Protein 6L61 (pdb70)

Solvent-accessible surface area: 25604 Å² total; per-residue (Å²): 77,75,0,2,0,1,0,4,16,25,5,30,4,137,49,54,21,71,7,80,91,4,1,72,59,1,0,46,16,10,112,9,93,144,44,84,148,15,40,84,70,0,59,136,40,3,119,158,3,136,10,119,30,1,22,9,17,7,41,89,142,49,3,138,77,33,89,67,0,11,99,43,95,6,58,2,8,38,26,3,6,89,37,1,38,107,21,2,5,123,5,0,69,84,0,0,65,92,0,20,173,38,1,42,19,73,90,86,100,3,50,7,0,0,0,2,1,12,2,12,7,21,14,10,2,8,3,2,64,0,0,90,90,9,50,8,41,57,83,2,55,4,4,2,0,1,6,9,5,26,6,0,0,0,4,0,0,13,0,0,24,9,5,3,32,34,47,173,57,4,19,0,0,0,0,0,1,6,14,7,0,12,11,7,1,2,12,18,112,93,18,51,25,8,1,44,3,12,1,16,46,3,0,0,0,0,0,0,0,0,0,8,75,51,69,97,98,71,8,146,42,17,0,54,0,36,38,13,45,4,26,3,4,82,115,0,52,22,1,33,54,5,47,17,52,27,3,0,14,4,22,44,52,148,84,85,14,24,40,42,1,10,68,32,0,72,123,12,0,70,77,12,0,87,116,50,68,32,94,78,20,32,48,0,0,0,0,0,6,1,2,18,31,44,13,2,71,60,0,36,142,114,26,48,13,123,85,78,4,0,54,9,0,70,84,2,6,33,33,45,0,8,0,18,1,0,0,2,0,7,0,0,34,42,2,39,122,40,1,120,137,104,65,80,68,12,6,0,46,31,54,85,46,0,0,0,0,0,4,4,9,2,0,0,0,0,4,0,0,0,97,14,15,118,89,85,64,0,2,0,0,0,4,16,26,6,30,3,132,50,54,21,71,6,82,90,3,1,64,64,0,0,149,16,8,100,9,93,136,35,94,93,0,52,96,81,0,63,111,44,6,92,111,2,138,10,118,28,2,22,7,18,5,41,89,140,54,3,138,77,32,84,76,0,10,99,41,98,6,63,2,9,38,28,2,8,91,34,1,39,107,21,2,5,125,5,0,68,84,0,0,65,91,0,20,174,49,3,50,33,75,91,85,105,3,50,7,0,0,0,2,0,12,2,12,7,22,14,10,2,7,2,15,63,0,0,76,88,6,51,8,38,58,86,1,56,4,3,4,0,1,5,10,5,27,6,0,0,0,4,0,0,12,0,0,25,10,5,3,46,38,44,209,53,5,18,0,0,0,0,0,1,6,14,5,0,12,12,3,2,2,11,15,90,119,18,56,31,8,1,35,2,13,1,14,47,3,1,0,0,0,0,0,0,0,0,8,84,51,81,102,104,48,14,110,34,5,0,37,0,34,38,14,44,5,25,2,3,84,133,0,93,24,1,33,53,5,48,16,50,26,3,0,14,5,21,60,43,79,138,93,13,26,45,42,1,5,65,35,1,82,124,11,0,68,74,10,0,90,113,44,68,29,94,82,21,33,51,0,0,1,0,2,4,0,5,15,27,44,13,4,77,72,3,27,135,122,25,46,12,154,90,85,12,0,87,5,0,68,79,2,3,32,35,44,0,6,0,18,0,0,0,2,0,8,0,0,32,42,2,37,112,27,4,136,123,107,68,65,70,11,13,0,26,30,55,90,71,0,0,0,0,0,5,3,9,2,0,0,1,0,3,0,0,0,77,7,17,118,90

Foldseek 3Di:
DFKFWQFKFKFFAPDKDFLQCPLVVLCVLLVNVVVPVLSVVLNVLLVVLLAGMAGAPDDSVLCVVQVLQSAAQRLCAVVLCVPQQVVFLVRQLVQQVVRVVSQQDDLQLAQEEEEEEARDADVVHSQVVNCVVVVYDPNRHYDYHYNFWFQVLLVVVQVLRCVAVVDPSHKYKYKYWYHCSQLRYHDDPVQSVSSSCVSFEHTMMMITIMHPDDDVVGTDGFKGWDDKDKDFFPPCAPQWDWDQDSRGTYIDGDDDQLVRCLVCVLVVVCVVCVVVVDDQQQQAAEQEQCQPVSNVVSNCVSRVHDPCRCVLLSVLCHHHGRNISCSSSSSLVSQQVVCVVVVAFWSRNVHFKYWHWTADHSRMIMIIIMGTGTD/DFKFWFFKFKFFAPDKDFLQCCLVVLCVLLVNVVVVVLSVVLNVLLVPLLAGMAGAPDDSVLCVVQVLQSAAQRLPAVVLQVPQQVVFLVRQLVQQVRRVVSQQDDLQLAQEEEEEEARDADVVHSQVVNCVVVVYDPNRHYDYHYNFWQQVLLVVVQVLRCVAVVDPSHKYKYKYWYHCSQLRYHDDPVQSVSSSCVSFEHTMMMMTIMHPDDDVVGTDGFKGFDDKDKDFFPPCAPQWDWDQDSSGIYIDHDDCVLVRCLVCVQVVVCVVCVVVVDDQQQQAAEQEQCQDVSNVVSNCVSRVHDPCRCVLLSVLCHHHGRRRSCSSSSSLVSQQVVCVVVVAFWSRNVHFKHWHWTADPSRMIMIIIMTTGTD

Nearest PDB structures (foldseek):
  6l78-assembly1_A  TM=1.000E+00  e=4.968E-87  Aegle marmelos
  3wd7-assembly1_B  TM=9.997E-01  e=6.326E-84  Citrus x microcarpa
  4yjy-assembly1_B  TM=9.981E-01  e=1.205E-75  Oryza sativa Indica Group
  6dxa-assembly1_A  TM=9.967E-01  e=6.537E-74  Pinus sylvestris
  8b35-assembly1_B  TM=9.985E-01  e=1.832E-73  Hordeum vulgare

Organism: Aegle marmelos (NCBI:txid68527)

InterPro domains:
  IPR001099 Chalcone/stilbene synthase, N-terminal [PF00195] (5-228)
  IPR011141 Polyketide synthase, type III [PIRSF000451] (4-387)
  IPR011141 Polyketide synthase, type III [PTHR11877] (4-387)
  IPR012328 Chalcone/stilbene synthase, C-terminal [PF02797] (239-388)
  IPR016039 Thiolase-like [G3DSA:3.40.47.10] (1-235)
  IPR016039 Thiolase-like [G3DSA:3.40.47.10] (236-391)
  IPR016039 Thiolase-like [SSF53901] (1-233)
  IPR016039 Thiolase-like [SSF53901] (235-387)
  IPR018088 Chalcone/stilbene synthase, active site [PS00441] (156-172)

Structure (mmCIF, N/CA/C/O backbone):
data_6L61
#
_entry.id   6L61
#
_cell.length_a   55.420
_cell.length_b   58.560
_cell.length_c   59.410
_cell.angle_alpha   115.860
_cell.angle_beta   91.520
_cell.angle_gamma   96.640
#
_symmetry.space_group_name_H-M   'P 1'
#
loop_
_entity.id
_entity.type
_entity.pdbx_description
1 polymer 'Type III polyketide synthase'
2 water water
#
loop_
_atom_site.group_PDB
_atom_site.id
_atom_site.type_symbol
_atom_site.label_atom_id
_atom_site.label_alt_id
_atom_site.label_comp_id
_atom_site.label_asym_id
_atom_site.label_entity_id
_atom_site.label_seq_id
_atom_site.pdbx_PDB_ins_code
_atom_site.Cartn_x
_atom_site.Cartn_y
_atom_site.Cartn_z
_atom_site.occupancy
_atom_site.B_iso_or_equiv
_atom_site.auth_seq_id
_atom_site.auth_comp_id
_atom_site.auth_asym_id
_atom_site.auth_atom_id
_atom_site.pdbx_PDB_model_num
ATOM 1 N N . GLY A 1 15 ? -4.823 -19.181 18.399 1.00 18.23 15 GLY A N 1
ATOM 2 C CA . GLY A 1 15 ? -4.290 -17.873 18.736 1.00 19.67 15 GLY A CA 1
ATOM 3 C C . GLY A 1 15 ? -4.555 -16.834 17.659 1.00 12.43 15 GLY A C 1
ATOM 4 O O . GLY A 1 15 ? -5.348 -17.077 16.743 1.00 18.50 15 GLY A O 1
ATOM 5 N N . LEU A 1 16 ? -3.903 -15.679 17.780 1.00 18.29 16 LEU A N 1
ATOM 6 C CA . LEU A 1 16 ? -4.125 -14.563 16.873 1.00 14.11 16 LEU A CA 1
ATOM 7 C C . LEU A 1 16 ? -3.371 -14.758 15.563 1.00 13.62 16 LEU A C 1
ATOM 8 O O . LEU A 1 16 ? -2.297 -15.369 15.517 1.00 11.46 16 LEU A O 1
ATOM 13 N N . ALA A 1 17 ? -3.943 -14.213 14.490 1.00 11.38 17 ALA A N 1
ATOM 14 C CA . ALA A 1 17 ? -3.222 -14.097 13.230 1.00 9.98 17 ALA A CA 1
ATOM 15 C C . ALA A 1 17 ? -1.956 -13.268 13.414 1.00 10.29 17 ALA A C 1
ATOM 16 O O . ALA A 1 17 ? -1.969 -12.222 14.066 1.00 12.36 17 ALA A O 1
ATOM 18 N N . THR A 1 18 ? -0.862 -13.748 12.823 1.00 10.33 18 THR A N 1
ATOM 19 C CA . THR A 1 18 ? 0.468 -13.186 13.000 1.00 10.67 18 THR A CA 1
ATOM 20 C C . THR A 1 18 ? 1.104 -12.983 11.631 1.00 11.95 18 THR A C 1
ATOM 21 O O . THR A 1 18 ? 0.994 -13.849 10.760 1.00 9.89 18 THR A O 1
ATOM 25 N N . ILE A 1 19 ? 1.776 -11.847 11.443 1.00 10.13 19 ILE A N 1
ATOM 26 C CA . ILE A 1 19 ? 2.565 -11.625 10.234 1.00 8.92 19 ILE A CA 1
ATOM 27 C C . ILE A 1 19 ? 3.908 -12.310 10.428 1.00 9.69 19 ILE A C 1
ATOM 28 O O . ILE A 1 19 ? 4.651 -11.976 11.354 1.00 9.27 19 ILE A O 1
ATOM 33 N N . LEU A 1 20 ? 4.216 -13.267 9.556 1.00 7.29 20 LEU A N 1
ATOM 34 C CA . LEU A 1 20 ? 5.396 -14.116 9.663 1.00 9.79 20 LEU A CA 1
ATOM 35 C C . LEU A 1 20 ? 6.486 -13.746 8.672 1.00 11.72 20 LEU A C 1
ATOM 36 O O . LEU A 1 20 ? 7.601 -14.280 8.766 1.00 10.62 20 LEU A O 1
ATOM 41 N N . ALA A 1 21 ? 6.196 -12.863 7.723 1.00 8.66 21 ALA A N 1
ATOM 42 C CA . ALA A 1 21 ? 7.195 -12.439 6.756 1.00 7.45 21 ALA A CA 1
ATOM 43 C C . ALA A 1 21 ? 6.614 -11.304 5.933 1.00 7.35 21 ALA A C 1
ATOM 44 O O . ALA A 1 21 ? 5.401 -11.245 5.711 1.00 8.50 21 ALA A O 1
ATOM 46 N N . ILE A 1 22 ? 7.495 -10.418 5.478 1.00 8.06 22 ILE A N 1
ATOM 47 C CA . ILE A 1 22 ? 7.169 -9.314 4.587 1.00 8.17 22 ILE A CA 1
ATOM 48 C C . ILE A 1 22 ? 8.314 -9.156 3.595 1.00 8.97 22 ILE A C 1
ATOM 49 O O . ILE A 1 22 ? 9.490 -9.195 3.981 1.00 8.78 22 ILE A O 1
ATOM 54 N N . SER A 1 23 ? 7.980 -8.960 2.321 1.00 8.13 23 SER A N 1
ATOM 55 C CA . SER A 1 23 ? 8.958 -8.486 1.353 1.00 7.88 23 SER A CA 1
ATOM 56 C C . SER A 1 23 ? 8.257 -7.620 0.323 1.00 9.51 23 SER A C 1
ATOM 57 O O . SER A 1 23 ? 7.020 -7.545 0.267 1.00 9.66 23 SER A O 1
ATOM 60 N N . THR A 1 24 ? 9.068 -6.951 -0.496 1.00 8.63 24 THR A N 1
ATOM 61 C CA . THR A 1 24 ? 8.575 -5.968 -1.447 1.00 10.03 24 THR A CA 1
ATOM 62 C C . THR A 1 24 ? 9.369 -6.065 -2.742 1.00 8.38 24 THR A C 1
ATOM 63 O O . THR A 1 24 ? 10.452 -6.666 -2.802 1.00 8.92 24 THR A O 1
ATOM 67 N N . ALA A 1 25 ? 8.830 -5.435 -3.781 1.00 8.17 25 ALA A N 1
ATOM 68 C CA . ALA A 1 25 ? 9.495 -5.349 -5.069 1.00 9.30 25 ALA A CA 1
ATOM 69 C C . ALA A 1 25 ? 9.017 -4.089 -5.780 1.00 9.05 25 ALA A C 1
ATOM 70 O O . ALA A 1 25 ? 7.895 -3.623 -5.556 1.00 9.05 25 ALA A O 1
ATOM 72 N N . THR A 1 26 ? 9.879 -3.536 -6.632 1.00 7.94 26 THR A N 1
ATOM 73 C CA . THR A 1 26 ? 9.525 -2.397 -7.466 1.00 10.68 26 THR A CA 1
ATOM 74 C C . THR A 1 26 ? 10.105 -2.598 -8.856 1.00 11.16 26 THR A C 1
ATOM 75 O O . THR A 1 26 ? 11.127 -3.279 -9.013 1.00 12.02 26 THR A O 1
ATOM 79 N N . PRO A 1 27 ? 9.483 -2.017 -9.883 1.00 10.32 27 PRO A N 1
ATOM 80 C CA . PRO A 1 27 ? 10.082 -2.077 -11.212 1.00 11.16 27 PRO A CA 1
ATOM 81 C C . PRO A 1 27 ? 11.392 -1.311 -11.225 1.00 11.22 27 PRO A C 1
ATOM 82 O O . PRO A 1 27 ? 11.593 -0.382 -10.426 1.00 12.22 27 PRO A O 1
ATOM 86 N N . PRO A 1 28 ? 12.316 -1.671 -12.118 1.00 14.05 28 PRO A N 1
ATOM 87 C CA . PRO A 1 28 ? 13.655 -1.065 -12.071 1.00 14.23 28 PRO A CA 1
ATOM 88 C C . PRO A 1 28 ? 13.695 0.390 -12.508 1.00 15.70 28 PRO A C 1
ATOM 89 O O . PRO A 1 28 ? 14.553 1.138 -12.021 1.00 18.01 28 PRO A O 1
ATOM 93 N N . ASN A 1 29 ? 12.816 0.817 -13.410 1.00 13.63 29 ASN A N 1
ATOM 94 C CA . ASN A 1 29 ? 12.837 2.204 -13.856 1.00 15.35 29 ASN A CA 1
ATOM 95 C C . ASN A 1 29 ? 12.334 3.086 -12.728 1.00 15.60 29 ASN A C 1
ATOM 96 O O . ASN A 1 29 ? 11.292 2.810 -12.130 1.00 16.65 29 ASN A O 1
ATOM 101 N N . CYS A 1 30 ? 13.083 4.130 -12.401 1.00 20.96 30 CYS A N 1
ATOM 102 C CA . CYS A 1 30 ? 12.586 5.077 -11.420 1.00 20.86 30 CYS A CA 1
ATOM 103 C C . CYS A 1 30 ? 12.732 6.500 -11.927 1.00 22.27 30 CYS A C 1
ATOM 104 O O . CYS A 1 30 ? 13.674 6.830 -12.656 1.00 26.01 30 CYS A O 1
ATOM 107 N N . VAL A 1 31 ? 11.751 7.319 -11.565 1.00 18.30 31 VAL A N 1
ATOM 108 C CA . VAL A 1 31 ? 11.659 8.706 -11.992 1.00 15.98 31 VAL A CA 1
ATOM 109 C C . VAL A 1 31 ? 11.966 9.594 -10.797 1.00 14.19 31 VAL A C 1
ATOM 110 O O . VAL A 1 31 ? 11.397 9.421 -9.712 1.00 12.99 31 VAL A O 1
ATOM 114 N N . ILE A 1 32 ? 12.893 10.515 -10.989 1.00 16.03 32 ILE A N 1
ATOM 115 C CA . ILE A 1 32 ? 13.237 11.468 -9.945 1.00 15.10 32 ILE A CA 1
ATOM 116 C C . ILE A 1 32 ? 12.205 12.583 -9.961 1.00 11.42 32 ILE A C 1
ATOM 117 O O . ILE A 1 32 ? 11.971 13.213 -10.996 1.00 11.62 32 ILE A O 1
ATOM 122 N N . GLN A 1 33 ? 11.598 12.842 -8.804 1.00 11.14 33 GLN A N 1
ATOM 123 C CA . GLN A 1 33 ? 10.492 13.792 -8.760 1.00 8.66 33 GLN A CA 1
ATOM 124 C C . GLN A 1 33 ? 10.934 15.191 -9.180 1.00 11.11 33 GLN A C 1
ATOM 125 O O . GLN A 1 33 ? 10.176 15.912 -9.840 1.00 11.57 33 GLN A O 1
ATOM 131 N N . ALA A 1 34 ? 12.162 15.588 -8.813 1.00 10.29 34 ALA A N 1
ATOM 132 C CA . ALA A 1 34 ? 12.660 16.912 -9.189 1.00 10.85 34 ALA A CA 1
ATOM 133 C C . ALA A 1 34 ? 12.653 17.115 -10.696 1.00 13.06 34 ALA A C 1
ATOM 134 O O . ALA A 1 34 ? 12.551 18.251 -11.165 1.00 14.79 34 ALA A O 1
ATOM 136 N N . ASP A 1 35 ? 12.784 16.033 -11.460 1.00 11.13 35 ASP A N 1
ATOM 137 C CA . ASP A 1 35 ? 12.841 16.075 -12.915 1.00 10.25 35 ASP A CA 1
ATOM 138 C C . ASP A 1 35 ? 11.493 15.785 -13.560 1.00 10.32 35 ASP A C 1
ATOM 139 O O . ASP A 1 35 ? 11.368 15.912 -14.785 1.00 12.77 35 ASP A O 1
ATOM 144 N N . TYR A 1 36 ? 10.486 15.395 -12.777 1.00 10.55 36 TYR A N 1
ATOM 145 C CA . TYR A 1 36 ? 9.255 14.878 -13.361 1.00 12.79 36 TYR A CA 1
ATOM 146 C C . TYR A 1 36 ? 8.389 15.920 -14.065 1.00 13.53 36 TYR A C 1
ATOM 147 O O . TYR A 1 36 ? 7.850 15.618 -15.134 1.00 13.54 36 TYR A O 1
ATOM 156 N N . PRO A 1 37 ? 8.181 17.123 -13.516 1.00 10.75 37 PRO A N 1
ATOM 157 C CA . PRO A 1 37 ? 7.377 18.104 -14.268 1.00 10.96 37 PRO A CA 1
ATOM 158 C C . PRO A 1 37 ? 7.885 18.348 -15.677 1.00 12.27 37 PRO A C 1
ATOM 159 O O . PRO A 1 37 ? 7.092 18.392 -16.622 1.00 13.96 37 PRO A O 1
ATOM 163 N N . ASP A 1 38 ? 9.198 18.443 -15.854 1.00 12.22 38 ASP A N 1
ATOM 164 C CA . ASP A 1 38 ? 9.732 18.641 -17.194 1.00 14.59 38 ASP A CA 1
ATOM 165 C C . ASP A 1 38 ? 9.507 17.418 -18.071 1.00 13.87 38 ASP A C 1
ATOM 166 O O . ASP A 1 38 ? 9.103 17.552 -19.232 1.00 14.81 38 ASP A O 1
ATOM 171 N N . TYR A 1 39 ? 9.757 16.221 -17.534 1.00 14.52 39 TYR A N 1
ATOM 172 C CA . TYR A 1 39 ? 9.591 15.000 -18.319 1.00 15.73 39 TYR A CA 1
ATOM 173 C C . TYR A 1 39 ? 8.133 14.796 -18.699 1.00 15.57 39 TYR A C 1
ATOM 174 O O . TYR A 1 39 ? 7.809 14.516 -19.860 1.00 14.30 39 TYR A O 1
ATOM 183 N N . TYR A 1 40 ? 7.240 14.934 -17.723 1.00 11.25 40 TYR A N 1
ATOM 184 C CA . TYR A 1 40 ? 5.829 14.643 -17.942 1.00 12.27 40 TYR A CA 1
ATOM 185 C C . TYR A 1 40 ? 5.213 15.581 -18.974 1.00 12.99 40 TYR A C 1
ATOM 186 O O . TYR A 1 40 ? 4.462 15.143 -19.856 1.00 13.06 40 TYR A O 1
ATOM 195 N N . PHE A 1 41 ? 5.518 16.876 -18.892 1.00 11.94 41 PHE A N 1
ATOM 196 C CA . PHE A 1 41 ? 4.965 17.799 -19.876 1.00 13.19 41 PHE A CA 1
ATOM 197 C C . PHE A 1 41 ? 5.586 17.615 -21.254 1.00 16.54 41 PHE A C 1
ATOM 198 O O . PHE A 1 41 ? 4.922 17.872 -22.264 1.00 15.15 41 PHE A O 1
ATOM 206 N N . LYS A 1 42 ? 6.820 17.113 -21.320 1.00 14.80 42 LYS A N 1
ATOM 207 C CA . LYS A 1 42 ? 7.428 16.808 -22.614 1.00 17.90 42 LYS A CA 1
ATOM 208 C C . LYS A 1 42 ? 6.793 15.575 -23.243 1.00 17.78 42 LYS A C 1
ATOM 209 O O . LYS A 1 42 ? 6.329 15.616 -24.389 1.00 19.79 42 LYS A O 1
ATOM 211 N N . ILE A 1 43 ? 6.765 14.461 -22.505 1.00 16.77 43 ILE A N 1
ATOM 212 C CA . ILE A 1 43 ? 6.312 13.193 -23.075 1.00 16.23 43 ILE A CA 1
ATOM 213 C C . ILE A 1 43 ? 4.832 13.243 -23.435 1.00 18.28 43 ILE A C 1
ATOM 214 O O . ILE A 1 43 ? 4.370 12.495 -24.307 1.00 20.97 43 ILE A O 1
ATOM 219 N N . THR A 1 44 ? 4.063 14.105 -22.776 1.00 15.39 44 THR A N 1
ATOM 220 C CA . THR A 1 44 ? 2.650 14.262 -23.102 1.00 16.42 44 THR A CA 1
ATOM 221 C C . THR A 1 44 ? 2.397 15.383 -24.098 1.00 17.19 44 THR A C 1
ATOM 222 O O . THR A 1 44 ? 1.232 15.693 -24.373 1.00 18.33 44 THR A O 1
ATOM 226 N N . ASN A 1 45 ? 3.457 16.010 -24.614 1.00 17.41 45 ASN A N 1
ATOM 227 C CA . ASN A 1 45 ? 3.350 17.028 -25.664 1.00 17.13 45 ASN A CA 1
ATOM 228 C C . ASN A 1 45 ? 2.532 18.234 -25.206 1.00 18.87 45 ASN A C 1
ATOM 229 O O . ASN A 1 45 ? 1.724 18.778 -25.958 1.00 18.61 45 ASN A O 1
ATOM 234 N N . SER A 1 46 ? 2.748 18.665 -23.960 1.00 14.90 46 SER A N 1
ATOM 235 C CA . SER A 1 46 ? 1.922 19.698 -23.345 1.00 16.35 46 SER A CA 1
ATOM 236 C C . SER A 1 46 ? 2.731 20.895 -22.855 1.00 18.49 46 SER A C 1
ATOM 237 O O . SER A 1 46 ? 2.269 21.622 -21.975 1.00 19.11 46 SER A O 1
ATOM 240 N N . GLU A 1 47 ? 3.915 21.132 -23.423 1.00 19.54 47 GLU A N 1
ATOM 241 C CA . GLU A 1 47 ? 4.760 22.227 -22.953 1.00 21.09 47 GLU A CA 1
ATOM 242 C C . GLU A 1 47 ? 4.108 23.593 -23.126 1.00 24.01 47 GLU A C 1
ATOM 243 O O . GLU A 1 47 ? 4.505 24.547 -22.449 1.00 25.08 47 GLU A O 1
ATOM 249 N N . HIS A 1 48 ? 3.115 23.711 -24.007 1.00 21.12 48 HIS A N 1
ATOM 250 C CA . HIS A 1 48 ? 2.442 24.986 -24.205 1.00 21.28 48 HIS A CA 1
ATOM 251 C C . HIS A 1 48 ? 1.533 25.364 -23.039 1.00 20.98 48 HIS A C 1
ATOM 252 O O . HIS A 1 48 ? 1.168 26.536 -22.913 1.00 20.41 48 HIS A O 1
ATOM 259 N N . MET A 1 49 ? 1.156 24.410 -22.185 1.00 18.81 49 MET A N 1
ATOM 260 C CA . MET A 1 49 ? 0.275 24.696 -21.047 1.00 19.13 49 MET A CA 1
ATOM 261 C C . MET A 1 49 ? 1.123 25.171 -19.864 1.00 20.76 49 MET A C 1
ATOM 262 O O . MET A 1 49 ? 1.304 24.482 -18.858 1.00 21.28 49 MET A O 1
ATOM 267 N N . THR A 1 50 ? 1.640 26.392 -20.004 1.00 22.68 50 THR A N 1
ATOM 268 C CA . THR A 1 50 ? 2.675 26.865 -19.088 1.00 23.75 50 THR A CA 1
ATOM 269 C C . THR A 1 50 ? 2.136 27.057 -17.678 1.00 21.23 50 THR A C 1
ATOM 270 O O . THR A 1 50 ? 2.811 26.713 -16.702 1.00 20.13 50 THR A O 1
ATOM 274 N N . GLU A 1 51 ? 0.930 27.611 -17.542 1.00 23.62 51 GLU A N 1
ATOM 275 C CA . GLU A 1 51 ? 0.356 27.773 -16.211 1.00 22.46 51 GLU A CA 1
ATOM 276 C C . GLU A 1 51 ? 0.094 26.419 -15.561 1.00 22.69 51 GLU A C 1
ATOM 277 O O . GLU A 1 51 ? 0.302 26.248 -14.354 1.00 22.28 51 GLU A O 1
ATOM 283 N N . LEU A 1 52 ? -0.359 25.444 -16.353 1.00 19.32 52 LEU A N 1
ATOM 284 C CA . LEU A 1 52 ? -0.620 24.103 -15.840 1.00 18.66 52 LEU A CA 1
ATOM 285 C C . LEU A 1 52 ? 0.671 23.418 -15.413 1.00 16.11 52 LEU A C 1
ATOM 286 O O . LEU A 1 52 ? 0.697 22.680 -14.419 1.00 14.07 52 LEU A O 1
ATOM 291 N N . LYS A 1 53 ? 1.749 23.646 -16.159 1.00 16.49 53 LYS A N 1
ATOM 292 C CA . LYS A 1 53 ? 3.034 23.084 -15.768 1.00 15.02 53 LYS A CA 1
ATOM 293 C C . LYS A 1 53 ? 3.477 23.644 -14.426 1.00 15.70 53 LYS A C 1
ATOM 294 O O . LYS A 1 53 ? 4.010 22.913 -13.584 1.00 14.21 53 LYS A O 1
ATOM 300 N N . GLU A 1 54 ? 3.243 24.936 -14.200 1.00 16.85 54 GLU A N 1
ATOM 301 C CA . GLU A 1 54 ? 3.614 25.520 -12.915 1.00 17.80 54 GLU A CA 1
ATOM 302 C C . GLU A 1 54 ? 2.789 24.929 -11.783 1.00 15.87 54 GLU A C 1
ATOM 303 O O . GLU A 1 54 ? 3.323 24.650 -10.700 1.00 18.08 54 GLU A O 1
ATOM 309 N N . LYS A 1 55 ? 1.496 24.703 -12.017 1.00 15.89 55 LYS A N 1
ATOM 310 C CA . LYS A 1 55 ? 0.681 24.054 -11.001 1.00 15.35 55 LYS A CA 1
ATOM 311 C C . LYS A 1 55 ? 1.187 22.642 -10.725 1.00 15.24 55 LYS A C 1
ATOM 312 O O . LYS A 1 55 ? 1.263 22.217 -9.564 1.00 15.42 55 LYS A O 1
ATOM 318 N N . PHE A 1 56 ? 1.577 21.915 -11.777 1.00 12.67 56 PHE A N 1
ATOM 319 C CA . PHE A 1 56 ? 2.068 20.549 -11.594 1.00 11.25 56 PHE A CA 1
ATOM 320 C C . PHE A 1 56 ? 3.410 20.524 -10.865 1.00 12.30 56 PHE A C 1
ATOM 321 O O . PHE A 1 56 ? 3.649 19.654 -10.018 1.00 11.47 56 PHE A O 1
ATOM 329 N N . ARG A 1 57 ? 4.304 21.458 -11.188 1.00 14.07 57 ARG A N 1
ATOM 330 C CA . ARG A 1 57 ? 5.553 21.550 -10.443 1.00 12.32 57 ARG A CA 1
ATOM 331 C C . ARG A 1 57 ? 5.288 21.776 -8.961 1.00 14.37 57 ARG A C 1
ATOM 332 O O . ARG A 1 57 ? 5.920 21.145 -8.108 1.00 13.00 57 ARG A O 1
ATOM 340 N N . ARG A 1 58 ? 4.324 22.643 -8.634 1.00 13.59 58 ARG A N 1
ATOM 341 C CA . ARG A 1 58 ? 4.023 22.885 -7.229 1.00 13.01 58 ARG A CA 1
ATOM 342 C C . ARG A 1 58 ? 3.499 21.623 -6.560 1.00 13.32 58 ARG A C 1
ATOM 343 O O . ARG A 1 58 ? 3.884 21.307 -5.430 1.00 14.45 58 ARG A O 1
ATOM 351 N N . LEU A 1 59 ? 2.633 20.876 -7.253 1.00 13.10 59 LEU A N 1
ATOM 352 C CA . LEU A 1 59 ? 2.126 19.622 -6.705 1.00 12.85 59 LEU A CA 1
ATOM 353 C C . LEU A 1 59 ? 3.259 18.630 -6.480 1.00 12.92 59 LEU A C 1
ATOM 354 O O . LEU A 1 59 ? 3.337 17.978 -5.430 1.00 14.10 59 LEU A O 1
ATOM 359 N N . CYS A 1 60 ? 4.156 18.510 -7.452 1.00 10.80 60 CYS A N 1
ATOM 360 C CA . CYS A 1 60 ? 5.270 17.579 -7.317 1.00 12.14 60 CYS A CA 1
ATOM 361 C C . CYS A 1 60 ? 6.160 17.959 -6.140 1.00 12.32 60 CYS A C 1
ATOM 362 O O . CYS A 1 60 ? 6.604 17.092 -5.379 1.00 14.16 60 CYS A O 1
ATOM 365 N N . GLU A 1 61 ? 6.439 19.253 -5.983 1.00 11.38 61 GLU A N 1
ATOM 366 C CA . GLU A 1 61 ? 7.300 19.672 -4.883 1.00 12.16 61 GLU A CA 1
ATOM 367 C C . GLU A 1 61 ? 6.601 19.517 -3.536 1.00 13.38 61 GLU A C 1
ATOM 368 O O . GLU A 1 61 ? 7.250 19.172 -2.543 1.00 18.02 61 GLU A O 1
ATOM 374 N N . LYS A 1 62 ? 5.282 19.747 -3.480 1.00 13.76 62 LYS A N 1
ATOM 375 C CA . LYS A 1 62 ? 4.539 19.585 -2.231 1.00 13.58 62 LYS A CA 1
ATOM 376 C C . LYS A 1 62 ? 4.383 18.124 -1.832 1.00 15.87 62 LYS A C 1
ATOM 377 O O . LYS A 1 62 ? 4.118 17.838 -0.656 1.00 17.10 62 LYS A O 1
ATOM 383 N N . SER A 1 63 ? 4.548 17.200 -2.778 1.00 13.92 63 SER A N 1
ATOM 384 C CA . SER A 1 63 ? 4.299 15.785 -2.524 1.00 14.69 63 SER A CA 1
ATOM 385 C C . SER A 1 63 ? 5.258 15.183 -1.510 1.00 14.57 63 SER A C 1
ATOM 386 O O . SER A 1 63 ? 4.925 14.163 -0.899 1.00 15.09 63 SER A O 1
ATOM 389 N N . MET A 1 64 ? 6.434 15.779 -1.318 1.00 15.03 64 MET A N 1
ATOM 390 C CA . MET A 1 64 ? 7.480 15.191 -0.486 1.00 17.53 64 MET A CA 1
ATOM 391 C C . MET A 1 64 ? 7.848 13.793 -0.966 1.00 18.21 64 MET A C 1
ATOM 392 O O . MET A 1 64 ? 8.148 12.902 -0.164 1.00 22.84 64 MET A O 1
ATOM 397 N N . ILE A 1 65 ? 7.784 13.588 -2.277 1.00 12.41 65 ILE A N 1
ATOM 398 C CA . ILE A 1 65 ? 8.269 12.373 -2.917 1.00 11.54 65 ILE A CA 1
ATOM 399 C C . ILE A 1 65 ? 9.608 12.695 -3.554 1.00 12.02 65 ILE A C 1
ATOM 400 O O . ILE A 1 65 ? 9.733 13.697 -4.271 1.00 14.31 65 ILE A O 1
ATOM 405 N N . ARG A 1 66 ? 10.610 11.853 -3.295 1.00 10.53 66 ARG A N 1
ATOM 406 C CA . ARG A 1 66 ? 11.904 12.020 -3.946 1.00 11.64 66 ARG A CA 1
ATOM 407 C C . ARG A 1 66 ? 11.985 11.245 -5.254 1.00 11.86 66 ARG A C 1
ATOM 408 O O . ARG A 1 66 ? 12.476 11.770 -6.265 1.00 13.08 66 ARG A O 1
ATOM 416 N N . LYS A 1 67 ? 11.501 10.008 -5.254 1.00 10.49 67 LYS A N 1
ATOM 417 C CA . LYS A 1 67 ? 11.538 9.179 -6.443 1.00 11.84 67 LYS A CA 1
ATOM 418 C C . LYS A 1 67 ? 10.356 8.224 -6.403 1.00 11.16 67 LYS A C 1
ATOM 419 O O . LYS A 1 67 ? 9.764 7.971 -5.348 1.00 11.45 67 LYS A O 1
ATOM 425 N N . ARG A 1 68 ? 10.025 7.703 -7.579 1.00 10.35 68 ARG A N 1
ATOM 426 C CA . ARG A 1 68 ? 8.964 6.726 -7.755 1.00 9.24 68 ARG A CA 1
ATOM 427 C C . ARG A 1 68 ? 9.453 5.711 -8.769 1.00 12.27 68 ARG A C 1
ATOM 428 O O . ARG A 1 68 ? 10.235 6.044 -9.663 1.00 14.90 68 ARG A O 1
ATOM 436 N N . HIS A 1 69 ? 9.019 4.471 -8.622 1.00 10.98 69 HIS A N 1
ATOM 437 C CA . HIS A 1 69 ? 9.315 3.446 -9.606 1.00 10.57 69 HIS A CA 1
ATOM 438 C C . HIS A 1 69 ? 8.107 3.256 -10.513 1.00 11.09 69 HIS A C 1
ATOM 439 O O . HIS A 1 69 ? 6.963 3.280 -10.051 1.00 10.23 69 HIS A O 1
ATOM 446 N N . MET A 1 70 ? 8.364 3.102 -11.808 1.00 12.00 70 MET A N 1
ATOM 447 C CA . MET A 1 70 ? 7.294 2.978 -12.790 1.00 9.23 70 MET A CA 1
ATOM 448 C C . MET A 1 70 ? 7.714 1.992 -13.868 1.00 12.71 70 MET A C 1
ATOM 449 O O . MET A 1 70 ? 8.756 2.168 -14.508 1.00 14.88 70 MET A O 1
ATOM 454 N N . CYS A 1 71 ? 6.884 0.978 -14.098 1.00 11.95 71 CYS A N 1
ATOM 455 C CA . CYS A 1 71 ? 7.099 0.143 -15.268 1.00 13.96 71 CYS A CA 1
ATOM 456 C C . CYS A 1 71 ? 6.825 0.896 -16.565 1.00 12.77 71 CYS A C 1
ATOM 457 O O . CYS A 1 71 ? 7.341 0.499 -17.614 1.00 15.79 71 CYS A O 1
ATOM 460 N N . LEU A 1 72 ? 6.061 1.990 -16.515 1.00 11.31 72 LEU A N 1
ATOM 461 C CA . LEU A 1 72 ? 5.842 2.810 -17.707 1.00 11.34 72 LEU A CA 1
ATOM 462 C C . LEU A 1 72 ? 7.115 3.590 -18.013 1.00 18.16 72 LEU A C 1
ATOM 463 O O . LEU A 1 72 ? 7.510 4.479 -17.250 1.00 19.97 72 LEU A O 1
ATOM 468 N N . THR A 1 73 ? 7.754 3.270 -19.127 1.00 15.28 73 THR A N 1
ATOM 469 C CA . THR A 1 73 ? 8.964 3.955 -19.546 1.00 14.54 73 THR A CA 1
ATOM 470 C C . THR A 1 73 ? 8.662 4.887 -20.710 1.00 15.76 73 THR A C 1
ATOM 471 O O . THR A 1 73 ? 7.605 4.815 -21.342 1.00 16.16 73 THR A O 1
ATOM 475 N N . GLU A 1 74 ? 9.618 5.782 -20.968 1.00 14.95 74 GLU A N 1
ATOM 476 C CA . GLU A 1 74 ? 9.558 6.616 -22.162 1.00 17.17 74 GLU A CA 1
ATOM 477 C C . GLU A 1 74 ? 9.332 5.774 -23.411 1.00 15.44 74 GLU A C 1
ATOM 478 O O . GLU A 1 74 ? 8.497 6.116 -24.253 1.00 17.80 74 GLU A O 1
ATOM 484 N N . GLU A 1 75 ? 10.059 4.660 -23.538 1.00 16.59 75 GLU A N 1
ATOM 485 C CA . GLU A 1 75 ? 9.887 3.787 -24.698 1.00 20.30 75 GLU A CA 1
ATOM 486 C C . GLU A 1 75 ? 8.446 3.297 -24.812 1.00 17.76 75 GLU A C 1
ATOM 487 O O . GLU A 1 75 ? 7.842 3.348 -25.891 1.00 18.04 75 GLU A O 1
ATOM 493 N N . ILE A 1 76 ? 7.868 2.826 -23.704 1.00 15.98 76 ILE A N 1
ATOM 494 C CA . ILE A 1 76 ? 6.503 2.306 -23.750 1.00 18.63 76 ILE A CA 1
ATOM 495 C C . ILE A 1 76 ? 5.503 3.408 -24.086 1.00 18.63 76 ILE A C 1
ATOM 496 O O . ILE A 1 76 ? 4.539 3.187 -24.833 1.00 18.86 76 ILE A O 1
ATOM 501 N N . LEU A 1 77 ? 5.704 4.609 -23.545 1.00 17.13 77 LEU A N 1
ATOM 502 C CA . LEU A 1 77 ? 4.762 5.683 -23.831 1.00 15.98 77 LEU A CA 1
ATOM 503 C C . LEU A 1 77 ? 4.842 6.110 -25.292 1.00 18.28 77 LEU A C 1
ATOM 504 O O . LEU A 1 77 ? 3.815 6.400 -25.914 1.00 20.11 77 LEU A O 1
ATOM 509 N N . LYS A 1 78 ? 6.052 6.129 -25.863 1.00 19.08 78 LYS A N 1
ATOM 510 C CA . LYS A 1 78 ? 6.183 6.445 -27.284 1.00 19.48 78 LYS A CA 1
ATOM 511 C C . LYS A 1 78 ? 5.483 5.406 -28.147 1.00 21.11 78 LYS A C 1
ATOM 512 O O . LYS A 1 78 ? 4.960 5.740 -29.218 1.00 21.41 78 LYS A O 1
ATOM 518 N N . ALA A 1 79 ? 5.449 4.151 -27.690 1.00 19.60 79 ALA A N 1
ATOM 519 C CA . ALA A 1 79 ? 4.778 3.075 -28.411 1.00 20.22 79 ALA A CA 1
ATOM 520 C C . ALA A 1 79 ? 3.273 3.049 -28.180 1.00 20.32 79 ALA A C 1
ATOM 521 O O . ALA A 1 79 ? 2.564 2.338 -28.903 1.00 20.96 79 ALA A O 1
ATOM 523 N N . ASN A 1 80 ? 2.770 3.808 -27.207 1.00 21.49 80 ASN A N 1
ATOM 524 C CA . ASN A 1 80 ? 1.345 3.846 -26.874 1.00 19.58 80 ASN A CA 1
ATOM 525 C C . ASN A 1 80 ? 0.920 5.301 -26.742 1.00 17.59 80 ASN A C 1
ATOM 526 O O . ASN A 1 80 ? 0.609 5.779 -25.646 1.00 21.72 80 ASN A O 1
ATOM 531 N N . PRO A 1 81 ? 0.899 6.041 -27.851 1.00 17.70 81 PRO A N 1
ATOM 532 C CA . PRO A 1 81 ? 0.662 7.491 -27.758 1.00 19.58 81 PRO A CA 1
ATOM 533 C C . PRO A 1 81 ? -0.728 7.872 -27.278 1.00 18.72 81 PRO A C 1
ATOM 534 O O . PRO A 1 81 ? -0.897 8.985 -26.764 1.00 18.69 81 PRO A O 1
ATOM 538 N N . ASN A 1 82 ? -1.729 7.000 -27.424 1.00 18.07 82 ASN A N 1
ATOM 539 C CA . ASN A 1 82 ? -3.052 7.313 -26.896 1.00 16.75 82 ASN A CA 1
ATOM 540 C C . ASN A 1 82 ? -3.044 7.405 -25.373 1.00 14.99 82 ASN A C 1
ATOM 541 O O . ASN A 1 82 ? -3.917 8.063 -24.795 1.00 14.57 82 ASN A O 1
ATOM 546 N N . MET A 1 83 ? -2.060 6.786 -24.721 1.00 13.31 83 MET A N 1
ATOM 547 C CA . MET A 1 83 ? -1.913 6.927 -23.278 1.00 16.60 83 MET A CA 1
ATOM 548 C C . MET A 1 83 ? -1.378 8.299 -22.886 1.00 16.11 83 MET A C 1
ATOM 549 O O . MET A 1 83 ? -1.469 8.675 -21.711 1.00 15.29 83 MET A O 1
ATOM 554 N N . CYS A 1 84 ? -0.835 9.056 -23.834 1.00 12.92 84 CYS A N 1
ATOM 555 C CA . CYS A 1 84 ? -0.273 10.365 -23.520 1.00 16.09 84 CYS A CA 1
ATOM 556 C C . CYS A 1 84 ? -1.284 11.487 -23.693 1.00 18.68 84 CYS A C 1
ATOM 557 O O . CYS A 1 84 ? -1.031 12.608 -23.237 1.00 19.52 84 CYS A O 1
ATOM 560 N N . LEU A 1 85 ? -2.399 11.223 -24.372 1.00 13.55 85 LEU A N 1
ATOM 561 C CA . LEU A 1 85 ? -3.510 12.154 -24.379 1.00 17.20 85 LEU A CA 1
ATOM 562 C C . LEU A 1 85 ? -4.150 12.197 -23.002 1.00 14.64 85 LEU A C 1
ATOM 563 O O . LEU A 1 85 ? -3.918 11.332 -22.149 1.00 16.14 85 LEU A O 1
ATOM 568 N N . HIS A 1 86 ? -4.974 13.221 -22.783 1.00 15.70 86 HIS A N 1
ATOM 569 C CA . HIS A 1 86 ? -5.717 13.297 -21.530 1.00 14.57 86 HIS A CA 1
ATOM 570 C C . HIS A 1 86 ? -6.760 12.187 -21.450 1.00 15.46 86 HIS A C 1
ATOM 571 O O . HIS A 1 86 ? -6.807 11.433 -20.469 1.00 13.49 86 HIS A O 1
ATOM 578 N N . MET A 1 87 ? -7.582 12.045 -22.488 1.00 13.81 87 MET A N 1
ATOM 579 C CA . MET A 1 87 ? -8.681 11.083 -22.511 1.00 16.12 87 MET A CA 1
ATOM 580 C C . MET A 1 87 ? -8.677 10.261 -23.794 1.00 16.68 87 MET A C 1
ATOM 581 O O . MET A 1 87 ? -9.728 9.996 -24.391 1.00 16.95 87 MET A O 1
ATOM 586 N N . GLY A 1 88 ? -7.501 9.829 -24.233 1.00 15.69 88 GLY A N 1
ATOM 587 C CA . GLY A 1 88 ? -7.430 8.962 -25.389 1.00 16.25 88 GLY A CA 1
ATOM 588 C C . GLY A 1 88 ? -8.052 7.607 -25.112 1.00 13.78 88 GLY A C 1
ATOM 589 O O . GLY A 1 88 ? -7.995 7.083 -23.999 1.00 14.62 88 GLY A O 1
ATOM 590 N N . THR A 1 89 ? -8.662 7.036 -26.146 1.00 13.26 89 THR A N 1
ATOM 591 C CA . THR A 1 89 ? -9.156 5.668 -26.047 1.00 13.04 89 THR A CA 1
ATOM 592 C C . THR A 1 89 ? -7.948 4.767 -25.874 1.00 14.58 89 THR A C 1
ATOM 593 O O . THR A 1 89 ? -7.159 4.579 -26.806 1.00 15.55 89 THR A O 1
ATOM 597 N N . SER A 1 90 ? -7.771 4.229 -24.670 1.00 11.59 90 SER A N 1
ATOM 598 C CA . SER A 1 90 ? -6.494 3.602 -24.356 1.00 12.57 90 SER A CA 1
ATOM 599 C C . SER A 1 90 ? -6.606 2.437 -23.382 1.00 11.88 90 SER A C 1
ATOM 600 O O . SER A 1 90 ? -5.566 1.893 -23.001 1.00 10.49 90 SER A O 1
ATOM 603 N N . LEU A 1 91 ? -7.808 2.025 -22.968 1.00 9.29 91 LEU A N 1
ATOM 604 C CA . LEU A 1 91 ? -7.894 0.953 -21.983 1.00 8.50 91 LEU A CA 1
ATOM 605 C C . LEU A 1 91 ? -7.227 -0.329 -22.474 1.00 10.30 91 LEU A C 1
ATOM 606 O O . LEU A 1 91 ? -6.582 -1.030 -21.689 1.00 10.34 91 LEU A O 1
ATOM 611 N N . ASN A 1 92 ? -7.404 -0.679 -23.756 1.00 8.30 92 ASN A N 1
ATOM 612 C CA . ASN A 1 92 ? -6.813 -1.915 -24.263 1.00 9.79 92 ASN A CA 1
ATOM 613 C C . ASN A 1 92 ? -5.297 -1.882 -24.143 1.00 11.40 92 ASN A C 1
ATOM 614 O O . ASN A 1 92 ? -4.676 -2.852 -23.689 1.00 11.31 92 ASN A O 1
ATOM 619 N N . ALA A 1 93 ? -4.682 -0.764 -24.539 1.00 10.13 93 ALA A N 1
ATOM 620 C CA . ALA A 1 93 ? -3.236 -0.638 -24.419 1.00 11.70 93 ALA A CA 1
ATOM 621 C C . ALA A 1 93 ? -2.794 -0.769 -22.972 1.00 9.39 93 ALA A C 1
ATOM 622 O O . ALA A 1 93 ? -1.788 -1.429 -22.680 1.00 11.19 93 ALA A O 1
ATOM 624 N N . ARG A 1 94 ? -3.536 -0.141 -22.059 1.00 9.12 94 ARG A N 1
ATOM 625 C CA . ARG A 1 94 ? -3.194 -0.202 -20.641 1.00 8.43 94 ARG A CA 1
ATOM 626 C C . ARG A 1 94 ? -3.305 -1.621 -20.096 1.00 9.82 94 ARG A C 1
ATOM 627 O O . ARG A 1 94 ? -2.401 -2.100 -19.400 1.00 9.77 94 ARG A O 1
ATOM 635 N N . GLN A 1 95 ? -4.414 -2.309 -20.397 1.00 9.34 95 GLN A N 1
ATOM 636 C CA . GLN A 1 95 ? -4.566 -3.697 -19.965 1.00 10.28 95 GLN A CA 1
ATOM 637 C C . GLN A 1 95 ? -3.444 -4.576 -20.506 1.00 11.46 95 GLN A C 1
ATOM 638 O O . GLN A 1 95 ? -2.927 -5.440 -19.794 1.00 11.88 95 GLN A O 1
ATOM 644 N N . ASP A 1 96 ? -3.071 -4.388 -21.774 1.00 9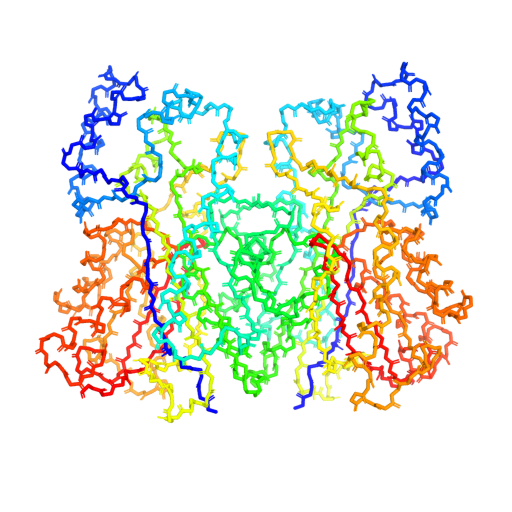.68 96 ASP A N 1
ATOM 645 C CA . ASP A 1 96 ? -2.064 -5.259 -22.368 1.00 10.33 96 ASP A CA 1
ATOM 646 C C . ASP A 1 96 ? -0.748 -5.194 -21.593 1.00 13.35 96 ASP A C 1
ATOM 647 O O . ASP A 1 96 ? -0.078 -6.217 -21.413 1.00 16.37 96 ASP A O 1
ATOM 652 N N . ILE A 1 97 ? -0.391 -4.008 -21.089 1.00 10.80 97 ILE A N 1
ATOM 653 C CA . ILE A 1 97 ? 0.810 -3.829 -20.276 1.00 11.01 97 ILE A CA 1
ATOM 654 C C . ILE A 1 97 ? 0.577 -4.321 -18.854 1.00 11.91 97 ILE A C 1
ATOM 655 O O . ILE A 1 97 ? 1.338 -5.136 -18.323 1.00 13.26 97 ILE A O 1
ATOM 660 N N . SER A 1 98 ? -0.500 -3.848 -18.226 1.00 8.58 98 SER A N 1
ATOM 661 C CA . SER A 1 98 ? -0.626 -3.995 -16.779 1.00 8.75 98 SER A CA 1
ATOM 662 C C . SER A 1 98 ? -0.945 -5.425 -16.358 1.00 9.56 98 SER A C 1
ATOM 663 O O . SER A 1 98 ? -0.482 -5.874 -15.306 1.00 9.53 98 SER A O 1
ATOM 666 N N . LEU A 1 99 ? -1.763 -6.148 -17.131 1.00 10.15 99 LEU A N 1
ATOM 667 C CA . LEU A 1 99 ? -2.208 -7.464 -16.677 1.00 9.15 99 LEU A CA 1
ATOM 668 C C . LEU A 1 99 ? -1.053 -8.454 -16.576 1.00 10.56 99 LEU A C 1
ATOM 669 O O . LEU A 1 99 ? -1.126 -9.411 -15.799 1.00 11.44 99 LEU A O 1
ATOM 674 N N . VAL A 1 100 ? 0.022 -8.230 -17.326 1.00 11.23 100 VAL A N 1
ATOM 675 C CA . VAL A 1 100 ? 1.204 -9.076 -17.208 1.00 12.15 100 VAL A CA 1
ATOM 676 C C . VAL A 1 100 ? 2.106 -8.577 -16.089 1.00 11.45 100 VAL A C 1
ATOM 677 O O . VAL A 1 100 ? 2.660 -9.372 -15.317 1.00 12.57 100 VAL A O 1
ATOM 681 N N . GLU A 1 101 ? 2.232 -7.254 -15.962 1.00 10.43 101 GLU A N 1
ATOM 682 C CA . GLU A 1 101 ? 3.130 -6.682 -14.960 1.00 10.21 101 GLU A CA 1
ATOM 683 C C . GLU A 1 101 ? 2.674 -6.999 -13.541 1.00 10.05 101 GLU A C 1
ATOM 684 O O . GLU A 1 101 ? 3.502 -7.296 -12.673 1.00 10.47 101 GLU A O 1
ATOM 690 N N . VAL A 1 102 ? 1.368 -6.952 -13.288 1.00 8.82 102 VAL A N 1
ATOM 691 C CA . VAL A 1 102 ? 0.829 -7.060 -11.932 1.00 9.12 102 VAL A CA 1
ATOM 692 C C . VAL A 1 102 ? 1.268 -8.358 -11.254 1.00 8.54 102 VAL A C 1
ATOM 693 O O . VAL A 1 102 ? 1.911 -8.302 -10.190 1.00 8.84 102 VAL A O 1
ATOM 697 N N . PRO A 1 103 ? 1.001 -9.539 -11.819 1.00 8.76 103 PRO A N 1
ATOM 698 C CA . PRO A 1 103 ? 1.445 -10.763 -11.134 1.00 8.88 103 PRO A CA 1
ATOM 699 C C . PRO A 1 103 ? 2.943 -10.996 -11.209 1.00 10.67 103 PRO A C 1
ATOM 700 O O . PRO A 1 103 ? 3.487 -11.670 -10.330 1.00 10.83 103 PRO A O 1
ATOM 704 N N . LYS A 1 104 ? 3.612 -10.486 -12.241 1.00 8.97 104 LYS A N 1
ATOM 705 C CA . LYS A 1 104 ? 5.066 -10.620 -12.343 1.00 8.70 104 LYS A CA 1
ATOM 706 C C . LYS A 1 104 ? 5.767 -9.909 -11.188 1.00 8.98 104 LYS A C 1
ATOM 707 O O . LYS A 1 104 ? 6.627 -10.488 -10.507 1.00 9.91 104 LYS A O 1
ATOM 713 N N . LEU A 1 105 ? 5.403 -8.647 -10.942 1.00 9.13 105 LEU A N 1
ATOM 714 C CA . LEU A 1 105 ? 5.961 -7.930 -9.801 1.00 8.28 105 LEU A CA 1
ATOM 715 C C . LEU A 1 105 ? 5.533 -8.572 -8.487 1.00 7.38 105 LEU A C 1
ATOM 716 O O . LEU A 1 105 ? 6.314 -8.631 -7.525 1.00 8.51 105 LEU A O 1
ATOM 721 N N . GLY A 1 106 ? 4.296 -9.067 -8.424 1.00 7.62 106 GLY A N 1
ATOM 722 C CA . GLY A 1 106 ? 3.853 -9.735 -7.211 1.00 6.67 106 GLY A CA 1
ATOM 723 C C . GLY A 1 106 ? 4.668 -10.976 -6.908 1.00 7.47 106 GLY A C 1
ATOM 724 O O . GLY A 1 106 ? 4.989 -11.248 -5.750 1.00 9.03 106 GLY A O 1
ATOM 725 N N . LYS A 1 107 ? 5.021 -11.737 -7.943 1.00 8.82 107 LYS A N 1
ATOM 726 C CA . LYS A 1 107 ? 5.825 -12.932 -7.730 1.00 8.91 107 LYS A CA 1
ATOM 727 C C . LYS A 1 107 ? 7.199 -12.562 -7.201 1.00 9.51 107 LYS A C 1
ATOM 728 O O . LYS A 1 107 ? 7.743 -13.249 -6.334 1.00 9.38 107 LYS A O 1
ATOM 734 N N . GLU A 1 108 ? 7.765 -11.461 -7.698 1.00 8.90 108 GLU A N 1
ATOM 735 C CA . GLU A 1 108 ? 9.079 -11.043 -7.227 1.00 10.12 108 GLU A CA 1
ATOM 736 C C . GLU A 1 108 ? 9.070 -10.834 -5.713 1.00 9.41 108 GLU A C 1
ATOM 737 O O . GLU A 1 108 ? 9.950 -11.328 -4.996 1.00 10.50 108 GLU A O 1
ATOM 743 N N . ALA A 1 109 ? 8.048 -10.141 -5.201 1.00 8.36 109 ALA A N 1
ATOM 744 C CA . ALA A 1 109 ? 7.925 -9.958 -3.756 1.00 8.26 109 ALA A CA 1
ATOM 745 C C . ALA A 1 109 ? 7.606 -11.268 -3.042 1.00 10.32 109 ALA A C 1
ATOM 746 O O . ALA A 1 109 ? 8.136 -11.535 -1.952 1.00 9.50 109 ALA A O 1
ATOM 748 N N . ALA A 1 110 ? 6.714 -12.083 -3.619 1.00 8.87 110 ALA A N 1
ATOM 749 C CA . ALA A 1 110 ? 6.242 -13.271 -2.912 1.00 7.63 110 ALA A CA 1
ATOM 750 C C . ALA A 1 110 ? 7.364 -14.277 -2.672 1.00 8.49 110 ALA A C 1
ATOM 751 O O . ALA A 1 110 ? 7.443 -14.887 -1.600 1.00 8.18 110 ALA A O 1
ATOM 753 N N . THR A 1 111 ? 8.224 -14.487 -3.667 1.00 8.68 111 THR A N 1
ATOM 754 C CA . THR A 1 111 ? 9.328 -15.430 -3.489 1.00 7.64 111 THR A CA 1
ATOM 755 C C . THR A 1 111 ? 10.192 -15.031 -2.302 1.00 9.34 111 THR A C 1
ATOM 756 O O . THR A 1 111 ? 10.580 -15.878 -1.485 1.00 8.72 111 THR A O 1
ATOM 760 N N . LYS A 1 112 ? 10.460 -13.732 -2.166 1.00 9.16 112 LYS A N 1
ATOM 761 C CA . LYS A 1 112 ? 11.278 -13.265 -1.055 1.00 8.67 112 LYS A CA 1
ATOM 762 C C . LYS A 1 112 ? 10.542 -13.382 0.279 1.00 8.11 112 LYS A C 1
ATOM 763 O O . LYS A 1 112 ? 11.160 -13.687 1.304 1.00 8.81 112 LYS A O 1
ATOM 769 N N . ALA A 1 113 ? 9.223 -13.144 0.304 1.00 8.15 113 ALA A N 1
ATOM 770 C CA . ALA A 1 113 ? 8.515 -13.310 1.569 1.00 8.32 113 ALA A CA 1
ATOM 771 C C . ALA A 1 113 ? 8.511 -14.772 1.994 1.00 6.91 113 ALA A C 1
ATOM 772 O O . ALA A 1 113 ? 8.656 -15.084 3.183 1.00 7.16 113 ALA A O 1
ATOM 774 N N . ILE A 1 114 ? 8.339 -15.672 1.030 1.00 7.92 114 ILE A N 1
ATOM 775 C CA . ILE A 1 114 ? 8.372 -17.102 1.318 1.00 9.24 114 ILE A CA 1
ATOM 776 C C . ILE A 1 114 ? 9.728 -17.501 1.895 1.00 7.98 114 ILE A C 1
ATOM 777 O O . ILE A 1 114 ? 9.810 -18.297 2.833 1.00 9.25 114 ILE A O 1
ATOM 782 N N . LYS A 1 115 ? 10.808 -16.914 1.379 1.00 9.21 115 LYS A N 1
ATOM 783 C CA . LYS A 1 115 ? 12.135 -17.209 1.927 1.00 9.26 115 LYS A CA 1
ATOM 784 C C . LYS A 1 115 ? 12.242 -16.806 3.399 1.00 9.20 115 LYS A C 1
ATOM 785 O O . LYS A 1 115 ? 12.659 -17.607 4.248 1.00 11.07 115 LYS A O 1
ATOM 791 N N . GLU A 1 116 ? 11.868 -15.564 3.722 1.00 9.15 116 GLU A N 1
ATOM 792 C CA . GLU A 1 116 ? 11.879 -15.139 5.121 1.00 9.45 116 GLU A CA 1
ATOM 793 C C . GLU A 1 116 ? 11.020 -16.052 5.988 1.00 12.08 116 GLU A C 1
ATOM 794 O O . GLU A 1 116 ? 11.404 -16.402 7.110 1.00 13.15 116 GLU A O 1
ATOM 800 N N . TRP A 1 117 ? 9.839 -16.426 5.488 1.00 8.71 117 TRP A N 1
ATOM 801 C CA . TRP A 1 117 ? 8.920 -17.271 6.245 1.00 10.46 117 TRP A CA 1
ATOM 802 C C . TRP A 1 117 ? 9.600 -18.562 6.672 1.00 9.85 117 TRP A C 1
ATOM 803 O O . TRP A 1 117 ? 9.510 -18.968 7.837 1.00 12.69 117 TRP A O 1
ATOM 814 N N . GLY A 1 118 ? 10.302 -19.208 5.747 1.00 11.43 118 GLY A N 1
ATOM 815 C CA . GLY A 1 118 ? 11.146 -20.340 6.062 1.00 15.13 118 GLY A CA 1
ATOM 816 C C . GLY A 1 118 ? 10.519 -21.692 5.848 1.00 14.17 118 GLY A C 1
ATOM 817 O O . GLY A 1 118 ? 11.153 -22.706 6.159 1.00 14.64 118 GLY A O 1
ATOM 818 N N . GLN A 1 119 ? 9.312 -21.744 5.311 1.00 12.02 119 GLN A N 1
ATOM 819 C CA . GLN A 1 119 ? 8.606 -22.979 5.045 1.00 11.00 119 GLN A CA 1
ATOM 820 C C . GLN A 1 119 ? 8.552 -23.227 3.551 1.00 11.26 119 GLN A C 1
ATOM 821 O O . GLN A 1 119 ? 8.700 -22.299 2.749 1.00 12.66 119 GLN A O 1
ATOM 827 N N . PRO A 1 120 ? 8.363 -24.472 3.133 1.00 13.12 120 PRO A N 1
ATOM 828 C CA . PRO A 1 120 ? 8.138 -24.729 1.708 1.00 12.76 120 PRO A CA 1
ATOM 829 C C . PRO A 1 120 ? 6.809 -24.143 1.262 1.00 13.60 120 PRO A C 1
ATOM 830 O O . PRO A 1 120 ? 5.838 -24.108 2.021 1.00 11.68 120 PRO A O 1
ATOM 834 N N . LYS A 1 121 ? 6.770 -23.690 0.004 1.00 12.04 121 LYS A N 1
ATOM 835 C CA . LYS A 1 121 ? 5.563 -23.047 -0.510 1.00 11.40 121 LYS A CA 1
ATOM 836 C C . LYS A 1 121 ? 4.381 -24.006 -0.577 1.00 11.52 121 LYS A C 1
ATOM 837 O O . LYS A 1 121 ? 3.231 -23.556 -0.618 1.00 12.43 121 LYS A O 1
ATOM 843 N N . SER A 1 122 ? 4.632 -25.318 -0.557 1.00 12.46 122 SER A N 1
ATOM 844 C CA . SER A 1 122 ? 3.523 -26.261 -0.515 1.00 13.05 122 SER A CA 1
ATOM 845 C C . SER A 1 122 ? 2.696 -26.147 0.758 1.00 14.62 122 SER A C 1
ATOM 846 O O . SER A 1 122 ? 1.585 -26.690 0.801 1.00 13.95 122 SER A O 1
ATOM 849 N N . LYS A 1 123 ? 3.190 -25.465 1.789 1.00 13.04 123 LYS A N 1
ATOM 850 C CA . LYS A 1 123 ? 2.410 -25.259 2.997 1.00 10.29 123 LYS A CA 1
ATOM 851 C C . LYS A 1 123 ? 1.481 -24.052 2.915 1.00 10.12 123 LYS A C 1
ATOM 852 O O . LYS A 1 123 ? 0.745 -23.800 3.863 1.00 11.12 123 LYS A O 1
ATOM 858 N N . ILE A 1 124 ? 1.511 -23.293 1.820 1.00 10.04 124 ILE A N 1
ATOM 859 C CA . ILE A 1 124 ? 0.573 -22.188 1.648 1.00 9.36 124 ILE A CA 1
ATOM 860 C C . ILE A 1 124 ? -0.803 -22.762 1.324 1.00 9.48 124 ILE A C 1
ATOM 861 O O . ILE A 1 124 ? -0.979 -23.482 0.333 1.00 11.76 124 ILE A O 1
ATOM 866 N N . THR A 1 125 ? -1.798 -22.434 2.153 1.00 7.95 125 THR A N 1
ATOM 867 C CA . THR A 1 125 ? -3.141 -22.974 1.977 1.00 8.60 125 THR A CA 1
ATOM 868 C C . THR A 1 125 ? -4.102 -21.970 1.367 1.00 8.10 125 THR A C 1
ATOM 869 O O . THR A 1 125 ? -5.118 -22.377 0.785 1.00 7.51 125 THR A O 1
ATOM 873 N N . HIS A 1 126 ? -3.787 -20.679 1.469 1.00 8.84 126 HIS A N 1
ATOM 874 C CA . HIS A 1 126 ? -4.650 -19.590 1.057 1.00 7.70 126 HIS A CA 1
ATOM 875 C C . HIS A 1 126 ? -3.810 -18.524 0.369 1.00 6.88 126 HIS A C 1
ATOM 876 O O . HIS A 1 126 ? -2.647 -18.298 0.721 1.00 7.24 126 HIS A O 1
ATOM 883 N N . LEU A 1 127 ? -4.419 -17.845 -0.596 1.00 6.76 127 LEU A N 1
ATOM 884 C CA . LEU A 1 127 ? -3.788 -16.746 -1.315 1.00 7.21 127 LEU A CA 1
ATOM 885 C C . LEU A 1 127 ? -4.768 -15.586 -1.400 1.00 7.10 127 LEU A C 1
ATOM 886 O O . LEU A 1 127 ? -5.906 -15.765 -1.848 1.00 8.14 127 LEU A O 1
ATOM 891 N N . ILE A 1 128 ? -4.324 -14.404 -0.989 1.00 8.44 128 ILE A N 1
ATOM 892 C CA . ILE A 1 128 ? -5.052 -13.157 -1.205 1.00 8.26 128 ILE A CA 1
ATOM 893 C C . ILE A 1 128 ? -4.223 -12.326 -2.167 1.00 6.11 128 ILE A C 1
ATOM 894 O O . ILE A 1 128 ? -3.076 -11.978 -1.856 1.00 8.05 128 ILE A O 1
ATOM 899 N N . PHE A 1 129 ? -4.790 -12.002 -3.321 1.00 7.51 129 PHE A N 1
ATOM 900 C CA . PHE A 1 129 ? -4.178 -11.060 -4.248 1.00 6.64 129 PHE A CA 1
ATOM 901 C C . PHE A 1 129 ? -4.995 -9.782 -4.289 1.00 6.12 129 PHE A C 1
ATOM 902 O O . PHE A 1 129 ? -6.230 -9.828 -4.346 1.00 7.72 129 PHE A O 1
ATOM 910 N N . CYS A 1 130 ? -4.306 -8.646 -4.309 1.00 7.50 130 CYS A N 1
ATOM 911 C CA . CYS A 1 130 ? -4.958 -7.347 -4.268 1.00 6.80 130 CYS A CA 1
ATOM 912 C C . CYS A 1 130 ? -4.316 -6.447 -5.317 1.00 9.15 130 CYS A C 1
ATOM 913 O O . CYS A 1 130 ? -3.084 -6.308 -5.349 1.00 7.10 130 CYS A O 1
ATOM 916 N N . THR A 1 131 ? -5.141 -5.871 -6.193 1.00 6.25 131 THR A N 1
ATOM 917 C CA . THR A 1 131 ? -4.668 -4.863 -7.138 1.00 7.91 131 THR A CA 1
ATOM 918 C C . THR A 1 131 ? -5.817 -3.967 -7.587 1.00 6.72 131 THR A C 1
ATOM 919 O O . THR A 1 131 ? -6.965 -4.408 -7.702 1.00 6.76 131 THR A O 1
ATOM 923 N N . SER A 1 132 ? -5.477 -2.713 -7.896 1.00 7.74 132 SER A N 1
ATOM 924 C CA . SER A 1 132 ? -6.366 -1.816 -8.622 1.00 8.96 132 SER A CA 1
ATOM 925 C C . SER A 1 132 ? -5.813 -1.465 -9.999 1.00 9.12 132 SER A C 1
ATOM 926 O O . SER A 1 132 ? -6.287 -0.515 -10.630 1.00 12.31 132 SER A O 1
ATOM 929 N N . ALA A 1 133 ? -4.837 -2.230 -10.482 1.00 9.65 133 ALA A N 1
ATOM 930 C CA . ALA A 1 133 ? -4.141 -1.874 -11.714 1.00 8.37 133 ALA A CA 1
ATOM 931 C C . ALA A 1 133 ? -4.711 -2.532 -12.963 1.00 11.19 133 ALA A C 1
ATOM 932 O O . ALA A 1 133 ? -4.152 -2.339 -14.047 1.00 11.70 133 ALA A O 1
ATOM 934 N N . GLY A 1 134 ? -5.812 -3.276 -12.857 1.00 11.96 134 GLY A N 1
ATOM 935 C CA . GLY A 1 134 ? -6.434 -3.858 -14.034 1.00 11.60 134 GLY A CA 1
ATOM 936 C C . GLY A 1 134 ? -7.075 -5.199 -13.743 1.00 10.23 134 GLY A C 1
ATOM 937 O O . GLY A 1 134 ? -6.454 -6.064 -13.122 1.00 11.14 134 GLY A O 1
ATOM 938 N N . VAL A 1 135 ? -8.324 -5.377 -14.182 1.00 10.25 135 VAL A N 1
ATOM 939 C CA . VAL A 1 135 ? -9.078 -6.598 -13.924 1.00 11.00 135 VAL A CA 1
ATOM 940 C C . VAL A 1 135 ? -9.024 -7.514 -15.141 1.00 9.72 135 VAL A C 1
ATOM 941 O O . VAL A 1 135 ? -8.975 -7.063 -16.292 1.00 9.35 135 VAL A O 1
ATOM 945 N N . ASP A 1 136 ? -9.046 -8.820 -14.883 1.00 9.98 136 ASP A N 1
ATOM 946 C CA . ASP A 1 136 ? -9.019 -9.836 -15.927 1.00 11.87 136 ASP A CA 1
ATOM 947 C C . ASP A 1 136 ? -9.679 -11.087 -15.369 1.00 9.54 136 ASP A C 1
ATOM 948 O O . ASP A 1 136 ? -9.801 -11.248 -14.155 1.00 9.94 136 ASP A O 1
ATOM 953 N N . MET A 1 137 ? -10.127 -11.973 -16.263 1.00 8.64 137 MET A N 1
ATOM 954 C CA . MET A 1 137 ? -10.726 -13.246 -15.859 1.00 7.43 137 MET A CA 1
ATOM 955 C C . MET A 1 137 ? -10.034 -14.360 -16.632 1.00 9.04 137 MET A C 1
ATOM 956 O O . MET A 1 137 ? -10.066 -14.355 -17.879 1.00 10.20 137 MET A O 1
ATOM 961 N N . PRO A 1 138 ? -9.378 -15.318 -15.963 1.00 8.95 138 PRO A N 1
ATOM 962 C CA . PRO A 1 138 ? -9.166 -15.359 -14.510 1.00 9.22 138 PRO A CA 1
ATOM 963 C C . PRO A 1 138 ? -8.216 -14.248 -14.060 1.00 11.63 138 PRO A C 1
ATOM 964 O O . PRO A 1 138 ? -7.573 -13.595 -14.897 1.00 10.13 138 PRO A O 1
ATOM 968 N N . GLY A 1 139 ? -8.154 -14.013 -12.751 1.00 10.05 139 GLY A N 1
ATOM 969 C CA . GLY A 1 139 ? -7.488 -12.845 -12.211 1.00 10.50 139 GLY A CA 1
ATOM 970 C C . GLY A 1 139 ? -6.010 -13.047 -11.908 1.00 7.78 139 GLY A C 1
ATOM 971 O O . GLY A 1 139 ? -5.407 -14.083 -12.200 1.00 8.78 139 GLY A O 1
ATOM 972 N N . ALA A 1 140 ? -5.421 -12.010 -11.307 1.00 9.71 140 ALA A N 1
ATOM 973 C CA . ALA A 1 140 ? -4.002 -12.047 -10.970 1.00 8.56 140 ALA A CA 1
ATOM 974 C C . ALA A 1 140 ? -3.705 -13.110 -9.921 1.00 10.26 140 ALA A C 1
ATOM 975 O O . ALA A 1 140 ? -2.580 -13.622 -9.861 1.00 9.59 140 ALA A O 1
ATOM 977 N N . ASP A 1 141 ? -4.699 -13.459 -9.099 1.00 8.25 141 ASP A N 1
ATOM 978 C CA . ASP A 1 141 ? -4.550 -14.562 -8.157 1.00 9.26 141 ASP A CA 1
ATOM 979 C C . ASP A 1 141 ? -4.264 -15.868 -8.887 1.00 9.85 141 ASP A C 1
ATOM 980 O O . ASP A 1 141 ? -3.388 -16.646 -8.480 1.00 9.73 141 ASP A O 1
ATOM 985 N N . TYR A 1 142 ? -4.981 -16.113 -9.990 1.00 8.97 142 TYR A N 1
ATOM 986 C CA . TYR A 1 142 ? -4.710 -17.289 -10.806 1.00 8.57 142 TYR A CA 1
ATOM 987 C C . TYR A 1 142 ? -3.313 -17.219 -11.407 1.00 9.56 142 TYR A C 1
ATOM 988 O O . TYR A 1 142 ? -2.544 -18.182 -11.336 1.00 8.62 142 TYR A O 1
ATOM 997 N N . GLN A 1 143 ? -2.966 -16.080 -12.003 1.00 11.41 143 GLN A N 1
ATOM 998 C CA . GLN A 1 143 ? -1.656 -15.960 -12.629 1.00 11.45 143 GLN A CA 1
ATOM 999 C C . GLN A 1 143 ? -0.541 -16.213 -11.624 1.00 10.39 143 GLN A C 1
ATOM 1000 O O . GLN A 1 143 ? 0.409 -16.952 -11.914 1.00 10.69 143 GLN A O 1
ATOM 1006 N N . LEU A 1 144 ? -0.658 -15.637 -10.426 1.00 10.00 144 LEU A N 1
ATOM 1007 C CA . LEU A 1 144 ? 0.386 -15.787 -9.419 1.00 8.33 144 LEU A CA 1
ATOM 1008 C C . LEU A 1 144 ? 0.468 -17.231 -8.951 1.00 10.47 144 LEU A C 1
ATOM 1009 O O . LEU A 1 144 ? 1.566 -17.757 -8.729 1.00 10.45 144 LEU A O 1
ATOM 1014 N N . THR A 1 145 ? -0.687 -17.889 -8.802 1.00 8.94 145 THR A N 1
ATOM 1015 C CA . THR A 1 145 ? -0.693 -19.294 -8.405 1.00 9.16 145 THR A CA 1
ATOM 1016 C C . THR A 1 145 ? 0.111 -20.138 -9.385 1.00 10.75 145 THR A C 1
ATOM 1017 O O . THR A 1 145 ? 0.927 -20.981 -8.985 1.00 12.20 145 THR A O 1
ATOM 1021 N N . ARG A 1 146 ? -0.095 -19.910 -10.682 1.00 11.16 146 ARG A N 1
ATOM 1022 C CA . ARG A 1 146 ? 0.625 -20.682 -11.685 1.00 11.09 146 ARG A CA 1
ATOM 1023 C C . ARG A 1 146 ? 2.098 -20.282 -11.752 1.00 11.39 146 ARG A C 1
ATOM 1024 O O . ARG A 1 146 ? 2.969 -21.149 -11.884 1.00 12.60 146 ARG A O 1
ATOM 1032 N N . LEU A 1 147 ? 2.398 -18.981 -11.645 1.00 11.84 147 LEU A N 1
ATOM 1033 C CA . LEU A 1 147 ? 3.785 -18.518 -11.725 1.00 12.09 147 LEU A CA 1
ATOM 1034 C C . LEU A 1 147 ? 4.625 -19.046 -10.570 1.00 11.84 147 LEU A C 1
ATOM 1035 O O . LEU A 1 147 ? 5.798 -19.398 -10.757 1.00 13.51 147 LEU A O 1
ATOM 1040 N N . LEU A 1 148 ? 4.057 -19.072 -9.362 1.00 10.10 148 LEU A N 1
ATOM 1041 C CA . LEU A 1 148 ? 4.743 -19.571 -8.178 1.00 15.03 148 LEU A CA 1
ATOM 1042 C C . LEU A 1 148 ? 4.721 -21.087 -8.058 1.00 12.62 148 LEU A C 1
ATOM 1043 O O . LEU A 1 148 ? 5.497 -21.642 -7.271 1.00 15.04 148 LEU A O 1
ATOM 1048 N N . GLY A 1 149 ? 3.833 -21.764 -8.775 1.00 11.09 149 GLY A N 1
ATOM 1049 C CA . GLY A 1 149 ? 3.691 -23.198 -8.592 1.00 11.99 149 GLY A CA 1
ATOM 1050 C C . GLY A 1 149 ? 3.073 -23.566 -7.263 1.00 13.69 149 GLY A C 1
ATOM 1051 O O . GLY A 1 149 ? 3.470 -24.569 -6.653 1.00 15.43 149 GLY A O 1
ATOM 1052 N N . LEU A 1 150 ? 2.118 -22.770 -6.788 1.00 11.51 150 LEU A N 1
ATOM 1053 C CA . LEU A 1 150 ? 1.416 -23.116 -5.565 1.00 11.62 150 LEU A CA 1
ATOM 1054 C C . LEU A 1 150 ? 0.498 -24.309 -5.821 1.00 11.80 150 LEU A C 1
ATOM 1055 O O . LEU A 1 150 ? 0.214 -24.673 -6.966 1.00 13.08 150 LEU A O 1
ATOM 1060 N N . SER A 1 151 ? 0.047 -24.924 -4.733 1.00 10.66 151 SER A N 1
ATOM 1061 C CA . SER A 1 151 ? -0.891 -26.036 -4.835 1.00 11.42 151 SER A CA 1
ATOM 1062 C C . SER A 1 151 ? -2.122 -25.602 -5.627 1.00 11.91 151 SER A C 1
ATOM 1063 O O . SER A 1 151 ? -2.645 -24.505 -5.407 1.00 10.85 151 SER A O 1
ATOM 1066 N N . PRO A 1 152 ? -2.612 -26.427 -6.553 1.00 10.37 152 PRO A N 1
ATOM 1067 C CA . PRO A 1 152 ? -3.841 -26.051 -7.268 1.00 13.22 152 PRO A CA 1
ATOM 1068 C C . PRO A 1 152 ? -5.031 -25.904 -6.352 1.00 10.37 152 PRO A C 1
ATOM 1069 O O . PRO A 1 152 ? -6.016 -25.253 -6.730 1.00 12.39 152 PRO A O 1
ATOM 1073 N N . GLU A 1 153 ? -4.974 -26.473 -5.151 1.00 9.86 153 GLU A N 1
ATOM 1074 C CA . GLU A 1 153 ? -6.062 -26.378 -4.192 1.00 11.74 153 GLU A CA 1
ATOM 1075 C C . GLU A 1 153 ? -5.926 -25.189 -3.246 1.00 9.41 153 GLU A C 1
ATOM 1076 O O . GLU A 1 153 ? -6.655 -25.119 -2.251 1.00 10.73 153 GLU A O 1
ATOM 1082 N N . VAL A 1 154 ? -5.001 -24.264 -3.519 1.00 9.52 154 VAL A N 1
ATOM 1083 C CA . VAL A 1 154 ? -4.926 -23.058 -2.706 1.00 8.47 154 VAL A CA 1
ATOM 1084 C C . VAL A 1 154 ? -6.255 -22.310 -2.770 1.00 10.54 154 VAL A C 1
ATOM 1085 O O . VAL A 1 154 ? -6.859 -22.156 -3.839 1.00 8.40 154 VAL A O 1
ATOM 1089 N N . LYS A 1 155 ? -6.724 -21.857 -1.614 1.00 8.78 155 LYS A N 1
ATOM 1090 C CA . LYS A 1 155 ? -7.996 -21.150 -1.505 1.00 6.61 155 LYS A CA 1
ATOM 1091 C C . LYS A 1 155 ? -7.731 -19.675 -1.763 1.00 8.54 155 LYS A C 1
ATOM 1092 O O . LYS A 1 155 ? -7.062 -19.011 -0.967 1.00 8.20 155 LYS A O 1
ATOM 1098 N N . ARG A 1 156 ? -8.235 -19.166 -2.884 1.00 8.72 156 ARG A N 1
ATOM 1099 C CA . ARG A 1 156 ? -7.881 -17.838 -3.362 1.00 6.48 156 ARG A CA 1
ATOM 1100 C C . ARG A 1 156 ? -8.985 -16.827 -3.081 1.00 6.49 156 ARG A C 1
ATOM 1101 O O . ARG A 1 156 ? -10.173 -17.154 -3.136 1.00 8.14 156 ARG A O 1
ATOM 1109 N N . MET A 1 157 ? -8.580 -15.597 -2.775 1.00 7.64 157 MET A N 1
ATOM 1110 C CA . MET A 1 157 ? -9.480 -14.452 -2.705 1.00 8.14 157 MET A CA 1
ATOM 1111 C C . MET A 1 157 ? -8.838 -13.329 -3.503 1.00 8.94 157 MET A C 1
ATOM 1112 O O . MET A 1 157 ? -7.677 -12.978 -3.264 1.00 9.40 157 MET A O 1
ATOM 1117 N N . MET A 1 158 ? -9.570 -12.799 -4.469 1.00 9.23 158 MET A N 1
ATOM 1118 C CA . MET A 1 158 ? -9.063 -11.802 -5.399 1.00 6.89 158 MET A CA 1
ATOM 1119 C C . MET A 1 158 ? -9.762 -10.495 -5.067 1.00 9.43 158 MET A C 1
ATOM 1120 O O . MET A 1 158 ? -10.981 -10.378 -5.242 1.00 10.22 158 MET A O 1
ATOM 1125 N N . ILE A 1 159 ? -9.003 -9.538 -4.543 1.00 9.20 159 ILE A N 1
ATOM 1126 C CA . ILE A 1 159 ? -9.530 -8.257 -4.085 1.00 8.63 159 ILE A CA 1
ATOM 1127 C C . ILE A 1 159 ? -9.174 -7.208 -5.138 1.00 8.67 159 ILE A C 1
ATOM 1128 O O . ILE A 1 159 ? -8.061 -6.682 -5.156 1.00 7.46 159 ILE A O 1
ATOM 1133 N N . TYR A 1 160 ? -10.120 -6.892 -6.024 1.00 8.07 160 TYR A N 1
ATOM 1134 C CA . TYR A 1 160 ? -9.871 -6.016 -7.163 1.00 5.85 160 TYR A CA 1
ATOM 1135 C C . TYR A 1 160 ? -10.447 -4.628 -6.905 1.00 8.45 160 TYR A C 1
ATOM 1136 O O . TYR A 1 160 ? -11.585 -4.490 -6.442 1.00 8.24 160 TYR A O 1
ATOM 1145 N N . GLN A 1 161 ? -9.682 -3.598 -7.265 1.00 7.67 161 GLN A N 1
ATOM 1146 C CA . GLN A 1 161 ? -10.208 -2.243 -7.428 1.00 11.04 161 GLN A CA 1
ATOM 1147 C C . GLN A 1 161 ? -10.653 -1.576 -6.132 1.00 11.60 161 GLN A C 1
ATOM 1148 O O . GLN A 1 161 ? -11.508 -0.685 -6.163 1.00 11.25 161 GLN A O 1
ATOM 1154 N N . GLN A 1 162 ? -10.064 -1.951 -4.997 1.00 9.78 162 GLN A N 1
ATOM 1155 C CA . GLN A 1 162 ? -10.408 -1.355 -3.715 1.00 10.87 162 GLN A CA 1
ATOM 1156 C C . GLN A 1 162 ? -9.491 -0.208 -3.316 1.00 13.41 162 GLN A C 1
ATOM 1157 O O . GLN A 1 162 ? -9.642 0.338 -2.215 1.00 18.27 162 GLN A O 1
ATOM 1163 N N . GLY A 1 163 ? -8.540 0.161 -4.169 1.00 11.88 163 GLY A N 1
ATOM 1164 C CA . GLY A 1 163 ? -7.770 1.376 -3.968 1.00 11.19 163 GLY A CA 1
ATOM 1165 C C . GLY A 1 163 ? -6.889 1.363 -2.734 1.00 10.77 163 GLY A C 1
ATOM 1166 O O . GLY A 1 163 ? -6.375 0.330 -2.301 1.00 11.07 163 GLY A O 1
ATOM 1167 N N . CYS A 1 164 ? -6.740 2.548 -2.142 1.00 12.26 164 CYS A N 1
ATOM 1168 C CA . CYS A 1 164 ? -5.639 2.808 -1.221 1.00 10.26 164 CYS A CA 1
ATOM 1169 C C . CYS A 1 164 ? -5.858 2.294 0.194 1.00 10.81 164 CYS A C 1
ATOM 1170 O O . CYS A 1 164 ? -4.916 2.353 0.984 1.00 12.96 164 CYS A O 1
ATOM 1173 N N . TYR A 1 165 ? -7.055 1.835 0.555 1.00 8.07 165 TYR A N 1
ATOM 1174 C CA . TYR A 1 165 ? -7.244 1.259 1.882 1.00 8.46 165 TYR A CA 1
ATOM 1175 C C . TYR A 1 165 ? -7.039 -0.247 1.890 1.00 8.10 165 TYR A C 1
ATOM 1176 O O . TYR A 1 165 ? -7.064 -0.863 2.962 1.00 7.86 165 TYR A O 1
ATOM 1185 N N . ALA A 1 166 ? -6.818 -0.848 0.723 1.00 7.63 166 ALA A N 1
ATOM 1186 C CA . ALA A 1 166 ? -6.860 -2.303 0.614 1.00 7.94 166 ALA A CA 1
ATOM 1187 C C . ALA A 1 166 ? -5.662 -2.997 1.247 1.00 8.49 166 ALA A C 1
ATOM 1188 O O . ALA A 1 166 ? -5.727 -4.210 1.471 1.00 8.36 166 ALA A O 1
ATOM 1190 N N . GLY A 1 167 ? -4.574 -2.274 1.524 1.00 8.61 167 GLY A N 1
ATOM 1191 C CA . GLY A 1 167 ? -3.480 -2.873 2.271 1.00 9.32 167 GLY A CA 1
ATOM 1192 C C . GLY A 1 167 ? -3.887 -3.244 3.681 1.00 9.33 167 GLY A C 1
ATOM 1193 O O . GLY A 1 167 ? -3.376 -4.214 4.247 1.00 10.78 167 GLY A O 1
ATOM 1194 N N . ALA A 1 168 ? -4.829 -2.496 4.255 1.00 8.94 168 ALA A N 1
ATOM 1195 C CA . ALA A 1 168 ? -5.413 -2.891 5.526 1.00 6.66 168 ALA A CA 1
ATOM 1196 C C . ALA A 1 168 ? -6.491 -3.943 5.324 1.00 7.86 168 ALA A C 1
ATOM 1197 O O . ALA A 1 168 ? -6.609 -4.868 6.130 1.00 8.30 168 ALA A O 1
ATOM 1199 N N . THR A 1 169 ? -7.278 -3.824 4.250 1.00 8.04 169 THR A N 1
ATOM 1200 C CA . THR A 1 169 ? -8.324 -4.808 3.973 1.00 8.73 169 THR A CA 1
ATOM 1201 C C . THR A 1 169 ? -7.758 -6.220 3.903 1.00 8.93 169 THR A C 1
ATOM 1202 O O . THR A 1 169 ? -8.381 -7.167 4.400 1.00 8.34 169 THR A O 1
ATOM 1206 N N . VAL A 1 170 ? -6.591 -6.390 3.275 1.00 6.73 170 VAL A N 1
ATOM 1207 C CA . VAL A 1 170 ? -6.047 -7.738 3.130 1.00 8.40 170 VAL A CA 1
ATOM 1208 C C . VAL A 1 170 ? -5.669 -8.318 4.488 1.00 7.93 170 VAL A C 1
ATOM 1209 O O . VAL A 1 170 ? -5.791 -9.529 4.704 1.00 8.08 170 VAL A O 1
ATOM 1213 N N . LEU A 1 171 ? -5.198 -7.477 5.415 1.00 6.34 171 LEU A N 1
ATOM 1214 C CA . LEU A 1 171 ? -4.935 -7.923 6.781 1.00 8.51 171 LEU A CA 1
ATOM 1215 C C . LEU A 1 171 ? -6.217 -8.323 7.506 1.00 8.33 171 LEU A C 1
ATOM 1216 O O . LEU A 1 171 ? -6.236 -9.334 8.221 1.00 10.06 171 LEU A O 1
ATOM 1221 N N . ARG A 1 172 ? -7.286 -7.529 7.360 1.00 7.11 172 ARG A N 1
ATOM 1222 C CA . ARG A 1 172 ? -8.586 -7.879 7.932 1.00 8.81 172 ARG A CA 1
ATOM 1223 C C . ARG A 1 172 ? -9.077 -9.216 7.392 1.00 6.52 172 ARG A C 1
ATOM 1224 O O . ARG A 1 172 ? -9.574 -10.062 8.147 1.00 8.68 172 ARG A O 1
ATOM 1232 N N . LEU A 1 173 ? -8.960 -9.422 6.082 1.00 6.43 173 LEU A N 1
ATOM 1233 C CA . LEU A 1 173 ? -9.365 -10.691 5.485 1.00 7.17 173 LEU A CA 1
ATOM 1234 C C . LEU A 1 173 ? -8.485 -11.837 5.968 1.00 8.27 173 LEU A C 1
ATOM 1235 O O . LEU A 1 173 ? -8.989 -12.894 6.370 1.00 9.37 173 LEU A O 1
ATOM 1240 N N . ALA A 1 174 ? -7.160 -11.637 5.961 1.00 7.42 174 ALA A N 1
ATOM 1241 C CA . ALA A 1 174 ? -6.241 -12.699 6.364 1.00 7.90 174 ALA A CA 1
ATOM 1242 C C . ALA A 1 174 ? -6.469 -13.118 7.807 1.00 8.10 174 ALA A C 1
ATOM 1243 O O . ALA A 1 174 ? -6.296 -14.293 8.144 1.00 9.72 174 ALA A O 1
ATOM 1245 N N . LYS A 1 175 ? -6.848 -12.173 8.671 1.00 6.70 175 LYS A N 1
ATOM 1246 C CA . LYS A 1 175 ? -7.090 -12.508 10.072 1.00 7.41 175 LYS A CA 1
ATOM 1247 C C . LYS A 1 175 ? -8.192 -13.555 10.209 1.00 8.85 175 LYS A C 1
ATOM 1248 O O . LYS A 1 175 ? -8.043 -14.539 10.944 1.00 8.76 175 LYS A O 1
ATOM 1254 N N . ASP A 1 176 ? -9.312 -13.362 9.510 1.00 9.73 176 ASP A N 1
ATOM 1255 C CA . ASP A 1 176 ? -10.397 -14.327 9.644 1.00 7.93 176 ASP A CA 1
ATOM 1256 C C . ASP A 1 176 ? -10.068 -15.651 8.963 1.00 7.27 176 ASP A C 1
ATOM 1257 O O . ASP A 1 176 ? -10.400 -16.716 9.493 1.00 9.56 176 ASP A O 1
ATOM 1262 N N . LEU A 1 177 ? -9.461 -15.609 7.771 1.00 9.59 177 LEU A N 1
ATOM 1263 C CA . LEU A 1 177 ? -9.053 -16.840 7.097 1.00 10.36 177 LEU A CA 1
ATOM 1264 C C . LEU A 1 177 ? -8.143 -17.683 7.988 1.00 9.46 177 LEU A C 1
ATOM 1265 O O . LEU A 1 177 ? -8.368 -18.884 8.160 1.00 9.46 177 LEU A O 1
ATOM 1270 N N . THR A 1 178 ? -7.099 -17.077 8.558 1.00 9.81 178 THR A N 1
ATOM 1271 C CA . THR A 1 178 ? -6.119 -17.905 9.263 1.00 9.00 178 THR A CA 1
ATOM 1272 C C . THR A 1 178 ? -6.603 -18.325 10.644 1.00 11.21 178 THR A C 1
ATOM 1273 O O . THR A 1 178 ? -6.286 -19.428 11.094 1.00 10.84 178 THR A O 1
ATOM 1277 N N . GLU A 1 179 ? -7.342 -17.462 11.340 1.00 7.49 179 GLU A N 1
ATOM 1278 C CA . GLU A 1 179 ? -7.825 -17.823 12.668 1.00 9.26 179 GLU A CA 1
ATOM 1279 C C . GLU A 1 179 ? -8.921 -18.879 12.609 1.00 8.30 179 GLU A C 1
ATOM 1280 O O . GLU A 1 179 ? -9.092 -19.633 13.570 1.00 9.65 179 GLU A O 1
ATOM 1286 N N . ASN A 1 180 ? -9.669 -18.963 11.511 1.00 8.35 180 ASN A N 1
ATOM 1287 C CA . ASN A 1 180 ? -10.751 -19.935 11.437 1.00 8.80 180 ASN A CA 1
ATOM 1288 C C . ASN A 1 180 ? -10.326 -21.286 10.885 1.00 10.58 180 ASN A C 1
ATOM 1289 O O . ASN A 1 180 ? -11.163 -22.194 10.817 1.00 12.23 180 ASN A O 1
ATOM 1294 N N . ASN A 1 181 ? -9.057 -21.452 10.508 1.00 9.13 181 ASN A N 1
ATOM 1295 C CA . ASN A 1 181 ? -8.608 -22.670 9.835 1.00 9.49 181 ASN A CA 1
ATOM 1296 C C . ASN A 1 181 ? -7.271 -23.092 10.418 1.00 10.67 181 ASN A C 1
ATOM 1297 O O . ASN A 1 181 ? -6.249 -22.470 10.131 1.00 10.64 181 ASN A O 1
ATOM 1302 N N . LYS A 1 182 ? -7.282 -24.146 11.231 1.00 11.64 182 LYS A N 1
ATOM 1303 C CA . LYS A 1 182 ? -6.063 -24.573 11.901 1.00 14.08 182 LYS A CA 1
ATOM 1304 C C . LYS A 1 182 ? -5.018 -25.005 10.888 1.00 11.17 182 LYS A C 1
ATOM 1305 O O . LYS A 1 182 ? -5.309 -25.746 9.944 1.00 12.75 182 LYS A O 1
ATOM 1311 N N . GLY A 1 183 ? -3.794 -24.528 11.100 1.00 10.58 183 GLY A N 1
ATOM 1312 C CA . GLY A 1 183 ? -2.663 -24.819 10.251 1.00 11.60 183 GLY A CA 1
ATOM 1313 C C . GLY A 1 183 ? -2.603 -24.008 8.982 1.00 10.07 183 GLY A C 1
ATOM 1314 O O . GLY A 1 183 ? -1.645 -24.168 8.218 1.00 11.81 183 GLY A O 1
ATOM 1315 N N . SER A 1 184 ? -3.588 -23.143 8.733 1.00 8.67 184 SER A N 1
ATOM 1316 C CA . SER A 1 184 ? -3.602 -22.398 7.488 1.00 6.90 184 SER A CA 1
ATOM 1317 C C . SER A 1 184 ? -2.491 -21.353 7.471 1.00 9.46 184 SER A C 1
ATOM 1318 O O . SER A 1 184 ? -2.127 -20.774 8.497 1.00 9.47 184 SER A O 1
ATOM 1321 N N . ARG A 1 185 ? -1.950 -21.123 6.277 1.00 8.61 185 ARG A N 1
ATOM 1322 C CA . ARG A 1 185 ? -0.894 -20.142 6.047 1.00 7.54 185 ARG A CA 1
ATOM 1323 C C . ARG A 1 185 ? -1.281 -19.386 4.784 1.00 7.45 185 ARG A C 1
ATOM 1324 O O . ARG A 1 185 ? -1.447 -19.999 3.723 1.00 9.30 185 ARG A O 1
ATOM 1332 N N . VAL A 1 186 ? -1.494 -18.072 4.897 1.00 7.68 186 VAL A N 1
ATOM 1333 C CA . VAL A 1 186 ? -1.969 -17.265 3.773 1.00 9.54 186 VAL A CA 1
ATOM 1334 C C . VAL A 1 186 ? -0.821 -16.463 3.191 1.00 9.00 186 VAL A C 1
ATOM 1335 O O . VAL A 1 186 ? -0.115 -15.749 3.918 1.00 8.81 186 VAL A O 1
ATOM 1339 N N . LEU A 1 187 ? -0.653 -16.549 1.879 1.00 7.28 187 LEU A N 1
ATOM 1340 C CA . LEU A 1 187 ? 0.205 -15.615 1.161 1.00 9.83 187 LEU A CA 1
ATOM 1341 C C . LEU A 1 187 ? -0.655 -14.443 0.714 1.00 7.77 187 LEU A C 1
ATOM 1342 O O . LEU A 1 187 ? -1.703 -14.651 0.096 1.00 8.11 187 LEU A O 1
ATOM 1347 N N . ILE A 1 188 ? -0.235 -13.224 1.054 1.00 7.68 188 ILE A N 1
ATOM 1348 C CA . ILE A 1 188 ? -0.903 -11.992 0.641 1.00 7.72 188 ILE A CA 1
ATOM 1349 C C . ILE A 1 188 ? 0.011 -11.306 -0.362 1.00 5.60 188 ILE A C 1
ATOM 1350 O O . ILE A 1 188 ? 1.199 -11.133 -0.086 1.00 8.16 188 ILE A O 1
ATOM 1355 N N . VAL A 1 189 ? -0.518 -10.911 -1.513 1.00 7.44 189 VAL A N 1
ATOM 1356 C CA . VAL A 1 189 ? 0.243 -10.127 -2.478 1.00 7.75 189 VAL A CA 1
ATOM 1357 C C . VAL A 1 189 ? -0.580 -8.910 -2.880 1.00 8.52 189 VAL A C 1
ATOM 1358 O O . VAL A 1 189 ? -1.712 -9.056 -3.352 1.00 7.19 189 VAL A O 1
ATOM 1362 N N . CYS A 1 190 ? -0.010 -7.722 -2.713 1.00 7.72 190 CYS A N 1
ATOM 1363 C CA . CYS A 1 190 ? -0.571 -6.472 -3.214 1.00 8.12 190 CYS A CA 1
ATOM 1364 C C . CYS A 1 190 ? 0.392 -5.930 -4.261 1.00 6.22 190 CYS A C 1
ATOM 1365 O O . CYS A 1 190 ? 1.594 -5.805 -3.996 1.00 9.15 190 CYS A O 1
ATOM 1368 N N . SER A 1 191 ? -0.118 -5.641 -5.450 1.00 7.03 191 SER A N 1
ATOM 1369 C CA . SER A 1 191 ? 0.724 -5.197 -6.559 1.00 7.15 191 SER A CA 1
ATOM 1370 C C . SER A 1 191 ? -0.010 -4.108 -7.317 1.00 8.34 191 SER A C 1
ATOM 1371 O O . SER A 1 191 ? -1.143 -4.319 -7.757 1.00 8.14 191 SER A O 1
ATOM 1374 N N . GLU A 1 192 ? 0.626 -2.947 -7.453 1.00 8.56 192 GLU A N 1
ATOM 1375 C CA . GLU A 1 192 ? -0.025 -1.754 -7.961 1.00 8.88 192 GLU A CA 1
ATOM 1376 C C . GLU A 1 192 ? 0.896 -1.055 -8.947 1.00 7.14 192 GLU A C 1
ATOM 1377 O O . GLU A 1 192 ? 2.123 -1.174 -8.858 1.00 8.13 192 GLU A O 1
ATOM 1383 N N . ASN A 1 193 ? 0.300 -0.303 -9.873 1.00 8.20 193 ASN A N 1
ATOM 1384 C CA . ASN A 1 193 ? 1.100 0.457 -10.830 1.00 9.49 193 ASN A CA 1
ATOM 1385 C C . ASN A 1 193 ? 0.284 1.622 -11.385 1.00 10.04 193 ASN A C 1
ATOM 1386 O O . ASN A 1 193 ? -0.925 1.734 -11.154 1.00 9.01 193 ASN A O 1
ATOM 1391 N N . THR A 1 194 ? 0.971 2.493 -12.128 1.00 9.31 194 THR A N 1
ATOM 1392 C CA . THR A 1 194 ? 0.396 3.706 -12.699 1.00 10.84 194 THR A CA 1
ATOM 1393 C C . THR A 1 194 ? -0.114 3.509 -14.116 1.00 9.76 194 THR A C 1
ATOM 1394 O O . THR A 1 194 ? -0.597 4.470 -14.714 1.00 9.93 194 THR A O 1
ATOM 1398 N N . VAL A 1 195 ? -0.009 2.304 -14.670 1.00 10.34 195 VAL A N 1
ATOM 1399 C CA . VAL A 1 195 ? -0.420 2.051 -16.054 1.00 9.24 195 VAL A CA 1
ATOM 1400 C C . VAL A 1 195 ? -1.864 2.467 -16.316 1.00 9.99 195 VAL A C 1
ATOM 1401 O O . VAL A 1 195 ? -2.137 3.050 -17.371 1.00 9.31 195 VAL A O 1
ATOM 1405 N N . PRO A 1 196 ? -2.830 2.195 -15.435 1.00 11.52 196 PRO A N 1
ATOM 1406 C CA . PRO A 1 196 ? -4.207 2.608 -15.763 1.00 9.49 196 PRO A CA 1
ATOM 1407 C C . PRO A 1 196 ? -4.477 4.094 -15.608 1.00 10.76 196 PRO A C 1
ATOM 1408 O O . PRO A 1 196 ? -5.418 4.600 -16.238 1.00 10.70 196 PRO A O 1
ATOM 1412 N N . THR A 1 197 ? -3.678 4.810 -14.812 1.00 9.74 197 THR A N 1
ATOM 1413 C CA . THR A 1 197 ? -3.985 6.199 -14.489 1.00 8.93 197 THR A CA 1
ATOM 1414 C C . THR A 1 197 ? -3.141 7.208 -15.244 1.00 9.42 197 THR A C 1
ATOM 1415 O O . THR A 1 197 ? -3.545 8.372 -15.323 1.00 10.64 197 THR A O 1
ATOM 1419 N N . PHE A 1 198 ? -1.978 6.819 -15.761 1.00 9.64 198 PHE A N 1
ATOM 1420 C CA . PHE A 1 198 ? -1.136 7.809 -16.425 1.00 8.65 198 PHE A CA 1
ATOM 1421 C C . PHE A 1 198 ? -1.899 8.424 -17.588 1.00 9.08 198 PHE A C 1
ATOM 1422 O O . PHE A 1 198 ? -2.498 7.711 -18.396 1.00 10.21 198 PHE A O 1
ATOM 1430 N N . ARG A 1 199 ? -1.873 9.752 -17.684 1.00 8.47 199 ARG A N 1
ATOM 1431 C CA . ARG A 1 199 ? -2.509 10.408 -18.811 1.00 9.73 199 ARG A CA 1
ATOM 1432 C C . ARG A 1 199 ? -1.978 11.824 -18.906 1.00 12.67 199 ARG A C 1
ATOM 1433 O O . ARG A 1 199 ? -1.348 12.330 -17.973 1.00 10.05 199 ARG A O 1
ATOM 1441 N N . GLY A 1 200 ? -2.218 12.445 -20.057 1.00 11.94 200 GLY A N 1
ATOM 1442 C CA . GLY A 1 200 ? -1.812 13.813 -20.275 1.00 11.12 200 GLY A CA 1
ATOM 1443 C C . GLY A 1 200 ? -2.648 14.778 -19.462 1.00 12.26 200 GLY A C 1
ATOM 1444 O O . GLY A 1 200 ? -3.724 14.437 -18.962 1.00 14.07 200 GLY A O 1
ATOM 1445 N N . PRO A 1 201 ? -2.173 16.010 -19.318 1.00 13.20 201 PRO A N 1
ATOM 1446 C CA . PRO A 1 201 ? -2.848 16.984 -18.457 1.00 14.07 201 PRO A CA 1
ATOM 1447 C C . PRO A 1 201 ? -3.977 17.727 -19.160 1.00 15.63 201 PRO A C 1
ATOM 1448 O O . PRO A 1 201 ? -4.048 17.802 -20.388 1.00 18.38 201 PRO A O 1
ATOM 1452 N N . SER A 1 202 ? -4.852 18.303 -18.343 1.00 18.12 202 SER A N 1
ATOM 1453 C CA . SER A 1 202 ? -5.940 19.129 -18.846 1.00 19.63 202 SER A CA 1
ATOM 1454 C C . SER A 1 202 ? -6.370 20.101 -17.759 1.00 22.31 202 SER A C 1
ATOM 1455 O O . SER A 1 202 ? -6.495 19.717 -16.594 1.00 21.58 202 SER A O 1
ATOM 1458 N N . ASP A 1 203 ? -6.620 21.352 -18.146 1.00 23.98 203 ASP A N 1
ATOM 1459 C CA . ASP A 1 203 ? -7.159 22.307 -17.185 1.00 26.56 203 ASP A CA 1
ATOM 1460 C C . ASP A 1 203 ? -8.638 22.086 -16.890 1.00 28.98 203 ASP A C 1
ATOM 1461 O O . ASP A 1 203 ? -9.201 22.800 -16.055 1.00 34.90 203 ASP A O 1
ATOM 1466 N N . THR A 1 204 ? -9.283 21.123 -17.547 1.00 25.98 204 THR A N 1
ATOM 1467 C CA . THR A 1 204 ? -10.585 20.669 -17.076 1.00 29.67 204 THR A CA 1
ATOM 1468 C C . THR A 1 204 ? -10.427 19.838 -15.809 1.00 31.34 204 THR A C 1
ATOM 1469 O O . THR A 1 204 ? -11.132 20.048 -14.815 1.00 32.75 204 THR A O 1
ATOM 1471 N N . HIS A 1 205 ? -9.449 18.936 -15.814 1.00 27.29 205 HIS A N 1
ATOM 1472 C CA . HIS A 1 205 ? -9.339 17.833 -14.872 1.00 24.60 205 HIS A CA 1
ATOM 1473 C C . HIS A 1 205 ? -8.094 18.021 -14.012 1.00 22.46 205 HIS A C 1
ATOM 1474 O O . HIS A 1 205 ? -7.179 17.191 -14.045 1.00 22.48 205 HIS A O 1
ATOM 1481 N N . ILE A 1 206 ? -8.042 19.116 -13.248 1.00 23.05 206 ILE A N 1
ATOM 1482 C CA . ILE A 1 206 ? -6.860 19.412 -12.443 1.00 26.45 206 ILE A CA 1
ATOM 1483 C C . ILE A 1 206 ? -6.643 18.338 -11.389 1.00 26.09 206 ILE A C 1
ATOM 1484 O O . ILE A 1 206 ? -5.502 17.996 -11.051 1.00 21.88 206 ILE A O 1
ATOM 1489 N N . ASP A 1 207 ? -7.734 17.791 -10.849 1.00 23.74 207 ASP A N 1
ATOM 1490 C CA . ASP A 1 207 ? -7.592 16.748 -9.844 1.00 21.55 207 ASP A CA 1
ATOM 1491 C C . ASP A 1 207 ? -6.844 15.532 -10.375 1.00 19.12 207 ASP A C 1
ATOM 1492 O O . ASP A 1 207 ? -6.269 14.784 -9.582 1.00 20.08 207 ASP A O 1
ATOM 1497 N N . SER A 1 208 ? -6.818 15.331 -11.698 1.00 18.19 208 SER A N 1
ATOM 1498 C CA . SER A 1 208 ? -6.003 14.264 -12.274 1.00 14.48 208 SER A CA 1
ATOM 1499 C C . SER A 1 208 ? -4.514 14.536 -12.094 1.00 18.50 208 SER A C 1
ATOM 1500 O O . SER A 1 208 ? -3.721 13.590 -11.982 1.00 15.90 208 SER A O 1
ATOM 1503 N N . LEU A 1 209 ? -4.116 15.812 -12.073 1.00 15.77 209 LEU A N 1
ATOM 1504 C CA . LEU A 1 209 ? -2.708 16.137 -11.866 1.00 14.88 209 LEU A CA 1
ATOM 1505 C C . LEU A 1 209 ? -2.221 15.657 -10.510 1.00 17.06 209 LEU A C 1
ATOM 1506 O O . LEU A 1 209 ? -1.043 15.312 -10.359 1.00 15.03 209 LEU A O 1
ATOM 1511 N N . VAL A 1 210 ? -3.100 15.653 -9.508 1.00 18.00 210 VAL A N 1
ATOM 1512 C CA . VAL A 1 210 ? -2.729 15.110 -8.206 1.00 16.17 210 VAL A CA 1
ATOM 1513 C C . VAL A 1 210 ? -2.226 13.682 -8.363 1.00 15.50 210 VAL A C 1
ATOM 1514 O O . VAL A 1 210 ? -1.122 13.342 -7.926 1.00 14.64 210 VAL A O 1
ATOM 1518 N N . GLY A 1 211 ? -3.007 12.837 -9.039 1.00 14.84 211 GLY A N 1
ATOM 1519 C CA . GLY A 1 211 ? -2.572 11.472 -9.264 1.00 12.37 211 GLY A CA 1
ATOM 1520 C C . GLY A 1 211 ? -1.266 11.377 -10.031 1.00 13.79 211 GLY A C 1
ATOM 1521 O O . GLY A 1 211 ? -0.423 10.533 -9.729 1.00 12.67 211 GLY A O 1
ATOM 1522 N N . GLN A 1 212 ? -1.082 12.236 -11.041 1.00 12.17 212 GLN A N 1
ATOM 1523 C CA . GLN A 1 212 ? 0.147 12.161 -11.829 1.00 10.14 212 GLN A CA 1
ATOM 1524 C C . GLN A 1 212 ? 1.368 12.506 -10.994 1.00 10.77 212 GLN A C 1
ATOM 1525 O O . GLN A 1 212 ? 2.473 12.032 -11.291 1.00 12.44 212 GLN A O 1
ATOM 1531 N N . ALA A 1 213 ? 1.192 13.309 -9.947 1.00 9.90 213 ALA A N 1
ATOM 1532 C CA . ALA A 1 213 ? 2.307 13.657 -9.079 1.00 10.73 213 ALA A CA 1
ATOM 1533 C C . ALA A 1 213 ? 2.581 12.597 -8.020 1.00 10.22 213 ALA A C 1
ATOM 1534 O O . ALA A 1 213 ? 3.710 12.529 -7.517 1.00 11.61 213 ALA A O 1
ATOM 1536 N N . LEU A 1 214 ? 1.596 11.759 -7.687 1.00 9.82 214 LEU A N 1
ATOM 1537 C CA . LEU A 1 214 ? 1.680 10.892 -6.518 1.00 10.32 214 LEU A CA 1
ATOM 1538 C C . LEU A 1 214 ? 1.793 9.409 -6.835 1.00 9.19 214 LEU A C 1
ATOM 1539 O O . LEU A 1 214 ? 2.557 8.713 -6.168 1.00 10.60 214 LEU A O 1
ATOM 1544 N N . PHE A 1 215 ? 1.035 8.889 -7.807 1.00 8.38 215 PHE A N 1
ATOM 1545 C CA . PHE A 1 215 ? 0.941 7.442 -7.955 1.00 9.31 215 PHE A CA 1
ATOM 1546 C C . PHE A 1 215 ? 2.252 6.812 -8.434 1.00 9.15 215 PHE A C 1
ATOM 1547 O O . PHE A 1 215 ? 2.990 7.374 -9.251 1.00 8.41 215 PHE A O 1
ATOM 1555 N N . ALA A 1 216 ? 2.505 5.603 -7.949 1.00 8.03 216 ALA A N 1
ATOM 1556 C CA . ALA A 1 216 ? 3.733 4.883 -8.244 1.00 6.75 216 ALA A CA 1
ATOM 1557 C C . ALA A 1 216 ? 3.453 3.390 -8.239 1.00 9.58 216 ALA A C 1
ATOM 1558 O O . ALA A 1 216 ? 2.361 2.940 -7.882 1.00 9.85 216 ALA A O 1
ATOM 1560 N N . ASP A 1 217 ? 4.478 2.622 -8.609 1.00 7.45 217 ASP A N 1
ATOM 1561 C CA . ASP A 1 217 ? 4.402 1.171 -8.728 1.00 9.24 217 ASP A CA 1
ATOM 1562 C C . ASP A 1 217 ? 5.076 0.512 -7.533 1.00 8.44 217 ASP A C 1
ATOM 1563 O O . ASP A 1 217 ? 6.133 0.964 -7.075 1.00 7.78 217 ASP A O 1
ATOM 1568 N N . GLY A 1 218 ? 4.517 -0.610 -7.098 1.00 7.17 218 GLY A N 1
ATOM 1569 C CA . GLY A 1 218 ? 5.184 -1.423 -6.093 1.00 9.44 218 GLY A CA 1
ATOM 1570 C C . GLY A 1 218 ? 4.348 -2.638 -5.771 1.00 7.49 218 GLY A C 1
ATOM 1571 O O . GLY A 1 218 ? 3.130 -2.668 -6.000 1.00 7.98 218 GLY A O 1
ATOM 1572 N N . ALA A 1 219 ? 5.023 -3.650 -5.242 1.00 7.19 219 ALA A N 1
ATOM 1573 C CA . ALA A 1 219 ? 4.340 -4.824 -4.741 1.00 7.85 219 ALA A CA 1
ATOM 1574 C C . ALA A 1 219 ? 4.898 -5.208 -3.384 1.00 8.47 219 ALA A C 1
ATOM 1575 O O . ALA A 1 219 ? 6.081 -5.009 -3.094 1.00 7.70 219 ALA A O 1
ATOM 1577 N N . ALA A 1 220 ? 4.035 -5.779 -2.557 1.00 7.65 220 ALA A N 1
ATOM 1578 C CA . ALA A 1 220 ? 4.425 -6.249 -1.242 1.00 7.16 220 ALA A CA 1
ATOM 1579 C C . ALA A 1 220 ? 3.784 -7.608 -1.040 1.00 8.93 220 ALA A C 1
ATOM 1580 O O . ALA A 1 220 ? 2.667 -7.846 -1.504 1.00 8.76 220 ALA A O 1
ATOM 1582 N N . ALA A 1 221 ? 4.494 -8.497 -0.363 1.00 6.41 221 ALA A N 1
ATOM 1583 C CA . ALA A 1 221 ? 3.978 -9.825 -0.063 1.00 6.64 221 ALA A CA 1
ATOM 1584 C C . ALA A 1 221 ? 4.171 -10.138 1.412 1.00 6.98 221 ALA A C 1
ATOM 1585 O O . ALA A 1 221 ? 5.166 -9.735 2.016 1.00 7.46 221 ALA A O 1
ATOM 1587 N N . LEU A 1 222 ? 3.217 -10.854 1.989 1.00 7.58 222 LEU A N 1
ATOM 1588 C CA . LEU A 1 222 ? 3.273 -11.255 3.387 1.00 6.82 222 LEU A CA 1
ATOM 1589 C C . LEU A 1 222 ? 2.876 -12.716 3.512 1.00 8.38 222 LEU A C 1
ATOM 1590 O O . LEU A 1 222 ? 2.130 -13.248 2.682 1.00 7.93 222 LEU A O 1
ATOM 1595 N N . ILE A 1 223 ? 3.360 -13.354 4.573 1.00 9.46 223 ILE A N 1
ATOM 1596 C CA . ILE A 1 223 ? 2.795 -14.608 5.054 1.00 8.28 223 ILE A CA 1
ATOM 1597 C C . ILE A 1 223 ? 2.137 -14.323 6.387 1.00 8.52 223 ILE A C 1
ATOM 1598 O O . ILE A 1 223 ? 2.764 -13.715 7.268 1.00 8.42 223 ILE A O 1
ATOM 1603 N N . VAL A 1 224 ? 0.884 -14.757 6.537 1.00 7.53 224 VAL A N 1
ATOM 1604 C CA . VAL A 1 224 ? 0.127 -14.603 7.774 1.00 7.04 224 VAL A CA 1
ATOM 1605 C C . VAL A 1 224 ? -0.344 -15.978 8.222 1.00 8.48 224 VAL A C 1
ATOM 1606 O O . VAL A 1 224 ? -0.781 -16.796 7.407 1.00 7.93 224 VAL A O 1
ATOM 1610 N N . GLY A 1 225 ? -0.252 -16.232 9.517 1.00 8.69 225 GLY A N 1
ATOM 1611 C CA . GLY A 1 225 ? -0.742 -17.481 10.055 1.00 9.05 225 GLY A CA 1
ATOM 1612 C C . GLY A 1 225 ? -0.962 -17.331 11.536 1.00 11.44 225 GLY A C 1
ATOM 1613 O O . GLY A 1 225 ? -0.382 -16.456 12.179 1.00 10.51 225 GLY A O 1
ATOM 1614 N N . ALA A 1 226 ? -1.821 -18.186 12.073 1.00 8.22 226 ALA A N 1
ATOM 1615 C CA . ALA A 1 226 ? -1.973 -18.288 13.516 1.00 10.19 226 ALA A CA 1
ATOM 1616 C C . ALA A 1 226 ? -1.182 -19.493 14.013 1.00 12.43 226 ALA A C 1
ATOM 1617 O O . ALA A 1 226 ? -0.820 -20.385 13.245 1.00 12.72 226 ALA A O 1
ATOM 1619 N N . ASP A 1 227 ? -0.911 -19.503 15.315 1.00 14.41 227 ASP A N 1
ATOM 1620 C CA . ASP A 1 227 ? -0.178 -20.594 15.956 1.00 16.12 227 ASP A CA 1
ATOM 1621 C C . ASP A 1 227 ? 1.175 -20.849 15.293 1.00 12.79 227 ASP A C 1
ATOM 1622 O O . ASP A 1 227 ? 1.378 -21.912 14.685 1.00 13.74 227 ASP A O 1
ATOM 1627 N N . PRO A 1 228 ? 2.129 -19.919 15.405 1.00 12.38 228 PRO A N 1
ATOM 1628 C CA . PRO A 1 228 ? 3.441 -20.124 14.773 1.00 15.17 228 PRO A CA 1
ATOM 1629 C C . PRO A 1 228 ? 4.181 -21.333 15.327 1.00 16.99 228 PRO A C 1
ATOM 1630 O O . PRO A 1 228 ? 4.088 -21.663 16.513 1.00 18.42 228 PRO A O 1
ATOM 1634 N N . ASP A 1 229 ? 4.919 -21.996 14.436 1.00 17.42 229 ASP A N 1
ATOM 1635 C CA . ASP A 1 229 ? 5.857 -23.062 14.785 1.00 21.21 229 ASP A CA 1
ATOM 1636 C C . ASP A 1 229 ? 7.180 -22.382 15.116 1.00 24.59 229 ASP A C 1
ATOM 1637 O O . ASP A 1 229 ? 7.939 -22.006 14.219 1.00 19.28 229 ASP A O 1
ATOM 1642 N N . ALA A 1 230 ? 7.459 -22.226 16.414 1.00 24.81 230 ALA A N 1
ATOM 1643 C CA . ALA A 1 230 ? 8.638 -21.481 16.845 1.00 26.26 230 ALA A CA 1
ATOM 1644 C C . ALA A 1 230 ? 9.941 -22.149 16.427 1.00 26.36 230 ALA A C 1
ATOM 1645 O O . ALA A 1 230 ? 10.998 -21.512 16.479 1.00 27.55 230 ALA A O 1
ATOM 1647 N N . SER A 1 231 ? 9.900 -23.415 16.019 1.00 26.47 231 SER A N 1
ATOM 1648 C CA . SER A 1 231 ? 11.114 -24.042 15.516 1.00 24.87 231 SER A CA 1
ATOM 1649 C C . SER A 1 231 ? 11.527 -23.498 14.154 1.00 27.58 231 SER A C 1
ATOM 1650 O O . SER A 1 231 ? 12.712 -23.570 13.811 1.00 28.73 231 SER A O 1
ATOM 1653 N N . ILE A 1 232 ? 10.593 -22.937 13.379 1.00 22.40 232 ILE A N 1
ATOM 1654 C CA . ILE A 1 232 ? 10.910 -22.468 12.033 1.00 23.17 232 ILE A CA 1
ATOM 1655 C C . ILE A 1 232 ? 10.456 -21.030 11.799 1.00 21.03 232 ILE A C 1
ATOM 1656 O O . ILE A 1 232 ? 11.143 -20.256 11.121 1.00 20.59 232 ILE A O 1
ATOM 1661 N N . GLU A 1 233 ? 9.301 -20.663 12.341 1.00 17.29 233 GLU A N 1
ATOM 1662 C CA . GLU A 1 233 ? 8.651 -19.408 11.991 1.00 17.10 233 GLU A CA 1
ATOM 1663 C C . GLU A 1 233 ? 8.977 -18.321 13.009 1.00 19.63 233 GLU A C 1
ATOM 1664 O O . GLU A 1 233 ? 9.150 -18.594 14.199 1.00 20.83 233 GLU A O 1
ATOM 1670 N N . ARG A 1 234 ? 9.060 -17.080 12.527 1.00 15.43 234 ARG A N 1
ATOM 1671 C CA . ARG A 1 234 ? 9.474 -15.937 13.346 1.00 15.29 234 ARG A CA 1
ATOM 1672 C C . ARG A 1 234 ? 8.464 -14.800 13.217 1.00 15.80 234 ARG A C 1
ATOM 1673 O O . ARG A 1 234 ? 8.504 -14.040 12.234 1.00 16.11 234 ARG A O 1
ATOM 1681 N N . PRO A 1 235 ? 7.564 -14.643 14.185 1.00 17.26 235 PRO A N 1
ATOM 1682 C CA . PRO A 1 235 ? 6.568 -13.566 14.116 1.00 15.75 235 PRO A CA 1
ATOM 1683 C C . PRO A 1 235 ? 7.191 -12.178 14.053 1.00 15.59 235 PRO A C 1
ATOM 1684 O O . PRO A 1 235 ? 8.240 -11.909 14.644 1.00 14.47 235 PRO A O 1
ATOM 1688 N N . LEU A 1 236 ? 6.507 -11.279 13.346 1.00 11.18 236 LEU A N 1
ATOM 1689 C CA . LEU A 1 236 ? 6.883 -9.874 13.263 1.00 9.76 236 LEU A CA 1
ATOM 1690 C C . LEU A 1 236 ? 5.874 -8.942 13.913 1.00 10.95 236 LEU A C 1
ATOM 1691 O O . LEU A 1 236 ? 6.271 -7.957 14.546 1.00 10.93 236 LEU A O 1
ATOM 1696 N N . TYR A 1 237 ? 4.580 -9.226 13.757 1.00 9.06 237 TYR A N 1
ATOM 1697 C CA . TYR A 1 237 ? 3.490 -8.438 14.325 1.00 10.28 237 TYR A CA 1
ATOM 1698 C C . TYR A 1 237 ? 2.322 -9.378 14.556 1.00 9.96 237 TYR A C 1
ATOM 1699 O O . TYR A 1 237 ? 2.185 -10.380 13.857 1.00 11.24 237 TYR A O 1
ATOM 1708 N N . HIS A 1 238 ? 1.499 -9.064 15.550 1.00 9.45 238 HIS A N 1
ATOM 1709 C CA . HIS A 1 238 ? 0.250 -9.782 15.763 1.00 10.99 238 HIS A CA 1
ATOM 1710 C C . HIS A 1 238 ? -0.898 -8.886 15.337 1.00 10.46 238 HIS A C 1
ATOM 1711 O O . HIS A 1 238 ? -0.891 -7.685 15.617 1.00 10.56 238 HIS A O 1
ATOM 1718 N N . ILE A 1 239 ? -1.895 -9.468 14.671 1.00 11.40 239 ILE A N 1
ATOM 1719 C CA . ILE A 1 239 ? -3.056 -8.722 14.204 1.00 12.45 239 ILE A CA 1
ATOM 1720 C C . ILE A 1 239 ? -4.158 -8.895 15.239 1.00 10.43 239 ILE A C 1
ATOM 1721 O O . ILE A 1 239 ? -4.792 -9.954 15.311 1.00 12.92 239 ILE A O 1
ATOM 1726 N N . VAL A 1 240 ? -4.406 -7.852 16.032 1.00 10.37 240 VAL A N 1
ATOM 1727 C CA . VAL A 1 240 ? -5.317 -7.966 17.171 1.00 12.05 240 VAL A CA 1
ATOM 1728 C C . VAL A 1 240 ? -6.763 -7.708 16.772 1.00 10.92 240 VAL A C 1
ATOM 1729 O O . VAL A 1 240 ? -7.667 -8.444 17.185 1.00 11.42 240 VAL A O 1
ATOM 1733 N N . SER A 1 241 ? -7.010 -6.674 15.975 1.00 8.86 241 SER A N 1
ATOM 1734 C CA . SER A 1 241 ? -8.374 -6.389 15.545 1.00 8.20 241 SER A CA 1
ATOM 1735 C C . SER A 1 241 ? -8.320 -5.652 14.220 1.00 8.79 241 SER A C 1
ATOM 1736 O O . SER A 1 241 ? -7.285 -5.103 13.848 1.00 9.38 241 SER A O 1
ATOM 1739 N N . ALA A 1 242 ? -9.454 -5.632 13.515 1.00 8.76 242 ALA A N 1
ATOM 1740 C CA . ALA A 1 242 ? -9.517 -4.988 12.207 1.00 10.35 242 ALA A CA 1
ATOM 1741 C C . ALA A 1 242 ? -10.932 -4.483 11.980 1.00 9.22 242 ALA A C 1
ATOM 1742 O O . ALA A 1 242 ? -11.880 -5.278 11.971 1.00 10.36 242 ALA A O 1
ATOM 1744 N N . SER A 1 243 ? -11.066 -3.171 11.804 1.00 8.92 243 SER A N 1
ATOM 1745 C CA . SER A 1 243 ? -12.351 -2.512 11.617 1.00 11.29 243 SER A CA 1
ATOM 1746 C C . SER A 1 243 ? -12.370 -1.741 10.303 1.00 8.32 243 SER A C 1
ATOM 1747 O O . SER A 1 243 ? -11.330 -1.458 9.703 1.00 8.84 243 SER A O 1
ATOM 1750 N N . GLN A 1 244 ? -13.577 -1.397 9.857 1.00 8.75 244 GLN A N 1
ATOM 1751 C CA . GLN A 1 244 ? -13.753 -0.601 8.647 1.00 8.12 244 GLN A CA 1
ATOM 1752 C C . GLN A 1 244 ? -14.945 0.316 8.852 1.00 10.01 244 GLN A C 1
ATOM 1753 O O . GLN A 1 244 ? -15.971 -0.107 9.386 1.00 9.70 244 GLN A O 1
ATOM 1759 N N . THR A 1 245 ? -14.821 1.567 8.421 1.00 9.50 245 THR A N 1
ATOM 1760 C CA . THR A 1 245 ? -15.943 2.483 8.548 1.00 10.64 245 THR A CA 1
ATOM 1761 C C . THR A 1 245 ? -15.987 3.442 7.368 1.00 10.06 245 THR A C 1
ATOM 1762 O O . THR A 1 245 ? -14.964 3.750 6.748 1.00 10.29 245 THR A O 1
ATOM 1766 N N . LEU A 1 246 ? -17.192 3.918 7.078 1.00 10.06 246 LEU A N 1
ATOM 1767 C CA . LEU A 1 246 ? -17.413 4.999 6.128 1.00 10.55 246 LEU A CA 1
ATOM 1768 C C . LEU A 1 246 ? -17.552 6.317 6.882 1.00 12.65 246 LEU A C 1
ATOM 1769 O O . LEU A 1 246 ? -18.147 6.365 7.959 1.00 15.06 246 LEU A O 1
ATOM 1774 N N . LEU A 1 247 ? -17.005 7.384 6.307 1.00 9.86 247 LEU A N 1
ATOM 1775 C CA . LEU A 1 247 ? -17.023 8.657 7.016 1.00 12.56 247 LEU A CA 1
ATOM 1776 C C . LEU A 1 247 ? -18.303 9.440 6.709 1.00 13.41 247 LEU A C 1
ATOM 1777 O O . LEU A 1 247 ? -18.744 9.498 5.550 1.00 11.33 247 LEU A O 1
ATOM 1782 N N . PRO A 1 248 ? -18.897 10.049 7.733 1.00 13.09 248 PRO A N 1
ATOM 1783 C CA . PRO A 1 248 ? -20.154 10.783 7.530 1.00 17.73 248 PRO A CA 1
ATOM 1784 C C . PRO A 1 248 ? -19.985 11.928 6.541 1.00 15.52 248 PRO A C 1
ATOM 1785 O O . PRO A 1 248 ? -18.981 12.647 6.558 1.00 15.49 248 PRO A O 1
ATOM 1789 N N . ASP A 1 249 ? -20.980 12.081 5.666 1.00 15.38 249 ASP A N 1
ATOM 1790 C CA . ASP A 1 249 ? -21.072 13.205 4.732 1.00 16.85 249 ASP A CA 1
ATOM 1791 C C . ASP A 1 249 ? -19.895 13.274 3.762 1.00 14.17 249 ASP A C 1
ATOM 1792 O O . ASP A 1 249 ? -19.635 14.327 3.173 1.00 15.27 249 ASP A O 1
ATOM 1797 N N . SER A 1 250 ? -19.174 12.167 3.576 1.00 14.37 250 SER A N 1
ATOM 1798 C CA . SER A 1 250 ? -17.970 12.153 2.755 1.00 14.37 250 SER A CA 1
ATOM 1799 C C . SER A 1 250 ? -18.225 11.631 1.354 1.00 14.16 250 SER A C 1
ATOM 1800 O O . SER A 1 250 ? -17.292 11.580 0.541 1.00 15.26 250 SER A O 1
ATOM 1803 N N . ASP A 1 251 ? -19.469 11.263 1.052 1.00 13.38 251 ASP A N 1
ATOM 1804 C CA . ASP A 1 251 ? -19.777 10.569 -0.190 1.00 15.41 251 ASP A CA 1
ATOM 1805 C C . ASP A 1 251 ? -19.328 11.390 -1.392 1.00 16.49 251 ASP A C 1
ATOM 1806 O O . ASP A 1 251 ? -19.560 12.602 -1.459 1.00 15.72 251 ASP A O 1
ATOM 1811 N N . GLY A 1 252 ? -18.637 10.726 -2.317 1.00 12.05 252 GLY A N 1
ATOM 1812 C CA . GLY A 1 252 ? -18.209 11.347 -3.548 1.00 11.98 252 GLY A CA 1
ATOM 1813 C C . GLY A 1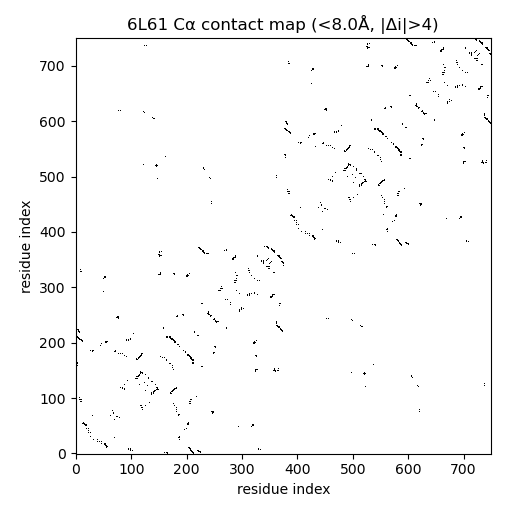 252 ? -16.889 12.067 -3.456 1.00 11.25 252 GLY A C 1
ATOM 1814 O O . GLY A 1 252 ? -16.449 12.643 -4.464 1.00 13.35 252 GLY A O 1
ATOM 1815 N N . ALA A 1 253 ? -16.242 12.056 -2.284 1.00 11.70 253 ALA A N 1
ATOM 1816 C CA . ALA A 1 253 ? -15.012 12.821 -2.109 1.00 10.40 253 ALA A CA 1
ATOM 1817 C C . ALA A 1 253 ? -13.913 12.317 -3.033 1.00 12.51 253 ALA A C 1
ATOM 1818 O O . ALA A 1 253 ? -13.171 13.114 -3.616 1.00 13.33 253 ALA A O 1
ATOM 1820 N N . ILE A 1 254 ? -13.789 10.999 -3.170 1.00 11.01 254 ILE A N 1
ATOM 1821 C CA . ILE A 1 254 ? -12.803 10.367 -4.042 1.00 13.01 254 ILE A CA 1
ATOM 1822 C C . ILE A 1 254 ? -13.530 9.330 -4.883 1.00 12.80 254 ILE A C 1
ATOM 1823 O O . ILE A 1 254 ? -14.162 8.420 -4.336 1.00 13.38 254 ILE A O 1
ATOM 1828 N N . GLU A 1 255 ? -13.428 9.450 -6.202 1.00 11.77 255 GLU A N 1
ATOM 1829 C CA . GLU A 1 255 ? -13.971 8.448 -7.100 1.00 11.21 255 GLU A CA 1
ATOM 1830 C C . GLU A 1 255 ? -12.924 8.058 -8.134 1.00 11.59 255 GLU A C 1
ATOM 1831 O O . GLU A 1 255 ? -12.067 8.859 -8.528 1.00 13.06 255 GLU A O 1
ATOM 1837 N N . GLY A 1 256 ? -12.980 6.796 -8.532 1.00 9.82 256 GLY A N 1
ATOM 1838 C CA . GLY A 1 256 ? -12.139 6.298 -9.592 1.00 11.35 256 GLY A CA 1
ATOM 1839 C C . GLY A 1 256 ? -12.995 5.509 -10.550 1.00 9.44 256 GLY A C 1
ATOM 1840 O O . GLY A 1 256 ? -13.642 4.543 -10.139 1.00 10.05 256 GLY A O 1
ATOM 1841 N N . HIS A 1 257 ? -13.018 5.907 -11.820 1.00 9.13 257 HIS A N 1
ATOM 1842 C CA . HIS A 1 257 ? -13.902 5.303 -12.807 1.00 10.22 257 HIS A CA 1
ATOM 1843 C C . HIS A 1 257 ? -13.072 4.555 -13.837 1.00 10.19 257 HIS A C 1
ATOM 1844 O O . HIS A 1 257 ? -12.064 5.075 -14.330 1.00 10.99 257 HIS A O 1
ATOM 1851 N N . ILE A 1 258 ? -13.471 3.330 -14.144 1.00 11.73 258 ILE A N 1
ATOM 1852 C CA . ILE A 1 258 ? -12.782 2.535 -15.152 1.00 10.94 258 ILE A CA 1
ATOM 1853 C C . ILE A 1 258 ? -13.517 2.765 -16.469 1.00 11.30 258 ILE A C 1
ATOM 1854 O O . ILE A 1 258 ? -14.699 2.418 -16.610 1.00 11.38 258 ILE A O 1
ATOM 1859 N N . ARG A 1 259 ? -12.832 3.400 -17.419 1.00 9.69 259 ARG A N 1
ATOM 1860 C CA . ARG A 1 259 ? -13.455 3.934 -18.626 1.00 11.80 259 ARG A CA 1
ATOM 1861 C C . ARG A 1 259 ? -12.605 3.577 -19.839 1.00 10.35 259 ARG A C 1
ATOM 1862 O O . ARG A 1 259 ? -11.516 2.993 -19.732 1.00 9.41 259 ARG A O 1
ATOM 1870 N N . GLU A 1 260 ? -13.097 3.986 -21.014 1.00 8.76 260 GLU A N 1
ATOM 1871 C CA . GLU A 1 260 ? -12.365 3.764 -22.255 1.00 10.87 260 GLU A CA 1
ATOM 1872 C C . GLU A 1 260 ? -10.979 4.397 -22.233 1.00 10.57 260 GLU A C 1
ATOM 1873 O O . GLU A 1 260 ? -10.058 3.876 -22.871 1.00 10.16 260 GLU A O 1
ATOM 1879 N N . ALA A 1 261 ? -10.807 5.489 -21.489 1.00 10.79 261 ALA A N 1
ATOM 1880 C CA . ALA A 1 261 ? -9.527 6.169 -21.357 1.00 10.07 261 ALA A CA 1
ATOM 1881 C C . ALA A 1 261 ? -8.688 5.636 -20.197 1.00 10.39 261 ALA A C 1
ATOM 1882 O O . ALA A 1 261 ? -7.660 6.241 -19.868 1.00 11.43 261 ALA A O 1
ATOM 1884 N N . GLY A 1 262 ? -9.087 4.521 -19.587 1.00 9.37 262 GLY A N 1
ATOM 1885 C CA . GLY A 1 262 ? -8.391 4.013 -18.419 1.00 9.88 262 GLY A CA 1
ATOM 1886 C C . GLY A 1 262 ? -9.065 4.351 -17.105 1.00 9.53 262 GLY A C 1
ATOM 1887 O O . GLY A 1 262 ? -10.278 4.585 -17.057 1.00 9.81 262 GLY A O 1
ATOM 1888 N N . LEU A 1 263 ? -8.285 4.389 -16.027 1.00 10.99 263 LEU A N 1
ATOM 1889 C CA . LEU A 1 263 ? -8.805 4.734 -14.711 1.00 10.86 263 LEU A CA 1
ATOM 1890 C C . LEU A 1 263 ? -8.670 6.237 -14.498 1.00 11.38 263 LEU A C 1
ATOM 1891 O O . LEU A 1 263 ? -7.553 6.767 -14.479 1.00 11.04 263 LEU A O 1
ATOM 1896 N N . THR A 1 264 ? -9.801 6.917 -14.353 1.00 10.36 264 THR A N 1
ATOM 1897 C CA . THR A 1 264 ? -9.840 8.359 -14.148 1.00 11.50 264 THR A CA 1
ATOM 1898 C C . THR A 1 264 ? -10.188 8.662 -12.694 1.00 12.39 264 THR A C 1
ATOM 1899 O O . THR A 1 264 ? -11.015 7.979 -12.087 1.00 11.66 264 THR A O 1
ATOM 1903 N N . VAL A 1 265 ? -9.522 9.662 -12.124 1.00 10.04 265 VAL A N 1
ATOM 1904 C CA . VAL A 1 265 ? -9.608 9.960 -10.699 1.00 12.99 265 VAL A CA 1
ATOM 1905 C C . VAL A 1 265 ? -10.291 11.306 -10.526 1.00 14.32 265 VAL A C 1
ATOM 1906 O O . VAL A 1 265 ? -10.041 12.243 -11.294 1.00 14.65 265 VAL A O 1
ATOM 1910 N N . HIS A 1 266 ? -11.177 11.395 -9.534 1.00 11.72 266 HIS A N 1
ATOM 1911 C CA . HIS A 1 266 ? -12.022 12.572 -9.353 1.00 13.35 266 HIS A CA 1
ATOM 1912 C C . HIS A 1 266 ? -12.084 12.907 -7.875 1.00 17.02 266 HIS A C 1
ATOM 1913 O O . HIS A 1 266 ? -12.468 12.063 -7.059 1.00 14.84 266 HIS A O 1
ATOM 1920 N N . LEU A 1 267 ? -11.691 14.131 -7.534 1.00 16.56 267 LEU A N 1
ATOM 1921 C CA . LEU A 1 267 ? -11.674 14.602 -6.155 1.00 15.01 267 LEU A CA 1
ATOM 1922 C C . LEU A 1 267 ? -12.658 15.755 -6.051 1.00 20.14 267 LEU A C 1
ATOM 1923 O O . LEU A 1 267 ? -12.557 16.725 -6.809 1.00 22.25 267 LEU A O 1
ATOM 1928 N N . LYS A 1 268 ? -13.611 15.645 -5.121 1.00 14.89 268 LYS A N 1
ATOM 1929 C CA . LYS A 1 268 ? -14.710 16.598 -5.017 1.00 19.35 268 LYS A CA 1
ATOM 1930 C C . LYS A 1 268 ? -14.836 17.280 -3.661 1.00 21.18 268 LYS A C 1
ATOM 1931 O O . LYS A 1 268 ? -15.490 18.325 -3.580 1.00 21.78 268 LYS A O 1
ATOM 1937 N N . LYS A 1 269 ? -14.264 16.723 -2.600 1.00 20.19 269 LYS A N 1
ATOM 1938 C CA . LYS A 1 269 ? -14.340 17.322 -1.273 1.00 16.73 269 LYS A CA 1
ATOM 1939 C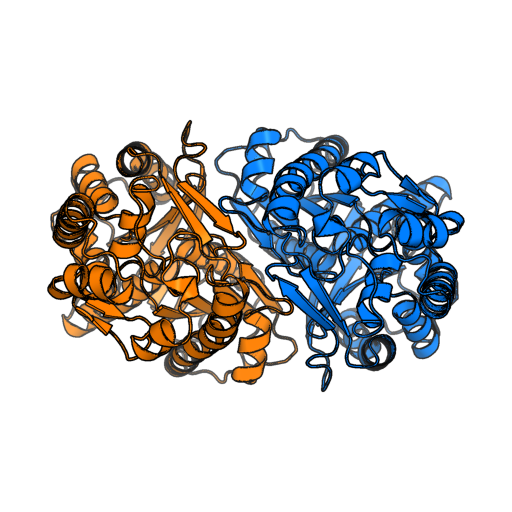 C . LYS A 1 269 ? -12.941 17.413 -0.677 1.00 21.65 269 LYS A C 1
ATOM 1940 O O . LYS A 1 269 ? -11.961 16.924 -1.253 1.00 21.07 269 LYS A O 1
ATOM 1946 N N . ASP A 1 270 ? -12.861 18.048 0.495 1.00 16.84 270 ASP A N 1
ATOM 1947 C CA . ASP A 1 270 ? -11.593 18.249 1.197 1.00 16.88 270 ASP A CA 1
ATOM 1948 C C . ASP A 1 270 ? -11.238 16.939 1.887 1.00 15.30 270 ASP A C 1
ATOM 1949 O O . ASP A 1 270 ? -11.588 16.695 3.047 1.00 16.45 270 ASP A O 1
ATOM 1954 N N . VAL A 1 271 ? -10.512 16.093 1.158 1.00 16.66 271 VAL A N 1
ATOM 1955 C CA . VAL A 1 271 ? -10.187 14.763 1.667 1.00 14.74 271 VAL A CA 1
ATOM 1956 C C . VAL A 1 271 ? -9.397 14.806 2.971 1.00 16.97 271 VAL A C 1
ATOM 1957 O O . VAL A 1 271 ? -9.772 14.095 3.919 1.00 15.59 271 VAL A O 1
ATOM 1961 N N . PRO A 1 272 ? -8.315 15.583 3.095 1.00 14.13 272 PRO A N 1
ATOM 1962 C CA . PRO A 1 272 ? -7.600 15.601 4.381 1.00 15.03 272 PRO A CA 1
ATOM 1963 C C . PRO A 1 272 ? -8.450 16.087 5.538 1.00 17.75 272 PRO A C 1
ATOM 1964 O O . PRO A 1 272 ? -8.292 15.594 6.663 1.00 15.89 272 PRO A O 1
ATOM 1968 N N . ALA A 1 273 ? -9.355 17.042 5.297 1.00 16.98 273 ALA A N 1
ATOM 1969 C CA . ALA A 1 273 ? -10.227 17.504 6.371 1.00 17.41 273 ALA A CA 1
ATOM 1970 C C . ALA A 1 273 ? -11.147 16.388 6.851 1.00 14.75 273 ALA A C 1
ATOM 1971 O O . ALA A 1 273 ? -11.392 16.246 8.054 1.00 16.23 273 ALA A O 1
ATOM 1973 N N . PHE A 1 274 ? -11.650 15.567 5.928 1.00 14.88 274 PHE A N 1
ATOM 1974 C CA . PHE A 1 274 ? -12.552 14.497 6.334 1.00 13.25 274 PHE A CA 1
ATOM 1975 C C . PHE A 1 274 ? -11.820 13.446 7.151 1.00 13.78 274 PHE A C 1
ATOM 1976 O O . PHE A 1 274 ? -12.293 13.034 8.216 1.00 13.16 274 PHE A O 1
ATOM 1984 N N . PHE A 1 275 ? -10.648 13.020 6.685 1.00 13.05 275 PHE A N 1
ATOM 1985 C CA . PHE A 1 275 ? -9.951 11.969 7.411 1.00 12.44 275 PHE A CA 1
ATOM 1986 C C . PHE A 1 275 ? -9.497 12.464 8.777 1.00 13.82 275 PHE A C 1
ATOM 1987 O O . PHE A 1 275 ? -9.674 11.769 9.783 1.00 13.15 275 PHE A O 1
ATOM 1995 N N . SER A 1 276 ? -8.971 13.688 8.839 1.00 14.15 276 SER A N 1
ATOM 1996 C CA . SER A 1 276 ? -8.491 14.215 10.113 1.00 14.92 276 SER A CA 1
ATOM 1997 C C . SER A 1 276 ? -9.626 14.486 11.097 1.00 16.02 276 SER A C 1
ATOM 1998 O O . SER A 1 276 ? -9.437 14.324 12.309 1.00 17.53 276 SER A O 1
ATOM 2001 N N . ALA A 1 277 ? -10.810 14.879 10.610 1.00 15.47 277 ALA A N 1
ATOM 2002 C CA . AL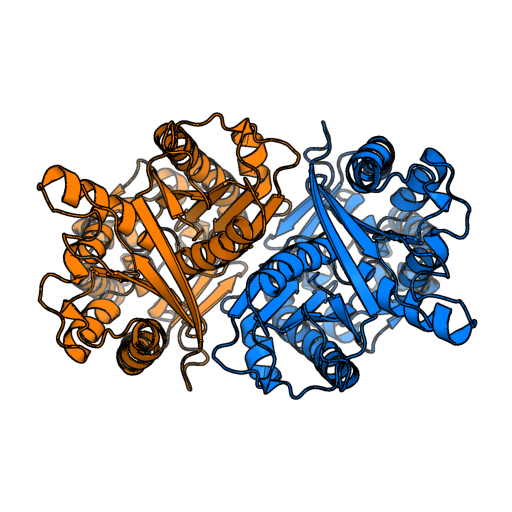A A 1 277 ? -11.916 15.165 11.514 1.00 16.32 277 ALA A CA 1
ATOM 2003 C C . ALA A 1 277 ? -12.519 13.905 12.111 1.00 18.17 277 ALA A C 1
ATOM 2004 O O . ALA A 1 277 ? -13.186 13.982 13.151 1.00 18.97 277 ALA A O 1
ATOM 2006 N N . ASN A 1 278 ? -12.296 12.748 11.488 1.00 13.67 278 ASN A N 1
ATOM 2007 C CA . ASN A 1 278 ? -12.959 11.521 11.891 1.00 14.09 278 ASN A CA 1
ATOM 2008 C C . ASN A 1 278 ? -12.028 10.458 12.451 1.00 14.58 278 ASN A C 1
ATOM 2009 O O . ASN A 1 278 ? -12.515 9.465 13.006 1.00 15.17 278 ASN A O 1
ATOM 2014 N N . ILE A 1 279 ? -10.713 10.643 12.345 1.00 15.05 279 ILE A N 1
ATOM 2015 C CA . ILE A 1 279 ? -9.801 9.559 12.675 1.00 13.48 279 ILE A CA 1
ATOM 2016 C C . ILE A 1 279 ? -9.822 9.230 14.162 1.00 15.04 279 ILE A C 1
ATOM 2017 O O . ILE A 1 279 ? -9.649 8.066 14.543 1.00 13.43 279 ILE A O 1
ATOM 2022 N N . GLU A 1 280 ? -10.054 10.221 15.027 1.00 12.59 280 GLU A N 1
ATOM 2023 C CA . GLU A 1 280 ? -10.021 9.919 16.456 1.00 16.07 280 GLU A CA 1
ATOM 2024 C C . GLU A 1 280 ? -11.138 8.968 16.858 1.00 13.98 280 GLU A C 1
ATOM 2025 O O . GLU A 1 280 ? -10.958 8.165 17.774 1.00 13.46 280 GLU A O 1
ATOM 2031 N N . LYS A 1 281 ? -12.287 9.017 16.178 1.00 13.19 281 LYS A N 1
ATOM 2032 C CA . LYS A 1 281 ? -13.335 8.048 16.478 1.00 14.50 281 LYS A CA 1
ATOM 2033 C C . LYS A 1 281 ? -12.856 6.624 16.229 1.00 14.47 2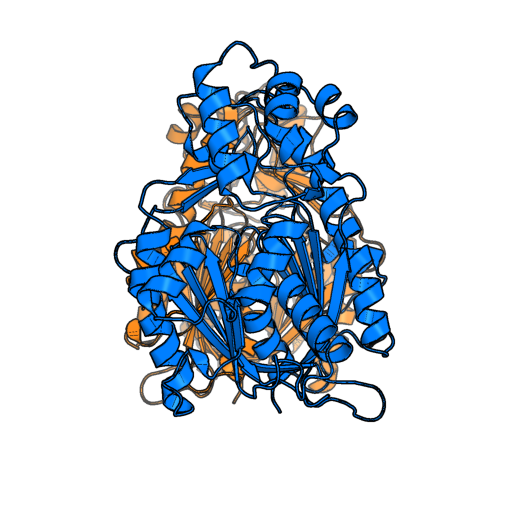81 LYS A C 1
ATOM 2034 O O . LYS A 1 281 ? -13.138 5.719 17.024 1.00 14.45 281 LYS A O 1
ATOM 2040 N N . SER A 1 282 ? -12.131 6.408 15.126 1.00 14.73 282 SER A N 1
ATOM 2041 C CA . SER A 1 282 ? -11.585 5.084 14.846 1.00 13.40 282 SER A CA 1
ATOM 2042 C C . SER A 1 282 ? -10.571 4.665 15.900 1.00 13.66 282 SER A C 1
ATOM 2043 O O . SER A 1 282 ? -10.499 3.486 16.268 1.00 12.22 282 SER A O 1
ATOM 2046 N N . LEU A 1 283 ? -9.768 5.613 16.391 1.00 12.74 283 LEU A N 1
ATOM 2047 C CA . LEU A 1 283 ? -8.802 5.297 17.438 1.00 12.10 283 LEU A CA 1
ATOM 2048 C C . LEU A 1 283 ? -9.502 4.907 18.735 1.00 14.92 283 LEU A C 1
ATOM 2049 O O . LEU A 1 283 ? -9.162 3.894 19.354 1.00 13.99 283 LEU A O 1
ATOM 2054 N N . VAL A 1 284 ? -10.496 5.699 19.149 1.00 13.10 284 VAL A N 1
ATOM 2055 C CA . VAL A 1 284 ? -11.220 5.413 20.387 1.00 14.35 284 VAL A CA 1
ATOM 2056 C C . VAL A 1 284 ? -11.919 4.064 20.301 1.00 15.29 284 VAL A C 1
ATOM 2057 O O . VAL A 1 284 ? -11.902 3.277 21.254 1.00 14.98 284 VAL A O 1
ATOM 2061 N N . ASP A 1 285 ? -12.544 3.771 19.160 1.00 14.61 285 ASP A N 1
ATOM 2062 C CA . ASP A 1 285 ? -13.235 2.493 19.016 1.00 14.38 285 ASP A CA 1
ATOM 2063 C C . ASP A 1 285 ? -12.257 1.325 19.066 1.00 16.62 285 ASP A C 1
ATOM 2064 O O . ASP A 1 285 ? -12.567 0.270 19.631 1.00 15.63 285 ASP A O 1
ATOM 2069 N N . ALA A 1 286 ? -11.053 1.506 18.511 1.00 12.42 286 ALA A N 1
ATOM 2070 C CA . ALA A 1 286 ? -10.086 0.419 18.444 1.00 13.63 286 ALA A CA 1
ATOM 2071 C C . ALA A 1 286 ? -9.351 0.209 19.765 1.00 12.58 286 ALA A C 1
ATOM 2072 O O . ALA A 1 286 ? -9.022 -0.930 20.111 1.00 14.28 286 ALA A O 1
ATOM 2074 N N . PHE A 1 287 ? -9.102 1.280 20.519 1.00 13.81 287 PHE A N 1
ATOM 2075 C CA . PHE A 1 287 ? -8.187 1.201 21.646 1.00 12.54 287 PHE A CA 1
ATOM 2076 C C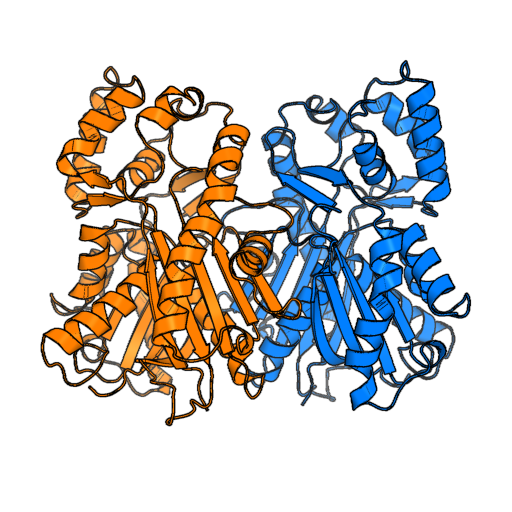 . PHE A 1 287 ? -8.845 1.303 23.009 1.00 17.91 287 PHE A C 1
ATOM 2077 O O . PHE A 1 287 ? -8.223 0.911 23.998 1.00 17.00 287 PHE A O 1
ATOM 2085 N N . THR A 1 288 ? -10.075 1.801 23.093 1.00 16.61 288 THR A N 1
ATOM 2086 C CA . THR A 1 288 ? -10.781 1.745 24.373 1.00 20.05 288 THR A CA 1
ATOM 2087 C C . THR A 1 288 ? -10.822 0.347 24.977 1.00 20.89 288 THR A C 1
ATOM 2088 O O . THR A 1 288 ? -10.541 0.217 26.180 1.00 20.87 288 THR A O 1
ATOM 2092 N N . PRO A 1 289 ? -11.134 -0.721 24.233 1.00 19.24 289 PRO A N 1
ATOM 2093 C CA . PRO A 1 289 ? -11.097 -2.061 24.843 1.00 21.60 289 PRO A CA 1
ATOM 2094 C C . PRO A 1 289 ? -9.737 -2.422 25.390 1.00 24.11 289 PRO A C 1
ATOM 2095 O O . PRO A 1 289 ? -9.641 -3.260 26.296 1.00 22.71 289 PRO A O 1
ATOM 2099 N N . ILE A 1 290 ? -8.684 -1.802 24.866 1.00 21.70 290 ILE A N 1
ATOM 2100 C CA . ILE A 1 290 ? -7.325 -2.049 25.317 1.00 20.28 290 ILE A CA 1
ATOM 2101 C C . ILE A 1 290 ? -6.954 -1.163 26.500 1.00 18.81 290 ILE A C 1
ATOM 2102 O O . ILE A 1 290 ? -6.020 -1.495 27.245 1.00 25.37 290 ILE A O 1
ATOM 2107 N N . GLY A 1 291 ? -7.679 -0.070 26.718 1.00 18.79 291 GLY A N 1
ATOM 2108 C CA . GLY A 1 291 ? -7.350 0.864 27.772 1.00 17.34 291 GLY A CA 1
ATOM 2109 C C . GLY A 1 291 ? -6.348 1.924 27.385 1.00 18.76 291 GLY A C 1
ATOM 2110 O O . GLY A 1 291 ? -5.772 2.566 28.271 1.00 22.22 291 GLY A O 1
ATOM 2111 N N . ILE A 1 292 ? -6.122 2.138 26.091 1.00 19.75 292 ILE A N 1
ATOM 2112 C CA . ILE A 1 292 ? -5.148 3.104 25.603 1.00 17.71 292 ILE A CA 1
ATOM 2113 C C . ILE A 1 292 ? -5.899 4.318 25.076 1.00 18.00 292 ILE A C 1
ATOM 2114 O O . ILE A 1 292 ? -6.883 4.179 24.335 1.00 18.67 292 ILE A O 1
ATOM 2119 N N . SER A 1 293 ? -5.445 5.504 25.479 1.00 18.44 293 SER A N 1
ATOM 2120 C CA . SER A 1 293 ? -5.990 6.764 24.998 1.00 18.65 293 SER A CA 1
ATOM 2121 C C . SER A 1 293 ? -4.925 7.740 24.518 1.00 17.25 293 SER A C 1
ATOM 2122 O O . SER A 1 293 ? -5.283 8.766 23.932 1.00 18.20 293 SER A O 1
ATOM 2125 N N . ASP A 1 294 ? -3.642 7.460 24.755 1.00 18.78 294 ASP A N 1
ATOM 2126 C CA . ASP A 1 294 ? -2.545 8.332 24.349 1.00 16.39 294 ASP A CA 1
ATOM 2127 C C . ASP A 1 294 ? -2.041 7.876 22.984 1.00 13.06 294 ASP A C 1
ATOM 2128 O O . ASP A 1 294 ? -1.350 6.857 22.878 1.00 14.80 294 ASP A O 1
ATOM 2133 N N . TRP A 1 295 ? -2.342 8.658 21.948 1.00 14.89 295 TRP A N 1
ATOM 2134 C CA . TRP A 1 295 ? -1.995 8.235 20.598 1.00 12.81 295 TRP A CA 1
ATOM 2135 C C . TRP A 1 295 ? -0.509 8.344 20.295 1.00 15.03 295 TRP A C 1
ATOM 2136 O O . TRP A 1 295 ? -0.073 7.798 19.280 1.00 14.95 295 TRP A O 1
ATOM 2147 N N . ASN A 1 296 ? 0.274 9.024 21.142 1.00 11.22 296 ASN A N 1
ATOM 2148 C CA . ASN A 1 296 ? 1.725 9.007 21.010 1.00 15.39 296 ASN A CA 1
ATOM 2149 C C . ASN A 1 296 ? 2.362 7.774 21.640 1.00 14.06 296 ASN A C 1
ATOM 2150 O O . ASN A 1 296 ? 3.567 7.558 21.454 1.00 17.27 296 ASN A O 1
ATOM 2155 N N . SER A 1 297 ? 1.590 6.962 22.369 1.00 12.83 297 SER A N 1
ATOM 2156 C CA . SER A 1 297 ? 2.117 5.793 23.068 1.00 14.42 297 SER A CA 1
ATOM 2157 C C . SER A 1 297 ? 2.041 4.516 22.240 1.00 14.02 297 SER A C 1
ATOM 2158 O O . SER A 1 297 ? 2.412 3.446 22.734 1.00 14.81 297 SER A O 1
ATOM 2161 N N . ILE A 1 298 ? 1.544 4.599 21.010 1.00 14.32 298 ILE A N 1
ATOM 2162 C CA . ILE A 1 298 ? 1.438 3.457 20.111 1.00 11.61 298 ILE A CA 1
ATOM 2163 C C . ILE A 1 298 ? 2.244 3.785 18.869 1.00 9.81 298 ILE A C 1
ATOM 2164 O O . ILE A 1 298 ? 2.451 4.963 18.553 1.00 11.33 298 ILE A O 1
ATOM 2169 N N . PHE A 1 299 ? 2.721 2.743 18.178 1.00 10.14 299 PHE A N 1
ATOM 2170 C CA . PHE A 1 299 ? 3.381 2.955 16.890 1.00 9.21 299 PHE A CA 1
ATOM 2171 C C . PHE A 1 299 ? 2.351 3.059 15.773 1.00 8.78 299 PHE A C 1
ATOM 2172 O O . PHE A 1 299 ? 1.235 2.534 15.875 1.00 10.40 299 PHE A O 1
ATOM 2180 N N . TRP A 1 300 ? 2.722 3.787 14.720 1.00 10.15 300 TRP A N 1
ATOM 2181 C CA . TRP A 1 300 ? 1.803 4.197 13.665 1.00 9.16 300 TRP A CA 1
ATOM 2182 C C . TRP A 1 300 ? 2.273 3.688 12.311 1.00 10.07 300 TRP A C 1
ATOM 2183 O O . TRP A 1 300 ? 3.439 3.871 11.944 1.00 10.99 300 TRP A O 1
ATOM 2194 N N . ILE A 1 301 ? 1.358 3.086 11.558 1.00 8.44 301 ILE A N 1
ATOM 2195 C CA . ILE A 1 301 ? 1.533 2.863 10.131 1.00 8.81 301 ILE A CA 1
ATOM 2196 C C . ILE A 1 301 ? 0.323 3.507 9.471 1.00 9.86 301 ILE A C 1
ATOM 2197 O O . ILE A 1 301 ? -0.806 3.053 9.663 1.00 10.42 301 ILE A O 1
ATOM 2202 N N . ALA A 1 302 ? 0.533 4.581 8.727 1.00 10.46 302 ALA A N 1
ATOM 2203 C CA . ALA A 1 302 ? -0.590 5.273 8.111 1.00 9.61 302 ALA A CA 1
ATOM 2204 C C . ALA A 1 302 ? -0.356 5.379 6.614 1.00 9.77 302 ALA A C 1
ATOM 2205 O O . ALA A 1 302 ? 0.711 5.822 6.177 1.00 10.61 302 ALA A O 1
ATOM 2207 N N . HIS A 1 303 ? -1.342 4.966 5.832 1.00 8.26 303 HIS A N 1
ATOM 2208 C CA . HIS A 1 303 ? -1.270 5.166 4.398 1.00 8.70 303 HIS A CA 1
ATOM 2209 C C . HIS A 1 303 ? -0.897 6.616 4.080 1.00 9.38 303 HIS A C 1
ATOM 2210 O O . HIS A 1 303 ? -1.618 7.544 4.482 1.00 11.15 303 HIS A O 1
ATOM 2217 N N . PRO A 1 304 ? 0.209 6.848 3.372 1.00 10.73 304 PRO A N 1
ATOM 2218 C CA . PRO A 1 304 ? 0.780 8.199 3.297 1.00 12.75 304 PRO A CA 1
ATOM 2219 C C . PRO A 1 304 ? 0.598 8.829 1.934 1.00 14.00 304 PRO A C 1
ATOM 2220 O O . PRO A 1 304 ? 1.170 9.889 1.651 1.00 13.34 304 PRO A O 1
ATOM 2224 N N . GLY A 1 305 ? -0.165 8.165 1.068 1.00 11.46 305 GLY A N 1
ATOM 2225 C CA . GLY A 1 305 ? -0.265 8.583 -0.320 1.00 12.99 305 GLY A CA 1
ATOM 2226 C C . GLY A 1 305 ? -0.960 9.915 -0.524 1.00 17.20 305 GLY A C 1
ATOM 2227 O O . GLY A 1 305 ? -0.871 10.486 -1.617 1.00 15.32 305 GLY A O 1
ATOM 2228 N N . GLY A 1 306 ? -1.674 10.400 0.485 1.00 15.31 306 GLY A N 1
ATOM 2229 C CA . GLY A 1 306 ? -2.132 11.765 0.531 1.00 17.29 306 GLY A CA 1
ATOM 2230 C C . GLY A 1 306 ? -1.403 12.515 1.627 1.00 15.87 306 GLY A C 1
ATOM 2231 O O . GLY A 1 306 ? -1.736 12.411 2.811 1.00 16.95 306 GLY A O 1
ATOM 2232 N N . PRO A 1 307 ? -0.373 13.277 1.247 1.00 17.34 307 PRO A N 1
ATOM 2233 C CA . PRO A 1 307 ? 0.482 13.922 2.264 1.00 19.65 307 PRO A CA 1
ATOM 2234 C C . PRO A 1 307 ? -0.254 14.880 3.186 1.00 18.73 307 PRO A C 1
ATOM 2235 O O . PRO A 1 307 ? 0.019 14.899 4.394 1.00 19.11 307 PRO A O 1
ATOM 2239 N N . ALA A 1 308 ? -1.178 15.682 2.653 1.00 17.02 308 ALA A N 1
ATOM 2240 C CA . ALA A 1 308 ? -1.964 16.569 3.508 1.00 15.60 308 ALA A CA 1
ATOM 2241 C C . ALA A 1 308 ? -2.810 15.790 4.509 1.00 17.04 308 ALA A C 1
ATOM 2242 O O . ALA A 1 308 ? -3.141 16.315 5.577 1.00 14.68 308 ALA A O 1
ATOM 2244 N N . ILE A 1 309 ? -3.186 14.547 4.184 1.00 15.36 309 ILE A N 1
ATOM 2245 C CA . ILE A 1 309 ? -3.909 13.725 5.152 1.00 14.29 309 ILE A CA 1
ATOM 2246 C C . ILE A 1 309 ? -3.049 13.487 6.389 1.00 14.75 309 ILE A C 1
ATOM 2247 O O . ILE A 1 309 ? -3.494 13.680 7.527 1.00 14.69 309 ILE A O 1
ATOM 2252 N N . LEU A 1 310 ? -1.801 13.063 6.190 1.00 14.93 310 LEU A N 1
ATOM 2253 C CA . LEU A 1 310 ? -0.943 12.813 7.340 1.00 15.69 310 LEU A CA 1
ATOM 2254 C C . LEU A 1 310 ? -0.665 14.095 8.112 1.00 18.04 310 LEU A C 1
ATOM 2255 O O . LEU A 1 310 ? -0.743 14.106 9.345 1.00 16.94 310 LEU A O 1
ATOM 2260 N N . ASP A 1 311 ? -0.352 15.187 7.412 1.00 16.83 311 ASP A N 1
ATOM 2261 C CA . ASP A 1 311 ? -0.121 16.457 8.096 1.00 15.90 311 ASP A CA 1
ATOM 2262 C C . ASP A 1 311 ? -1.300 16.832 8.990 1.00 15.21 311 ASP A C 1
ATOM 2263 O O . ASP A 1 311 ? -1.120 17.219 10.150 1.00 14.92 311 ASP A O 1
ATOM 2268 N N . GLN A 1 312 ? -2.522 16.704 8.472 1.00 14.73 312 GLN A N 1
ATOM 2269 C CA . GLN A 1 312 ? -3.693 17.142 9.228 1.00 14.54 312 GLN A CA 1
ATOM 2270 C C . GLN A 1 312 ? -4.086 16.169 10.334 1.00 14.27 312 GLN A C 1
ATOM 2271 O O . GLN A 1 312 ? -4.574 16.603 11.381 1.00 15.88 312 GLN A O 1
ATOM 2277 N N . VAL A 1 313 ? -3.899 14.864 10.119 1.00 15.22 313 VAL A N 1
ATOM 2278 C CA . VAL A 1 313 ? -4.060 13.895 11.203 1.00 16.66 313 VAL A CA 1
ATOM 2279 C C . VAL A 1 313 ? -3.098 14.216 12.339 1.00 17.99 313 VAL A C 1
ATOM 2280 O O . VAL A 1 313 ? -3.476 14.233 13.517 1.00 16.71 313 VAL A O 1
ATOM 2284 N N . GLU A 1 314 ? -1.839 14.481 11.988 1.00 13.65 314 GLU A N 1
ATOM 2285 C CA . GLU A 1 314 ? -0.810 14.794 12.975 1.00 15.12 314 GLU A CA 1
ATOM 2286 C C . GLU A 1 314 ? -1.167 16.042 13.771 1.00 16.61 314 GLU A C 1
ATOM 2287 O O . GLU A 1 314 ? -1.019 16.069 15.000 1.00 15.08 314 GLU A O 1
ATOM 2293 N N . GLU A 1 315 ? -1.638 17.086 13.085 1.00 16.27 315 GLU A N 1
ATOM 2294 C CA . GLU A 1 315 ? -2.009 18.327 13.761 1.00 17.58 315 GLU A CA 1
ATOM 2295 C C . GLU A 1 315 ? -3.233 18.126 14.645 1.00 17.39 315 GLU A C 1
ATOM 2296 O O . GLU A 1 315 ? -3.246 18.546 15.808 1.00 19.73 315 GLU A O 1
ATOM 2302 N N . LYS A 1 316 ? -4.262 17.458 14.117 1.00 14.31 316 LYS A N 1
ATOM 2303 C CA . LYS A 1 316 ? -5.513 17.297 14.853 1.00 15.28 316 LYS A CA 1
ATOM 2304 C C . LYS A 1 316 ? -5.309 16.515 16.145 1.00 17.03 316 LYS A C 1
ATOM 2305 O O . LYS A 1 316 ? -5.887 16.859 17.183 1.00 17.51 316 LYS A O 1
ATOM 2311 N N . LEU A 1 317 ? -4.499 15.458 16.100 1.00 13.83 317 LEU A N 1
ATOM 2312 C CA . LEU A 1 317 ? -4.289 14.587 17.250 1.00 16.23 317 LEU A CA 1
ATOM 2313 C C . LEU A 1 317 ? -3.147 15.030 18.148 1.00 14.94 317 LEU A C 1
ATOM 2314 O O . LEU A 1 317 ? -3.019 14.505 19.259 1.00 18.51 317 LEU A O 1
ATOM 2319 N N . GLY A 1 318 ? -2.315 15.964 17.705 1.00 18.03 318 GLY A N 1
ATOM 2320 C CA . GLY A 1 318 ? -1.153 16.306 18.505 1.00 16.32 318 GLY A CA 1
ATOM 2321 C C . GLY A 1 318 ? -0.105 15.213 18.525 1.00 17.45 318 GLY A C 1
ATOM 2322 O O . GLY A 1 318 ? 0.526 14.979 19.566 1.00 18.32 318 GLY A O 1
ATOM 2323 N N . LEU A 1 319 ? 0.085 14.525 17.402 1.00 15.14 319 LEU A N 1
ATOM 2324 C CA . LEU A 1 319 ? 1.158 13.546 17.303 1.00 15.52 319 LEU A CA 1
ATOM 2325 C C . LEU A 1 319 ? 2.506 14.253 17.273 1.00 13.58 319 LEU A C 1
ATOM 2326 O O . LEU A 1 319 ? 2.670 15.298 16.634 1.00 13.53 319 LEU A O 1
ATOM 2331 N N . ARG A 1 320 ? 3.477 13.677 17.973 1.00 15.62 320 ARG A N 1
ATOM 2332 C CA . ARG A 1 320 ? 4.848 14.130 17.818 1.00 15.49 320 ARG A CA 1
ATOM 2333 C C . ARG A 1 320 ? 5.309 13.903 16.384 1.00 15.35 320 ARG A C 1
ATOM 2334 O O . ARG A 1 320 ? 4.810 13.020 15.677 1.00 16.08 320 ARG A O 1
ATOM 2342 N N . LYS A 1 321 ? 6.279 14.716 15.955 1.00 17.19 321 LYS A N 1
ATOM 2343 C CA . LYS A 1 321 ? 6.665 14.731 14.547 1.00 17.25 321 LYS A CA 1
ATOM 2344 C C . LYS A 1 321 ? 7.223 13.388 14.082 1.00 20.02 321 LYS A C 1
ATOM 2345 O O . LYS A 1 321 ? 7.130 13.060 12.895 1.00 21.30 321 LYS A O 1
ATOM 2347 N N . ASP A 1 322 ? 7.792 12.597 14.990 1.00 15.18 322 ASP A N 1
ATOM 2348 C CA . ASP A 1 322 ? 8.425 11.334 14.625 1.00 16.88 322 ASP A CA 1
ATOM 2349 C C . ASP A 1 322 ? 7.448 10.165 14.514 1.00 15.63 322 ASP A C 1
ATOM 2350 O O . ASP A 1 322 ? 7.848 9.096 14.032 1.00 13.77 322 ASP A O 1
ATOM 2355 N N . LYS A 1 323 ? 6.199 10.319 14.967 1.00 13.62 323 LYS A N 1
ATOM 2356 C CA . LYS A 1 323 ? 5.278 9.184 14.955 1.00 12.46 323 LYS A CA 1
ATOM 2357 C C . LYS A 1 323 ? 5.078 8.646 13.546 1.00 12.79 323 LYS A C 1
ATOM 2358 O O . LYS A 1 323 ? 5.046 7.428 13.339 1.00 12.44 323 LYS A O 1
ATOM 2364 N N . LEU A 1 324 ? 4.992 9.537 12.563 1.00 11.80 324 LEU A N 1
ATOM 2365 C CA . LEU A 1 324 ? 4.732 9.159 11.181 1.00 13.09 324 LEU A CA 1
ATOM 2366 C C . LEU A 1 324 ? 6.010 9.042 10.352 1.00 12.52 324 LEU A C 1
ATOM 2367 O O . LEU A 1 324 ? 5.943 9.027 9.121 1.00 12.50 324 LEU A O 1
ATOM 2372 N N . LYS A 1 325 ? 7.170 8.928 11.003 1.00 13.52 325 LYS A N 1
ATOM 2373 C CA . LYS A 1 325 ? 8.441 8.937 10.278 1.00 14.24 325 LYS A CA 1
ATOM 2374 C C . LYS A 1 325 ? 8.530 7.791 9.269 1.00 13.96 325 LYS A C 1
ATOM 2375 O O . LYS A 1 325 ? 8.876 8.003 8.102 1.00 12.88 325 LYS A O 1
ATOM 2377 N N . ALA A 1 326 ? 8.201 6.569 9.694 1.00 12.30 326 ALA A N 1
ATOM 2378 C CA . ALA A 1 326 ? 8.315 5.434 8.786 1.00 12.49 326 ALA A CA 1
ATOM 2379 C C . ALA A 1 326 ? 7.344 5.562 7.616 1.00 12.27 326 ALA A C 1
ATOM 2380 O O . ALA A 1 326 ? 7.693 5.237 6.476 1.00 10.09 326 ALA A O 1
ATOM 2382 N N . SER A 1 327 ? 6.126 6.058 7.880 1.00 11.16 327 SER A N 1
ATOM 2383 C CA . SER A 1 327 ? 5.135 6.234 6.822 1.00 10.70 327 SER A CA 1
ATOM 2384 C C . SER A 1 327 ? 5.592 7.282 5.815 1.00 10.89 327 SER A C 1
ATOM 2385 O O . SER A 1 327 ? 5.489 7.076 4.599 1.00 11.22 327 SER A O 1
ATOM 2388 N N . ARG A 1 328 ? 6.141 8.398 6.300 1.00 10.78 328 ARG A N 1
ATOM 2389 C CA . ARG A 1 328 ? 6.602 9.426 5.381 1.00 11.49 328 ARG A CA 1
ATOM 2390 C C . ARG A 1 328 ? 7.866 8.997 4.638 1.00 11.47 328 ARG A C 1
ATOM 2391 O O . ARG A 1 328 ? 8.079 9.406 3.484 1.00 10.28 328 ARG A O 1
ATOM 2399 N N . HIS A 1 329 ? 8.710 8.165 5.260 1.00 9.76 329 HIS A N 1
ATOM 2400 C CA . HIS A 1 329 ? 9.895 7.682 4.559 1.00 12.79 329 HIS A CA 1
ATOM 2401 C C . HIS A 1 329 ? 9.521 6.858 3.329 1.00 11.94 329 HIS A C 1
ATOM 2402 O O . HIS A 1 329 ? 10.116 7.022 2.252 1.00 10.42 329 HIS A O 1
ATOM 2409 N N . VAL A 1 330 ? 8.537 5.965 3.468 1.00 10.22 330 VAL A N 1
ATOM 2410 C CA . VAL A 1 330 ? 8.109 5.165 2.328 1.00 9.22 330 VAL A CA 1
ATOM 2411 C C . VAL A 1 330 ? 7.539 6.065 1.244 1.00 9.16 330 VAL A C 1
ATOM 2412 O O . VAL A 1 330 ? 7.834 5.897 0.056 1.00 10.02 330 VAL A O 1
ATOM 2416 N N . MET A 1 331 ? 6.733 7.051 1.634 1.00 11.26 331 MET A N 1
ATOM 2417 C CA . MET A 1 331 ? 6.215 7.986 0.640 1.00 12.26 331 MET A CA 1
ATOM 2418 C C . MET A 1 331 ? 7.348 8.724 -0.063 1.00 9.56 331 MET A C 1
ATOM 2419 O O . MET A 1 331 ? 7.316 8.922 -1.282 1.00 9.05 331 MET A O 1
ATOM 2424 N N . SER A 1 332 ? 8.369 9.123 0.687 1.00 10.18 332 SER A N 1
ATOM 2425 C CA . SER A 1 332 ? 9.474 9.846 0.074 1.00 11.82 332 SER A CA 1
ATOM 2426 C C . SER A 1 332 ? 10.225 8.974 -0.921 1.00 10.58 332 SER A C 1
ATOM 2427 O O . SER A 1 332 ? 10.584 9.432 -2.012 1.00 11.46 332 SER A O 1
ATOM 2430 N N . GLU A 1 333 ? 10.479 7.720 -0.570 1.00 10.85 333 GLU A N 1
ATOM 2431 C CA . GLU A 1 333 ? 11.317 6.879 -1.410 1.00 11.43 333 GLU A CA 1
ATOM 2432 C C . GLU A 1 333 ? 10.551 6.133 -2.494 1.00 13.09 333 GLU A C 1
ATOM 2433 O O . GLU A 1 333 ? 11.171 5.606 -3.427 1.00 11.40 333 GLU A O 1
ATOM 2439 N N . PHE A 1 334 ? 9.227 6.076 -2.404 1.00 10.34 334 PHE A N 1
ATOM 2440 C CA . PHE A 1 334 ? 8.476 5.227 -3.317 1.00 10.02 334 PHE A CA 1
ATOM 2441 C C . PHE A 1 334 ? 7.211 5.851 -3.858 1.00 9.66 334 PHE A C 1
ATOM 2442 O O . PHE A 1 334 ? 6.664 5.319 -4.825 1.00 11.32 334 PHE A O 1
ATOM 2450 N N . GLY A 1 335 ? 6.701 6.928 -3.289 1.00 10.62 335 GLY A N 1
ATOM 2451 C CA . GLY A 1 335 ? 5.450 7.477 -3.753 1.00 9.21 335 GLY A CA 1
ATOM 2452 C C . GLY A 1 335 ? 4.241 6.668 -3.304 1.00 9.90 335 GLY A C 1
ATOM 2453 O O . GLY A 1 335 ? 4.324 5.742 -2.491 1.00 11.09 335 GLY A O 1
ATOM 2454 N N . ASN A 1 336 ? 3.084 7.042 -3.855 1.00 11.10 336 ASN A N 1
ATOM 2455 C CA . ASN A 1 336 ? 1.811 6.432 -3.467 1.00 11.46 336 ASN A CA 1
ATOM 2456 C C . ASN A 1 336 ? 1.605 5.175 -4.295 1.00 9.03 336 ASN A C 1
ATOM 2457 O O . ASN A 1 336 ? 1.063 5.212 -5.406 1.00 10.15 336 ASN A O 1
ATOM 2462 N N . MET A 1 337 ? 2.021 4.040 -3.727 1.00 8.37 337 MET A N 1
ATOM 2463 C CA . MET A 1 337 ? 1.821 2.722 -4.316 1.00 10.27 337 MET A CA 1
ATOM 2464 C C . MET A 1 337 ? 0.510 2.088 -3.888 1.00 9.23 337 MET A C 1
ATOM 2465 O O . MET A 1 337 ? 0.398 0.857 -3.871 1.00 9.68 337 MET A O 1
ATOM 2470 N N . SER A 1 338 ? -0.479 2.897 -3.528 1.00 9.87 338 SER A N 1
ATOM 2471 C CA . SER A 1 338 ? -1.831 2.406 -3.232 1.00 8.13 338 SER A CA 1
ATOM 2472 C C . SER A 1 338 ? -1.750 1.355 -2.127 1.00 11.92 338 SER A C 1
ATOM 2473 O O . SER A 1 338 ? -1.069 1.592 -1.111 1.00 10.16 338 SER A O 1
ATOM 2476 N N . SER A 1 339 ? -2.376 0.189 -2.297 1.00 9.91 339 SER A N 1
ATOM 2477 C CA . SER A 1 339 ? -2.504 -0.791 -1.220 1.00 9.62 339 SER A CA 1
ATOM 2478 C C . SER A 1 339 ? -1.156 -1.244 -0.674 1.00 10.83 339 SER A C 1
ATOM 2479 O O . SER A 1 339 ? -1.058 -1.605 0.504 1.00 10.19 339 SER A O 1
ATOM 2482 N N . ALA A 1 340 ? -0.102 -1.197 -1.488 1.00 8.69 340 ALA A N 1
ATOM 2483 C CA . ALA A 1 340 ? 1.193 -1.705 -1.050 1.00 11.77 340 ALA A CA 1
ATOM 2484 C C . ALA A 1 340 ? 1.860 -0.839 0.024 1.00 9.18 340 ALA A C 1
ATOM 2485 O O . ALA A 1 340 ? 2.688 -1.361 0.776 1.00 9.87 340 ALA A O 1
ATOM 2487 N N . CYS A 1 341 ? 1.503 0.452 0.134 1.00 8.87 341 CYS A N 1
ATOM 2488 C CA . CYS A 1 341 ? 2.277 1.381 0.965 1.00 8.82 341 CYS A CA 1
ATOM 2489 C C . CYS A 1 341 ? 2.371 0.915 2.414 1.00 8.78 341 CYS A C 1
ATOM 2490 O O . CYS A 1 341 ? 3.467 0.886 2.989 1.00 10.35 341 CYS A O 1
ATOM 2493 N N . VAL A 1 342 ? 1.228 0.592 3.042 1.00 7.71 342 VAL A N 1
ATOM 2494 C CA . VAL A 1 342 ? 1.252 0.242 4.464 1.00 8.31 342 VAL A CA 1
ATOM 2495 C C . VAL A 1 342 ? 2.107 -0.994 4.701 1.00 10.38 342 VAL A C 1
ATOM 2496 O O . VAL A 1 342 ? 2.685 -1.161 5.782 1.00 8.56 342 VAL A O 1
ATOM 2500 N N . LEU A 1 343 ? 2.205 -1.871 3.707 1.00 8.73 343 LEU A N 1
ATOM 2501 C CA . LEU A 1 343 ? 3.007 -3.080 3.832 1.00 9.41 343 LEU A CA 1
ATOM 2502 C C . LEU A 1 343 ? 4.498 -2.790 3.683 1.00 8.94 343 LEU A C 1
ATOM 2503 O O . LEU A 1 343 ? 5.310 -3.358 4.426 1.00 10.65 343 LEU A O 1
ATOM 2508 N N . PHE A 1 344 ? 4.867 -1.905 2.741 1.00 8.50 344 PHE A N 1
ATOM 2509 C CA . PHE A 1 344 ? 6.226 -1.354 2.711 1.00 6.68 344 PHE A CA 1
ATOM 2510 C C . PHE A 1 344 ? 6.579 -0.700 4.038 1.00 9.46 344 PHE A C 1
ATOM 2511 O O . PHE A 1 344 ? 7.732 -0.779 4.486 1.00 8.75 344 PHE A O 1
ATOM 2519 N N . ILE A 1 345 ? 5.615 0.001 4.652 1.00 8.60 345 ILE A N 1
ATOM 2520 C CA . ILE A 1 345 ? 5.893 0.709 5.898 1.00 7.57 345 ILE A CA 1
ATOM 2521 C C . ILE A 1 345 ? 6.190 -0.264 7.033 1.00 8.84 345 ILE A C 1
ATOM 2522 O O . ILE A 1 345 ? 7.117 -0.040 7.817 1.00 8.83 345 ILE A O 1
ATOM 2527 N N . LEU A 1 346 ? 5.426 -1.353 7.141 1.00 9.45 346 LEU A N 1
ATOM 2528 C CA . LEU A 1 346 ? 5.748 -2.378 8.136 1.00 8.97 346 LEU A CA 1
ATOM 2529 C C . LEU A 1 346 ? 7.128 -2.957 7.886 1.00 9.64 346 LEU A C 1
ATOM 2530 O O . LEU A 1 346 ? 7.907 -3.151 8.826 1.00 9.73 346 LEU A O 1
ATOM 2535 N N . ASP A 1 347 ? 7.464 -3.208 6.618 1.00 10.41 347 ASP A N 1
ATOM 2536 C CA . ASP A 1 347 ? 8.797 -3.707 6.301 1.00 11.78 347 ASP A CA 1
ATOM 2537 C C . ASP A 1 347 ? 9.870 -2.722 6.747 1.00 12.16 347 ASP A C 1
ATOM 2538 O O . ASP A 1 347 ? 10.882 -3.117 7.342 1.00 12.88 347 ASP A O 1
ATOM 2543 N N . GLU A 1 348 ? 9.660 -1.428 6.469 1.00 9.68 348 GLU A N 1
ATOM 2544 C CA . GLU A 1 348 ? 10.637 -0.407 6.839 1.00 10.51 348 GLU A CA 1
ATOM 2545 C C . GLU A 1 348 ? 10.769 -0.292 8.351 1.00 10.49 348 GLU A C 1
ATOM 2546 O O . GLU A 1 348 ? 11.884 -0.156 8.878 1.00 12.01 348 GLU A O 1
ATOM 2552 N N . MET A 1 349 ? 9.646 -0.339 9.067 1.00 10.50 349 MET A N 1
ATOM 2553 C CA . MET A 1 349 ? 9.686 -0.161 10.514 1.00 9.87 349 MET A CA 1
ATOM 2554 C C . MET A 1 349 ? 10.482 -1.270 11.188 1.00 11.93 349 MET A C 1
ATOM 2555 O O . MET A 1 349 ? 11.353 -1.001 12.022 1.00 10.97 349 MET A O 1
ATOM 2560 N N . ARG A 1 350 ? 10.217 -2.526 10.830 1.00 9.22 350 ARG A N 1
ATOM 2561 C CA . ARG A 1 350 ? 10.951 -3.620 11.466 1.00 10.58 350 ARG A CA 1
ATOM 2562 C C . ARG A 1 350 ? 12.437 -3.577 11.125 1.00 10.04 350 ARG A C 1
ATOM 2563 O O . ARG A 1 350 ? 13.274 -3.892 11.977 1.00 11.71 350 ARG A O 1
ATOM 2571 N N . LYS A 1 351 ? 12.782 -3.169 9.903 1.00 10.85 351 LYS A N 1
ATOM 2572 C CA . LYS A 1 351 ? 14.184 -3.125 9.508 1.00 14.70 351 LYS A CA 1
ATOM 2573 C C . LYS A 1 351 ? 14.914 -2.010 10.240 1.00 13.40 351 LYS A C 1
ATOM 2574 O O . LYS A 1 351 ? 16.046 -2.193 10.704 1.00 13.89 351 LYS A O 1
ATOM 2580 N N . THR A 1 352 ? 14.280 -0.846 10.350 1.00 13.23 352 THR A N 1
ATOM 2581 C CA . THR A 1 352 ? 14.896 0.270 11.045 1.00 16.72 352 THR A CA 1
ATOM 2582 C C . THR A 1 352 ? 15.010 -0.015 12.538 1.00 16.22 352 THR A C 1
ATOM 2583 O O . THR A 1 352 ? 16.015 0.336 13.170 1.00 13.62 352 THR A O 1
ATOM 2587 N N . CYS A 1 353 ? 14.003 -0.671 13.117 1.00 12.31 353 CYS A N 1
ATOM 2588 C CA . CYS A 1 353 ? 14.078 -1.022 14.531 1.00 13.89 353 CYS A CA 1
ATOM 2589 C C . CYS A 1 353 ? 15.230 -1.983 14.804 1.00 15.82 353 CYS A C 1
ATOM 2590 O O . CYS A 1 353 ? 15.955 -1.826 15.796 1.00 14.08 353 CYS A O 1
ATOM 2593 N N . LEU A 1 354 ? 15.425 -2.972 13.928 1.00 12.78 354 LEU A N 1
ATOM 2594 C CA . LEU A 1 354 ? 16.555 -3.887 14.070 1.00 13.59 354 LEU A CA 1
ATOM 2595 C C . LEU A 1 354 ? 17.886 -3.149 13.935 1.00 13.79 354 LEU A C 1
ATOM 2596 O O . LEU A 1 354 ? 18.797 -3.330 14.752 1.00 17.38 354 LEU A O 1
ATOM 2601 N N . GLU A 1 355 ? 18.005 -2.289 12.924 1.00 15.38 355 GLU A N 1
ATOM 2602 C CA . GLU A 1 355 ? 19.273 -1.609 12.681 1.00 17.69 355 GLU A CA 1
ATOM 2603 C C . GLU A 1 355 ? 19.626 -0.654 13.816 1.00 18.70 355 GLU A C 1
ATOM 2604 O O . GLU A 1 355 ? 20.805 -0.510 14.165 1.00 23.02 355 GLU A O 1
ATOM 2610 N N . GLU A 1 356 ? 18.625 -0.001 14.410 1.00 19.71 356 GLU A N 1
ATOM 2611 C CA . GLU A 1 356 ? 18.844 1.010 15.439 1.00 18.87 356 GLU A CA 1
ATOM 2612 C C . GLU A 1 356 ? 18.842 0.450 16.856 1.00 20.00 356 GLU A C 1
ATOM 2613 O O . GLU A 1 356 ? 19.041 1.212 17.809 1.00 25.35 356 GLU A O 1
ATOM 2619 N N . GLY A 1 357 ? 18.621 -0.849 17.023 1.00 17.39 357 GLY A N 1
ATOM 2620 C CA . GLY A 1 357 ? 18.656 -1.435 18.349 1.00 16.70 357 GLY A CA 1
ATOM 2621 C C . GLY A 1 357 ? 17.445 -1.133 19.198 1.00 19.64 357 GLY A C 1
ATOM 2622 O O . GLY A 1 357 ? 17.554 -1.082 20.427 1.00 19.70 357 GLY A O 1
ATOM 2623 N N . LYS A 1 358 ? 16.290 -0.928 18.575 1.00 16.91 358 LYS A N 1
ATOM 2624 C CA . LYS A 1 358 ? 15.062 -0.737 19.325 1.00 15.13 358 LYS A CA 1
ATOM 2625 C C . LYS A 1 358 ? 14.584 -2.064 19.905 1.00 15.57 358 LYS A C 1
ATOM 2626 O O . LYS A 1 358 ? 14.944 -3.145 19.438 1.00 16.97 358 LYS A O 1
ATOM 2632 N N . ALA A 1 359 ? 13.746 -1.965 20.933 1.00 13.40 359 ALA A N 1
ATOM 2633 C CA . ALA A 1 359 ? 13.369 -3.134 21.718 1.00 15.23 359 ALA A CA 1
ATOM 2634 C C . ALA A 1 359 ? 12.286 -3.979 21.064 1.00 14.76 359 ALA A C 1
ATOM 2635 O O . ALA A 1 359 ? 12.149 -5.156 21.417 1.00 14.66 359 ALA A O 1
ATOM 2637 N N . THR A 1 360 ? 11.498 -3.408 20.151 1.00 13.74 360 THR A N 1
ATOM 2638 C CA . THR A 1 360 ? 10.429 -4.140 19.484 1.00 11.63 360 THR A CA 1
ATOM 2639 C C . THR A 1 360 ? 10.398 -3.758 18.014 1.00 10.74 360 THR A C 1
ATOM 2640 O O . THR A 1 360 ? 11.030 -2.791 17.581 1.00 12.85 360 THR A O 1
ATOM 2644 N N . THR A 1 361 ? 9.612 -4.521 17.247 1.00 10.70 361 THR A N 1
ATOM 2645 C CA . THR A 1 361 ? 9.400 -4.223 15.840 1.00 9.70 361 THR A CA 1
ATOM 2646 C C . THR A 1 361 ? 8.448 -3.057 15.635 1.00 9.48 361 THR A C 1
ATOM 2647 O O . THR A 1 361 ? 8.230 -2.652 14.487 1.00 9.93 361 THR A O 1
ATOM 2651 N N . GLY A 1 362 ? 7.904 -2.507 16.717 1.00 10.18 362 GLY A N 1
ATOM 2652 C CA . GLY A 1 362 ? 7.075 -1.324 16.682 1.00 9.47 362 GLY A CA 1
ATOM 2653 C C . GLY A 1 362 ? 7.716 -0.123 17.348 1.00 13.15 362 GLY A C 1
ATOM 2654 O O . GLY A 1 362 ? 7.097 0.522 18.203 1.00 11.78 362 GLY A O 1
ATOM 2655 N N . GLU A 1 363 ? 8.960 0.186 16.958 1.00 12.11 363 GLU A N 1
ATOM 2656 C CA . GLU A 1 363 ? 9.697 1.352 17.463 1.00 13.65 363 GLU A CA 1
ATOM 2657 C C . GLU A 1 363 ? 9.853 1.314 18.979 1.00 14.39 363 GLU A C 1
ATOM 2658 O O . GLU A 1 363 ? 9.839 2.352 19.645 1.00 14.42 363 GLU A O 1
ATOM 2664 N N . GLY A 1 364 ? 9.986 0.107 19.523 1.00 12.62 364 GLY A N 1
ATOM 2665 C CA . GLY A 1 364 ? 10.135 -0.091 20.948 1.00 13.44 364 GLY A CA 1
ATOM 2666 C C . GLY A 1 364 ? 8.845 -0.079 21.729 1.00 13.43 364 GLY A C 1
ATOM 2667 O O . GLY A 1 364 ? 8.879 -0.288 22.948 1.00 15.08 364 GLY A O 1
ATOM 2668 N N . LEU A 1 365 ? 7.713 0.159 21.073 1.00 13.49 365 LEU A N 1
ATOM 2669 C CA . LEU A 1 365 ? 6.414 0.182 21.722 1.00 13.27 365 LEU A CA 1
ATOM 2670 C C . LEU A 1 365 ? 5.736 -1.169 21.539 1.00 13.64 365 LEU A C 1
ATOM 2671 O O . LEU A 1 365 ? 6.169 -2.002 20.737 1.00 13.90 365 LEU A O 1
ATOM 2676 N N . ASP A 1 366 ? 4.671 -1.391 22.312 1.00 14.94 366 ASP A N 1
ATOM 2677 C CA . ASP A 1 366 ? 3.996 -2.683 22.313 1.00 13.85 366 ASP A CA 1
ATOM 2678 C C . ASP A 1 366 ? 2.801 -2.725 21.375 1.00 13.33 366 ASP A C 1
ATOM 2679 O O . ASP A 1 366 ? 2.611 -3.721 20.672 1.00 14.56 366 ASP A O 1
ATOM 2684 N N . TRP A 1 367 ? 1.992 -1.669 21.368 1.00 9.70 367 TRP A N 1
ATOM 2685 C CA . TRP A 1 367 ? 0.757 -1.607 20.602 1.00 9.45 367 TRP A CA 1
ATOM 2686 C C . TRP A 1 367 ? 0.927 -0.641 19.441 1.00 11.35 367 TRP A C 1
ATOM 2687 O O . TRP A 1 367 ? 1.639 0.360 19.544 1.00 10.12 367 TRP A O 1
ATOM 2698 N N . GLY A 1 368 ? 0.256 -0.947 18.330 1.00 8.66 368 GLY A N 1
ATOM 2699 C CA . GLY A 1 368 ? 0.343 -0.113 17.150 1.00 9.55 368 GLY A CA 1
ATOM 2700 C C . GLY A 1 368 ? -0.976 -0.057 16.404 1.00 9.72 368 GLY A C 1
ATOM 2701 O O . GLY A 1 368 ? -1.893 -0.836 16.660 1.00 10.57 368 GLY A O 1
ATOM 2702 N N . VAL A 1 369 ? -1.063 0.903 15.487 1.00 9.83 369 VAL A N 1
ATOM 2703 C CA . VAL A 1 369 ? -2.239 1.062 14.640 1.00 8.20 369 VAL A CA 1
ATOM 2704 C C . VAL A 1 369 ? -1.786 1.166 13.193 1.00 8.27 369 VAL A C 1
ATOM 2705 O O . VAL A 1 369 ? -0.770 1.804 12.893 1.00 9.55 369 VAL A O 1
ATOM 2709 N N . LEU A 1 370 ? -2.522 0.515 12.300 1.00 8.18 370 LEU A N 1
ATOM 2710 C CA . LEU A 1 370 ? -2.280 0.602 10.869 1.00 8.00 370 LEU A CA 1
ATOM 2711 C C . LEU A 1 370 ? -3.558 1.099 10.207 1.00 9.15 370 LEU A C 1
ATOM 2712 O O . LEU A 1 370 ? -4.644 0.556 10.452 1.00 8.64 370 LEU A O 1
ATOM 2717 N N . PHE A 1 371 ? -3.435 2.130 9.378 1.00 9.73 371 PHE A N 1
ATOM 2718 C CA . PHE A 1 371 ? -4.592 2.790 8.780 1.00 7.33 371 PHE A CA 1
ATOM 2719 C C . PHE A 1 371 ? -4.526 2.689 7.268 1.00 8.26 371 PHE A C 1
ATOM 2720 O O . PHE A 1 371 ? -3.523 3.080 6.661 1.00 8.57 371 PHE A O 1
ATOM 2728 N N . GLY A 1 372 ? -5.609 2.213 6.662 1.00 7.39 372 GLY A N 1
ATOM 2729 C CA . GLY A 1 372 ? -5.842 2.395 5.235 1.00 7.20 372 GLY A CA 1
ATOM 2730 C C . GLY A 1 372 ? -6.893 3.471 5.013 1.00 7.68 372 GLY A C 1
ATOM 2731 O O . GLY A 1 372 ? -7.886 3.532 5.730 1.00 10.13 372 GLY A O 1
ATOM 2732 N N . PHE A 1 373 ? -6.656 4.328 4.017 1.00 9.67 373 PHE A N 1
ATOM 2733 C CA . PHE A 1 373 ? -7.563 5.422 3.687 1.00 9.29 373 PHE A CA 1
ATOM 2734 C C . PHE A 1 373 ? -7.894 5.315 2.210 1.00 9.80 373 PHE A C 1
ATOM 2735 O O . PHE A 1 373 ? -6.997 5.098 1.400 1.00 10.89 373 PHE A O 1
ATOM 2743 N N . GLY A 1 374 ? -9.161 5.473 1.841 1.00 7.67 374 GLY A N 1
ATOM 2744 C CA . GLY A 1 374 ? -9.479 5.391 0.437 1.00 9.66 374 GLY A CA 1
ATOM 2745 C C . GLY A 1 374 ? -10.922 5.713 0.128 1.00 9.12 374 GLY A C 1
ATOM 2746 O O . GLY A 1 374 ? -11.633 6.300 0.944 1.00 9.22 374 GLY A O 1
ATOM 2747 N N . PRO A 1 375 ? -11.383 5.313 -1.062 1.00 11.13 375 PRO A N 1
ATOM 2748 C CA . PRO A 1 375 ? -12.710 5.740 -1.535 1.00 11.64 375 PRO A CA 1
ATOM 2749 C C . PRO A 1 375 ? -13.840 5.306 -0.610 1.00 9.75 375 PRO A C 1
ATOM 2750 O O . PRO A 1 375 ? -13.821 4.210 -0.042 1.00 10.14 375 PRO A O 1
ATOM 2754 N N . GLY A 1 376 ? -14.828 6.193 -0.465 1.00 8.26 376 GLY A N 1
ATOM 2755 C CA . GLY A 1 376 ? -15.958 5.966 0.417 1.00 9.37 376 GLY A CA 1
ATOM 2756 C C . GLY A 1 376 ? -16.597 7.236 0.968 1.00 10.48 376 GLY A C 1
ATOM 2757 O O . GLY A 1 376 ? -17.757 7.525 0.668 1.00 12.53 376 GLY A O 1
ATOM 2758 N N . LEU A 1 377 ? -15.874 8.002 1.787 1.00 10.11 377 LEU A N 1
ATOM 2759 C CA . LEU A 1 377 ? -14.508 7.716 2.219 1.00 10.76 377 LEU A CA 1
ATOM 2760 C C . LEU A 1 377 ? -14.476 6.591 3.248 1.00 9.17 377 LEU A C 1
ATOM 2761 O O . LEU A 1 377 ? -15.331 6.521 4.136 1.00 9.61 377 LEU A O 1
ATOM 2766 N N . THR A 1 378 ? -13.489 5.711 3.111 1.00 9.00 378 THR A N 1
ATOM 2767 C CA . THR A 1 378 ? -13.318 4.561 3.983 1.00 7.83 378 THR A CA 1
ATOM 2768 C C . THR A 1 378 ? -12.045 4.702 4.806 1.00 7.60 378 THR A C 1
ATOM 2769 O O . THR A 1 378 ? -11.003 5.108 4.289 1.00 9.90 378 THR A O 1
ATOM 2773 N N . VAL A 1 379 ? -12.144 4.361 6.091 1.00 7.44 379 VAL A N 1
ATOM 2774 C CA . VAL A 1 379 ? -10.992 4.180 6.965 1.00 10.13 379 VAL A CA 1
ATOM 2775 C C . VAL A 1 379 ? -10.981 2.730 7.416 1.00 9.23 379 VAL A C 1
ATOM 2776 O O . VAL A 1 379 ? -11.981 2.238 7.962 1.00 8.99 379 VAL A O 1
ATOM 2780 N N . GLU A 1 380 ? -9.862 2.048 7.188 1.00 8.10 380 GLU A N 1
ATOM 2781 C CA . GLU A 1 380 ? -9.620 0.730 7.755 1.00 10.52 380 GLU A CA 1
ATOM 2782 C C . GLU A 1 380 ? -8.653 0.893 8.913 1.00 8.35 380 GLU A C 1
ATOM 2783 O O . GLU A 1 380 ? -7.616 1.551 8.766 1.00 9.21 380 GLU A O 1
ATOM 2789 N N . THR A 1 381 ? -8.998 0.307 10.060 1.00 8.50 381 THR A N 1
ATOM 2790 C CA . THR A 1 381 ? -8.215 0.442 11.287 1.00 9.19 381 THR A CA 1
ATOM 2791 C C . THR A 1 381 ? -7.796 -0.937 11.773 1.00 10.01 381 THR A C 1
ATOM 2792 O O . THR A 1 381 ? -8.647 -1.743 12.164 1.00 11.11 381 THR A O 1
ATOM 2796 N N . VAL A 1 382 ? -6.494 -1.199 11.786 1.00 8.31 382 VAL A N 1
ATOM 2797 C CA . VAL A 1 382 ? -5.961 -2.477 12.237 1.00 8.83 382 VAL A CA 1
ATOM 2798 C C . VAL A 1 382 ? -5.129 -2.224 13.486 1.00 8.52 382 VAL A C 1
ATOM 2799 O O . VAL A 1 382 ? -4.228 -1.376 13.474 1.00 10.34 382 VAL A O 1
ATOM 2803 N N . VAL A 1 383 ? -5.443 -2.933 14.562 1.00 8.01 383 VAL A N 1
ATOM 2804 C CA . VAL A 1 383 ? -4.645 -2.858 15.778 1.00 8.06 383 VAL A CA 1
ATOM 2805 C C . VAL A 1 383 ? -3.599 -3.956 15.728 1.00 7.70 383 VAL A C 1
ATOM 2806 O O . VAL A 1 383 ? -3.912 -5.122 15.463 1.00 9.14 383 VAL A O 1
ATOM 2810 N N . LEU A 1 384 ? -2.347 -3.578 15.960 1.00 8.55 384 LEU A N 1
ATOM 2811 C CA . LEU A 1 384 ? -1.249 -4.525 15.914 1.00 8.61 384 LEU A CA 1
ATOM 2812 C C . LEU A 1 384 ? -0.558 -4.573 17.264 1.00 8.36 384 LEU A C 1
ATOM 2813 O O . LEU A 1 384 ? -0.613 -3.622 18.041 1.00 10.62 384 LEU A O 1
ATOM 2818 N N . ARG A 1 385 ? 0.133 -5.680 17.508 1.00 9.26 385 ARG A N 1
ATOM 2819 C CA . ARG A 1 385 ? 1.131 -5.734 18.561 1.00 10.34 385 ARG A CA 1
ATOM 2820 C C . ARG A 1 385 ? 2.473 -6.073 17.943 1.00 11.80 385 ARG A C 1
ATOM 2821 O O . ARG A 1 385 ? 2.548 -6.833 16.971 1.00 12.24 385 ARG A O 1
ATOM 2829 N N . SER A 1 386 ? 3.521 -5.474 18.494 1.00 11.56 386 SER A N 1
ATOM 2830 C CA . SER A 1 386 ? 4.872 -5.723 18.034 1.00 12.32 386 SER A CA 1
ATOM 2831 C C . SER A 1 386 ? 5.400 -7.022 18.634 1.00 13.02 386 SER A C 1
ATOM 2832 O O . SER A 1 386 ? 4.741 -7.680 19.441 1.00 14.51 386 SER A O 1
ATOM 2835 N N . VAL A 1 387 ? 6.617 -7.386 18.237 1.00 10.95 387 VAL A N 1
ATOM 2836 C CA . VAL A 1 387 ? 7.346 -8.507 18.831 1.00 14.53 387 VAL A CA 1
ATOM 2837 C C . VAL A 1 387 ? 8.696 -7.988 19.312 1.00 13.39 387 VAL A C 1
ATOM 2838 O O . VAL A 1 387 ? 9.214 -7.000 18.772 1.00 13.82 387 VAL A O 1
ATOM 2842 N N . PRO A 1 388 ? 9.302 -8.609 20.318 1.00 15.13 388 PRO A N 1
ATOM 2843 C CA . PRO A 1 388 ? 10.621 -8.151 20.773 1.00 15.99 388 PRO A CA 1
ATOM 2844 C C . PRO A 1 388 ? 11.710 -8.356 19.729 1.00 18.30 388 PRO A C 1
ATOM 2845 O O . PRO A 1 388 ? 11.678 -9.294 18.926 1.00 19.91 388 PRO A O 1
ATOM 2849 N N . ILE A 1 389 ? 12.694 -7.458 19.762 1.00 17.39 389 ILE A N 1
ATOM 2850 C CA . ILE A 1 389 ? 13.957 -7.636 19.056 1.00 20.77 389 ILE A CA 1
ATOM 2851 C C . ILE A 1 389 ? 15.053 -7.832 20.100 1.00 20.39 389 ILE A C 1
ATOM 2852 O O . ILE A 1 389 ? 15.476 -8.951 20.353 1.00 27.88 389 ILE A O 1
ATOM 2857 N N . GLY B 1 15 ? -20.287 -22.730 16.768 1.00 24.60 15 GLY B N 1
ATOM 2858 C CA . GLY B 1 15 ? -21.045 -23.492 15.792 1.00 19.10 15 GLY B CA 1
ATOM 2859 C C . GLY B 1 15 ? -20.655 -23.205 14.350 1.00 13.84 15 GLY B C 1
ATOM 2860 O O . GLY B 1 15 ? -19.767 -22.392 14.098 1.00 16.84 15 GLY B O 1
ATOM 2861 N N . LEU B 1 16 ? -21.318 -23.888 13.417 1.00 14.49 16 LEU B N 1
ATOM 2862 C CA . LEU B 1 16 ? -21.071 -23.727 11.986 1.00 14.19 16 LEU B CA 1
ATOM 2863 C C . LEU B 1 16 ? -21.808 -22.510 11.450 1.00 11.86 16 LEU B C 1
ATOM 2864 O O . LEU B 1 16 ? -22.875 -22.135 11.940 1.00 10.46 16 LEU B O 1
ATOM 2869 N N . ALA B 1 17 ? -21.242 -21.903 10.416 1.00 9.47 17 ALA B N 1
ATOM 2870 C CA . ALA B 1 17 ? -21.981 -20.881 9.683 1.00 9.67 17 ALA B CA 1
ATOM 2871 C C . ALA B 1 17 ? -23.234 -21.483 9.061 1.00 9.57 17 ALA B C 1
ATOM 2872 O O . ALA B 1 17 ? -23.219 -22.611 8.568 1.00 10.80 17 ALA B O 1
ATOM 2874 N N . THR B 1 18 ? -24.331 -20.733 9.122 1.00 7.78 18 THR B N 1
ATOM 2875 C CA . THR B 1 18 ? -25.621 -21.205 8.636 1.00 11.19 18 THR B CA 1
ATOM 2876 C C . THR B 1 18 ? -26.249 -20.140 7.750 1.00 9.84 18 THR B C 1
ATOM 2877 O O . THR B 1 18 ? -26.092 -18.936 7.993 1.00 9.91 18 THR B O 1
ATOM 2881 N N . ILE B 1 19 ? -26.949 -20.589 6.715 1.00 8.09 19 ILE B N 1
ATOM 2882 C CA . ILE B 1 19 ? -27.757 -19.690 5.898 1.00 10.20 19 ILE B CA 1
ATOM 2883 C C . ILE B 1 19 ? -29.086 -19.468 6.608 1.00 9.44 19 ILE B C 1
ATOM 2884 O O . ILE B 1 19 ? -29.834 -20.419 6.855 1.00 9.03 19 ILE B O 1
ATOM 2889 N N . LEU B 1 20 ? -29.373 -18.212 6.944 1.00 7.13 20 LEU B N 1
ATOM 2890 C CA . LEU B 1 20 ? -30.552 -17.830 7.713 1.00 11.59 20 LEU B CA 1
ATOM 2891 C C . LEU B 1 20 ? -31.662 -17.239 6.855 1.00 9.80 20 LEU B C 1
ATOM 2892 O O . LEU B 1 20 ? -32.797 -17.129 7.331 1.00 9.81 20 LEU B O 1
ATOM 2897 N N . ALA B 1 21 ? -31.372 -16.861 5.613 1.00 7.19 21 ALA B N 1
ATOM 2898 C CA . ALA B 1 21 ? -32.370 -16.252 4.741 1.00 8.53 21 ALA B CA 1
ATOM 2899 C C . ALA B 1 21 ? -31.796 -16.181 3.339 1.00 8.70 21 ALA B C 1
ATOM 2900 O O . ALA B 1 21 ? -30.580 -16.066 3.171 1.00 7.47 21 ALA B O 1
ATOM 2902 N N . ILE B 1 22 ? -32.683 -16.267 2.344 1.00 7.84 22 ILE B N 1
ATOM 2903 C CA . ILE B 1 22 ? -32.351 -16.129 0.926 1.00 9.28 22 ILE B CA 1
ATOM 2904 C C . ILE B 1 22 ? -33.490 -15.387 0.243 1.00 8.93 22 ILE B C 1
ATOM 2905 O O . ILE B 1 22 ? -34.663 -15.692 0.479 1.00 8.92 22 ILE B O 1
ATOM 2910 N N . SER B 1 23 ? -33.153 -14.438 -0.631 1.00 8.31 23 SER B N 1
ATOM 2911 C CA . SER B 1 23 ? -34.131 -13.913 -1.580 1.00 9.09 23 SER B CA 1
ATOM 2912 C C . SER B 1 23 ? -33.434 -13.550 -2.876 1.00 10.27 23 SER B C 1
ATOM 2913 O O . SER B 1 23 ? -32.203 -13.533 -2.962 1.00 9.89 23 SER B O 1
ATOM 2916 N N . THR B 1 24 ? -34.242 -13.247 -3.893 1.00 8.39 24 THR B N 1
ATOM 2917 C CA . THR B 1 24 ? -33.747 -13.009 -5.243 1.00 8.28 24 THR B CA 1
ATOM 2918 C C . THR B 1 24 ? -34.537 -11.879 -5.882 1.00 10.08 24 THR B C 1
ATOM 2919 O O . THR B 1 24 ? -35.608 -11.490 -5.412 1.00 10.40 24 THR B O 1
ATOM 2923 N N . ALA B 1 25 ? -33.994 -11.364 -6.984 1.00 9.11 25 ALA B N 1
ATOM 2924 C CA . ALA B 1 25 ? -34.630 -10.308 -7.754 1.00 9.66 25 ALA B CA 1
ATOM 2925 C C . ALA B 1 25 ? -34.134 -10.399 -9.188 1.00 8.48 25 ALA B C 1
ATOM 2926 O O . ALA B 1 25 ? -33.006 -10.834 -9.443 1.00 7.71 25 ALA B O 1
ATOM 2928 N N . THR B 1 26 ? -34.998 -10.009 -10.123 1.00 8.24 26 THR B N 1
ATOM 2929 C CA . THR B 1 26 ? -34.663 -9.946 -11.537 1.00 8.78 26 THR B CA 1
ATOM 2930 C C . THR B 1 26 ? -35.271 -8.684 -12.130 1.00 11.29 26 THR B C 1
ATOM 2931 O O . THR B 1 26 ? -36.317 -8.215 -11.664 1.00 10.45 26 THR B O 1
ATOM 2935 N N . PRO B 1 27 ? -34.651 -8.127 -13.169 1.00 9.96 27 PRO B N 1
ATOM 2936 C CA . PRO B 1 27 ? -35.263 -7.003 -13.871 1.00 10.37 27 PRO B CA 1
ATOM 2937 C C . PRO B 1 27 ? -36.591 -7.424 -14.474 1.00 10.58 27 PRO B C 1
ATOM 2938 O O . PRO B 1 27 ? -36.798 -8.607 -14.793 1.00 10.39 27 PRO B O 1
ATOM 2942 N N . PRO B 1 28 ? -37.510 -6.477 -14.667 1.00 10.32 28 PRO B N 1
ATOM 2943 C CA . PRO B 1 28 ? -38.844 -6.860 -15.150 1.00 10.95 28 PRO B CA 1
ATOM 2944 C C . PRO B 1 28 ? -38.865 -7.315 -16.595 1.00 15.89 28 PRO B C 1
ATOM 2945 O O . PRO B 1 28 ? -39.687 -8.174 -16.936 1.00 18.01 28 PRO B O 1
ATOM 2949 N N . ASN B 1 29 ? -38.012 -6.763 -17.455 1.00 13.95 29 ASN B N 1
ATOM 2950 C CA . ASN B 1 29 ? -38.021 -7.150 -18.861 1.00 13.86 29 ASN B CA 1
ATOM 2951 C C . ASN B 1 29 ? -37.465 -8.558 -18.995 1.00 16.40 29 ASN B C 1
ATOM 2952 O O . ASN B 1 29 ? -36.431 -8.881 -18.409 1.00 15.66 29 ASN B O 1
ATOM 2957 N N . CYS B 1 30 ? -38.152 -9.408 -19.749 1.00 20.69 30 CYS B N 1
ATOM 2958 C CA . CYS B 1 30 ? -37.617 -10.731 -20.025 1.00 18.84 30 CYS B CA 1
ATOM 2959 C C . CYS B 1 30 ? -37.781 -11.069 -21.496 1.00 18.34 30 CYS B C 1
ATOM 2960 O O . CYS B 1 30 ? -38.644 -10.515 -22.187 1.00 20.68 30 CYS B O 1
ATOM 2963 N N . VAL B 1 31 ? -36.908 -11.953 -21.972 1.00 13.91 31 VAL B N 1
ATOM 2964 C CA . VAL B 1 31 ? -36.896 -12.396 -23.361 1.00 16.24 31 VAL B CA 1
ATOM 2965 C C . VAL B 1 31 ? -37.173 -13.892 -23.391 1.00 15.18 31 VAL B C 1
ATOM 2966 O O . VAL B 1 31 ? -36.542 -14.665 -22.663 1.00 14.37 31 VAL B O 1
ATOM 2970 N N . ILE B 1 32 ? -38.137 -14.288 -24.215 1.00 13.33 32 ILE B N 1
ATOM 2971 C CA . ILE B 1 32 ? -38.450 -15.695 -24.418 1.00 14.01 32 ILE B CA 1
ATOM 2972 C C . ILE B 1 32 ? -37.401 -16.276 -25.347 1.00 11.79 32 ILE B C 1
ATOM 2973 O O . ILE B 1 32 ? -37.183 -15.763 -26.450 1.00 9.62 32 ILE B O 1
ATOM 2978 N N . GLN B 1 33 ? -36.756 -17.356 -24.913 1.00 10.86 33 GLN B N 1
ATOM 2979 C CA . GLN B 1 33 ? -35.625 -17.892 -25.659 1.00 11.51 33 GLN B CA 1
ATOM 2980 C C . GLN B 1 33 ? -36.018 -18.295 -27.075 1.00 13.86 33 GLN B C 1
ATOM 2981 O O . GLN B 1 33 ? -35.253 -18.087 -28.017 1.00 12.69 33 GLN B O 1
ATOM 2987 N N . ALA B 1 34 ? -37.216 -18.852 -27.249 1.00 11.17 34 ALA B N 1
ATOM 2988 C CA . ALA B 1 34 ? -37.621 -19.282 -28.582 1.00 12.73 34 ALA B CA 1
ATOM 2989 C C . ALA B 1 34 ? -37.649 -18.119 -29.565 1.00 13.18 34 ALA B C 1
ATOM 2990 O O . ALA B 1 34 ? -37.491 -18.325 -30.776 1.00 12.94 34 ALA B O 1
ATOM 2992 N N . ASP B 1 35 ? -37.848 -16.899 -29.069 1.00 11.48 35 ASP B N 1
ATOM 2993 C CA . ASP B 1 35 ? -37.928 -15.714 -29.912 1.00 13.37 35 ASP B CA 1
ATOM 2994 C C . ASP B 1 35 ? -36.613 -14.973 -30.018 1.00 13.90 35 ASP B C 1
ATOM 2995 O O . ASP B 1 35 ? -36.512 -14.038 -30.819 1.00 12.87 35 ASP B O 1
ATOM 3000 N N . TYR B 1 36 ? -35.627 -15.357 -29.223 1.00 9.72 36 TYR B N 1
ATOM 3001 C CA . TYR B 1 36 ? -34.422 -14.560 -29.087 1.00 11.44 36 TYR B CA 1
ATOM 3002 C C . TYR B 1 36 ? -33.579 -14.499 -30.352 1.00 11.75 36 TYR B C 1
ATOM 3003 O O . TYR B 1 36 ? -33.107 -13.410 -30.690 1.00 10.64 36 TYR B O 1
ATOM 3012 N N . PRO B 1 37 ? -33.332 -15.610 -31.065 1.00 11.59 37 PRO B N 1
ATOM 3013 C CA . PRO B 1 37 ? -32.553 -15.493 -32.314 1.00 12.95 37 PRO B CA 1
ATOM 3014 C C . PRO B 1 37 ? -33.069 -14.421 -33.263 1.00 12.68 37 PRO B C 1
ATOM 3015 O O . PRO B 1 37 ? -32.273 -13.627 -33.779 1.00 12.77 37 PRO B O 1
ATOM 3019 N N . ASP B 1 38 ? -34.382 -14.355 -33.486 1.00 13.31 38 ASP B N 1
ATOM 3020 C CA . ASP B 1 38 ? -34.918 -13.347 -34.392 1.00 13.92 38 ASP B CA 1
ATOM 3021 C C . ASP B 1 38 ? -34.734 -11.940 -33.829 1.00 14.57 38 ASP B C 1
ATOM 3022 O O . ASP B 1 38 ? -34.311 -11.028 -34.549 1.00 12.99 38 ASP B O 1
ATOM 3027 N N . TYR B 1 39 ? -35.031 -11.746 -32.540 1.00 11.15 39 TYR B N 1
ATOM 3028 C CA . TYR B 1 39 ? -34.896 -10.421 -31.937 1.00 12.27 39 TYR B CA 1
ATOM 3029 C C . TYR B 1 39 ? -33.440 -9.978 -31.925 1.00 12.39 39 TYR B C 1
ATOM 3030 O O . TYR B 1 39 ? -33.122 -8.844 -32.295 1.00 12.81 39 TYR B O 1
ATOM 3039 N N . TYR B 1 40 ? -32.540 -10.876 -31.516 1.00 10.67 40 TYR B N 1
ATOM 3040 C CA . TYR B 1 40 ? -31.131 -10.521 -31.366 1.00 11.14 40 TYR B CA 1
ATOM 3041 C C . TYR B 1 40 ? -30.534 -10.105 -32.701 1.00 13.33 40 TYR B C 1
ATOM 3042 O O . TYR B 1 40 ? -29.895 -9.052 -32.808 1.00 11.07 40 TYR B O 1
ATOM 3051 N N . PHE B 1 41 ? -30.776 -10.901 -33.748 1.00 11.35 41 PHE B N 1
ATOM 3052 C CA . PHE B 1 41 ? -30.236 -10.562 -35.060 1.00 11.86 41 PHE B CA 1
ATOM 3053 C C . PHE B 1 41 ? -30.883 -9.315 -35.657 1.00 11.90 41 PHE B C 1
ATOM 3054 O O . PHE B 1 41 ? -30.242 -8.618 -36.449 1.00 12.51 41 PHE B O 1
ATOM 3062 N N . LYS B 1 42 ? -32.113 -8.987 -35.272 1.00 13.03 42 LYS B N 1
ATOM 3063 C CA . LYS B 1 42 ? -32.689 -7.749 -35.786 1.00 12.60 42 LYS B CA 1
ATOM 3064 C C . LYS B 1 42 ? -32.158 -6.527 -35.045 1.00 13.99 42 LYS B C 1
ATOM 3065 O O . LYS B 1 42 ? -31.798 -5.526 -35.675 1.00 13.65 42 LYS B O 1
ATOM 3071 N N . ILE B 1 43 ? -32.101 -6.586 -33.710 1.00 13.49 43 ILE B N 1
ATOM 3072 C CA . ILE B 1 43 ? -31.682 -5.414 -32.938 1.00 13.57 43 ILE B CA 1
ATOM 3073 C C . ILE B 1 43 ? -30.204 -5.109 -33.157 1.00 13.51 43 ILE B C 1
ATOM 3074 O O . ILE B 1 43 ? -29.767 -3.964 -32.990 1.00 15.67 43 ILE B O 1
ATOM 3079 N N . THR B 1 44 ? -29.409 -6.110 -33.518 1.00 11.58 44 THR B N 1
ATOM 3080 C CA . THR B 1 44 ? -28.005 -5.875 -33.830 1.00 13.52 44 THR B CA 1
ATOM 3081 C C . THR B 1 44 ? -27.775 -5.640 -35.316 1.00 15.24 44 THR B C 1
ATOM 3082 O O . THR B 1 44 ? -26.620 -5.575 -35.752 1.00 14.73 44 THR B O 1
ATOM 3086 N N . ASN B 1 45 ? -28.844 -5.546 -36.098 1.00 14.62 45 ASN B N 1
ATOM 3087 C CA . ASN B 1 45 ? -28.743 -5.218 -37.518 1.00 15.22 45 ASN B CA 1
ATOM 3088 C C . ASN B 1 45 ? -27.851 -6.213 -38.253 1.00 16.09 45 ASN B C 1
ATOM 3089 O O . ASN B 1 45 ? -27.037 -5.839 -39.097 1.00 14.13 45 ASN B O 1
ATOM 3094 N N . SER B 1 46 ? -28.009 -7.501 -37.928 1.00 14.54 46 SER B N 1
ATOM 3095 C CA . SER B 1 46 ? -27.119 -8.548 -38.419 1.00 14.50 46 SER B CA 1
ATOM 3096 C C . SER B 1 46 ? -27.858 -9.651 -39.168 1.00 15.40 46 SER B C 1
ATOM 3097 O O . SER B 1 46 ? -27.327 -10.754 -39.327 1.00 16.00 46 SER B O 1
ATOM 3100 N N . GLU B 1 47 ? -29.054 -9.350 -39.655 1.00 18.68 47 GLU B N 1
ATOM 3101 C CA . GLU B 1 47 ? -29.886 -10.312 -40.366 1.00 18.65 47 GLU B CA 1
ATOM 3102 C C . GLU B 1 47 ? -29.205 -10.875 -41.607 1.00 20.33 47 GLU B C 1
ATOM 3103 O O . GLU B 1 47 ? -29.597 -11.945 -42.084 1.00 19.35 47 GLU B O 1
ATOM 3109 N N . HIS B 1 48 ? -28.207 -10.178 -42.147 1.00 18.25 48 HIS B N 1
ATOM 3110 C CA . HIS B 1 48 ? -27.479 -10.672 -43.306 1.00 16.39 48 HIS B CA 1
ATOM 3111 C C . HIS B 1 48 ? -26.491 -11.780 -42.965 1.00 19.04 48 HIS B C 1
ATOM 3112 O O . HIS B 1 48 ? -25.954 -12.411 -43.879 1.00 19.69 48 HIS B O 1
ATOM 3119 N N . MET B 1 49 ? -26.229 -12.031 -41.681 1.00 15.13 49 MET B N 1
ATOM 3120 C CA . MET B 1 49 ? -25.337 -13.119 -41.279 1.00 18.79 49 MET B CA 1
ATOM 3121 C C . MET B 1 49 ? -26.164 -14.389 -41.085 1.00 21.33 49 MET B C 1
ATOM 3122 O O . MET B 1 49 ? -26.408 -14.859 -39.973 1.00 20.26 49 MET B O 1
ATOM 3127 N N . THR B 1 50 ? -26.592 -14.945 -42.219 1.00 22.17 50 THR B N 1
ATOM 3128 C CA . THR B 1 50 ? -27.588 -16.011 -42.201 1.00 23.48 50 THR B CA 1
ATOM 3129 C C . THR B 1 50 ? -27.006 -17.315 -41.669 1.00 22.08 50 THR B C 1
ATOM 3130 O O . THR B 1 50 ? -27.687 -18.057 -40.950 1.00 22.51 50 THR B O 1
ATOM 3134 N N . GLU B 1 51 ? -25.759 -17.618 -42.031 1.00 24.39 51 GLU B N 1
ATOM 3135 C CA . GLU B 1 51 ? -25.058 -18.773 -41.477 1.00 24.81 51 GLU B CA 1
ATOM 3136 C C . GLU B 1 51 ? -24.930 -18.668 -39.959 1.00 24.67 51 GLU B C 1
ATOM 3137 O O . GLU B 1 51 ? -25.098 -19.661 -39.239 1.00 26.10 51 GLU B O 1
ATOM 3143 N N . LEU B 1 52 ? -24.639 -17.468 -39.459 1.00 21.19 52 LEU B N 1
ATOM 3144 C CA . LEU B 1 52 ? -24.472 -17.258 -38.027 1.00 19.53 52 LEU B CA 1
ATOM 3145 C C . LEU B 1 52 ? -25.802 -17.358 -37.299 1.00 19.60 52 LEU B C 1
ATOM 3146 O O . LEU B 1 52 ? -25.868 -17.844 -36.161 1.00 15.82 52 LEU B O 1
ATOM 3151 N N . LYS B 1 53 ? -26.872 -16.888 -37.928 1.00 16.22 53 LYS B N 1
ATOM 3152 C CA . LYS B 1 53 ? -28.171 -16.924 -37.276 1.00 14.74 53 LYS B CA 1
ATOM 3153 C C . LYS B 1 53 ? -28.638 -18.358 -37.061 1.00 18.55 53 LYS B C 1
ATOM 3154 O O . LYS B 1 53 ? -29.233 -18.674 -36.022 1.00 17.18 53 LYS B O 1
ATOM 3160 N N . GLU B 1 54 ? -28.369 -19.249 -38.017 1.00 18.92 54 GLU B N 1
ATOM 3161 C CA . GLU B 1 54 ? -28.769 -20.636 -37.810 1.00 20.54 54 GLU B CA 1
ATOM 3162 C C . GLU B 1 54 ? -27.954 -21.284 -36.695 1.00 19.75 54 GLU B C 1
ATOM 3163 O O . GLU B 1 54 ? -28.507 -22.016 -35.866 1.00 19.72 54 GLU B O 1
ATOM 3169 N N . LYS B 1 55 ? -26.646 -21.017 -36.645 1.00 18.37 55 LYS B N 1
ATOM 3170 C CA . LYS B 1 55 ? -25.837 -21.512 -35.537 1.00 18.20 55 LYS B CA 1
ATOM 3171 C C . LYS B 1 55 ? -26.344 -20.975 -34.208 1.00 17.31 55 LYS B C 1
ATOM 3172 O O . LYS B 1 55 ? -26.330 -21.686 -33.194 1.00 17.87 55 LYS B O 1
ATOM 3178 N N . PHE B 1 56 ? -26.804 -19.722 -34.190 1.00 14.44 56 PHE B N 1
ATOM 3179 C CA . PHE B 1 56 ? -27.309 -19.153 -32.947 1.00 15.93 56 PHE B CA 1
ATOM 3180 C C . PHE B 1 56 ? -28.640 -19.778 -32.554 1.00 13.48 56 PHE B C 1
ATOM 3181 O O . PHE B 1 56 ? -28.889 -20.025 -31.365 1.00 12.01 56 PHE B O 1
ATOM 3189 N N . ARG B 1 57 ? -29.508 -20.049 -33.534 1.00 14.17 57 ARG B N 1
ATOM 3190 C CA . ARG B 1 57 ? -30.755 -20.736 -33.213 1.00 13.86 57 ARG B CA 1
ATOM 3191 C C . ARG B 1 57 ? -30.487 -22.108 -32.603 1.00 14.15 57 ARG B C 1
ATOM 3192 O O . ARG B 1 57 ? -31.138 -22.492 -31.625 1.00 15.54 57 ARG B O 1
ATOM 3200 N N . ARG B 1 58 ? -29.517 -22.854 -33.143 1.00 15.26 58 ARG B N 1
ATOM 3201 C CA . ARG B 1 58 ? -29.197 -24.151 -32.553 1.00 15.40 58 ARG B CA 1
ATOM 3202 C C . ARG B 1 58 ? -28.693 -23.992 -31.124 1.00 15.82 58 ARG B C 1
ATOM 3203 O O . ARG B 1 58 ? -29.078 -24.759 -30.235 1.00 15.02 58 ARG B O 1
ATOM 3211 N N . LEU B 1 59 ? -27.834 -22.999 -30.881 1.00 16.05 59 LEU B N 1
ATOM 3212 C CA . LEU B 1 59 ? -27.321 -22.771 -29.534 1.00 13.63 59 LEU B CA 1
ATOM 3213 C C . LEU B 1 59 ? -28.446 -22.446 -28.566 1.00 16.38 59 LEU B C 1
ATOM 3214 O O . LEU B 1 59 ? -28.454 -22.920 -27.423 1.00 16.96 59 LEU B O 1
ATOM 3219 N N . CYS B 1 60 ? -29.408 -21.633 -29.006 1.00 14.36 60 CYS B N 1
ATOM 3220 C CA . CYS B 1 60 ? -30.533 -21.291 -28.150 1.00 12.66 60 CYS B CA 1
ATOM 3221 C C . CYS B 1 60 ? -31.441 -22.497 -27.941 1.00 12.25 60 CYS B C 1
ATOM 3222 O O . CYS B 1 60 ? -31.934 -22.728 -26.827 1.00 14.88 60 CYS B O 1
ATOM 3225 N N . GLU B 1 61 ? -31.620 -23.308 -28.990 1.00 13.75 61 GLU B N 1
ATOM 3226 C CA . GLU B 1 61 ? -32.437 -24.511 -28.893 1.00 17.90 61 GLU B CA 1
ATOM 3227 C C . GLU B 1 61 ? -31.819 -25.535 -27.952 1.00 18.05 61 GLU B C 1
ATOM 3228 O O . GLU B 1 61 ? -32.551 -26.253 -27.264 1.00 19.94 61 GLU B O 1
ATOM 3234 N N . LYS B 1 62 ? -30.487 -25.607 -27.897 1.00 14.67 62 LYS B N 1
ATOM 3235 C CA . LYS B 1 62 ? -29.787 -26.549 -27.035 1.00 15.86 62 LYS B CA 1
ATOM 3236 C C . LYS B 1 62 ? -29.538 -26.002 -25.637 1.00 17.28 62 LYS B C 1
ATOM 3237 O O . LYS B 1 62 ? -29.074 -26.751 -24.768 1.00 18.53 62 LYS B O 1
ATOM 3243 N N . SER B 1 63 ? -29.850 -24.725 -25.397 1.00 13.43 63 SER B N 1
ATOM 3244 C CA . SER B 1 63 ? -29.549 -24.093 -24.118 1.00 14.12 63 SER B CA 1
ATOM 3245 C C . SER B 1 63 ? -30.422 -24.602 -22.980 1.00 13.07 63 SER B C 1
ATOM 3246 O O . SER B 1 63 ? -30.029 -24.480 -21.815 1.00 15.37 63 SER B O 1
ATOM 3249 N N . MET B 1 64 ? -31.592 -25.159 -23.286 1.00 13.61 64 MET B N 1
ATOM 3250 C CA . MET B 1 64 ? -32.564 -25.547 -22.268 1.00 16.80 64 MET B CA 1
ATOM 3251 C C . MET B 1 64 ? -32.962 -24.363 -21.388 1.00 14.43 64 MET B C 1
ATOM 3252 O O . MET B 1 64 ? -33.275 -24.526 -20.205 1.00 16.33 64 MET B O 1
ATOM 3257 N N . ILE B 1 65 ? -32.922 -23.158 -21.950 1.00 11.06 65 ILE B N 1
ATOM 3258 C CA . ILE B 1 65 ? -33.412 -21.957 -21.289 1.00 11.22 65 ILE B CA 1
ATOM 3259 C C . ILE B 1 65 ? -34.752 -21.614 -21.918 1.00 10.28 65 ILE B C 1
ATOM 3260 O O . ILE B 1 65 ? -34.867 -21.571 -23.150 1.00 11.57 65 ILE B O 1
ATOM 3265 N N . ARG B 1 66 ? -35.769 -21.386 -21.084 1.00 8.84 66 ARG B N 1
ATOM 3266 C CA . ARG B 1 66 ? -37.060 -20.928 -21.590 1.00 10.79 66 ARG B CA 1
ATOM 3267 C C . ARG B 1 66 ? -37.125 -19.410 -21.667 1.00 11.83 66 ARG B C 1
ATOM 3268 O O . ARG B 1 66 ? -37.593 -18.870 -22.671 1.00 11.97 66 ARG B O 1
ATOM 3276 N N . LYS B 1 67 ? -36.637 -18.716 -20.640 1.00 10.11 67 LYS B N 1
ATOM 3277 C CA . LYS B 1 67 ? -36.680 -17.263 -20.612 1.00 9.57 67 LYS B CA 1
ATOM 3278 C C . LYS B 1 67 ? -35.519 -16.728 -19.783 1.00 11.22 67 LYS B C 1
ATOM 3279 O O . LYS B 1 67 ? -34.944 -17.424 -18.938 1.00 9.71 67 LYS B O 1
ATOM 3285 N N . ARG B 1 68 ? -35.205 -15.464 -20.032 1.00 10.07 68 ARG B N 1
ATOM 3286 C CA . ARG B 1 68 ? -34.149 -14.766 -19.314 1.00 8.38 68 ARG B CA 1
ATOM 3287 C C . ARG B 1 68 ? -34.606 -13.344 -19.051 1.00 10.49 68 ARG B C 1
ATOM 3288 O O . ARG B 1 68 ? -35.240 -12.727 -19.908 1.00 14.53 68 ARG B O 1
ATOM 3296 N N . HIS B 1 69 ? -34.246 -12.811 -17.889 1.00 9.53 69 HIS B N 1
ATOM 3297 C CA . HIS B 1 69 ? -34.538 -11.422 -17.571 1.00 10.26 69 HIS B CA 1
ATOM 3298 C C . HIS B 1 69 ? -33.336 -10.556 -17.915 1.00 10.02 69 HIS B C 1
ATOM 3299 O O . HIS B 1 69 ? -32.183 -10.962 -17.716 1.00 9.89 69 HIS B O 1
ATOM 3306 N N . MET B 1 70 ? -33.605 -9.369 -18.461 1.00 9.93 70 MET B N 1
ATOM 3307 C CA . MET B 1 70 ? -32.517 -8.494 -18.882 1.00 9.27 70 MET B CA 1
ATOM 3308 C C . MET B 1 70 ? -32.922 -7.046 -18.664 1.00 12.70 70 MET B C 1
ATOM 3309 O O . MET B 1 70 ? -33.981 -6.613 -19.123 1.00 13.58 70 MET B O 1
ATOM 3314 N N . CYS B 1 71 ? -32.068 -6.292 -17.987 1.00 9.43 71 CYS B N 1
ATOM 3315 C CA . CYS B 1 71 ? -32.328 -4.865 -17.905 1.00 10.82 71 CYS B CA 1
ATOM 3316 C C . CYS B 1 71 ? -32.064 -4.150 -19.229 1.00 10.85 71 CYS B C 1
ATOM 3317 O O . CYS B 1 71 ? -32.610 -3.067 -19.444 1.00 13.96 71 CYS B O 1
ATOM 3320 N N . LEU B 1 72 ? -31.278 -4.745 -20.127 1.00 12.20 72 LEU B N 1
ATOM 3321 C CA . LEU B 1 72 ? -31.067 -4.184 -21.461 1.00 13.21 72 LEU B CA 1
ATOM 3322 C C . LEU B 1 72 ? -32.338 -4.369 -22.281 1.00 14.55 72 LEU B C 1
ATOM 3323 O O . LEU B 1 72 ? -32.672 -5.491 -22.672 1.00 17.27 72 LEU B O 1
ATOM 3328 N N . THR B 1 73 ? -33.051 -3.284 -22.526 1.00 14.94 73 THR B N 1
ATOM 3329 C CA . THR B 1 73 ? -34.278 -3.319 -23.301 1.00 13.11 73 THR B CA 1
ATOM 3330 C C . THR B 1 73 ? -34.002 -2.894 -24.736 1.00 17.24 73 THR B C 1
ATOM 3331 O O . THR B 1 73 ? -32.923 -2.404 -25.076 1.00 16.60 73 THR B O 1
ATOM 3335 N N . GLU B 1 74 ? -35.009 -3.087 -25.586 1.00 18.85 74 GLU B N 1
ATOM 3336 C CA . GLU B 1 74 ? -34.918 -2.588 -26.951 1.00 18.70 74 GLU B CA 1
ATOM 3337 C C . GLU B 1 74 ? -34.681 -1.082 -26.969 1.00 17.30 74 GLU B C 1
ATOM 3338 O O . GLU B 1 74 ? -33.857 -0.585 -27.746 1.00 19.28 74 GLU B O 1
ATOM 3344 N N . GLU B 1 75 ? -35.375 -0.343 -26.098 1.00 18.26 75 GLU B N 1
ATOM 3345 C CA . GLU B 1 75 ? -35.210 1.109 -26.049 1.00 21.61 75 GLU B CA 1
ATOM 3346 C C . GLU B 1 75 ? -33.779 1.497 -25.701 1.00 20.32 75 GLU B C 1
ATOM 3347 O O . GLU B 1 75 ? -33.214 2.414 -26.309 1.00 20.25 75 GLU B O 1
ATOM 3353 N N . ILE B 1 76 ? -33.174 0.814 -24.723 1.00 17.55 76 ILE B N 1
ATOM 3354 C CA . ILE B 1 76 ? -31.808 1.143 -24.328 1.00 15.94 76 ILE B CA 1
ATOM 3355 C C . ILE B 1 76 ? -30.821 0.806 -25.438 1.00 17.76 76 ILE B C 1
ATOM 3356 O O . ILE B 1 76 ? -29.882 1.569 -25.705 1.00 16.86 76 ILE B O 1
ATOM 3361 N N . LEU B 1 77 ? -31.008 -0.335 -26.107 1.00 16.19 77 LEU B N 1
ATOM 3362 C CA . LEU B 1 77 ? -30.081 -0.693 -27.176 1.00 17.23 77 LEU B CA 1
ATOM 3363 C C . LEU B 1 77 ? -30.177 0.282 -28.344 1.00 19.39 77 LEU B C 1
ATOM 3364 O O . LEU B 1 77 ? -29.162 0.607 -28.972 1.00 18.58 77 LEU B O 1
ATOM 3369 N N . LYS B 1 78 ? -31.380 0.780 -28.638 1.00 21.05 78 LYS B N 1
ATOM 3370 C CA . LYS B 1 78 ? -31.495 1.768 -29.709 1.00 20.93 78 LYS B CA 1
ATOM 3371 C C . LYS B 1 78 ? -30.849 3.097 -29.322 1.00 21.15 78 LYS B C 1
ATOM 3372 O O . LYS B 1 78 ? -30.372 3.832 -30.196 1.00 21.09 78 LYS B O 1
ATOM 3378 N N . ALA B 1 79 ? -30.791 3.405 -28.024 1.00 19.79 79 ALA B N 1
ATOM 3379 C CA . ALA B 1 79 ? -30.113 4.606 -27.551 1.00 20.49 79 ALA B CA 1
ATOM 3380 C C . ALA B 1 79 ? -28.611 4.414 -27.367 1.00 19.58 79 ALA B C 1
ATOM 3381 O O . ALA B 1 79 ? -27.906 5.397 -27.108 1.00 23.35 79 ALA B O 1
ATOM 3383 N N . ASN B 1 80 ? -28.110 3.185 -27.489 1.00 20.49 80 ASN B N 1
ATOM 3384 C CA . ASN B 1 80 ? -26.689 2.877 -27.339 1.00 17.55 80 ASN B CA 1
ATOM 3385 C C . ASN B 1 80 ? -26.248 2.012 -28.513 1.00 16.23 80 ASN B C 1
ATOM 3386 O O . ASN B 1 80 ? -25.945 0.824 -28.357 1.00 17.65 80 ASN B O 1
ATOM 3391 N N . PRO B 1 81 ? -26.198 2.586 -29.717 1.00 17.81 81 PRO B N 1
ATOM 3392 C CA . PRO B 1 81 ? -25.924 1.761 -30.906 1.00 16.58 81 PRO B CA 1
ATOM 3393 C C . PRO B 1 81 ? -24.543 1.126 -30.924 1.00 15.45 81 PRO B C 1
ATOM 3394 O O . PRO B 1 81 ? -24.369 0.066 -31.538 1.00 15.24 81 PRO B O 1
ATOM 3398 N N . ASN B 1 82 ? -23.551 1.721 -30.258 1.00 13.56 82 ASN B N 1
ATOM 3399 C CA . ASN B 1 82 ? -22.234 1.101 -30.259 1.00 14.79 82 ASN B CA 1
ATOM 3400 C C . ASN B 1 82 ? -22.221 -0.217 -29.494 1.00 13.79 82 ASN B C 1
ATOM 3401 O O . ASN B 1 82 ? -21.320 -1.034 -29.706 1.00 12.24 82 ASN B O 1
ATOM 3406 N N . MET B 1 83 ? -23.210 -0.446 -28.627 1.00 11.90 83 MET B N 1
ATOM 3407 C CA . MET B 1 83 ? -23.320 -1.734 -27.953 1.00 15.02 83 MET B CA 1
ATOM 3408 C C . MET B 1 83 ? -23.832 -2.823 -28.883 1.00 14.90 83 MET B C 1
ATOM 3409 O O . MET B 1 83 ? -23.595 -4.010 -28.624 1.00 16.54 83 MET B O 1
ATOM 3414 N N . CYS B 1 84 ? -24.490 -2.443 -29.972 1.00 12.78 84 CYS B N 1
ATOM 3415 C CA . CYS B 1 84 ? -25.012 -3.398 -30.935 1.00 15.78 84 CYS B CA 1
ATOM 3416 C C . CYS B 1 84 ? -23.986 -3.784 -31.987 1.00 15.04 84 CYS B C 1
ATOM 3417 O O . CYS B 1 84 ? -24.210 -4.751 -32.727 1.00 18.16 84 CYS B O 1
ATOM 3420 N N . LEU B 1 85 ? -22.886 -3.041 -32.098 1.00 13.51 85 LEU B N 1
ATOM 3421 C CA . LEU B 1 85 ? -21.767 -3.530 -32.873 1.00 15.90 85 LEU B CA 1
ATOM 3422 C C . LEU B 1 85 ? -21.150 -4.725 -32.162 1.00 14.65 85 LEU B C 1
ATOM 3423 O O . LEU B 1 85 ? -21.446 -5.010 -30.994 1.00 15.96 85 LEU B O 1
ATOM 3428 N N . HIS B 1 86 ? -20.296 -5.444 -32.888 1.00 14.08 86 HIS B N 1
ATOM 3429 C CA . HIS B 1 86 ? -19.608 -6.584 -32.299 1.00 15.37 86 HIS B CA 1
ATOM 3430 C C . HIS B 1 86 ? -18.509 -6.123 -31.351 1.00 12.24 86 HIS B C 1
ATOM 3431 O O . HIS B 1 86 ? -18.445 -6.563 -30.196 1.00 12.32 86 HIS B O 1
ATOM 3438 N N . MET B 1 87 ? -17.657 -5.207 -31.808 1.00 15.19 87 MET B N 1
ATOM 3439 C CA . MET B 1 87 ? -16.547 -4.692 -31.018 1.00 13.90 87 MET B CA 1
ATOM 3440 C C . MET B 1 87 ? -16.561 -3.173 -30.989 1.00 13.92 87 MET B C 1
ATOM 3441 O O . MET B 1 87 ? -15.518 -2.521 -31.090 1.00 15.77 87 MET B O 1
ATOM 3446 N N . GLY B 1 88 ? -17.745 -2.589 -30.834 1.00 13.12 88 GLY B N 1
ATOM 3447 C CA . GLY B 1 88 ? -17.849 -1.144 -30.768 1.00 12.21 88 GLY B CA 1
ATOM 3448 C C . GLY B 1 88 ? -17.242 -0.605 -29.486 1.00 13.46 88 GLY B C 1
ATOM 3449 O O . GLY B 1 88 ? -17.344 -1.215 -28.420 1.00 12.95 88 GLY B O 1
ATOM 3450 N N . THR B 1 89 ? -16.579 0.546 -29.603 1.00 12.37 89 THR B N 1
ATOM 3451 C CA . THR B 1 89 ? -16.073 1.235 -28.423 1.00 10.94 89 THR B CA 1
ATOM 3452 C C . THR B 1 89 ? -17.277 1.626 -27.582 1.00 11.96 89 THR B C 1
ATOM 3453 O O . THR B 1 89 ? -18.062 2.507 -27.964 1.00 15.79 89 THR B O 1
ATOM 3457 N N . SER B 1 90 ? -17.462 0.946 -26.450 1.00 8.76 90 SER B N 1
ATOM 3458 C CA . SER B 1 90 ? -18.732 1.077 -25.749 1.00 10.60 90 SER B CA 1
ATOM 3459 C C . SER B 1 90 ? -18.640 0.817 -24.254 1.00 9.38 90 SER B C 1
ATOM 3460 O O . SER B 1 90 ? -19.694 0.743 -23.610 1.00 10.77 90 SER B O 1
ATOM 3463 N N . LEU B 1 91 ? -17.438 0.668 -23.683 1.00 8.39 91 LEU B N 1
ATOM 3464 C CA . LEU B 1 91 ? -17.348 0.416 -22.248 1.00 10.03 91 LEU B CA 1
ATOM 3465 C C . LEU B 1 91 ? -18.006 1.532 -21.438 1.00 9.17 91 LEU B C 1
ATOM 3466 O O . LEU B 1 91 ? -18.648 1.265 -20.419 1.00 9.86 91 LEU B O 1
ATOM 3471 N N . ASN B 1 92 ? -17.843 2.791 -21.853 1.00 8.70 92 ASN B N 1
ATOM 3472 C CA . ASN B 1 92 ? -18.433 3.886 -21.083 1.00 9.87 92 ASN B CA 1
ATOM 3473 C C . ASN B 1 92 ? -19.952 3.780 -21.025 1.00 11.12 92 ASN B C 1
ATOM 3474 O O . ASN B 1 92 ? -20.552 3.959 -19.962 1.00 11.77 92 ASN B O 1
ATOM 3479 N N . ALA B 1 93 ? -20.590 3.514 -22.169 1.00 10.23 93 ALA B N 1
ATOM 3480 C CA . ALA B 1 93 ? -22.039 3.347 -22.190 1.00 10.39 93 ALA B CA 1
ATOM 3481 C C . ALA B 1 93 ? -22.468 2.188 -21.307 1.00 10.43 93 ALA B C 1
ATOM 3482 O O . ALA B 1 93 ? -23.495 2.269 -20.616 1.00 11.38 93 ALA B O 1
ATOM 3484 N N . ARG B 1 94 ? -21.714 1.089 -21.349 1.00 8.43 94 ARG B N 1
ATOM 3485 C CA . ARG B 1 94 ? -22.041 -0.075 -20.535 1.00 7.27 94 ARG B CA 1
ATOM 3486 C C . ARG B 1 94 ? -21.936 0.238 -19.047 1.00 9.20 94 ARG B C 1
ATOM 3487 O O . ARG B 1 94 ? -22.844 -0.078 -18.271 1.00 8.71 94 ARG B O 1
ATOM 3495 N N . GLN B 1 95 ? -20.816 0.833 -18.630 1.00 8.61 95 GLN B N 1
ATOM 3496 C CA . GLN B 1 95 ? -20.640 1.246 -17.242 1.00 10.51 95 GLN B CA 1
ATOM 3497 C C . GLN B 1 95 ? -21.743 2.195 -16.788 1.00 10.85 95 GLN B C 1
ATOM 3498 O O . GLN B 1 95 ? -22.255 2.073 -15.668 1.00 11.18 95 GLN B O 1
ATOM 3504 N N . ASP B 1 96 ? -22.109 3.166 -17.632 1.00 9.94 96 ASP B N 1
ATOM 3505 C CA . ASP B 1 96 ? -23.146 4.115 -17.229 1.00 10.19 96 ASP B CA 1
ATOM 3506 C C . ASP B 1 96 ? -24.436 3.402 -16.841 1.00 13.48 96 ASP B C 1
ATOM 3507 O O . ASP B 1 96 ? -25.094 3.783 -15.865 1.00 17.74 96 ASP B O 1
ATOM 3512 N N . ILE B 1 97 ? -24.781 2.338 -17.567 1.00 11.30 97 ILE B N 1
ATOM 3513 C CA . ILE B 1 97 ? -25.977 1.553 -17.274 1.00 10.76 97 ILE B CA 1
ATOM 3514 C C . ILE B 1 97 ? -25.736 0.617 -16.098 1.00 11.68 97 ILE B C 1
ATOM 3515 O O . ILE B 1 97 ? -26.495 0.606 -15.123 1.00 12.28 97 ILE B O 1
ATOM 3520 N N . SER B 1 98 ? -24.676 -0.191 -16.175 1.00 9.26 98 SER B N 1
ATOM 3521 C CA . SER B 1 98 ? -24.541 -1.317 -15.252 1.00 10.03 98 SER B CA 1
ATOM 3522 C C . SER B 1 98 ? -24.244 -0.880 -13.822 1.00 11.10 98 SER B C 1
ATOM 3523 O O . SER B 1 98 ? -24.707 -1.521 -12.869 1.00 10.02 98 SER B O 1
ATOM 3526 N N . LEU B 1 99 ? -23.433 0.169 -13.639 1.00 9.85 99 LEU B N 1
ATOM 3527 C CA . LEU B 1 99 ? -23.000 0.524 -12.288 1.00 9.10 99 LEU B CA 1
ATOM 3528 C C . LEU B 1 99 ? -24.148 1.010 -11.407 1.00 10.78 99 LEU B C 1
ATOM 3529 O O . LEU B 1 99 ? -24.051 0.924 -10.176 1.00 11.50 99 LEU B O 1
ATOM 3534 N N . VAL B 1 100 ? -25.230 1.506 -11.996 1.00 10.60 100 VAL B N 1
ATOM 3535 C CA . VAL B 1 100 ? -26.416 1.853 -11.213 1.00 12.16 100 VAL B CA 1
ATOM 3536 C C . VAL B 1 100 ? -27.326 0.644 -11.038 1.00 11.76 100 VAL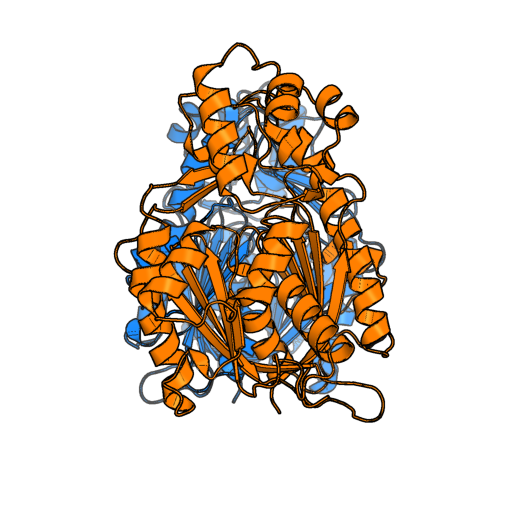 B C 1
ATOM 3537 O O . VAL B 1 100 ? -27.891 0.434 -9.960 1.00 12.06 100 VAL B O 1
ATOM 3541 N N . GLU B 1 101 ? -27.434 -0.181 -12.080 1.00 10.89 101 GLU B N 1
ATOM 3542 C CA . GLU B 1 101 ? -28.314 -1.340 -12.028 1.00 13.12 101 GLU B CA 1
ATOM 3543 C C . GLU B 1 101 ? -27.847 -2.366 -11.000 1.00 9.88 101 GLU B C 1
ATOM 3544 O O . GLU B 1 101 ? -28.671 -2.966 -10.300 1.00 11.03 101 GLU B O 1
ATOM 3550 N N . VAL B 1 102 ? -26.538 -2.574 -10.880 1.00 9.09 102 VAL B N 1
ATOM 3551 C CA . VAL B 1 102 ? -26.015 -3.646 -10.022 1.00 9.77 102 VAL B CA 1
ATOM 3552 C C . VAL B 1 102 ? -26.466 -3.483 -8.568 1.00 9.21 102 VAL B C 1
ATOM 3553 O O . VAL B 1 102 ? -27.116 -4.394 -8.028 1.00 8.51 102 VAL B O 1
ATOM 3557 N N . PRO B 1 103 ? -26.192 -2.356 -7.895 1.00 8.99 103 PRO B N 1
ATOM 3558 C CA . PRO B 1 103 ? -26.637 -2.235 -6.498 1.00 8.23 103 PRO B CA 1
ATOM 3559 C C . PRO B 1 103 ? -28.145 -2.043 -6.348 1.00 9.82 103 PRO B C 1
ATOM 3560 O O . PRO B 1 103 ? -28.699 -2.403 -5.303 1.00 10.18 103 PRO B O 1
ATOM 3564 N N . LYS B 1 104 ? -28.818 -1.499 -7.362 1.00 9.59 104 LYS B N 1
ATOM 3565 C CA . LYS B 1 104 ? -30.266 -1.345 -7.293 1.00 10.54 104 LYS B CA 1
ATOM 3566 C C . LYS B 1 104 ? -30.959 -2.703 -7.250 1.00 10.16 104 LYS B C 1
ATOM 3567 O O . LYS B 1 104 ? -31.815 -2.944 -6.387 1.00 10.01 104 LYS B O 1
ATOM 3573 N N . LEU B 1 105 ? -30.594 -3.608 -8.164 1.00 10.06 105 LEU B N 1
ATOM 3574 C CA . LEU B 1 105 ? -31.165 -4.955 -8.145 1.00 9.84 105 LEU B CA 1
ATOM 3575 C C . LEU B 1 105 ? -30.724 -5.712 -6.902 1.00 8.84 105 LEU B C 1
ATOM 3576 O O . LEU B 1 105 ? -31.502 -6.479 -6.321 1.00 9.38 105 LEU B O 1
ATOM 3581 N N . GLY B 1 106 ? -29.473 -5.509 -6.480 1.00 7.77 106 GLY B N 1
ATOM 3582 C CA . GLY B 1 106 ? -29.016 -6.126 -5.247 1.00 8.05 106 GLY B CA 1
ATOM 3583 C C . GLY B 1 106 ? -29.823 -5.686 -4.039 1.00 8.40 106 GLY B C 1
ATOM 3584 O O . GLY B 1 106 ? -30.149 -6.503 -3.172 1.00 8.31 106 GLY B O 1
ATOM 3585 N N . LYS B 1 107 ? -30.149 -4.388 -3.956 1.00 9.70 107 LYS B N 1
ATOM 3586 C CA . LYS B 1 107 ? -30.957 -3.909 -2.835 1.00 10.04 107 LYS B CA 1
ATOM 3587 C C . LYS B 1 107 ? -32.341 -4.547 -2.841 1.00 8.29 107 LYS B C 1
ATOM 3588 O O . LYS B 1 107 ? -32.88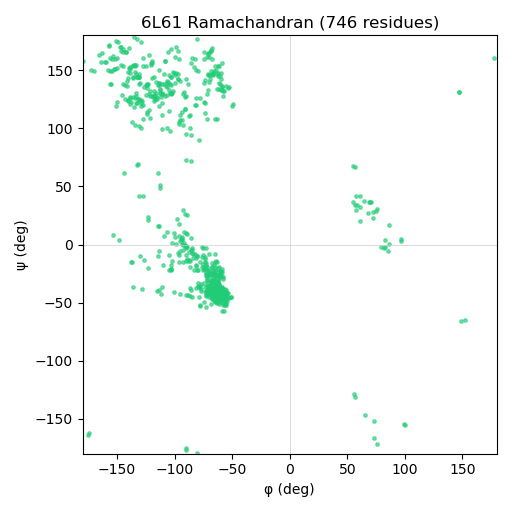8 -4.882 -1.783 1.00 10.12 107 LYS B O 1
ATOM 3594 N N . GLU B 1 108 ? -32.916 -4.730 -4.025 1.00 8.99 108 GLU B N 1
ATOM 3595 C CA . GLU B 1 108 ? -34.223 -5.364 -4.121 1.00 8.78 108 GLU B CA 1
ATOM 3596 C C . GLU B 1 108 ? -34.212 -6.740 -3.464 1.00 8.78 108 GLU B C 1
ATOM 3597 O O . GLU B 1 108 ? -35.094 -7.064 -2.657 1.00 11.51 108 GLU B O 1
ATOM 3603 N N . ALA B 1 109 ? -33.209 -7.563 -3.791 1.00 7.90 109 ALA B N 1
ATOM 3604 C CA . ALA B 1 109 ? -33.085 -8.865 -3.148 1.00 8.16 109 ALA B CA 1
ATOM 3605 C C . ALA B 1 109 ? -32.755 -8.733 -1.665 1.00 7.43 109 ALA B C 1
ATOM 3606 O O . ALA B 1 109 ? -33.259 -9.505 -0.843 1.00 8.25 109 ALA B O 1
ATOM 3608 N N . ALA B 1 110 ? -31.850 -7.811 -1.307 1.00 8.18 110 ALA B N 1
ATOM 3609 C CA . ALA B 1 110 ? -31.390 -7.736 0.078 1.00 7.20 110 ALA B CA 1
ATOM 3610 C C . ALA B 1 110 ? -32.521 -7.390 1.042 1.00 8.74 110 ALA B C 1
ATOM 3611 O O . ALA B 1 110 ? -32.628 -7.991 2.115 1.00 8.76 110 ALA B O 1
ATOM 3613 N N . THR B 1 111 ? -33.361 -6.417 0.689 1.00 9.11 111 THR B N 1
ATOM 3614 C CA . THR B 1 111 ? -34.494 -6.073 1.554 1.00 7.99 111 THR B CA 1
ATOM 3615 C C . THR B 1 111 ? -35.353 -7.295 1.858 1.00 9.60 111 THR B C 1
ATOM 3616 O O . THR B 1 111 ? -35.788 -7.491 3.003 1.00 8.92 111 THR B O 1
ATOM 3620 N N . LYS B 1 112 ? -35.593 -8.136 0.853 1.00 8.40 112 LYS B N 1
ATOM 3621 C CA . LYS B 1 112 ? -36.436 -9.309 1.073 1.00 8.95 112 LYS B CA 1
ATOM 3622 C C . LYS B 1 112 ? -35.722 -10.363 1.911 1.00 9.29 112 LYS B C 1
ATOM 3623 O O . LYS B 1 112 ? -36.348 -11.040 2.742 1.00 9.15 112 LYS B O 1
ATOM 3629 N N . ALA B 1 113 ? -34.408 -10.508 1.729 1.00 7.97 113 ALA B N 1
ATOM 3630 C CA . ALA B 1 113 ? -33.666 -11.444 2.563 1.00 9.07 113 ALA B CA 1
ATOM 3631 C C . ALA B 1 113 ? -33.687 -10.986 4.011 1.00 7.30 113 ALA B C 1
ATOM 3632 O O . ALA B 1 113 ? -33.886 -11.794 4.928 1.00 7.25 113 ALA B O 1
ATOM 3634 N N . ILE B 1 114 ? -33.506 -9.683 4.236 1.00 7.41 114 ILE B N 1
ATOM 3635 C CA . ILE B 1 114 ? -33.521 -9.160 5.597 1.00 8.05 114 ILE B CA 1
ATOM 3636 C C . ILE B 1 114 ? -34.876 -9.414 6.248 1.00 7.53 114 ILE B C 1
ATOM 3637 O O . ILE B 1 114 ? -34.960 -9.776 7.428 1.00 8.44 114 ILE B O 1
ATOM 3642 N N . LYS B 1 115 ? -35.959 -9.247 5.485 1.00 8.62 115 LYS B N 1
ATOM 3643 C CA . LYS B 1 115 ? -37.287 -9.532 6.030 1.00 8.25 115 LYS B CA 1
ATOM 3644 C C . LYS B 1 115 ? -37.380 -10.971 6.527 1.00 9.31 115 LYS B C 1
ATOM 3645 O O . LYS B 1 115 ? -37.814 -11.228 7.661 1.00 9.76 115 LYS B O 1
ATOM 3651 N N . GLU B 1 116 ? -36.965 -11.925 5.694 1.00 7.99 116 GLU B N 1
ATOM 3652 C CA . GLU B 1 116 ? -37.046 -13.326 6.094 1.00 9.34 116 GLU B CA 1
ATOM 3653 C C . GLU B 1 116 ? -36.203 -13.593 7.332 1.00 9.89 116 GLU B C 1
ATOM 3654 O O . GLU B 1 116 ? -36.616 -14.334 8.234 1.00 13.99 116 GLU B O 1
ATOM 3660 N N . TRP B 1 117 ? -35.019 -12.993 7.384 1.00 10.18 117 TRP B N 1
ATOM 3661 C CA . TRP B 1 117 ? -34.123 -13.169 8.518 1.00 10.78 117 TRP B CA 1
ATOM 3662 C C . TRP B 1 117 ? -34.804 -12.786 9.822 1.00 10.39 117 TRP B C 1
ATOM 3663 O O . TRP B 1 117 ? -34.695 -13.501 10.825 1.00 12.57 117 TRP B O 1
ATOM 3674 N N . GLY B 1 118 ? -35.495 -11.648 9.835 1.00 12.62 118 GLY B N 1
ATOM 3675 C CA . GLY B 1 118 ? -36.336 -11.269 10.950 1.00 16.03 118 GLY B CA 1
ATOM 3676 C C . GLY B 1 118 ? -35.708 -10.331 11.951 1.00 14.49 118 GLY B C 1
ATOM 3677 O O . GLY B 1 118 ? -36.354 -10.001 12.955 1.00 14.79 118 GLY B O 1
ATOM 3678 N N . GLN B 1 119 ? -34.484 -9.890 11.713 1.00 12.98 119 GLN B N 1
ATOM 3679 C CA . GLN B 1 119 ? -33.771 -8.992 12.599 1.00 14.14 119 GLN B CA 1
ATOM 3680 C C . GLN B 1 119 ? -33.673 -7.606 11.979 1.00 10.89 119 GLN B C 1
ATOM 3681 O O . GLN B 1 119 ? -33.796 -7.445 10.759 1.00 11.69 119 GLN B O 1
ATOM 3687 N N . PRO B 1 120 ? -33.469 -6.576 12.791 1.00 11.97 120 PRO B N 1
ATOM 3688 C CA . PRO B 1 120 ? -33.251 -5.238 12.229 1.00 12.72 120 PRO B CA 1
ATOM 3689 C C . PRO B 1 120 ? -31.941 -5.180 11.459 1.00 13.89 120 PRO B C 1
ATOM 3690 O O . PRO B 1 120 ? -30.969 -5.858 11.794 1.00 11.44 120 PRO B O 1
ATOM 3694 N N . LYS B 1 121 ? -31.919 -4.356 10.409 1.00 14.34 121 LYS B N 1
ATOM 3695 C CA . LYS B 1 121 ? -30.725 -4.293 9.572 1.00 13.05 121 LYS B CA 1
ATOM 3696 C C . LYS B 1 121 ? -29.523 -3.721 10.324 1.00 13.23 121 LYS B C 1
ATOM 3697 O O . LYS B 1 121 ? -28.376 -3.951 9.916 1.00 13.11 121 LYS B O 1
ATOM 3703 N N . SER B 1 122 ? -29.754 -3.040 11.449 1.00 14.45 122 SER B N 1
ATOM 3704 C CA . SER B 1 122 ? -28.650 -2.587 12.289 1.00 14.51 122 SER B CA 1
ATOM 3705 C C . SER B 1 122 ? -27.833 -3.741 12.859 1.00 13.37 122 SER B C 1
ATOM 3706 O O . SER B 1 122 ? -26.719 -3.516 13.342 1.00 14.89 122 SER B O 1
ATOM 3709 N N . LYS B 1 123 ? -28.347 -4.968 12.820 1.00 13.47 123 LYS B N 1
ATOM 3710 C CA . LYS B 1 123 ? -27.601 -6.118 13.309 1.00 12.15 123 LYS B CA 1
ATOM 3711 C C . LYS B 1 123 ? -26.650 -6.702 12.272 1.00 11.67 123 LYS B C 1
ATOM 3712 O O . LYS B 1 123 ? -25.889 -7.616 12.597 1.00 11.28 123 LYS B O 1
ATOM 3718 N N . ILE B 1 124 ? -26.663 -6.191 11.040 1.00 10.08 124 ILE B N 1
ATOM 3719 C CA . ILE B 1 124 ? -25.725 -6.663 10.031 1.00 9.25 124 ILE B CA 1
ATOM 3720 C C . ILE B 1 124 ? -24.348 -6.090 10.342 1.00 9.46 124 ILE B C 1
ATOM 3721 O O . ILE B 1 124 ? -24.170 -4.868 10.396 1.00 11.73 124 ILE B O 1
ATOM 3726 N N . THR B 1 125 ? -23.369 -6.970 10.524 1.00 7.94 125 THR B N 1
ATOM 3727 C CA . THR B 1 125 ? -22.017 -6.568 10.877 1.00 8.72 125 THR B CA 1
ATOM 3728 C C . THR B 1 125 ? -21.053 -6.635 9.702 1.00 8.12 125 THR B C 1
ATOM 3729 O O . THR B 1 125 ? -20.012 -5.966 9.735 1.00 8.38 125 THR B O 1
ATOM 3733 N N . HIS B 1 126 ? -21.372 -7.430 8.679 1.00 7.84 126 HIS B N 1
ATOM 3734 C CA . HIS B 1 126 ? -20.522 -7.643 7.524 1.00 8.21 126 HIS B CA 1
ATOM 3735 C C . HIS B 1 126 ? -21.373 -7.668 6.264 1.00 7.32 126 HIS B C 1
ATOM 3736 O O . HIS B 1 126 ? -22.553 -8.032 6.298 1.00 8.29 126 HIS B O 1
ATOM 3743 N N . LEU B 1 127 ? -20.763 -7.280 5.150 1.00 7.54 127 LEU B N 1
ATOM 3744 C CA . LEU B 1 127 ? -21.422 -7.274 3.853 1.00 6.98 127 LEU B CA 1
ATOM 3745 C C . LEU B 1 127 ? -20.432 -7.798 2.837 1.00 9.44 127 LEU B C 1
ATOM 3746 O O . LEU B 1 127 ? -19.318 -7.277 2.735 1.00 7.59 127 LEU B O 1
ATOM 3751 N N . ILE B 1 128 ? -20.835 -8.817 2.092 1.00 8.14 128 ILE B N 1
ATOM 3752 C CA . ILE B 1 128 ? -20.097 -9.300 0.933 1.00 7.48 128 ILE B CA 1
ATOM 3753 C C . ILE B 1 128 ? -20.917 -8.950 -0.292 1.00 6.36 128 ILE B C 1
ATOM 3754 O O . ILE B 1 128 ? -22.080 -9.354 -0.397 1.00 7.55 128 ILE B O 1
ATOM 3759 N N . PHE B 1 129 ? -20.341 -8.190 -1.204 1.00 6.39 129 PHE B N 1
ATOM 3760 C CA . PHE B 1 129 ? -20.959 -7.914 -2.495 1.00 6.81 129 PHE B CA 1
ATOM 3761 C C . PHE B 1 129 ? -20.130 -8.551 -3.598 1.00 6.89 129 PHE B C 1
ATOM 3762 O O . PHE B 1 129 ? -18.893 -8.485 -3.578 1.00 8.73 129 PHE B O 1
ATOM 3770 N N . CYS B 1 130 ? -20.815 -9.142 -4.573 1.00 7.25 130 CYS B N 1
ATOM 3771 C CA . CYS B 1 130 ? -20.180 -9.873 -5.658 1.00 8.02 130 CYS B CA 1
ATOM 3772 C C . CYS B 1 130 ? -20.834 -9.507 -6.982 1.00 7.34 130 CYS B C 1
ATOM 3773 O O . CYS B 1 130 ? -22.061 -9.601 -7.118 1.00 7.18 130 CYS B O 1
ATOM 3776 N N . THR B 1 131 ? -20.012 -9.107 -7.955 1.00 6.50 131 THR B N 1
ATOM 3777 C CA . THR B 1 131 ? -20.505 -8.873 -9.303 1.00 7.28 131 THR B CA 1
ATOM 3778 C C . THR B 1 131 ? -19.354 -8.965 -10.290 1.00 8.88 131 THR B C 1
ATOM 3779 O O . THR B 1 131 ? -18.205 -8.652 -9.960 1.00 7.18 131 THR B O 1
ATOM 3783 N N . SER B 1 132 ? -19.689 -9.385 -11.514 1.00 7.52 132 SER B N 1
ATOM 3784 C CA . SER B 1 132 ? -18.790 -9.265 -12.654 1.00 9.25 132 SER B CA 1
ATOM 3785 C C . SER B 1 132 ? -19.338 -8.298 -13.694 1.00 9.01 132 SER B C 1
ATOM 3786 O O . SER B 1 132 ? -18.850 -8.269 -14.828 1.00 10.44 132 SER B O 1
ATOM 3789 N N . ALA B 1 133 ? -20.316 -7.475 -13.320 1.00 8.35 133 ALA B N 1
ATOM 3790 C CA . ALA B 1 133 ? -21.009 -6.643 -14.294 1.00 9.37 133 ALA B CA 1
ATOM 3791 C C . ALA B 1 133 ? -20.466 -5.223 -14.402 1.00 11.18 133 ALA B C 1
ATOM 3792 O O . ALA B 1 133 ? -21.059 -4.404 -15.116 1.00 11.66 133 ALA B O 1
ATOM 3794 N N . GLY B 1 134 ? -19.357 -4.907 -13.738 1.00 10.76 134 GLY B N 1
ATOM 3795 C CA . GLY B 1 134 ? -18.782 -3.578 -13.863 1.00 12.83 134 GLY B CA 1
ATOM 3796 C C . GLY B 1 134 ? -18.119 -3.105 -12.589 1.00 10.50 134 GLY B C 1
ATOM 3797 O O . GLY B 1 134 ? -18.705 -3.180 -11.512 1.00 11.42 134 GLY B O 1
ATOM 3798 N N . VAL B 1 135 ? -16.907 -2.616 -12.709 1.00 9.44 135 VAL B N 1
ATOM 3799 C CA . VAL B 1 135 ? -16.105 -2.213 -11.565 1.00 9.91 135 VAL B CA 1
ATOM 3800 C C . VAL B 1 135 ? -16.159 -0.695 -11.438 1.00 8.50 135 VAL B C 1
ATOM 3801 O O . VAL B 1 135 ? -16.253 0.024 -12.434 1.00 10.49 135 VAL B O 1
ATOM 3805 N N . ASP B 1 136 ? -16.069 -0.202 -10.200 1.00 9.62 136 ASP B N 1
ATOM 3806 C CA . ASP B 1 136 ? -16.119 1.229 -9.916 1.00 8.81 136 ASP B CA 1
ATOM 3807 C C . ASP B 1 136 ? -15.494 1.447 -8.543 1.00 9.10 136 ASP B C 1
ATOM 3808 O O . ASP B 1 136 ? -15.437 0.528 -7.726 1.00 10.03 136 ASP B O 1
ATOM 3813 N N . MET B 1 137 ? -15.012 2.665 -8.295 1.00 9.11 137 MET B N 1
ATOM 3814 C CA . MET B 1 137 ? -14.411 3.004 -7.005 1.00 7.84 137 MET B CA 1
ATOM 3815 C C . MET B 1 137 ? -15.088 4.264 -6.485 1.00 8.67 137 MET B C 1
ATOM 3816 O O . MET B 1 137 ? -15.037 5.310 -7.161 1.00 10.28 137 MET B O 1
ATOM 3821 N N . PRO B 1 138 ? -15.739 4.228 -5.307 1.00 8.43 138 PRO B N 1
ATOM 3822 C CA . PRO B 1 138 ? -15.951 3.023 -4.504 1.00 8.30 138 PRO B CA 1
ATOM 3823 C C . PRO B 1 138 ? -16.901 2.050 -5.210 1.00 8.66 138 PRO B C 1
ATOM 3824 O O . PRO B 1 138 ? -17.542 2.389 -6.214 1.00 10.90 138 PRO B O 1
ATOM 3828 N N . GLY B 1 139 ? -16.969 0.833 -4.668 1.00 8.65 139 GLY B N 1
ATOM 3829 C CA . GLY B 1 139 ? -17.622 -0.269 -5.343 1.00 9.64 139 GLY B CA 1
ATOM 3830 C C . GLY B 1 139 ? -19.105 -0.402 -5.021 1.00 9.51 139 GLY B C 1
ATOM 3831 O O . GLY B 1 139 ? -19.710 0.402 -4.305 1.00 9.40 139 GLY B O 1
ATOM 3832 N N . ALA B 1 140 ? -19.693 -1.462 -5.583 1.00 8.83 140 ALA B N 1
ATOM 3833 C CA . ALA B 1 140 ? -21.105 -1.753 -5.353 1.00 8.43 140 ALA B CA 1
ATOM 3834 C C . ALA B 1 140 ? -21.396 -2.015 -3.881 1.00 8.82 140 ALA B C 1
ATOM 3835 O O . ALA B 1 140 ? -22.518 -1.768 -3.419 1.00 9.01 140 ALA B O 1
ATOM 3837 N N . ASP B 1 141 ? -20.410 -2.536 -3.140 1.00 7.52 141 ASP B N 1
ATOM 3838 C CA . ASP B 1 141 ? -20.581 -2.735 -1.702 1.00 8.04 141 ASP B CA 1
ATOM 3839 C C . ASP B 1 141 ? -20.873 -1.411 -1.007 1.00 10.52 141 ASP B C 1
ATOM 3840 O O . ASP B 1 141 ? -21.759 -1.331 -0.139 1.00 9.61 141 ASP B O 1
ATOM 3845 N N . TYR B 1 142 ? -20.126 -0.362 -1.374 1.00 6.80 142 TYR B N 1
ATOM 3846 C CA . TYR B 1 142 ? -20.386 0.958 -0.818 1.00 8.37 142 TYR B CA 1
ATOM 3847 C C . TYR B 1 142 ? -21.775 1.437 -1.214 1.00 9.46 142 TYR B C 1
ATOM 3848 O O . TYR B 1 142 ? -22.535 1.941 -0.381 1.00 10.06 142 TYR B O 1
ATOM 3857 N N . GLN B 1 143 ? -22.123 1.292 -2.498 1.00 9.21 143 GLN B N 1
ATOM 3858 C CA . GLN B 1 143 ? -23.433 1.756 -2.949 1.00 9.48 143 GLN B CA 1
ATOM 3859 C C . GLN B 1 143 ? -24.557 1.054 -2.198 1.00 10.46 143 GLN B C 1
ATOM 3860 O O . GLN B 1 143 ? -25.511 1.700 -1.757 1.00 10.07 143 GLN B O 1
ATOM 3866 N N . LEU B 1 144 ? -24.457 -0.265 -2.032 1.00 9.80 144 LEU B N 1
ATOM 3867 C CA . LEU B 1 144 ? -25.505 -1.004 -1.335 1.00 9.72 144 LEU B CA 1
ATOM 3868 C C . LEU B 1 144 ? -25.599 -0.582 0.125 1.00 9.87 144 LEU B C 1
ATOM 3869 O O . LEU B 1 144 ? -26.701 -0.414 0.660 1.00 12.48 144 LEU B O 1
ATOM 3874 N N . THR B 1 145 ? -24.451 -0.375 0.776 1.00 9.47 145 THR B N 1
ATOM 3875 C CA . THR B 1 145 ? -24.451 0.069 2.166 1.00 9.37 145 THR B CA 1
ATOM 3876 C C . THR B 1 145 ? -25.240 1.362 2.324 1.00 10.15 145 THR B C 1
ATOM 3877 O O . THR B 1 145 ? -26.054 1.501 3.247 1.00 13.84 145 THR B O 1
ATOM 3881 N N . ARG B 1 146 ? -25.038 2.306 1.405 1.00 10.31 146 ARG B N 1
ATOM 3882 C CA . ARG B 1 146 ? -25.738 3.581 1.500 1.00 10.78 146 ARG B CA 1
ATOM 3883 C C . ARG B 1 146 ? -27.208 3.439 1.119 1.00 12.22 146 ARG B C 1
ATOM 3884 O O . ARG B 1 146 ? -28.080 4.044 1.758 1.00 14.92 146 ARG B O 1
ATOM 3892 N N . LEU B 1 147 ? -27.505 2.657 0.074 1.00 11.32 147 LEU B N 1
ATOM 3893 C CA . LEU B 1 147 ? -28.895 2.472 -0.343 1.00 13.23 147 LEU B CA 1
ATOM 3894 C C . LEU B 1 147 ? -29.733 1.815 0.749 1.00 14.28 147 LEU B C 1
ATOM 3895 O O . LEU B 1 147 ? -30.919 2.143 0.912 1.00 14.99 147 LEU B O 1
ATOM 3900 N N . LEU B 1 148 ? -29.153 0.866 1.486 1.00 12.10 148 LEU B N 1
ATOM 3901 C CA . LEU B 1 148 ? -29.882 0.156 2.528 1.00 12.65 148 LEU B CA 1
ATOM 3902 C C . LEU B 1 148 ? -29.836 0.858 3.870 1.00 13.76 148 LEU B C 1
ATOM 3903 O O . LEU B 1 148 ? -30.569 0.468 4.779 1.00 15.29 148 LEU B O 1
ATOM 3908 N N . GLY B 1 149 ? -28.963 1.841 4.040 1.00 13.05 149 GLY B N 1
ATOM 3909 C CA . GLY B 1 149 ? -28.817 2.442 5.347 1.00 13.16 149 GLY B CA 1
ATOM 3910 C C . GLY B 1 149 ? -28.198 1.507 6.363 1.00 14.53 149 GLY B C 1
ATOM 3911 O O . GLY B 1 149 ? -28.593 1.525 7.537 1.00 15.47 149 GLY B O 1
ATOM 3912 N N . LEU B 1 150 ? -27.245 0.677 5.940 1.00 13.14 150 LEU B N 1
ATOM 3913 C CA . LEU B 1 150 ? -26.525 -0.163 6.885 1.00 12.46 150 LEU B CA 1
ATOM 3914 C C . LEU B 1 150 ? -25.610 0.691 7.761 1.00 14.65 150 LEU B C 1
ATOM 3915 O O . LEU B 1 150 ? -25.289 1.840 7.442 1.00 12.68 150 LEU B O 1
ATOM 3920 N N . SER B 1 151 ? -25.204 0.117 8.886 1.00 13.91 151 SER B N 1
ATOM 3921 C CA . SER B 1 151 ? -24.257 0.785 9.761 1.00 13.60 151 SER B CA 1
ATOM 3922 C C . SER B 1 151 ? -23.022 1.198 8.963 1.00 12.36 151 SER B C 1
ATOM 3923 O O . SER B 1 151 ? -22.532 0.413 8.138 1.00 10.88 151 SER B O 1
ATOM 3926 N N . PRO B 1 152 ? -22.516 2.421 9.155 1.00 13.81 152 PRO B N 1
ATOM 3927 C CA . PRO B 1 152 ? -21.285 2.821 8.457 1.00 12.85 152 PRO B CA 1
ATOM 3928 C C . PRO B 1 152 ? -20.099 1.954 8.810 1.00 12.38 152 PRO B C 1
ATOM 3929 O O . PRO B 1 152 ? -19.160 1.861 8.015 1.00 10.29 152 PRO B O 1
ATOM 3933 N N . GLU B 1 153 ? -20.131 1.296 9.960 1.00 11.03 153 GLU B N 1
ATOM 3934 C CA . GLU B 1 153 ? -19.071 0.415 10.415 1.00 10.70 153 GLU B CA 1
ATOM 3935 C C . GLU B 1 153 ? -19.198 -1.012 9.893 1.00 9.55 153 GLU B C 1
ATOM 3936 O O . GLU B 1 153 ? -18.434 -1.879 10.330 1.00 10.20 153 GLU B O 1
ATOM 3942 N N . VAL B 1 154 ? -20.165 -1.286 9.003 1.00 10.05 154 VAL B N 1
ATOM 3943 C CA . VAL B 1 154 ? -20.240 -2.612 8.396 1.00 8.57 154 VAL B CA 1
ATOM 3944 C C . VAL B 1 154 ? -18.898 -2.971 7.761 1.00 9.51 154 VAL B C 1
ATOM 3945 O O . VAL B 1 154 ? -18.289 -2.170 7.045 1.00 7.62 154 VAL B O 1
ATOM 3949 N N . LYS B 1 155 ? -18.444 -4.192 8.003 1.00 10.05 155 LYS B N 1
ATOM 3950 C CA . LYS B 1 155 ? -17.175 -4.665 7.461 1.00 8.29 155 LYS B CA 1
ATOM 3951 C C . LYS B 1 155 ? -17.439 -5.252 6.078 1.00 7.76 155 LYS B C 1
ATOM 3952 O O . LYS B 1 155 ? -18.108 -6.286 5.957 1.00 8.12 155 LYS B O 1
ATOM 3958 N N . ARG B 1 156 ? -16.952 -4.572 5.041 1.00 6.32 156 ARG B N 1
ATOM 3959 C CA . ARG B 1 156 ? -17.270 -4.897 3.657 1.00 8.03 156 ARG B CA 1
ATOM 3960 C C . ARG B 1 156 ? -16.160 -5.699 2.985 1.00 8.04 156 ARG B C 1
ATOM 3961 O O . ARG B 1 156 ? -14.967 -5.489 3.237 1.00 9.19 156 ARG B O 1
ATOM 3969 N N . MET B 1 157 ? -16.563 -6.602 2.098 1.00 8.86 157 MET B N 1
ATOM 3970 C CA . MET B 1 157 ? -15.655 -7.299 1.200 1.00 7.93 157 MET B CA 1
ATOM 3971 C C . MET B 1 157 ? -16.280 -7.235 -0.182 1.00 9.91 157 MET B C 1
ATOM 3972 O O . MET B 1 157 ? -17.421 -7.669 -0.363 1.00 11.21 157 MET B O 1
ATOM 3977 N N . MET B 1 158 ? -15.567 -6.661 -1.138 1.00 8.30 158 MET B N 1
ATOM 3978 C CA . MET B 1 158 ? -16.056 -6.481 -2.501 1.00 8.23 158 MET B CA 1
ATOM 3979 C C . MET B 1 158 ? -15.377 -7.506 -3.406 1.00 9.03 158 MET B C 1
ATOM 3980 O O . MET B 1 158 ? -14.157 -7.466 -3.589 1.00 9.59 158 MET B O 1
ATOM 3985 N N . ILE B 1 159 ? -16.163 -8.434 -3.956 1.00 8.69 159 ILE B N 1
ATOM 3986 C CA . ILE B 1 159 ? -15.650 -9.521 -4.784 1.00 7.98 159 ILE B CA 1
ATOM 3987 C C . ILE B 1 159 ? -16.026 -9.223 -6.234 1.00 7.58 159 ILE B C 1
ATOM 3988 O O . ILE B 1 159 ? -17.150 -9.483 -6.672 1.00 8.38 159 ILE B O 1
ATOM 3993 N N . TYR B 1 160 ? -15.069 -8.697 -6.998 1.00 8.38 160 TYR B N 1
ATOM 3994 C CA . TYR B 1 160 ? -15.305 -8.210 -8.347 1.00 7.02 160 TYR B CA 1
ATOM 3995 C C . TYR B 1 160 ? -14.707 -9.168 -9.365 1.00 7.94 160 TYR B C 1
ATOM 3996 O O . TYR B 1 160 ? -13.562 -9.608 -9.218 1.00 8.55 160 TYR B O 1
ATOM 4005 N N . GLN B 1 161 ? -15.473 -9.464 -10.413 1.00 8.57 161 GLN B N 1
ATOM 4006 C CA . GLN B 1 161 ? -14.946 -10.021 -11.654 1.00 8.97 161 GLN B CA 1
ATOM 4007 C C . GLN B 1 161 ? -14.508 -11.475 -11.541 1.00 9.98 161 GLN B C 1
ATOM 4008 O O . GLN B 1 161 ? -13.685 -11.940 -12.337 1.00 10.57 161 GLN B O 1
ATOM 4014 N N . GLN B 1 162 ? -15.032 -12.212 -10.568 1.00 9.07 162 GLN B N 1
ATOM 4015 C CA . GLN B 1 162 ? -14.678 -13.611 -10.387 1.00 11.61 162 GLN B CA 1
ATOM 4016 C C . GLN B 1 162 ? -15.572 -14.564 -11.164 1.00 14.36 162 GLN B C 1
ATOM 4017 O O . GLN B 1 162 ? -15.353 -15.778 -11.114 1.00 14.41 162 GLN B O 1
ATOM 4023 N N . GLY B 1 163 ? -16.573 -14.057 -11.881 1.00 9.88 163 GLY B N 1
ATOM 4024 C CA . GLY B 1 163 ? -17.291 -14.926 -12.800 1.00 10.15 163 GLY B CA 1
ATOM 4025 C C . GLY B 1 163 ? -18.217 -15.913 -12.113 1.00 10.96 163 GLY B C 1
ATOM 4026 O O . GLY B 1 163 ? -18.730 -15.679 -11.016 1.00 11.74 163 GLY B O 1
ATOM 4027 N N . CYS B 1 164 ? -18.423 -17.050 -12.784 1.00 11.93 164 CYS B N 1
ATOM 4028 C CA . CYS B 1 164 ? -19.534 -17.943 -12.474 1.00 11.37 164 CYS B CA 1
ATOM 4029 C C . CYS B 1 164 ? -19.286 -18.857 -11.283 1.00 12.51 164 CYS B C 1
ATOM 4030 O O . CYS B 1 164 ? -20.224 -19.528 -10.850 1.00 15.08 164 CYS B O 1
ATOM 4033 N N . TYR B 1 165 ? -18.069 -18.934 -10.753 1.00 7.80 165 TYR B N 1
ATOM 4034 C CA . TYR B 1 165 ? -17.872 -19.724 -9.543 1.00 8.68 165 TYR B CA 1
ATOM 4035 C C . TYR B 1 165 ? -18.072 -18.919 -8.267 1.00 7.13 165 TYR B C 1
ATOM 4036 O O . TYR B 1 165 ? -18.029 -19.503 -7.177 1.00 7.42 165 TYR B O 1
ATOM 4045 N N . ALA B 1 166 ? -18.346 -17.614 -8.374 1.00 6.38 166 ALA B N 1
ATOM 4046 C CA . ALA B 1 166 ? -18.277 -16.722 -7.217 1.00 8.73 166 ALA B CA 1
ATOM 4047 C C . ALA B 1 166 ? -19.483 -16.823 -6.277 1.00 9.36 166 ALA B C 1
ATOM 4048 O O . ALA B 1 166 ? -19.400 -16.355 -5.133 1.00 9.11 166 ALA B O 1
ATOM 4050 N N . GLY B 1 167 ? -20.586 -17.435 -6.711 1.00 8.61 167 GLY B N 1
ATOM 4051 C CA . GLY B 1 167 ? -21.660 -17.720 -5.778 1.00 9.78 167 GLY B CA 1
ATOM 4052 C C . GLY B 1 167 ? -21.222 -18.692 -4.707 1.00 8.70 167 GLY B C 1
ATOM 4053 O O . GLY B 1 167 ? -21.662 -18.603 -3.557 1.00 11.05 167 GLY B O 1
ATOM 4054 N N . ALA B 1 168 ? -20.339 -19.623 -5.062 1.00 9.17 168 ALA B N 1
ATOM 4055 C CA . ALA B 1 168 ? -19.746 -20.474 -4.042 1.00 7.79 168 ALA B CA 1
ATOM 4056 C C . ALA B 1 168 ? -18.670 -19.731 -3.264 1.00 9.28 168 ALA B C 1
ATOM 4057 O O . ALA B 1 168 ? -18.565 -19.903 -2.043 1.00 9.58 168 ALA B O 1
ATOM 4059 N N . THR B 1 169 ? -17.878 -18.895 -3.946 1.00 8.15 169 THR B N 1
ATOM 4060 C CA . THR B 1 169 ? -16.825 -18.131 -3.283 1.00 8.58 169 THR B CA 1
ATOM 4061 C C . THR B 1 169 ? -17.381 -17.308 -2.131 1.00 9.15 169 THR B C 1
ATOM 4062 O O . THR B 1 169 ? -16.779 -17.249 -1.055 1.00 7.98 169 THR B O 1
ATOM 4066 N N . VAL B 1 170 ? -18.544 -16.679 -2.326 1.00 8.52 170 VAL B N 1
ATOM 4067 C CA . VAL B 1 170 ? -19.073 -15.835 -1.263 1.00 8.57 170 VAL B CA 1
ATOM 4068 C C . VAL B 1 170 ? -19.463 -16.662 -0.050 1.00 7.64 170 VAL B C 1
ATOM 4069 O O . VAL B 1 170 ? -19.400 -16.174 1.082 1.00 7.92 170 VAL B O 1
ATOM 4073 N N . LEU B 1 171 ? -19.863 -17.919 -0.257 1.00 7.65 171 LEU B N 1
ATOM 4074 C CA . LEU B 1 171 ? -20.194 -18.778 0.876 1.00 8.48 171 LEU B CA 1
ATOM 4075 C C . LEU B 1 171 ? -18.934 -19.197 1.618 1.00 7.87 171 LEU B C 1
ATOM 4076 O O . LEU B 1 171 ? -18.915 -19.242 2.860 1.00 7.59 171 LEU B O 1
ATOM 4081 N N . ARG B 1 172 ? -17.870 -19.496 0.865 1.00 8.05 172 ARG B N 1
ATOM 4082 C CA . ARG B 1 172 ? -16.573 -19.815 1.456 1.00 8.60 172 ARG B CA 1
ATOM 4083 C C . ARG B 1 172 ? -16.063 -18.648 2.287 1.00 6.39 172 ARG B C 1
ATOM 4084 O O . ARG B 1 172 ? -15.611 -18.831 3.422 1.00 8.10 172 ARG B O 1
ATOM 4092 N N . LEU B 1 173 ? -16.195 -17.430 1.763 1.00 6.85 173 LEU B N 1
ATOM 4093 C CA . LEU B 1 173 ? -15.790 -16.245 2.508 1.00 8.61 173 LEU B CA 1
ATOM 4094 C C . LEU B 1 173 ? -16.669 -16.037 3.733 1.00 8.72 173 LEU B C 1
ATOM 4095 O O . LEU B 1 173 ? -16.163 -15.814 4.842 1.00 8.99 173 LEU B O 1
ATOM 4100 N N . ALA B 1 174 ? -17.993 -16.133 3.559 1.00 7.69 174 ALA B N 1
ATOM 4101 C CA . ALA B 1 174 ? -18.905 -15.886 4.672 1.00 7.03 174 ALA B CA 1
ATOM 4102 C C . ALA B 1 174 ? -18.687 -16.878 5.800 1.00 6.54 174 ALA B C 1
ATOM 4103 O O . ALA B 1 174 ? -18.851 -16.521 6.972 1.00 9.50 174 ALA B O 1
ATOM 4105 N N . LYS B 1 175 ? -18.294 -18.116 5.479 1.00 7.03 175 LYS B N 1
ATOM 4106 C CA . LYS B 1 175 ? -18.075 -19.104 6.526 1.00 7.29 175 LYS B CA 1
ATOM 4107 C C . LYS B 1 175 ? -16.967 -18.654 7.470 1.00 7.60 175 LYS B C 1
ATOM 4108 O O . LYS B 1 175 ? -17.132 -18.695 8.694 1.00 8.20 175 LYS B O 1
ATOM 4114 N N . ASP B 1 176 ? -15.842 -18.186 6.922 1.00 8.90 176 ASP B N 1
ATOM 4115 C CA . ASP B 1 176 ? -14.747 -17.745 7.782 1.00 8.20 176 ASP B CA 1
ATOM 4116 C C . ASP B 1 176 ? -15.090 -16.454 8.519 1.00 8.31 176 ASP B C 1
ATOM 4117 O O . ASP B 1 176 ? -14.737 -16.298 9.695 1.00 8.78 176 ASP B O 1
ATOM 4122 N N . LEU B 1 177 ? -15.752 -15.509 7.851 1.00 8.89 177 LEU B N 1
ATOM 4123 C CA . LEU B 1 177 ? -16.127 -14.266 8.521 1.00 9.04 177 LEU B CA 1
ATOM 4124 C C . LEU B 1 177 ? -17.036 -14.526 9.717 1.00 8.59 177 LEU B C 1
ATOM 4125 O O . LEU B 1 177 ? -16.828 -13.966 10.799 1.00 9.79 177 LEU B O 1
ATOM 4130 N N . THR B 1 178 ? -18.066 -15.360 9.540 1.00 7.93 178 THR B N 1
ATOM 4131 C CA . THR B 1 178 ? -19.054 -15.495 10.609 1.00 8.91 178 THR B CA 1
ATOM 4132 C C . THR B 1 178 ? -18.574 -16.409 11.723 1.00 9.68 178 THR B C 1
ATOM 4133 O O . THR B 1 178 ? -18.917 -16.188 12.887 1.00 10.82 178 THR B O 1
ATOM 4137 N N . GLU B 1 179 ? -17.825 -17.459 11.382 1.00 6.85 179 GLU B N 1
ATOM 4138 C CA . GLU B 1 179 ? -17.337 -18.372 12.410 1.00 7.44 179 GLU B CA 1
ATOM 4139 C C . GLU B 1 179 ? -16.223 -17.756 13.247 1.00 8.69 179 GLU B C 1
ATOM 4140 O O . GLU B 1 179 ? -16.046 -18.150 14.404 1.00 10.10 179 GLU B O 1
ATOM 4146 N N . ASN B 1 180 ? -15.502 -16.779 12.713 1.00 7.89 180 ASN B N 1
ATOM 4147 C CA . ASN B 1 180 ? -14.424 -16.165 13.474 1.00 7.75 180 ASN B CA 1
ATOM 4148 C C . ASN B 1 180 ? -14.872 -14.964 14.293 1.00 11.04 180 ASN B C 1
ATOM 4149 O O . ASN B 1 180 ? -14.049 -14.397 15.024 1.00 10.86 180 ASN B O 1
ATOM 4154 N N . ASN B 1 181 ? -16.134 -14.552 14.198 1.00 9.74 181 ASN B N 1
ATOM 4155 C CA . ASN B 1 181 ? -16.582 -13.317 14.840 1.00 9.02 181 ASN B CA 1
ATOM 4156 C C . ASN B 1 181 ? -17.901 -13.557 15.561 1.00 9.69 181 ASN B C 1
ATOM 4157 O O . ASN B 1 181 ? -18.959 -13.623 14.926 1.00 9.94 181 ASN B O 1
ATOM 4162 N N . LYS B 1 182 ? -17.823 -13.695 16.883 1.00 10.28 182 LYS B N 1
ATOM 4163 C CA . LYS B 1 182 ? -19.000 -14.015 17.678 1.00 13.02 182 LYS B CA 1
ATOM 4164 C C . LYS B 1 182 ? -20.074 -12.959 17.484 1.00 11.16 182 LYS B C 1
ATOM 4165 O O . LYS B 1 182 ? -19.818 -11.758 17.608 1.00 13.15 182 LYS B O 1
ATOM 4171 N N . GLY B 1 183 ? -21.279 -13.414 17.149 1.00 9.82 183 GLY B N 1
ATOM 4172 C CA . GLY B 1 183 ? -22.401 -12.525 16.964 1.00 10.80 183 GLY B CA 1
ATOM 4173 C C . GLY B 1 183 ? -22.510 -11.913 15.585 1.00 10.17 183 GLY B C 1
ATOM 4174 O O . GLY B 1 183 ? -23.499 -11.232 15.304 1.00 12.74 183 GLY B O 1
ATOM 4175 N N . SER B 1 184 ? -21.531 -12.133 14.714 1.00 8.48 184 SER B N 1
ATOM 4176 C CA . SER B 1 184 ? -21.556 -11.497 13.409 1.00 7.16 184 SER B CA 1
ATOM 4177 C C . SER B 1 184 ? -22.682 -12.053 12.547 1.00 9.69 184 SER B C 1
ATOM 4178 O O . SER B 1 184 ? -23.071 -13.224 12.647 1.00 8.90 184 SER B O 1
ATOM 4181 N N . ARG B 1 185 ? -23.196 -11.193 11.679 1.00 8.16 185 ARG B N 1
ATOM 4182 C CA . ARG B 1 185 ? -24.235 -11.558 10.730 1.00 7.32 185 ARG B CA 1
ATOM 4183 C C . ARG B 1 185 ? -23.863 -10.896 9.416 1.00 7.68 185 ARG B C 1
ATOM 4184 O O . ARG B 1 185 ? -23.692 -9.673 9.363 1.00 8.30 185 ARG B O 1
ATOM 4192 N N . VAL B 1 186 ? -23.690 -11.696 8.371 1.00 7.48 186 VAL B N 1
ATOM 4193 C CA . VAL B 1 186 ? -23.194 -11.210 7.086 1.00 7.64 186 VAL B CA 1
ATOM 4194 C C . VAL B 1 186 ? -24.332 -11.180 6.092 1.00 8.57 186 VAL B C 1
ATOM 4195 O O . VAL B 1 186 ? -25.031 -12.181 5.898 1.00 8.90 186 VAL B O 1
ATOM 4199 N N . LEU B 1 187 ? -24.500 -10.035 5.452 1.00 6.64 187 LEU B N 1
ATOM 4200 C CA . LEU B 1 187 ? -25.349 -9.930 4.283 1.00 8.03 187 LEU B CA 1
ATOM 4201 C C . LEU B 1 187 ? -24.491 -10.209 3.060 1.00 7.52 187 LEU B C 1
ATOM 4202 O O . LEU B 1 187 ? -23.426 -9.609 2.896 1.00 7.46 187 LEU B O 1
ATOM 4207 N N . ILE B 1 188 ? -24.937 -11.136 2.222 1.00 9.21 188 ILE B N 1
ATOM 4208 C CA . ILE B 1 188 ? -24.278 -11.466 0.961 1.00 6.95 188 ILE B CA 1
ATOM 4209 C C . ILE B 1 188 ? -25.200 -11.028 -0.164 1.00 5.51 188 ILE B C 1
ATOM 4210 O O . ILE B 1 188 ? -26.381 -11.389 -0.171 1.00 8.10 188 ILE B O 1
ATOM 4215 N N . VAL B 1 189 ? -24.669 -10.292 -1.135 1.00 7.21 189 VAL B N 1
ATOM 4216 C CA . VAL B 1 189 ? -25.422 -9.894 -2.320 1.00 6.55 189 VAL B CA 1
ATOM 4217 C C . VAL B 1 189 ? -24.596 -10.216 -3.555 1.00 7.88 189 VAL B C 1
ATOM 4218 O O . VAL B 1 189 ? -23.443 -9.776 -3.666 1.00 7.33 189 VAL B O 1
ATOM 4222 N N . CYS B 1 190 ? -25.179 -10.979 -4.479 1.00 7.30 190 CYS B N 1
ATOM 4223 C CA . CYS B 1 190 ? -24.594 -11.239 -5.784 1.00 6.86 190 CYS B CA 1
ATOM 4224 C C . CYS B 1 190 ? -25.549 -10.655 -6.810 1.00 7.13 190 CYS B C 1
ATOM 4225 O O . CYS B 1 190 ? -26.736 -10.978 -6.795 1.00 9.08 190 CYS B O 1
ATOM 4228 N N . SER B 1 191 ? -25.036 -9.832 -7.713 1.00 7.49 191 SER B N 1
ATOM 4229 C CA . SER B 1 191 ? -25.882 -9.156 -8.685 1.00 8.48 191 SER B CA 1
ATOM 4230 C C . SER B 1 191 ? -25.143 -9.148 -10.005 1.00 8.69 191 SER B C 1
ATOM 4231 O O . SER B 1 191 ? -24.009 -8.664 -10.068 1.00 8.29 191 SER B O 1
ATOM 4234 N N . GLU B 1 192 ? -25.767 -9.696 -11.043 1.00 6.70 192 GLU B N 1
ATOM 4235 C CA . GLU B 1 192 ? -25.135 -9.915 -12.333 1.00 6.81 192 GLU B CA 1
ATOM 4236 C C . GLU B 1 192 ? -26.061 -9.469 -13.448 1.00 7.71 192 GLU B C 1
ATOM 4237 O O . GLU B 1 192 ? -27.283 -9.460 -13.284 1.00 7.63 192 GLU B O 1
ATOM 4243 N N . ASN B 1 193 ? -25.477 -9.088 -14.586 1.00 7.73 193 ASN B N 1
ATOM 4244 C CA . ASN B 1 193 ? -26.287 -8.702 -15.739 1.00 7.79 193 ASN B CA 1
ATOM 4245 C C . ASN B 1 193 ? -25.483 -8.854 -17.029 1.00 9.72 193 ASN B C 1
ATOM 4246 O O . ASN B 1 193 ? -24.276 -9.102 -17.008 1.00 9.78 193 ASN B O 1
ATOM 4251 N N . THR B 1 194 ? -26.174 -8.699 -18.162 1.00 8.33 194 THR B N 1
ATOM 4252 C CA . THR B 1 194 ? -25.577 -8.855 -19.481 1.00 9.12 194 THR B CA 1
ATOM 4253 C C . THR B 1 194 ? -25.090 -7.539 -20.079 1.00 10.63 194 THR B C 1
ATOM 4254 O O . THR B 1 194 ? -24.651 -7.533 -21.235 1.00 9.75 194 THR B O 1
ATOM 4258 N N . VAL B 1 195 ? -25.180 -6.426 -19.342 1.00 10.62 195 VAL B N 1
ATOM 4259 C CA . VAL B 1 195 ? -24.755 -5.140 -19.898 1.00 9.73 195 VAL B CA 1
ATOM 4260 C C . VAL B 1 195 ? -23.327 -5.165 -20.413 1.00 10.06 195 VAL B C 1
ATOM 4261 O O . VAL B 1 195 ? -23.083 -4.633 -21.510 1.00 9.45 195 VAL B O 1
ATOM 4265 N N . PRO B 1 196 ? -22.341 -5.739 -19.708 1.00 9.55 196 PRO B N 1
ATOM 4266 C CA . PRO B 1 196 ? -20.967 -5.697 -20.235 1.00 9.95 196 PRO B CA 1
ATOM 4267 C C . PRO B 1 196 ? -20.702 -6.644 -21.397 1.00 10.07 196 PRO B C 1
ATOM 4268 O O . PRO B 1 196 ? -19.752 -6.404 -22.153 1.00 11.04 196 PRO B O 1
ATOM 4272 N N . THR B 1 197 ? -21.510 -7.696 -21.578 1.00 10.00 197 THR B N 1
ATOM 4273 C CA . THR B 1 197 ? -21.214 -8.736 -22.558 1.00 10.60 197 THR B CA 1
ATOM 4274 C C . THR B 1 197 ? -22.068 -8.674 -23.817 1.00 9.66 197 THR B C 1
ATOM 4275 O O . THR B 1 197 ? -21.647 -9.217 -24.846 1.00 10.65 197 THR B O 1
ATOM 4279 N N . PHE B 1 198 ? -23.241 -8.045 -23.765 1.00 9.52 198 PHE B N 1
ATOM 4280 C CA . PHE B 1 198 ? -24.095 -7.998 -24.946 1.00 9.13 198 PHE B CA 1
ATOM 4281 C C . PHE B 1 198 ? -23.358 -7.328 -26.093 1.00 9.10 198 PHE B C 1
ATOM 4282 O O . PHE B 1 198 ? -22.777 -6.251 -25.927 1.00 10.35 198 PHE B O 1
ATOM 4290 N N . ARG B 1 199 ? -23.417 -7.945 -27.268 1.00 7.55 199 ARG B N 1
ATOM 4291 C CA . ARG B 1 199 ? -22.786 -7.349 -28.433 1.00 7.69 199 ARG B CA 1
ATOM 4292 C C . ARG B 1 199 ? -23.285 -8.056 -29.676 1.00 12.11 199 ARG B C 1
ATOM 4293 O O . ARG B 1 199 ? -23.836 -9.160 -29.608 1.00 10.67 199 ARG B O 1
ATOM 4301 N N . GLY B 1 200 ? -23.073 -7.402 -30.813 1.00 9.92 200 GLY B N 1
ATOM 4302 C CA . GLY B 1 200 ? -23.462 -7.951 -32.089 1.00 10.48 200 GLY B CA 1
ATOM 4303 C C . GLY B 1 200 ? -22.630 -9.165 -32.443 1.00 12.13 200 GLY B C 1
ATOM 4304 O O . GLY B 1 200 ? -21.532 -9.371 -31.919 1.00 14.00 200 GLY B O 1
ATOM 4305 N N . PRO B 1 201 ? -23.144 -9.990 -33.351 1.00 12.03 201 PRO B N 1
ATOM 4306 C CA . PRO B 1 201 ? -22.466 -11.245 -33.696 1.00 12.24 201 PRO B CA 1
ATOM 4307 C C . PRO B 1 201 ? -21.355 -11.043 -34.720 1.00 15.55 201 PRO B C 1
ATOM 4308 O O . PRO B 1 201 ? -21.312 -10.054 -35.454 1.00 16.38 201 PRO B O 1
ATOM 4312 N N . SER B 1 202 ? -20.445 -12.016 -34.764 1.00 15.84 202 SER B N 1
ATOM 4313 C CA . SER B 1 202 ? -19.340 -11.955 -35.713 1.00 17.61 202 SER B CA 1
ATOM 4314 C C . SER B 1 202 ? -18.831 -13.363 -35.968 1.00 20.48 202 SER B C 1
ATOM 4315 O O . SER B 1 202 ? -18.706 -14.160 -35.034 1.00 21.65 202 SER B O 1
ATOM 4318 N N . ASP B 1 203 ? -18.533 -13.664 -37.234 1.00 24.25 203 ASP B N 1
ATOM 4319 C CA . ASP B 1 203 ? -18.004 -14.985 -37.545 1.00 24.07 203 ASP B CA 1
ATOM 4320 C C . ASP B 1 203 ? -16.541 -15.167 -37.145 1.00 24.56 203 ASP B C 1
ATOM 4321 O O . ASP B 1 203 ? -16.045 -16.295 -37.188 1.00 31.45 203 ASP B O 1
ATOM 4326 N N . THR B 1 204 ? -15.855 -14.103 -36.739 1.00 26.96 204 THR B N 1
ATOM 4327 C CA . THR B 1 204 ? -14.515 -14.211 -36.179 1.00 26.81 204 THR B CA 1
ATOM 4328 C C . THR B 1 204 ? -14.525 -14.497 -34.683 1.00 26.58 204 THR B C 1
ATOM 4329 O O . THR B 1 204 ? -13.454 -14.693 -34.098 1.00 28.55 204 THR B O 1
ATOM 4333 N N . HIS B 1 205 ? -15.693 -14.513 -34.051 1.00 23.23 205 HIS B N 1
ATOM 4334 C CA . HIS B 1 205 ? -15.803 -14.636 -32.600 1.00 23.11 205 HIS B CA 1
ATOM 4335 C C . HIS B 1 205 ? -17.044 -15.474 -32.283 1.00 23.05 205 HIS B C 1
ATOM 4336 O O . HIS B 1 205 ? -18.000 -15.039 -31.643 1.00 19.56 205 HIS B O 1
ATOM 4343 N N . ILE B 1 206 ? -17.044 -16.725 -32.749 1.00 22.47 206 ILE B N 1
ATOM 4344 C CA . ILE B 1 206 ? -18.232 -17.554 -32.595 1.00 21.95 206 ILE B CA 1
ATOM 4345 C C . ILE B 1 206 ? -18.476 -17.911 -31.137 1.00 22.40 206 ILE B C 1
ATOM 4346 O O . ILE B 1 206 ? -19.628 -18.094 -30.722 1.00 20.83 206 ILE B O 1
ATOM 4351 N N . ASP B 1 207 ? -17.415 -18.019 -30.332 1.00 22.21 207 ASP B N 1
ATOM 4352 C CA . ASP B 1 207 ? -17.602 -18.353 -28.925 1.00 20.72 207 ASP B CA 1
ATOM 4353 C C . ASP B 1 207 ? -18.410 -17.289 -28.192 1.00 18.62 207 ASP B C 1
ATOM 4354 O O . ASP B 1 207 ? -19.040 -17.584 -27.171 1.00 19.58 207 ASP B O 1
ATOM 4359 N N . SER B 1 208 ? -18.424 -16.054 -28.707 1.00 15.70 208 SER B N 1
ATOM 4360 C CA . SER B 1 208 ? -19.230 -15.008 -28.096 1.00 15.66 208 SER B CA 1
ATOM 4361 C C . SER B 1 208 ? -20.716 -15.325 -28.204 1.00 17.12 208 SER B C 1
ATOM 4362 O O . SER B 1 208 ? -21.507 -14.873 -27.370 1.00 13.41 208 SER B O 1
ATOM 4365 N N . LEU B 1 209 ? -21.112 -16.082 -29.234 1.00 15.08 209 LEU B N 1
ATOM 4366 C CA . LEU B 1 209 ? -22.521 -16.417 -29.412 1.00 14.95 209 LEU B CA 1
ATOM 4367 C C . LEU B 1 209 ? -23.030 -17.265 -28.261 1.00 13.69 209 LEU B C 1
ATOM 4368 O O . LEU B 1 209 ? -24.193 -17.147 -27.865 1.00 15.53 209 LEU B O 1
ATOM 4373 N N . VAL B 1 210 ? -22.183 -18.160 -27.747 1.00 17.04 210 VAL B N 1
ATOM 4374 C CA . VAL B 1 210 ? -22.569 -18.982 -26.603 1.00 17.82 210 VAL B CA 1
ATOM 4375 C C . VAL B 1 210 ? -23.035 -18.092 -25.460 1.00 15.33 210 VAL B C 1
ATOM 4376 O O . VAL B 1 210 ? -24.102 -18.303 -24.872 1.00 13.62 210 VAL B O 1
ATOM 4380 N N . GLY B 1 211 ? -22.247 -17.062 -25.153 1.00 15.20 211 GLY B N 1
ATOM 4381 C CA . GLY B 1 211 ? -22.638 -16.125 -24.116 1.00 12.21 211 GLY B CA 1
ATOM 4382 C C . GLY B 1 211 ? -23.933 -15.395 -24.416 1.00 12.59 211 GLY B C 1
ATOM 4383 O O . GLY B 1 211 ? -24.761 -15.200 -23.526 1.00 11.51 211 GLY B O 1
ATOM 4384 N N . GLN B 1 212 ? -24.129 -14.974 -25.670 1.00 11.35 212 GLN B N 1
ATOM 4385 C CA . GLN B 1 212 ? -25.386 -14.307 -26.011 1.00 10.04 212 GLN B CA 1
ATOM 4386 C C . GLN B 1 212 ? -26.583 -15.243 -25.872 1.00 9.25 212 GLN B C 1
ATOM 4387 O O . GLN B 1 212 ? -27.706 -14.779 -25.660 1.00 9.71 212 GLN B O 1
ATOM 4393 N N . ALA B 1 213 ? -26.373 -16.552 -26.008 1.00 9.19 213 ALA B N 1
ATOM 4394 C CA . ALA B 1 213 ? -27.460 -17.502 -25.816 1.00 10.79 213 ALA B CA 1
ATOM 4395 C C . ALA B 1 213 ? -27.738 -17.795 -24.347 1.00 9.89 213 ALA B C 1
ATOM 4396 O O . ALA B 1 213 ? -28.853 -18.220 -24.017 1.00 10.87 213 ALA B O 1
ATOM 4398 N N . LEU B 1 214 ? -26.769 -17.556 -23.461 1.00 9.69 214 LEU B N 1
ATOM 4399 C CA . LEU B 1 214 ? -26.862 -18.061 -22.094 1.00 8.69 214 LEU B CA 1
ATOM 4400 C C . LEU B 1 214 ? -26.953 -16.992 -21.016 1.00 9.93 214 LEU B C 1
ATOM 4401 O O . LEU B 1 214 ? -27.668 -17.191 -20.032 1.00 9.76 214 LEU B O 1
ATOM 4406 N N . PHE B 1 215 ? -26.208 -15.891 -21.123 1.00 9.73 215 PHE B N 1
ATOM 4407 C CA . PHE B 1 215 ? -26.110 -14.975 -19.989 1.00 9.73 215 PHE B CA 1
ATOM 4408 C C . PHE B 1 215 ? -27.410 -14.206 -19.746 1.00 11.12 215 PHE B C 1
ATOM 4409 O O . PHE B 1 215 ? -28.155 -13.873 -20.675 1.00 10.04 215 PHE B O 1
ATOM 4417 N N . ALA B 1 216 ? -27.676 -13.921 -18.470 1.00 10.04 216 ALA B N 1
ATOM 4418 C CA . ALA B 1 216 ? -28.913 -13.277 -18.044 1.00 8.11 216 ALA B CA 1
ATOM 4419 C C . ALA B 1 216 ? -28.647 -12.477 -16.775 1.00 8.15 216 ALA B C 1
ATOM 4420 O O . ALA B 1 216 ? -27.555 -12.536 -16.193 1.00 9.56 216 ALA B O 1
ATOM 4422 N N . ASP B 1 217 ? -29.670 -11.747 -16.331 1.00 6.29 217 ASP B N 1
ATOM 4423 C CA . ASP B 1 217 ? -29.580 -10.852 -15.183 1.00 8.11 217 ASP B CA 1
ATOM 4424 C C . ASP B 1 217 ? -30.263 -11.464 -13.968 1.00 8.54 217 ASP B C 1
ATOM 4425 O O . ASP B 1 217 ? -31.310 -12.104 -14.084 1.00 8.85 217 ASP B O 1
ATOM 4430 N N . GLY B 1 218 ? -29.715 -11.180 -12.795 1.00 6.95 218 GLY B N 1
ATOM 4431 C CA . GLY B 1 218 ? -30.371 -11.558 -11.559 1.00 8.11 218 GLY B CA 1
ATOM 4432 C C . GLY B 1 218 ? -29.513 -11.178 -10.375 1.00 7.44 218 GLY B C 1
ATOM 4433 O O . GLY B 1 218 ? -28.299 -10.981 -10.497 1.00 7.22 218 GLY B O 1
ATOM 4434 N N . ALA B 1 219 ? -30.172 -11.095 -9.223 1.00 6.32 219 ALA B N 1
ATOM 4435 C CA . ALA B 1 219 ? -29.529 -10.829 -7.953 1.00 7.39 219 ALA B CA 1
ATOM 4436 C C . ALA B 1 219 ? -30.087 -11.762 -6.897 1.00 7.47 219 ALA B C 1
ATOM 4437 O O . ALA B 1 219 ? -31.282 -12.064 -6.889 1.00 7.39 219 ALA B O 1
ATOM 4439 N N . ALA B 1 220 ? -29.223 -12.201 -5.998 1.00 6.57 220 ALA B N 1
ATOM 4440 C CA . ALA B 1 220 ? -29.619 -12.999 -4.856 1.00 5.61 220 ALA B CA 1
ATOM 4441 C C . ALA B 1 220 ? -28.953 -12.425 -3.626 1.00 6.21 220 ALA B C 1
ATOM 4442 O O . ALA B 1 220 ? -27.822 -11.934 -3.688 1.00 7.00 220 ALA B O 1
ATOM 4444 N N . ALA B 1 221 ? -29.646 -12.514 -2.506 1.00 7.60 221 ALA B N 1
ATOM 4445 C CA . ALA B 1 221 ? -29.128 -12.034 -1.236 1.00 6.92 221 ALA B CA 1
ATOM 4446 C C . ALA B 1 221 ? -29.346 -13.087 -0.164 1.00 6.70 221 ALA B C 1
ATOM 4447 O O . ALA B 1 221 ? -30.355 -13.795 -0.180 1.00 8.32 221 ALA B O 1
ATOM 4449 N N . LEU B 1 222 ? -28.388 -13.193 0.763 1.00 6.85 222 LEU B N 1
ATOM 4450 C CA . LEU B 1 222 ? -28.443 -14.129 1.874 1.00 6.52 222 LEU B CA 1
ATOM 4451 C C . LEU B 1 222 ? -28.060 -13.415 3.157 1.00 7.11 222 LEU B C 1
ATOM 4452 O O . LEU B 1 222 ? -27.322 -12.424 3.141 1.00 7.87 222 LEU B O 1
ATOM 4457 N N . ILE B 1 223 ? -28.542 -13.944 4.270 1.00 6.68 223 ILE B N 1
ATOM 4458 C CA . ILE B 1 223 ? -27.971 -13.684 5.584 1.00 7.79 223 ILE B CA 1
ATOM 4459 C C . ILE B 1 223 ? -27.319 -14.972 6.054 1.00 8.89 223 ILE B C 1
ATOM 4460 O O . ILE B 1 223 ? -27.949 -16.034 6.027 1.00 8.33 223 ILE B O 1
ATOM 4465 N N . VAL B 1 224 ? -26.070 -14.872 6.503 1.00 7.97 224 VAL B N 1
ATOM 4466 C CA . VAL B 1 224 ? -25.298 -15.994 7.026 1.00 8.70 224 VAL B CA 1
ATOM 4467 C C . VAL B 1 224 ? -24.810 -15.640 8.424 1.00 9.96 224 VAL B C 1
ATOM 4468 O O . VAL B 1 224 ? -24.387 -14.508 8.687 1.00 8.41 224 VAL B O 1
ATOM 4472 N N . GLY B 1 225 ? -24.894 -16.600 9.332 1.00 8.37 225 GLY B N 1
ATOM 4473 C CA . GLY B 1 225 ? -24.359 -16.365 10.655 1.00 8.00 225 GLY B CA 1
ATOM 4474 C C . GLY B 1 225 ? -24.192 -17.668 11.390 1.00 10.02 225 GLY B C 1
ATOM 4475 O O . GLY B 1 225 ? -24.840 -18.667 11.077 1.00 9.22 225 GLY B O 1
ATOM 4476 N N . ALA B 1 226 ? -23.300 -17.651 12.369 1.00 9.24 226 ALA B N 1
ATOM 4477 C CA . ALA B 1 226 ? -23.137 -18.780 13.269 1.00 10.96 226 ALA B CA 1
ATOM 4478 C C . ALA B 1 226 ? -23.938 -18.533 14.542 1.00 11.13 226 ALA B C 1
ATOM 4479 O O . ALA B 1 226 ? -24.310 -17.401 14.859 1.00 11.14 226 ALA B O 1
ATOM 4481 N N . ASP B 1 227 ? -24.227 -19.620 15.258 1.00 12.38 227 ASP B N 1
ATOM 4482 C CA . ASP B 1 227 ? -24.928 -19.567 16.541 1.00 12.86 227 ASP B CA 1
ATOM 4483 C C . ASP B 1 227 ? -26.275 -18.871 16.399 1.00 10.50 227 ASP B C 1
ATOM 4484 O O . ASP B 1 227 ? -26.468 -17.781 16.955 1.00 13.76 227 ASP B O 1
ATOM 4489 N N . PRO B 1 228 ? -27.226 -19.464 15.668 1.00 11.89 228 PRO B N 1
ATOM 4490 C CA . PRO B 1 228 ? -28.532 -18.817 15.493 1.00 13.64 228 PRO B CA 1
ATOM 4491 C C . PRO B 1 228 ? -29.253 -18.654 16.820 1.00 17.37 228 PRO B C 1
ATOM 4492 O O . PRO B 1 228 ? -29.104 -19.463 17.740 1.00 18.05 228 PRO B O 1
ATOM 4496 N N . ASP B 1 229 ? -30.032 -17.580 16.903 1.00 17.29 229 ASP B N 1
ATOM 4497 C CA . ASP B 1 229 ? -30.909 -17.311 18.042 1.00 23.86 229 ASP B CA 1
ATOM 4498 C C . ASP B 1 229 ? -32.276 -17.897 17.701 1.00 21.63 229 ASP B C 1
ATOM 4499 O O . ASP B 1 229 ? -33.044 -17.306 16.939 1.00 21.36 229 ASP B O 1
ATOM 4504 N N . ALA B 1 230 ? -32.589 -19.059 18.281 1.00 22.16 230 ALA B N 1
ATOM 4505 C CA . ALA B 1 230 ? -33.791 -19.804 17.910 1.00 24.35 230 ALA B CA 1
ATOM 4506 C C . ALA B 1 230 ? -35.090 -19.083 18.253 1.00 25.43 230 ALA B C 1
ATOM 4507 O O . ALA B 1 230 ? -36.158 -19.552 17.849 1.00 27.97 230 ALA B O 1
ATOM 4509 N N . SER B 1 231 ? -35.030 -17.970 18.982 1.00 25.19 231 SER B N 1
ATOM 4510 C CA . SER B 1 231 ? -36.213 -17.158 19.230 1.00 23.20 231 SER B CA 1
ATOM 4511 C C . SER B 1 231 ? -36.618 -16.321 18.025 1.00 27.17 231 SER B C 1
ATOM 4512 O O . SER B 1 231 ? -37.774 -15.891 17.949 1.00 28.22 231 SER B O 1
ATOM 4515 N N . ILE B 1 232 ? -35.706 -16.094 17.081 1.00 21.97 232 ILE B N 1
ATOM 4516 C CA . ILE B 1 232 ? -35.979 -15.189 15.971 1.00 21.83 232 ILE B CA 1
ATOM 4517 C C . ILE B 1 232 ? -35.510 -15.765 14.642 1.00 19.25 232 ILE B C 1
ATOM 4518 O O . ILE B 1 232 ? -36.163 -15.569 13.612 1.00 21.23 232 ILE B O 1
ATOM 4520 N N . GLU B 1 233 ? -34.388 -16.480 14.650 1.00 16.43 233 GLU B N 1
ATOM 4521 C CA . GLU B 1 233 ? -33.740 -16.913 13.419 1.00 17.78 233 GLU B CA 1
ATOM 4522 C C . GLU B 1 233 ? -34.055 -18.371 13.089 1.00 19.98 233 GLU B C 1
ATOM 4523 O O . GLU B 1 233 ? -34.252 -19.208 13.975 1.00 18.94 233 GLU B O 1
ATOM 4529 N N . ARG B 1 234 ? -34.122 -18.657 11.789 1.00 18.30 234 ARG B N 1
ATOM 4530 C CA . ARG B 1 234 ? -34.511 -19.970 11.275 1.00 20.16 234 ARG B CA 1
ATOM 4531 C C . ARG B 1 234 ? -33.494 -20.410 10.229 1.00 17.79 234 ARG B C 1
ATOM 4532 O O . ARG B 1 234 ? -33.539 -19.931 9.081 1.00 18.27 234 ARG B O 1
ATOM 4540 N N . PRO B 1 235 ? -32.575 -21.307 10.581 1.00 16.87 235 PRO B N 1
ATOM 4541 C CA . PRO B 1 235 ? -31.608 -21.813 9.597 1.00 15.87 235 PRO B CA 1
ATOM 4542 C C . PRO B 1 235 ? -32.292 -22.579 8.475 1.00 15.01 235 PRO B C 1
ATOM 4543 O O . PRO B 1 235 ? -33.307 -23.249 8.675 1.00 15.49 235 PRO B O 1
ATOM 4547 N N . LEU B 1 236 ? -31.709 -22.471 7.283 1.00 9.71 236 LEU B N 1
ATOM 4548 C CA . LEU B 1 236 ? -32.113 -23.208 6.091 1.00 7.70 236 LEU B CA 1
ATOM 4549 C C . LEU B 1 236 ? -31.081 -24.242 5.663 1.00 8.86 236 LEU B C 1
ATOM 4550 O O . LEU B 1 236 ? -31.452 -25.322 5.192 1.00 8.94 236 LEU B O 1
ATOM 4555 N N . TYR B 1 237 ? -29.794 -23.924 5.809 1.00 8.47 237 TYR B N 1
ATOM 4556 C CA . TYR B 1 237 ? -28.684 -24.793 5.429 1.00 8.20 237 TYR B CA 1
ATOM 4557 C C . TYR B 1 237 ? -27.517 -24.492 6.357 1.00 8.14 237 TYR B C 1
ATOM 4558 O O . TYR B 1 237 ? -27.389 -23.376 6.864 1.00 10.78 237 TYR B O 1
ATOM 4567 N N . HIS B 1 238 ? -26.679 -25.496 6.583 1.00 7.39 238 HIS B N 1
ATOM 4568 C CA . HIS B 1 238 ? -25.438 -25.315 7.325 1.00 8.87 238 HIS B CA 1
ATOM 4569 C C . HIS B 1 238 ? -24.290 -25.431 6.338 1.00 9.16 238 HIS B C 1
ATOM 4570 O O . HIS B 1 238 ? -24.296 -26.308 5.471 1.00 9.07 238 HIS B O 1
ATOM 4577 N N . ILE B 1 239 ? -23.290 -24.559 6.479 1.00 8.88 239 ILE B N 1
ATOM 4578 C CA . ILE B 1 239 ? -22.136 -24.542 5.586 1.00 11.28 239 ILE B CA 1
ATOM 4579 C C . ILE B 1 239 ? -21.036 -25.346 6.268 1.00 9.16 239 ILE B C 1
ATOM 4580 O O . ILE B 1 239 ? -20.381 -24.861 7.198 1.00 13.13 239 ILE B O 1
ATOM 4585 N N . VAL B 1 240 ? -20.813 -26.575 5.805 1.00 9.09 240 VAL B N 1
ATOM 4586 C CA . VAL B 1 240 ? -19.925 -27.510 6.505 1.00 9.00 240 VAL B CA 1
ATOM 4587 C C . VAL B 1 240 ? -18.465 -27.307 6.115 1.00 8.79 240 VAL B C 1
ATOM 4588 O O . VAL B 1 240 ? -17.580 -27.268 6.976 1.00 10.32 240 VAL B O 1
ATOM 4592 N N . SER B 1 241 ? -18.184 -27.168 4.820 1.00 8.59 241 SER B N 1
ATOM 4593 C CA . SER B 1 241 ? -16.819 -26.996 4.347 1.00 8.32 241 SER B CA 1
ATOM 4594 C C . SER B 1 241 ? -16.867 -26.304 2.997 1.00 8.70 241 SER B C 1
ATOM 4595 O O . SER B 1 241 ? -17.905 -26.286 2.331 1.00 8.18 241 SER B O 1
ATOM 4598 N N . ALA B 1 242 ? -15.736 -25.718 2.609 1.00 7.93 242 ALA B N 1
ATOM 4599 C CA . ALA B 1 242 ? -15.663 -24.972 1.356 1.00 6.81 242 ALA B CA 1
ATOM 4600 C C . ALA B 1 242 ? -14.252 -25.067 0.800 1.00 10.37 242 ALA B C 1
ATOM 4601 O O . ALA B 1 242 ? -13.293 -24.669 1.471 1.00 11.45 242 ALA B O 1
ATOM 4603 N N . SER B 1 243 ? -14.131 -25.564 -0.429 1.00 10.93 243 SER B N 1
ATOM 4604 C CA . SER B 1 243 ? -12.842 -25.818 -1.051 1.00 7.93 243 SER B CA 1
ATOM 4605 C C . SER B 1 243 ? -12.803 -25.144 -2.413 1.00 6.99 243 SER B C 1
ATOM 4606 O O . SER B 1 243 ? -13.845 -24.790 -2.974 1.00 9.48 243 SER B O 1
ATOM 4609 N N . GLN B 1 244 ? -11.585 -24.932 -2.924 1.00 6.81 244 GLN B N 1
ATOM 4610 C CA . GLN B 1 244 ? -11.399 -24.379 -4.260 1.00 6.66 244 GLN B CA 1
ATOM 4611 C C . GLN B 1 244 ? -10.226 -25.079 -4.927 1.00 10.87 244 GLN B C 1
ATOM 4612 O O . GLN B 1 244 ? -9.211 -25.327 -4.280 1.00 11.18 244 GLN B O 1
ATOM 4618 N N . THR B 1 245 ? -10.348 -25.366 -6.223 1.00 9.59 245 THR B N 1
ATOM 4619 C CA . THR B 1 245 ? -9.227 -25.961 -6.938 1.00 9.22 245 THR B CA 1
ATOM 4620 C C . THR B 1 245 ? -9.185 -25.497 -8.385 1.00 9.77 245 THR B C 1
ATOM 4621 O O . THR B 1 245 ? -10.201 -25.111 -8.965 1.00 11.16 245 THR B O 1
ATOM 4625 N N . LEU B 1 246 ? -7.980 -25.527 -8.950 1.00 10.14 246 LEU B N 1
ATOM 4626 C CA . LEU B 1 246 ? -7.763 -25.297 -10.369 1.00 7.84 246 LEU B CA 1
ATOM 4627 C C . LEU B 1 246 ? -7.672 -26.648 -11.067 1.00 11.82 246 LEU B C 1
ATOM 4628 O O . LEU B 1 246 ? -7.111 -27.603 -10.524 1.00 16.65 246 LEU B O 1
ATOM 4633 N N . LEU B 1 247 ? -8.216 -26.724 -12.273 1.00 11.04 247 LEU B N 1
ATOM 4634 C CA . LEU B 1 247 ? -8.201 -28.040 -12.899 1.00 12.95 247 LEU B CA 1
ATOM 4635 C C . LEU B 1 247 ? -6.930 -28.229 -13.725 1.00 14.00 247 LEU B C 1
ATOM 4636 O O . LEU B 1 247 ? -6.459 -27.287 -14.367 1.00 12.26 247 LEU B O 1
ATOM 4641 N N . PRO B 1 248 ? -6.375 -29.437 -13.720 1.00 14.01 248 PRO B N 1
ATOM 4642 C CA . PRO B 1 248 ? -5.095 -29.669 -14.402 1.00 16.97 248 PRO B CA 1
ATOM 4643 C C . PRO B 1 248 ? -5.174 -29.389 -15.897 1.00 17.39 248 PRO B C 1
ATOM 4644 O O . PRO B 1 248 ? -6.126 -29.787 -16.573 1.00 18.41 248 PRO B O 1
ATOM 4648 N N . ASP B 1 249 ? -4.170 -28.661 -16.388 1.00 17.81 249 ASP B N 1
ATOM 4649 C CA . ASP B 1 249 ? -3.953 -28.415 -17.819 1.00 20.38 249 ASP B CA 1
ATOM 4650 C C . ASP B 1 249 ? -5.171 -27.805 -18.505 1.00 19.71 249 ASP B C 1
ATOM 4651 O O . ASP B 1 249 ? -5.468 -28.083 -19.670 1.00 17.18 249 ASP B O 1
ATOM 4656 N N . SER B 1 250 ? -5.866 -26.935 -17.775 1.00 17.81 250 SER B N 1
ATOM 4657 C CA . SER B 1 250 ? -7.034 -26.232 -18.282 1.00 17.81 250 SER B CA 1
ATOM 4658 C C . SER B 1 250 ? -6.743 -24.765 -18.568 1.00 16.89 250 SER B C 1
ATOM 4659 O O . SER B 1 250 ? -7.684 -23.995 -18.784 1.00 17.05 250 SER B O 1
ATOM 4662 N N . ASP B 1 251 ? -5.470 -24.350 -18.550 1.00 17.04 251 ASP B N 1
ATOM 4663 C CA . ASP B 1 251 ? -5.160 -22.933 -18.698 1.00 17.30 251 ASP B CA 1
ATOM 4664 C C . ASP B 1 251 ? -5.720 -22.395 -20.007 1.00 18.62 251 ASP B C 1
ATOM 4665 O O . ASP B 1 251 ? -5.551 -23.001 -21.073 1.00 19.36 251 ASP B O 1
ATOM 4670 N N . GLY B 1 252 ? -6.395 -21.255 -19.916 1.00 15.84 252 GLY B N 1
ATOM 4671 C CA . GLY B 1 252 ? -6.916 -20.597 -21.086 1.00 14.74 252 GLY B CA 1
ATOM 4672 C C . GLY B 1 252 ? -8.235 -21.131 -21.586 1.00 15.22 252 GLY B C 1
ATOM 4673 O O . GLY B 1 252 ? -8.717 -20.657 -22.620 1.00 17.68 252 GLY B O 1
ATOM 4674 N N . ALA B 1 253 ? -8.850 -22.091 -20.885 1.00 12.61 253 ALA B N 1
ATOM 4675 C CA . ALA B 1 253 ? -10.089 -22.677 -21.390 1.00 13.46 253 ALA B CA 1
ATOM 4676 C C . ALA B 1 253 ? -11.219 -21.654 -21.417 1.00 11.19 253 ALA B C 1
ATOM 4677 O O . ALA B 1 253 ? -11.994 -21.607 -22.379 1.00 15.88 253 ALA B O 1
ATOM 4679 N N . ILE B 1 254 ? -11.346 -20.844 -20.370 1.00 11.04 254 ILE B N 1
ATOM 4680 C CA . ILE B 1 254 ? -12.340 -19.772 -20.306 1.00 12.94 254 ILE B CA 1
ATOM 4681 C C . ILE B 1 254 ? -11.610 -18.491 -19.943 1.00 12.62 254 ILE B C 1
ATOM 4682 O O . ILE B 1 254 ? -10.933 -18.434 -18.909 1.00 12.13 254 ILE B O 1
ATOM 4687 N N . GLU B 1 255 ? -11.746 -17.460 -20.773 1.00 12.68 255 GLU B N 1
ATOM 4688 C CA . GLU B 1 255 ? -11.178 -16.161 -20.444 1.00 11.12 255 GLU B CA 1
ATOM 4689 C C . GLU B 1 255 ? -12.212 -15.076 -20.682 1.00 11.75 255 GLU B C 1
ATOM 4690 O O . GLU B 1 255 ? -13.028 -15.170 -21.605 1.00 11.63 255 GLU B O 1
ATOM 4696 N N . GLY B 1 256 ? -12.186 -14.061 -19.828 1.00 9.10 256 GLY B N 1
ATOM 4697 C CA . GLY B 1 256 ? -13.030 -12.894 -19.978 1.00 10.77 256 GLY B CA 1
ATOM 4698 C C . GLY B 1 256 ? -12.169 -11.654 -19.878 1.00 9.51 256 GLY B C 1
ATOM 4699 O O . GLY B 1 256 ? -11.486 -11.466 -18.870 1.00 9.85 256 GLY B O 1
ATOM 4700 N N . HIS B 1 257 ? -12.174 -10.810 -20.906 1.00 8.87 257 HIS B N 1
ATOM 4701 C CA . HIS B 1 257 ? -11.310 -9.635 -20.959 1.00 9.72 257 HIS B CA 1
ATOM 4702 C C . HIS B 1 257 ? -12.139 -8.359 -20.878 1.00 11.45 257 HIS B C 1
ATOM 4703 O O . HIS B 1 257 ? -13.158 -8.221 -21.565 1.00 10.64 257 HIS B O 1
ATOM 4710 N N . ILE B 1 258 ? -11.703 -7.430 -20.042 1.00 10.19 258 ILE B N 1
ATOM 4711 C CA . ILE B 1 258 ? -12.387 -6.156 -19.868 1.00 9.99 258 ILE B CA 1
ATOM 4712 C C . ILE B 1 258 ? -11.683 -5.161 -20.782 1.00 10.69 258 ILE B C 1
ATOM 4713 O O . ILE B 1 258 ? -10.510 -4.825 -20.570 1.00 11.15 258 ILE B O 1
ATOM 4718 N N . ARG B 1 259 ? -12.386 -4.729 -21.831 1.00 9.24 259 ARG B N 1
ATOM 4719 C CA . ARG B 1 259 ? -11.807 -4.012 -22.961 1.00 10.33 259 ARG B CA 1
ATOM 4720 C C . ARG B 1 259 ? -12.657 -2.788 -23.277 1.00 8.78 259 ARG B C 1
ATOM 4721 O O . ARG B 1 259 ? -13.739 -2.583 -22.711 1.00 9.40 259 ARG B O 1
ATOM 4729 N N . GLU B 1 260 ? -12.188 -2.015 -24.264 1.00 9.96 260 GLU B N 1
ATOM 4730 C CA . GLU B 1 260 ? -12.928 -0.844 -24.724 1.00 9.17 260 GLU B CA 1
ATOM 4731 C C . GLU B 1 260 ? -14.302 -1.208 -25.273 1.00 7.88 260 GLU B C 1
ATOM 4732 O O . GLU B 1 260 ? -15.208 -0.370 -25.257 1.00 9.39 260 GLU B O 1
ATOM 4738 N N . ALA B 1 261 ? -14.467 -2.430 -25.780 1.00 9.32 261 ALA B N 1
ATOM 4739 C CA . ALA B 1 261 ? -15.749 -2.927 -26.259 1.00 9.71 261 ALA B CA 1
ATOM 4740 C C . ALA B 1 261 ? -16.571 -3.601 -25.168 1.00 10.40 261 ALA B C 1
ATOM 4741 O O . ALA B 1 261 ? -17.622 -4.176 -25.470 1.00 10.18 261 ALA B O 1
ATOM 4743 N N . GLY B 1 262 ? -16.148 -3.508 -23.914 1.00 9.15 262 GLY B N 1
ATOM 4744 C CA . GLY B 1 262 ? -16.828 -4.191 -22.830 1.00 9.29 262 GLY B CA 1
ATOM 4745 C C . GLY B 1 262 ? -16.153 -5.486 -22.426 1.00 10.31 262 GLY B C 1
ATOM 4746 O O . GLY B 1 262 ? -14.940 -5.648 -22.590 1.00 10.25 262 GLY B O 1
ATOM 4747 N N . LEU B 1 263 ? -16.922 -6.411 -21.865 1.00 9.71 263 LEU B N 1
ATOM 4748 C CA . LEU B 1 263 ? -16.395 -7.706 -21.451 1.00 10.47 263 LEU B CA 1
ATOM 4749 C C . LEU B 1 263 ? -16.538 -8.694 -22.602 1.00 10.60 263 LEU B C 1
ATOM 4750 O O . LEU B 1 263 ? -17.655 -9.010 -23.026 1.00 10.75 263 LEU B O 1
ATOM 4755 N N . THR B 1 264 ? -15.413 -9.182 -23.107 1.00 10.01 264 THR B N 1
ATOM 4756 C CA . THR B 1 264 ? -15.403 -10.139 -24.204 1.00 10.86 264 THR B CA 1
ATOM 4757 C C . THR B 1 264 ? -15.037 -11.517 -23.671 1.00 12.94 264 THR B C 1
ATOM 4758 O O . THR B 1 264 ? -14.214 -11.646 -22.765 1.00 12.40 264 THR B O 1
ATOM 4762 N N . VAL B 1 265 ? -15.690 -12.544 -24.195 1.00 13.07 265 VAL B N 1
ATOM 4763 C CA . VAL B 1 265 ? -15.599 -13.887 -23.645 1.00 10.89 265 VAL B CA 1
ATOM 4764 C C . VAL B 1 265 ? -14.950 -14.791 -24.678 1.00 13.94 265 VAL B C 1
ATOM 4765 O O . VAL B 1 265 ? -15.249 -14.697 -25.875 1.00 14.97 265 VAL B O 1
ATOM 4769 N N . HIS B 1 266 ? -14.082 -15.684 -24.210 1.00 14.81 266 HIS B N 1
ATOM 4770 C CA . HIS B 1 266 ? -13.271 -16.523 -25.080 1.00 14.71 266 HIS B CA 1
ATOM 4771 C C . HIS B 1 266 ? -13.225 -17.934 -24.518 1.00 18.01 266 HIS B C 1
ATOM 4772 O O . HIS B 1 266 ? -12.903 -18.135 -23.342 1.00 15.62 266 HIS B O 1
ATOM 4779 N N . LEU B 1 267 ? -13.569 -18.907 -25.356 1.00 19.14 267 LEU B N 1
ATOM 4780 C CA . LEU B 1 267 ? -13.792 -20.269 -24.899 1.00 21.88 267 LEU B CA 1
ATOM 4781 C C . LEU B 1 267 ? -13.076 -21.247 -25.817 1.00 22.76 267 LEU B C 1
ATOM 4782 O O . LEU B 1 267 ? -13.204 -21.158 -27.043 1.00 26.37 267 LEU B O 1
ATOM 4787 N N . LYS B 1 268 ? -12.309 -22.163 -25.222 1.00 25.75 268 LYS B N 1
ATOM 4788 C CA . LYS B 1 268 ? -11.948 -23.409 -25.885 1.00 31.49 268 LYS B CA 1
ATOM 4789 C C . LYS B 1 268 ? -13.165 -24.335 -25.886 1.00 33.03 268 LYS B C 1
ATOM 4790 O O . LYS B 1 268 ? -14.139 -24.113 -25.164 1.00 32.85 268 LYS B O 1
ATOM 4796 N N . LYS B 1 269 ? -13.125 -25.391 -26.699 1.00 40.57 269 LYS B N 1
ATOM 4797 C CA . LYS B 1 269 ? -14.379 -26.110 -26.902 1.00 39.76 269 LYS B CA 1
ATOM 4798 C C . LYS B 1 269 ? -14.587 -27.335 -26.012 1.00 38.07 269 LYS B C 1
ATOM 4799 O O . LYS B 1 269 ? -15.730 -27.796 -25.880 1.00 42.10 269 LYS B O 1
ATOM 4805 N N . ASP B 1 270 ? -13.551 -27.853 -25.353 1.00 33.92 270 ASP B N 1
ATOM 4806 C CA . ASP B 1 270 ? -13.749 -28.977 -24.441 1.00 27.20 270 ASP B CA 1
ATOM 4807 C C . ASP B 1 270 ? -13.981 -28.543 -22.990 1.00 24.96 270 ASP B C 1
ATOM 4808 O O . ASP B 1 270 ? -13.643 -29.299 -22.067 1.00 21.59 270 ASP B O 1
ATOM 4813 N N . VAL B 1 271 ? -14.567 -27.358 -22.764 1.00 24.68 271 VAL B N 1
ATOM 4814 C CA . VAL B 1 271 ? -14.822 -26.906 -21.391 1.00 21.51 271 VAL B CA 1
ATOM 4815 C C . VAL B 1 271 ? -15.695 -27.872 -20.595 1.00 20.50 271 VAL B C 1
ATOM 4816 O O . VAL B 1 271 ? -15.343 -28.180 -19.443 1.00 19.30 271 VAL B O 1
ATOM 4820 N N . PRO B 1 272 ? -16.833 -28.361 -21.109 1.00 18.86 272 PRO B N 1
ATOM 4821 C CA . PRO B 1 272 ? -17.594 -29.346 -20.324 1.00 18.75 272 PRO B CA 1
ATOM 4822 C C . PRO B 1 272 ? -16.791 -30.587 -19.975 1.00 19.33 272 PRO B C 1
ATOM 4823 O O . PRO B 1 272 ? -16.918 -31.111 -18.858 1.00 19.47 272 PRO B O 1
ATOM 4827 N N . ALA B 1 273 ? -15.948 -31.062 -20.894 1.00 18.36 273 ALA B N 1
ATOM 4828 C CA . ALA B 1 273 ? -15.134 -32.243 -20.623 1.00 18.16 273 ALA B CA 1
ATOM 4829 C C . ALA B 1 273 ? -14.197 -32.016 -19.443 1.00 17.72 273 ALA B C 1
ATOM 4830 O O . ALA B 1 273 ? -14.006 -32.912 -18.616 1.00 16.79 273 ALA B O 1
ATOM 4832 N N . PHE B 1 274 ? -13.602 -30.825 -19.347 1.00 16.18 274 PHE B N 1
ATOM 4833 C CA . PHE B 1 274 ? -12.704 -30.531 -18.232 1.00 15.24 274 PHE B CA 1
ATOM 4834 C C . PHE B 1 274 ? -13.430 -30.655 -16.899 1.00 14.19 274 PHE B C 1
ATOM 4835 O O . PHE B 1 274 ? -12.922 -31.272 -15.955 1.00 16.19 274 PHE B O 1
ATOM 4843 N N . PHE B 1 275 ? -14.624 -30.066 -16.799 1.00 14.30 275 PHE B N 1
ATOM 4844 C CA . PHE B 1 275 ? -15.327 -30.073 -15.519 1.00 14.28 275 PHE B CA 1
ATOM 4845 C C . PHE B 1 275 ? -15.819 -31.471 -15.167 1.00 16.95 275 PHE B C 1
ATOM 4846 O O . PHE B 1 275 ? -15.651 -31.931 -14.031 1.00 14.26 275 PHE B O 1
ATOM 4854 N N . SER B 1 276 ? -16.419 -32.170 -16.133 1.00 15.80 276 SER B N 1
ATOM 4855 C CA . SER B 1 276 ? -16.957 -33.494 -15.839 1.00 17.04 276 SER B CA 1
ATOM 4856 C C . SER B 1 276 ? -15.855 -34.509 -15.532 1.00 16.82 276 SER B C 1
ATOM 4857 O O . SER B 1 276 ? -16.057 -35.400 -14.697 1.00 17.84 276 SER B O 1
ATOM 4860 N N . ALA B 1 277 ? -14.685 -34.386 -16.168 1.00 16.95 277 ALA B N 1
ATOM 4861 C CA . ALA B 1 277 ? -13.612 -35.355 -15.955 1.00 17.52 277 ALA B CA 1
ATOM 4862 C C . ALA B 1 277 ? -12.908 -35.174 -14.614 1.00 17.97 277 ALA B C 1
ATOM 4863 O O . ALA B 1 277 ? -12.186 -36.078 -14.177 1.00 20.47 277 ALA B O 1
ATOM 4865 N N . ASN B 1 278 ? -13.077 -34.023 -13.968 1.00 14.33 278 ASN B N 1
ATOM 4866 C CA . ASN B 1 278 ? -12.400 -33.729 -12.713 1.00 14.06 278 ASN B CA 1
ATOM 4867 C C . ASN B 1 278 ? -13.345 -33.615 -11.528 1.00 14.84 278 ASN B C 1
ATOM 4868 O O . ASN B 1 278 ? -12.871 -33.484 -10.388 1.00 12.90 278 ASN B O 1
ATOM 4873 N N . ILE B 1 279 ? -14.661 -33.674 -11.752 1.00 14.29 279 ILE B N 1
ATOM 4874 C CA . ILE B 1 279 ? -15.592 -33.381 -10.669 1.00 14.88 279 ILE B CA 1
ATOM 4875 C C . ILE B 1 279 ? -15.500 -34.418 -9.553 1.00 14.02 279 ILE B C 1
ATOM 4876 O O . ILE B 1 279 ? -15.625 -34.080 -8.370 1.00 14.22 279 ILE B O 1
ATOM 4881 N N . GLU B 1 280 ? -15.273 -35.689 -9.897 1.00 14.42 280 GLU B N 1
ATOM 4882 C CA . GLU B 1 280 ? -15.268 -36.727 -8.868 1.00 15.24 280 GLU B CA 1
ATOM 4883 C C . GLU B 1 280 ? -14.150 -36.504 -7.852 1.00 14.10 280 GLU B C 1
ATOM 4884 O O . GLU B 1 280 ? -14.330 -36.761 -6.655 1.00 14.05 280 GLU B O 1
ATOM 4890 N N . LYS B 1 281 ? -12.994 -36.010 -8.299 1.00 14.07 281 LYS B N 1
ATOM 4891 C CA . LYS B 1 281 ? -11.940 -35.682 -7.346 1.00 14.08 281 LYS B CA 1
ATOM 4892 C C . LYS B 1 281 ? -12.427 -34.675 -6.308 1.00 14.85 281 LYS B C 1
ATOM 4893 O O . LYS B 1 281 ? -12.142 -34.811 -5.108 1.00 12.92 281 LYS B O 1
ATOM 4899 N N . SER B 1 282 ? -13.163 -33.653 -6.750 1.00 12.70 282 SER B N 1
ATOM 4900 C CA . SER B 1 282 ? -13.680 -32.671 -5.805 1.00 11.82 282 SER B CA 1
ATOM 4901 C C . SER B 1 282 ? -14.673 -33.309 -4.843 1.00 10.78 282 SER B C 1
ATOM 4902 O O . SER B 1 282 ? -14.703 -32.971 -3.652 1.00 11.97 282 SER B O 1
ATOM 4905 N N . LEU B 1 283 ? -15.491 -34.248 -5.337 1.00 10.62 283 LEU B N 1
ATOM 4906 C CA . LEU B 1 283 ? -16.456 -34.918 -4.472 1.00 10.52 283 LEU B CA 1
ATOM 4907 C C . LEU B 1 283 ? -15.766 -35.803 -3.444 1.00 10.60 283 LEU B C 1
ATOM 4908 O O . LEU B 1 283 ? -16.116 -35.781 -2.255 1.00 10.99 283 LEU B O 1
ATOM 4913 N N . VAL B 1 284 ? -14.798 -36.607 -3.892 1.00 12.53 284 VAL B N 1
ATOM 4914 C CA . VAL B 1 284 ? -14.056 -37.469 -2.975 1.00 13.53 284 VAL B CA 1
ATOM 4915 C C . VAL B 1 284 ? -13.338 -36.640 -1.918 1.00 12.66 284 VAL B C 1
ATOM 4916 O O . VAL B 1 284 ? -13.352 -36.978 -0.729 1.00 15.66 284 VAL B O 1
ATOM 4920 N N . ASP B 1 285 ? -12.723 -35.526 -2.322 1.00 11.48 285 ASP B N 1
ATOM 4921 C CA . ASP B 1 285 ? -11.984 -34.717 -1.355 1.00 12.98 285 ASP B CA 1
ATOM 4922 C C . ASP B 1 285 ? -12.912 -34.095 -0.319 1.00 14.12 285 ASP B C 1
ATOM 4923 O O . ASP B 1 285 ? -12.558 -33.999 0.867 1.00 12.50 285 ASP B O 1
ATOM 4928 N N . ALA B 1 286 ? -14.113 -33.687 -0.743 1.00 11.92 286 ALA B N 1
ATOM 4929 C CA . ALA B 1 286 ? -15.046 -33.017 0.152 1.00 12.41 286 ALA B CA 1
ATOM 4930 C C . ALA B 1 286 ? -15.780 -33.998 1.056 1.00 11.89 286 ALA B C 1
ATOM 4931 O O . ALA B 1 286 ? -16.032 -33.691 2.226 1.00 12.43 286 ALA B O 1
ATOM 4933 N N . PHE B 1 287 ? -16.125 -35.184 0.540 1.00 9.35 287 PHE B N 1
ATOM 4934 C CA . PHE B 1 287 ? -17.053 -36.067 1.234 1.00 10.77 287 PHE B CA 1
ATOM 4935 C C . PHE B 1 287 ? -16.402 -37.240 1.956 1.00 12.21 287 PHE B C 1
ATOM 4936 O O . PHE B 1 287 ? -17.036 -37.819 2.845 1.00 12.95 287 PHE B O 1
ATOM 4944 N N . THR B 1 288 ? -15.159 -37.583 1.630 1.00 12.35 288 THR B N 1
ATOM 4945 C CA . THR B 1 288 ? -14.466 -38.610 2.406 1.00 13.18 288 THR B CA 1
ATOM 4946 C C . THR B 1 288 ? -14.414 -38.304 3.899 1.00 13.46 288 THR B C 1
ATOM 4947 O O . THR B 1 288 ? -14.661 -39.228 4.694 1.00 14.67 288 THR B O 1
ATOM 4951 N N . PRO B 1 289 ? -14.120 -37.078 4.349 1.00 13.57 289 PRO B N 1
ATOM 4952 C CA . PRO B 1 289 ? -14.190 -36.802 5.796 1.00 15.40 289 PRO B CA 1
ATOM 4953 C C . PRO B 1 289 ? -15.570 -37.019 6.385 1.00 16.71 289 PRO B C 1
ATOM 4954 O O . PRO B 1 289 ? -15.686 -37.251 7.596 1.00 19.10 289 PRO B O 1
ATOM 4958 N N . ILE B 1 290 ? -16.622 -36.950 5.567 1.00 14.84 290 ILE B N 1
ATOM 4959 C CA . ILE B 1 290 ? -17.984 -37.184 6.036 1.00 16.95 290 ILE B CA 1
ATOM 4960 C C . ILE B 1 290 ? -18.394 -38.650 5.935 1.00 16.43 290 ILE B C 1
ATOM 4961 O O . ILE B 1 290 ? -19.440 -39.033 6.481 1.00 18.81 290 ILE B O 1
ATOM 4966 N N . GLY B 1 291 ? -17.593 -39.490 5.282 1.00 15.06 291 GLY B N 1
ATOM 4967 C CA . GLY B 1 291 ? -17.981 -40.876 5.095 1.00 17.41 291 GLY B CA 1
ATOM 4968 C C . GLY B 1 291 ? -19.032 -41.103 4.034 1.00 15.28 291 GLY B C 1
ATOM 4969 O O . GLY B 1 291 ? -19.822 -42.050 4.141 1.00 17.20 291 GLY B O 1
ATOM 4970 N N . ILE B 1 292 ? -19.065 -40.265 3.000 1.00 13.23 292 ILE B N 1
ATOM 4971 C CA . ILE B 1 292 ? -20.046 -40.367 1.929 1.00 14.13 292 ILE B CA 1
ATOM 4972 C C . ILE B 1 292 ? -19.313 -40.669 0.630 1.00 13.06 292 ILE B C 1
ATOM 4973 O O . ILE B 1 292 ? -18.322 -40.002 0.301 1.00 12.83 292 ILE B O 1
ATOM 4978 N N . SER B 1 293 ? -19.798 -41.684 -0.096 1.00 13.45 293 SER B N 1
ATOM 4979 C CA . SER B 1 293 ? -19.278 -42.049 -1.401 1.00 14.13 293 SER B CA 1
ATOM 4980 C C . SER B 1 293 ? -20.348 -42.131 -2.476 1.00 14.19 293 SER B C 1
ATOM 4981 O O . SER B 1 293 ? -19.999 -42.189 -3.662 1.00 17.07 293 SER B O 1
ATOM 4984 N N . ASP B 1 294 ? -21.630 -42.136 -2.106 1.00 13.34 294 ASP B N 1
ATOM 4985 C CA . ASP B 1 294 ? -22.736 -42.310 -3.042 1.00 13.69 294 ASP B CA 1
ATOM 4986 C C . ASP B 1 294 ? -23.261 -40.936 -3.443 1.00 12.49 294 ASP B C 1
ATOM 4987 O O . ASP B 1 294 ? -23.938 -40.269 -2.657 1.00 12.69 294 ASP B O 1
ATOM 4992 N N . TRP B 1 295 ? -22.974 -40.522 -4.678 1.00 12.26 295 TRP B N 1
ATOM 4993 C CA . TRP B 1 295 ? -23.351 -39.170 -5.086 1.00 10.49 295 TRP B CA 1
ATOM 4994 C C . TRP B 1 295 ? -24.845 -39.004 -5.334 1.00 11.72 295 TRP B C 1
ATOM 4995 O O . TRP B 1 295 ? -25.312 -37.869 -5.459 1.00 12.10 295 TRP B O 1
ATOM 5006 N N . ASN B 1 296 ? -25.608 -40.091 -5.373 1.00 11.21 296 ASN B N 1
ATOM 5007 C CA . ASN B 1 296 ? -27.058 -39.993 -5.417 1.00 13.05 296 ASN B CA 1
ATOM 5008 C C . ASN B 1 296 ? -27.683 -39.843 -4.032 1.00 10.73 296 ASN B C 1
ATOM 5009 O O . ASN B 1 296 ? -28.893 -39.589 -3.931 1.00 12.38 296 ASN B O 1
ATOM 5014 N N . SER B 1 297 ? -26.891 -39.963 -2.971 1.00 10.14 297 SER B N 1
ATOM 5015 C CA . SER B 1 297 ? -27.379 -39.883 -1.600 1.00 12.03 297 SER B CA 1
ATOM 5016 C C . SER B 1 297 ? -27.307 -38.475 -1.032 1.00 11.36 297 SER B C 1
ATOM 5017 O O . SER B 1 297 ? -27.703 -38.265 0.114 1.00 11.25 297 SER B O 1
ATOM 5020 N N . ILE B 1 298 ? -26.816 -37.515 -1.806 1.00 11.11 298 ILE B N 1
ATOM 5021 C CA . ILE B 1 298 ? -26.693 -36.132 -1.377 1.00 9.68 298 ILE B CA 1
ATOM 5022 C C . ILE B 1 298 ? -27.535 -35.280 -2.311 1.00 9.23 298 ILE B C 1
ATOM 5023 O O . ILE B 1 298 ? -27.840 -35.678 -3.440 1.00 10.18 298 ILE B O 1
ATOM 5028 N N . PHE B 1 299 ? -27.940 -34.108 -1.821 1.00 7.94 299 PHE B N 1
ATOM 5029 C CA . PHE B 1 299 ? -28.600 -33.159 -2.712 1.00 6.95 299 PHE B CA 1
ATOM 5030 C C . PHE B 1 299 ? -27.561 -32.312 -3.450 1.00 7.78 299 PHE B C 1
ATOM 5031 O O . PHE B 1 299 ? -26.416 -32.178 -3.009 1.00 8.92 299 PHE B O 1
ATOM 5039 N N . TRP B 1 300 ? -27.954 -31.784 -4.610 1.00 8.19 300 TRP B N 1
ATOM 5040 C CA . TRP B 1 300 ? -27.035 -31.130 -5.534 1.00 8.12 300 TRP B CA 1
ATOM 5041 C C . TRP B 1 300 ? -27.483 -29.713 -5.857 1.00 8.71 300 TRP B C 1
ATOM 5042 O O . TRP B 1 300 ? -28.653 -29.475 -6.179 1.00 10.05 300 TRP B O 1
ATOM 5053 N N . ILE B 1 301 ? -26.531 -28.787 -5.823 1.00 7.51 301 ILE B N 1
ATOM 5054 C CA . ILE B 1 301 ? -26.696 -27.463 -6.406 1.00 8.53 301 ILE B CA 1
ATOM 5055 C C . ILE B 1 301 ? -25.499 -27.268 -7.317 1.00 9.65 301 ILE B C 1
ATOM 5056 O O . ILE B 1 301 ? -24.375 -27.120 -6.837 1.00 10.44 301 ILE B O 1
ATOM 5061 N N . ALA B 1 302 ? -25.713 -27.310 -8.623 1.00 9.72 302 ALA B N 1
ATOM 5062 C CA . ALA B 1 302 ? -24.610 -27.186 -9.565 1.00 8.91 302 ALA B CA 1
ATOM 5063 C C . ALA B 1 302 ? -24.837 -25.956 -10.421 1.00 11.67 302 ALA B C 1
ATOM 5064 O O . ALA B 1 302 ? -25.908 -25.808 -11.014 1.00 10.44 302 ALA B O 1
ATOM 5066 N N . HIS B 1 303 ? -23.840 -25.080 -10.479 1.00 10.62 303 HIS B N 1
ATOM 5067 C CA . HIS B 1 303 ? -23.916 -23.938 -11.365 1.00 9.89 303 HIS B CA 1
ATOM 5068 C C . HIS B 1 303 ? -24.291 -24.408 -12.768 1.00 9.88 303 HIS B C 1
ATOM 5069 O O . HIS B 1 303 ? -23.572 -25.229 -13.348 1.00 10.46 303 HIS B O 1
ATOM 5076 N N . PRO B 1 304 ? -25.418 -23.957 -13.319 1.00 10.51 304 PRO B N 1
ATOM 5077 C CA . PRO B 1 304 ? -25.972 -24.595 -14.526 1.00 14.58 304 PRO B CA 1
ATOM 5078 C C . PRO B 1 304 ? -25.672 -23.859 -15.823 1.00 17.44 304 PRO B C 1
ATOM 5079 O O . PRO B 1 304 ? -26.242 -24.233 -16.859 1.00 22.85 304 PRO B O 1
ATOM 5083 N N . GLY B 1 305 ? -24.806 -22.855 -15.788 1.00 17.30 305 GLY B N 1
ATOM 5084 C CA . GLY B 1 305 ? -24.623 -21.940 -16.899 1.00 20.61 305 GLY B CA 1
ATOM 5085 C C . GLY B 1 305 ? -23.955 -22.533 -18.116 1.00 22.00 305 GLY B C 1
ATOM 5086 O O . GLY B 1 305 ? -23.871 -21.856 -19.145 1.00 22.95 305 GLY B O 1
ATOM 5087 N N . GLY B 1 306 ? -23.452 -23.752 -18.020 1.00 21.84 306 GLY B N 1
ATOM 5088 C CA . GLY B 1 306 ? -23.110 -24.529 -19.181 1.00 22.11 306 GLY B CA 1
ATOM 5089 C C . GLY B 1 306 ? -23.909 -25.815 -19.155 1.00 25.01 306 GLY B C 1
ATOM 5090 O O . GLY B 1 306 ? -23.672 -26.691 -18.321 1.00 26.48 306 GLY B O 1
ATOM 5091 N N . PRO B 1 307 ? -24.887 -25.947 -20.056 1.00 26.72 307 PRO B N 1
ATOM 5092 C CA . PRO B 1 307 ? -25.808 -27.094 -19.965 1.00 27.06 307 PRO B CA 1
ATOM 5093 C C . PRO B 1 307 ? -25.175 -28.421 -20.341 1.00 23.16 307 PRO B C 1
ATOM 5094 O O . PRO B 1 307 ? -25.626 -29.467 -19.854 1.00 21.15 307 PRO B O 1
ATOM 5098 N N . ALA B 1 308 ? -24.157 -28.417 -21.202 1.00 18.78 308 ALA B N 1
ATOM 5099 C CA . ALA B 1 308 ? -23.375 -29.630 -21.418 1.00 18.53 308 ALA B CA 1
ATOM 5100 C C . ALA B 1 308 ? -22.585 -30.008 -20.174 1.00 18.24 308 ALA B C 1
ATOM 5101 O O . ALA B 1 308 ? -22.287 -31.187 -19.960 1.00 15.08 308 ALA B O 1
ATOM 5103 N N . ILE B 1 309 ? -22.253 -29.029 -19.334 1.00 18.23 309 ILE B N 1
ATOM 5104 C CA . ILE B 1 309 ? -21.595 -29.339 -18.067 1.00 19.39 309 ILE B CA 1
ATOM 5105 C C . ILE B 1 309 ? -22.506 -30.188 -17.194 1.00 14.79 309 ILE B C 1
ATOM 5106 O O . ILE B 1 309 ? -22.092 -31.230 -16.673 1.00 18.28 309 ILE B O 1
ATOM 5111 N N . LEU B 1 310 ? -23.772 -29.779 -17.049 1.00 16.92 310 LEU B N 1
ATOM 5112 C CA . LEU B 1 310 ? -24.715 -30.570 -16.260 1.00 18.77 310 LEU B CA 1
ATOM 5113 C C . LEU B 1 310 ? -24.896 -31.966 -16.849 1.00 18.02 310 LEU B C 1
ATOM 5114 O O . LEU B 1 310 ? -24.872 -32.965 -16.117 1.00 18.04 310 LEU B O 1
ATOM 5119 N N . ASP B 1 311 ? -25.062 -32.060 -18.171 1.00 16.72 311 ASP B N 1
ATOM 5120 C CA . ASP B 1 311 ? -25.311 -33.356 -18.798 1.00 15.88 311 ASP B CA 1
ATOM 5121 C C . ASP B 1 311 ? -24.119 -34.293 -18.640 1.00 16.28 311 ASP B C 1
ATOM 5122 O O . ASP B 1 311 ? -24.292 -35.487 -18.367 1.00 15.57 311 ASP B O 1
ATOM 5127 N N . GLN B 1 312 ? -22.904 -33.777 -18.806 1.00 14.30 312 GLN B N 1
ATOM 5128 C CA . GLN B 1 312 ? -21.741 -34.650 -18.722 1.00 16.12 312 GLN B CA 1
ATOM 5129 C C . GLN B 1 312 ? -21.430 -35.036 -17.285 1.00 16.76 312 GLN B C 1
ATOM 5130 O O . GLN B 1 312 ? -20.976 -36.156 -17.039 1.00 16.66 312 GLN B O 1
ATOM 5136 N N . VAL B 1 313 ? -21.688 -34.144 -16.329 1.00 14.42 313 VAL B N 1
ATOM 5137 C CA . VAL B 1 313 ? -21.535 -34.511 -14.923 1.00 15.02 313 VAL B CA 1
ATOM 5138 C C . VAL B 1 313 ? -22.507 -35.626 -14.573 1.00 16.73 313 VAL B C 1
ATOM 5139 O O . VAL B 1 313 ? -22.137 -36.632 -13.951 1.00 16.54 313 VAL B O 1
ATOM 5143 N N . GLU B 1 314 ? -23.764 -35.465 -14.988 1.00 14.79 314 GLU B N 1
ATOM 5144 C CA . GLU B 1 314 ? -24.782 -36.473 -14.718 1.00 14.78 314 GLU B CA 1
ATOM 5145 C C . GLU B 1 314 ? -24.386 -37.825 -15.295 1.00 19.35 314 GLU B C 1
ATOM 5146 O O . GLU B 1 314 ? -24.526 -38.858 -14.628 1.00 18.14 314 GLU B O 1
ATOM 5152 N N . GLU B 1 315 ? -23.866 -37.838 -16.525 1.00 15.39 315 GLU B N 1
ATOM 5153 C CA . GLU B 1 315 ? -23.512 -39.100 -17.163 1.00 18.55 315 GLU B CA 1
ATOM 5154 C C . GLU B 1 315 ? -22.260 -39.710 -16.546 1.00 20.25 315 GLU B C 1
ATOM 5155 O O . GLU B 1 315 ? -22.215 -40.921 -16.304 1.00 21.04 315 GLU B O 1
ATOM 5161 N N . LYS B 1 316 ? -21.232 -38.892 -16.289 1.00 15.46 316 LYS B N 1
ATOM 5162 C CA . LYS B 1 316 ? -19.974 -39.409 -15.761 1.00 16.76 316 LYS B CA 1
ATOM 5163 C C . LYS B 1 316 ? -20.163 -40.046 -14.387 1.00 17.25 316 LYS B C 1
ATOM 5164 O O . LYS B 1 316 ? -19.555 -41.080 -14.088 1.00 17.80 316 LYS B O 1
ATOM 5170 N N . LEU B 1 317 ? -21.010 -39.455 -13.543 1.00 14.54 317 LEU B N 1
ATOM 5171 C CA . LEU B 1 317 ? -21.210 -39.938 -12.179 1.00 14.09 317 LEU B CA 1
ATOM 5172 C C . LEU B 1 317 ? -22.396 -40.884 -12.030 1.00 16.27 317 LEU B C 1
ATOM 5173 O O . LEU B 1 317 ? -22.606 -41.422 -10.939 1.00 17.84 317 LEU B O 1
ATOM 5178 N N . GLY B 1 318 ? -23.182 -41.088 -13.078 1.00 15.72 318 GLY B N 1
ATOM 5179 C CA . GLY B 1 318 ? -24.369 -41.917 -12.940 1.00 18.47 318 GLY B CA 1
ATOM 5180 C C . GLY B 1 318 ? -25.403 -41.340 -12.000 1.00 16.16 318 GLY B C 1
ATOM 5181 O O . GLY B 1 318 ? -26.051 -42.090 -11.260 1.00 17.35 318 GLY B O 1
ATOM 5182 N N . LEU B 1 319 ? -25.575 -40.022 -12.009 1.00 14.53 319 LEU B N 1
ATOM 5183 C CA . LEU B 1 319 ? -26.603 -39.407 -11.185 1.00 14.00 319 LEU B CA 1
ATOM 5184 C C . LEU B 1 319 ? -27.988 -39.764 -11.710 1.00 12.40 319 LEU B C 1
ATOM 5185 O O . LEU B 1 319 ? -28.203 -39.903 -12.919 1.00 15.45 319 LEU B O 1
ATOM 5190 N N . ARG B 1 320 ? -28.933 -39.905 -10.783 1.00 13.21 320 ARG B N 1
ATOM 5191 C CA . ARG B 1 320 ? -30.326 -40.113 -11.149 1.00 13.53 320 ARG B CA 1
ATOM 5192 C C . ARG B 1 320 ? -30.821 -38.948 -11.997 1.00 12.51 320 ARG B C 1
ATOM 5193 O O . ARG B 1 320 ? -30.312 -37.826 -11.925 1.00 12.51 320 ARG B O 1
ATOM 5201 N N . LYS B 1 321 ? -31.859 -39.217 -12.789 1.00 12.35 321 LYS B N 1
ATOM 5202 C CA . LYS B 1 321 ? -32.350 -38.203 -13.716 1.00 15.47 321 LYS B CA 1
ATOM 5203 C C . LYS B 1 321 ? -32.809 -36.934 -13.007 1.00 14.77 321 LYS B C 1
ATOM 5204 O O . LYS B 1 321 ? -32.841 -35.866 -13.630 1.00 16.37 321 LYS B O 1
ATOM 5206 N N . ASP B 1 322 ? -33.168 -37.022 -11.727 1.00 12.57 322 ASP B N 1
ATOM 5207 C CA . ASP B 1 322 ? -33.730 -35.892 -10.997 1.00 13.23 322 ASP B CA 1
ATOM 5208 C C . ASP B 1 322 ? -32.744 -35.192 -10.062 1.00 11.85 322 ASP B C 1
ATOM 5209 O O . ASP B 1 322 ? -33.137 -34.236 -9.388 1.00 15.33 322 ASP B O 1
ATOM 5214 N N . LYS B 1 323 ? -31.482 -35.625 -10.009 1.00 11.03 323 LYS B N 1
ATOM 5215 C CA . LYS B 1 323 ? -30.550 -35.022 -9.054 1.00 10.29 323 LYS B CA 1
ATOM 5216 C C . LYS B 1 323 ? -30.364 -33.532 -9.314 1.00 9.72 323 LYS B C 1
ATOM 5217 O O . LYS B 1 323 ? -30.272 -32.737 -8.373 1.00 10.91 323 LYS B O 1
ATOM 5223 N N . LEU B 1 324 ? -30.313 -33.131 -10.584 1.00 9.16 324 LEU B N 1
ATOM 5224 C CA . LEU B 1 324 ? -30.058 -31.748 -10.960 1.00 11.14 324 LEU B CA 1
ATOM 5225 C C . LEU B 1 324 ? -31.340 -30.980 -11.277 1.00 11.10 324 LEU B C 1
ATOM 5226 O O . LEU B 1 324 ? -31.285 -29.946 -11.950 1.00 10.87 324 LEU B O 1
ATOM 5231 N N . LYS B 1 325 ? -32.480 -31.450 -10.760 1.00 11.12 325 LYS B N 1
ATOM 5232 C CA . LYS B 1 325 ? -33.788 -30.864 -11.058 1.00 12.69 325 LYS B CA 1
ATOM 5233 C C . LYS B 1 325 ? -33.842 -29.374 -10.718 1.00 10.71 325 LYS B C 1
ATOM 5234 O O . LYS B 1 325 ? -34.198 -28.542 -11.565 1.00 10.89 325 LYS B O 1
ATOM 5240 N N . ALA B 1 326 ? -33.466 -29.010 -9.492 1.00 10.80 326 ALA B N 1
ATOM 5241 C CA . ALA B 1 326 ? -33.539 -27.607 -9.098 1.00 9.13 326 ALA B CA 1
ATOM 5242 C C . ALA B 1 326 ? -32.573 -26.754 -9.913 1.00 8.53 326 ALA B C 1
ATOM 5243 O O . ALA B 1 326 ? -32.905 -25.623 -10.279 1.00 9.08 326 ALA B O 1
ATOM 5245 N N . SER B 1 327 ? -31.371 -27.273 -10.190 1.00 8.97 327 SER B N 1
ATOM 5246 C CA . SER B 1 327 ? -30.397 -26.526 -10.986 1.00 6.92 327 SER B CA 1
ATOM 5247 C C . SER B 1 327 ? -30.903 -26.299 -12.403 1.00 9.31 327 SER B C 1
ATOM 5248 O O . SER B 1 327 ? -30.809 -25.184 -12.933 1.00 11.28 327 SER B O 1
ATOM 5251 N N . ARG B 1 328 ? -31.464 -27.338 -13.026 1.00 8.85 328 ARG B N 1
ATOM 5252 C CA . ARG B 1 328 ? -31.999 -27.177 -14.369 1.00 9.05 328 ARG B CA 1
ATOM 5253 C C . ARG B 1 328 ? -33.226 -26.279 -14.383 1.00 9.56 328 ARG B C 1
ATOM 5254 O O . ARG B 1 328 ? -33.468 -25.593 -15.382 1.00 10.37 328 ARG B O 1
ATOM 5262 N N . HIS B 1 329 ? -34.021 -26.281 -13.311 1.00 8.47 329 HIS B N 1
ATOM 5263 C CA . HIS B 1 329 ? -35.205 -25.426 -13.291 1.00 10.58 329 HIS B CA 1
ATOM 5264 C C . HIS B 1 329 ? -34.816 -23.955 -13.302 1.00 10.86 329 HIS B C 1
ATOM 5265 O O . HIS B 1 329 ? -35.401 -23.156 -14.044 1.00 10.44 329 HIS B O 1
ATOM 5272 N N . VAL B 1 330 ? -33.827 -23.584 -12.487 1.00 9.18 330 VAL B N 1
ATOM 5273 C CA . VAL B 1 330 ? -33.335 -22.208 -12.487 1.00 8.99 330 VAL B CA 1
ATOM 5274 C C . VAL B 1 330 ? -32.764 -21.835 -13.848 1.00 9.20 330 VAL B C 1
ATOM 5275 O O . VAL B 1 330 ? -33.038 -20.750 -14.372 1.00 9.95 330 VAL B O 1
ATOM 5279 N N . MET B 1 331 ? -31.989 -22.737 -14.455 1.00 8.85 331 MET B N 1
ATOM 5280 C CA . MET B 1 331 ? -31.465 -22.461 -15.791 1.00 10.77 331 MET B CA 1
ATOM 5281 C C . MET B 1 331 ? -32.597 -22.240 -16.786 1.00 8.55 331 MET B C 1
ATOM 5282 O O . MET B 1 331 ? -32.538 -21.327 -17.624 1.00 9.23 331 MET B O 1
ATOM 5287 N N . SER B 1 332 ? -33.653 -23.052 -16.690 1.00 9.52 332 SER B N 1
ATOM 5288 C CA . SER B 1 332 ? -34.775 -22.916 -17.604 1.00 10.31 332 SER B CA 1
ATOM 5289 C C . SER B 1 332 ? -35.487 -21.580 -17.430 1.00 10.92 332 SER B C 1
ATOM 5290 O O . SER B 1 332 ? -35.824 -20.918 -18.421 1.00 10.98 332 SER B O 1
ATOM 5293 N N . GLU B 1 333 ? -35.716 -21.153 -16.189 1.00 9.89 333 GLU B N 1
ATOM 5294 C CA . GLU B 1 333 ? -36.539 -19.974 -15.954 1.00 10.48 333 GLU B CA 1
ATOM 5295 C C . GLU B 1 333 ? -35.750 -18.678 -15.919 1.00 10.46 333 GLU B C 1
ATOM 5296 O O . GLU B 1 333 ? -36.350 -17.599 -15.995 1.00 11.29 333 GLU B O 1
ATOM 5302 N N . PHE B 1 334 ? -34.429 -18.755 -15.803 1.00 9.13 334 PHE B N 1
ATOM 5303 C CA . PHE B 1 334 ? -33.631 -17.559 -15.587 1.00 9.16 334 PHE B CA 1
ATOM 5304 C C . PHE B 1 334 ? -32.354 -17.500 -16.406 1.00 9.62 334 PHE B C 1
ATOM 5305 O O . PHE B 1 334 ? -31.759 -16.426 -16.484 1.00 10.83 334 PHE B O 1
ATOM 5313 N N . GLY B 1 335 ? -31.895 -18.595 -16.988 1.00 9.03 335 GLY B N 1
ATOM 5314 C CA . GLY B 1 335 ? -30.635 -18.567 -17.693 1.00 11.35 335 GLY B CA 1
ATOM 5315 C C . GLY B 1 335 ? -29.432 -18.489 -16.757 1.00 9.40 335 GLY B C 1
ATOM 5316 O O . GLY B 1 335 ? -29.504 -18.704 -15.539 1.00 10.63 335 GLY B O 1
ATOM 5317 N N . ASN B 1 336 ? -28.293 -18.171 -17.365 1.00 9.67 336 ASN B N 1
ATOM 5318 C CA . ASN B 1 336 ? -27.017 -18.157 -16.648 1.00 10.23 336 ASN B CA 1
ATOM 5319 C C . ASN B 1 336 ? -26.808 -16.759 -16.084 1.00 9.05 336 ASN B C 1
ATOM 5320 O O . ASN B 1 336 ? -26.275 -15.873 -16.761 1.00 9.51 336 ASN B O 1
ATOM 5325 N N . MET B 1 337 ? -27.199 -16.579 -14.822 1.00 10.30 337 MET B N 1
ATOM 5326 C CA . MET B 1 337 ? -26.971 -15.346 -14.075 1.00 8.64 337 MET B CA 1
ATOM 5327 C C . MET B 1 337 ? -25.649 -15.359 -13.307 1.00 8.53 337 MET B C 1
ATOM 5328 O O . MET B 1 337 ? -25.533 -14.695 -12.263 1.00 9.23 337 MET B O 1
ATOM 5333 N N . SER B 1 338 ? -24.674 -16.127 -13.784 1.00 8.84 338 SER B N 1
ATOM 5334 C CA . SER B 1 338 ? -23.314 -16.125 -13.232 1.00 9.52 338 SER B CA 1
ATOM 5335 C C . SER B 1 338 ? -23.404 -16.430 -11.737 1.00 10.70 338 SER B C 1
ATOM 5336 O O . SER B 1 338 ? -24.099 -17.388 -11.357 1.00 8.14 338 SER B O 1
ATOM 5339 N N . SER B 1 339 ? -22.789 -15.622 -10.869 1.00 9.11 339 SER B N 1
ATOM 5340 C CA . SER B 1 339 ? -22.622 -15.990 -9.467 1.00 9.83 339 SER B CA 1
ATOM 5341 C C . SER B 1 339 ? -23.956 -16.203 -8.772 1.00 11.79 339 SER B C 1
ATOM 5342 O O . SER B 1 339 ? -24.032 -16.953 -7.794 1.00 9.95 339 SER B O 1
ATOM 5345 N N . ALA B 1 340 ? -25.020 -15.559 -9.259 1.00 9.24 340 ALA B N 1
ATOM 5346 C CA . ALA B 1 340 ? -26.297 -15.636 -8.560 1.00 10.33 340 ALA B CA 1
ATOM 5347 C C . ALA B 1 340 ? -27.001 -16.979 -8.735 1.00 9.14 340 ALA B C 1
ATOM 5348 O O . ALA B 1 340 ? -27.841 -17.322 -7.900 1.00 8.99 340 ALA B O 1
ATOM 5350 N N . CYS B 1 341 ? -26.642 -17.770 -9.756 1.00 8.88 341 CYS B N 1
ATOM 5351 C CA . CYS B 1 341 ? -27.430 -18.965 -10.087 1.00 8.70 341 CYS B CA 1
ATOM 5352 C C . CYS B 1 341 ? -27.524 -19.928 -8.906 1.00 8.34 341 CYS B C 1
ATOM 5353 O O . CYS B 1 341 ? -28.620 -20.383 -8.553 1.00 8.78 341 CYS B O 1
ATOM 5356 N N . VAL B 1 342 ? -26.378 -20.290 -8.311 1.00 8.36 342 VAL B N 1
ATOM 5357 C CA . VAL B 1 342 ? -26.414 -21.290 -7.246 1.00 7.52 342 VAL B CA 1
ATOM 5358 C C . VAL B 1 342 ? -27.253 -20.809 -6.072 1.00 7.48 342 VAL B C 1
ATOM 5359 O O . VAL B 1 342 ? -27.831 -21.625 -5.340 1.00 8.08 342 VAL B O 1
ATOM 5363 N N . LEU B 1 343 ? -27.346 -19.494 -5.871 1.00 7.66 343 LEU B N 1
ATOM 5364 C CA . LEU B 1 343 ? -28.138 -18.965 -4.769 1.00 8.45 343 LEU B CA 1
ATOM 5365 C C . LEU B 1 343 ? -29.623 -18.972 -5.109 1.00 7.39 343 LEU B C 1
ATOM 5366 O O . LEU B 1 343 ? -30.453 -19.258 -4.241 1.00 8.79 343 LEU B O 1
ATOM 5371 N N . PHE B 1 344 ? -29.970 -18.692 -6.373 1.00 5.83 344 PHE B N 1
ATOM 5372 C CA . PHE B 1 344 ? -31.340 -18.937 -6.822 1.00 5.42 344 PHE B CA 1
ATOM 5373 C C . PHE B 1 344 ? -31.700 -20.404 -6.650 1.00 7.75 344 PHE B C 1
ATOM 5374 O O . PHE B 1 344 ? -32.852 -20.735 -6.333 1.00 6.77 344 PHE B O 1
ATOM 5382 N N . ILE B 1 345 ? -30.743 -21.302 -6.903 1.00 7.94 345 ILE B N 1
ATOM 5383 C CA . ILE B 1 345 ? -31.038 -22.729 -6.824 1.00 7.24 345 ILE B CA 1
ATOM 5384 C C . ILE B 1 345 ? -31.324 -23.141 -5.386 1.00 7.10 345 ILE B C 1
ATOM 5385 O O . ILE B 1 345 ? -32.270 -23.897 -5.130 1.00 8.37 345 ILE B O 1
ATOM 5390 N N . LEU B 1 346 ? -30.542 -22.634 -4.426 1.00 6.47 346 LEU B N 1
ATOM 5391 C CA . LEU B 1 346 ? -30.867 -22.879 -3.023 1.00 6.79 346 LEU B CA 1
ATOM 5392 C C . LEU B 1 346 ? -32.269 -22.389 -2.686 1.00 6.36 346 LEU B C 1
ATOM 5393 O O . LEU B 1 346 ? -33.039 -23.093 -2.021 1.00 9.04 346 LEU B O 1
ATOM 5398 N N . ASP B 1 347 ? -32.623 -21.182 -3.137 1.00 9.09 347 ASP B N 1
ATOM 5399 C CA . ASP B 1 347 ? -33.955 -20.651 -2.858 1.00 9.51 347 ASP B CA 1
ATOM 5400 C C . ASP B 1 347 ? -35.039 -21.531 -3.469 1.00 9.78 347 ASP B C 1
ATOM 5401 O O . ASP B 1 347 ? -36.049 -21.832 -2.816 1.00 11.65 347 ASP B O 1
ATOM 5406 N N . GLU B 1 348 ? -34.842 -21.956 -4.725 1.00 8.15 348 GLU B N 1
ATOM 5407 C CA . GLU B 1 348 ? -35.803 -22.835 -5.390 1.00 7.73 348 GLU B CA 1
ATOM 5408 C C . GLU B 1 348 ? -35.932 -24.166 -4.660 1.00 9.44 348 GLU B C 1
ATOM 5409 O O . GLU B 1 348 ? -37.038 -24.689 -4.498 1.00 9.52 348 GLU B O 1
ATOM 5415 N N . MET B 1 349 ? -34.814 -24.731 -4.209 1.00 10.50 349 MET B N 1
ATOM 5416 C CA . MET B 1 349 ? -34.882 -26.029 -3.551 1.00 9.45 349 MET B CA 1
ATOM 5417 C C . MET B 1 349 ? -35.661 -25.950 -2.247 1.00 9.78 349 MET B C 1
ATOM 5418 O O . MET B 1 349 ? -36.581 -26.742 -2.016 1.00 9.14 349 MET B O 1
ATOM 5423 N N . ARG B 1 350 ? -35.352 -24.977 -1.391 1.00 9.11 350 ARG B N 1
ATOM 5424 C CA . ARG B 1 350 ? -36.089 -24.919 -0.128 1.00 8.24 350 ARG B CA 1
ATOM 5425 C C . ARG B 1 350 ? -37.568 -24.595 -0.333 1.00 10.04 350 ARG B C 1
ATOM 5426 O O . ARG B 1 350 ? -38.422 -25.110 0.395 1.00 10.21 350 ARG B O 1
ATOM 5434 N N . LYS B 1 351 ? -37.892 -23.762 -1.325 1.00 8.68 351 LYS B N 1
ATOM 5435 C CA . LYS B 1 351 ? -39.285 -23.400 -1.561 1.00 12.92 351 LYS B CA 1
ATOM 5436 C C . LYS B 1 351 ? -40.065 -24.599 -2.072 1.00 11.09 351 LYS B C 1
ATOM 5437 O O . LYS B 1 351 ? -41.196 -24.850 -1.634 1.00 11.08 351 LYS B O 1
ATOM 5443 N N . THR B 1 352 ? -39.477 -25.344 -3.008 1.00 10.47 352 THR B N 1
ATOM 5444 C CA . THR B 1 352 ? -40.151 -26.513 -3.556 1.00 11.80 352 THR B CA 1
ATOM 5445 C C . THR B 1 352 ? -40.245 -27.621 -2.517 1.00 13.66 352 THR B C 1
ATOM 5446 O O . THR B 1 352 ? -41.265 -28.313 -2.438 1.00 11.87 352 THR B O 1
ATOM 5450 N N . CYS B 1 353 ? -39.216 -27.780 -1.686 1.00 10.87 353 CYS B N 1
ATOM 5451 C CA . CYS B 1 353 ? -39.307 -28.762 -0.610 1.00 10.28 353 CYS B CA 1
ATOM 5452 C C . CYS B 1 353 ? -40.445 -28.445 0.364 1.00 9.69 353 CYS B C 1
ATOM 5453 O O . CYS B 1 353 ? -41.174 -29.350 0.783 1.00 12.22 353 CYS B O 1
ATOM 5456 N N . LEU B 1 354 ? -40.620 -27.177 0.747 1.00 10.66 354 LEU B N 1
ATOM 5457 C CA . LEU B 1 354 ? -41.735 -26.825 1.623 1.00 10.68 354 LEU B CA 1
ATOM 5458 C C . LEU B 1 354 ? -43.068 -27.062 0.927 1.00 10.43 354 LEU B C 1
ATOM 5459 O O . LEU B 1 354 ? -43.985 -27.675 1.493 1.00 13.52 354 LEU B O 1
ATOM 5464 N N . GLU B 1 355 ? -43.177 -26.613 -0.320 1.00 10.18 355 GLU B N 1
ATOM 5465 C CA . GLU B 1 355 ? -44.448 -26.703 -1.034 1.00 10.38 355 GLU B CA 1
ATOM 5466 C C . GLU B 1 355 ? -44.871 -28.151 -1.221 1.00 12.24 355 GLU B C 1
ATOM 5467 O O . GLU B 1 355 ? -46.070 -28.463 -1.136 1.00 12.00 355 GLU B O 1
ATOM 5473 N N . GLU B 1 356 ? -43.907 -29.051 -1.421 1.00 12.41 356 GLU B N 1
ATOM 5474 C CA . GLU B 1 356 ? -44.158 -30.446 -1.755 1.00 15.73 356 GLU B CA 1
ATOM 5475 C C . GLU B 1 356 ? -44.057 -31.389 -0.560 1.00 17.53 356 GLU B C 1
ATOM 5476 O O . GLU B 1 356 ? -44.162 -32.606 -0.737 1.00 18.64 356 GLU B O 1
ATOM 5482 N N . GLY B 1 357 ? -43.889 -30.863 0.650 1.00 13.97 357 GLY B N 1
ATOM 5483 C CA . GLY B 1 357 ? -43.898 -31.698 1.840 1.00 13.91 357 GLY B CA 1
ATOM 5484 C C . GLY B 1 357 ? -42.681 -32.577 2.030 1.00 15.37 357 GLY B C 1
ATOM 5485 O O . GLY B 1 357 ? -42.783 -33.643 2.654 1.00 15.69 357 GLY B O 1
ATOM 5486 N N . LYS B 1 358 ? -41.525 -32.157 1.519 1.00 14.90 358 LYS B N 1
ATOM 5487 C CA . LYS B 1 358 ? -40.305 -32.927 1.712 1.00 12.10 358 LYS B CA 1
ATOM 5488 C C . LYS B 1 358 ? -39.845 -32.813 3.162 1.00 11.26 358 LYS B C 1
ATOM 5489 O O . LYS B 1 358 ? -40.227 -31.895 3.894 1.00 15.10 358 LYS B O 1
ATOM 5495 N N . ALA B 1 359 ? -38.992 -33.754 3.570 1.00 12.15 359 ALA B N 1
ATOM 5496 C CA . ALA B 1 359 ? -38.602 -33.853 4.972 1.00 12.97 359 ALA B CA 1
ATOM 5497 C C . ALA B 1 359 ? -37.502 -32.875 5.352 1.00 10.05 359 ALA B C 1
ATOM 5498 O O . ALA B 1 359 ? -37.299 -32.621 6.545 1.00 11.91 359 ALA B O 1
ATOM 5500 N N . THR B 1 360 ? -36.772 -32.347 4.374 1.00 10.93 360 THR B N 1
ATOM 5501 C CA . THR B 1 360 ? -35.700 -31.401 4.642 1.00 10.28 360 THR B CA 1
ATOM 5502 C C . THR B 1 360 ? -35.666 -30.382 3.514 1.00 10.90 360 THR B C 1
ATOM 5503 O O . THR B 1 360 ? -36.282 -30.570 2.460 1.00 9.93 360 THR B O 1
ATOM 5507 N N . THR B 1 361 ? -34.893 -29.307 3.733 1.00 8.40 361 THR B N 1
ATOM 5508 C CA . THR B 1 361 ? -34.640 -28.300 2.710 1.00 8.93 361 THR B CA 1
ATOM 5509 C C . THR B 1 361 ? -33.710 -28.788 1.613 1.00 8.89 361 THR B C 1
ATOM 5510 O O . THR B 1 361 ? -33.470 -28.049 0.640 1.00 9.83 361 THR B O 1
ATOM 5514 N N . GLY B 1 362 ? -33.207 -30.012 1.732 1.00 8.39 362 GLY B N 1
ATOM 5515 C CA . GLY B 1 362 ? -32.346 -30.604 0.733 1.00 10.72 362 GLY B CA 1
ATOM 5516 C C . GLY B 1 362 ? -33.005 -31.775 0.042 1.00 9.84 362 GLY B C 1
ATOM 5517 O O . GLY B 1 362 ? -32.400 -32.847 -0.067 1.00 10.02 362 GLY B O 1
ATOM 5518 N N . GLU B 1 363 ? -34.246 -31.578 -0.415 1.00 10.08 363 GLU B N 1
ATOM 5519 C CA . GLU B 1 363 ? -34.991 -32.589 -1.168 1.00 11.52 363 GLU B CA 1
ATOM 5520 C C . GLU B 1 363 ? -35.199 -33.861 -0.354 1.00 11.40 363 GLU B C 1
ATOM 5521 O O . GLU B 1 363 ? -35.225 -34.974 -0.899 1.00 12.89 363 GLU B O 1
ATOM 5527 N N . GLY B 1 364 ? -35.327 -33.702 0.964 1.00 8.32 364 GLY B N 1
ATOM 5528 C CA . GLY B 1 364 ? -35.481 -34.821 1.863 1.00 11.59 364 GLY B CA 1
ATOM 5529 C C . GLY B 1 364 ? -34.183 -35.486 2.267 1.00 10.87 364 GLY B C 1
ATOM 5530 O O . GLY B 1 364 ? -34.213 -36.436 3.059 1.00 15.37 364 GLY B O 1
ATOM 5531 N N . LEU B 1 365 ? -33.047 -35.025 1.751 1.00 10.08 365 LEU B N 1
ATOM 5532 C CA . LEU B 1 365 ? -31.751 -35.610 2.055 1.00 11.81 365 LEU B CA 1
ATOM 5533 C C . LEU B 1 365 ? -31.032 -34.721 3.056 1.00 9.86 365 LEU B C 1
ATOM 5534 O O . LEU B 1 365 ? -31.438 -33.585 3.310 1.00 10.70 365 LEU B O 1
ATOM 5539 N N . ASP B 1 366 ? -29.945 -35.242 3.618 1.00 9.75 366 ASP B N 1
ATOM 5540 C CA . ASP B 1 366 ? -29.299 -34.582 4.746 1.00 9.34 366 ASP B CA 1
ATOM 5541 C C . ASP B 1 366 ? -28.064 -33.776 4.379 1.00 10.38 366 ASP B C 1
ATOM 5542 O O . ASP B 1 366 ? -27.852 -32.694 4.941 1.00 9.29 366 ASP B O 1
ATOM 5547 N N . TRP B 1 367 ? -27.230 -34.300 3.491 1.00 8.71 367 TRP B N 1
ATOM 5548 C CA . TRP B 1 367 ? -26.006 -33.647 3.064 1.00 8.44 367 TRP B CA 1
ATOM 5549 C C . TRP B 1 367 ? -26.137 -33.269 1.601 1.00 8.02 367 TRP B C 1
ATOM 5550 O O . TRP B 1 367 ? -26.833 -33.937 0.836 1.00 9.55 367 TRP B O 1
ATOM 5561 N N . GLY B 1 368 ? -25.464 -32.185 1.218 1.00 8.04 368 GLY B N 1
ATOM 5562 C CA . GLY B 1 368 ? -25.511 -31.739 -0.161 1.00 8.75 368 GLY B CA 1
ATOM 5563 C C . GLY B 1 368 ? -24.197 -31.116 -0.591 1.00 7.06 368 GLY B C 1
ATOM 5564 O O . GLY B 1 368 ? -23.326 -30.799 0.224 1.00 8.79 368 GLY B O 1
ATOM 5565 N N . VAL B 1 369 ? -24.073 -30.946 -1.902 1.00 7.82 369 VAL B N 1
ATOM 5566 C CA . VAL B 1 369 ? -22.921 -30.302 -2.515 1.00 8.80 369 VAL B CA 1
ATOM 5567 C C . VAL B 1 369 ? -23.399 -29.120 -3.349 1.00 8.66 369 VAL B C 1
ATOM 5568 O O . VAL B 1 369 ? -24.427 -29.196 -4.036 1.00 7.71 369 VAL B O 1
ATOM 5572 N N . LEU B 1 370 ? -22.662 -28.019 -3.263 1.00 7.94 370 LEU B N 1
ATOM 5573 C CA . LEU B 1 370 ? -22.887 -26.855 -4.102 1.00 7.27 370 LEU B CA 1
ATOM 5574 C C . LEU B 1 370 ? -21.605 -26.592 -4.877 1.00 7.91 370 LEU B C 1
ATOM 5575 O O . LEU B 1 370 ? -20.529 -26.501 -4.279 1.00 7.00 370 LEU B O 1
ATOM 5580 N N . PHE B 1 371 ? -21.711 -26.481 -6.202 1.00 8.32 371 PHE B N 1
ATOM 5581 C CA . PHE B 1 371 ? -20.545 -26.304 -7.066 1.00 8.75 371 PHE B CA 1
ATOM 5582 C C . PHE B 1 371 ? -20.629 -24.978 -7.805 1.00 8.88 371 PHE B C 1
ATOM 5583 O O . PHE B 1 371 ? -21.658 -24.669 -8.422 1.00 8.84 371 PHE B O 1
ATOM 5591 N N . GLY B 1 372 ? -19.528 -24.241 -7.782 1.00 8.50 372 GLY B N 1
ATOM 5592 C CA . GLY B 1 372 ? -19.302 -23.117 -8.686 1.00 8.44 372 GLY B CA 1
ATOM 5593 C C . GLY B 1 372 ? -18.254 -23.513 -9.710 1.00 9.51 372 GLY B C 1
ATOM 5594 O O . GLY B 1 372 ? -17.259 -24.143 -9.368 1.00 9.53 372 GLY B O 1
ATOM 5595 N N . PHE B 1 373 ? -18.497 -23.166 -10.972 1.00 9.53 373 PHE B N 1
ATOM 5596 C CA . PHE B 1 373 ? -17.583 -23.465 -12.066 1.00 9.62 373 PHE B CA 1
ATOM 5597 C C . PHE B 1 373 ? -17.239 -22.153 -12.756 1.00 9.90 373 PHE B C 1
ATOM 5598 O O . PHE B 1 373 ? -18.117 -21.318 -12.964 1.00 11.14 373 PHE B O 1
ATOM 5606 N N . GLY B 1 374 ? -15.975 -21.946 -13.103 1.00 8.71 374 GLY B N 1
ATOM 5607 C CA . GLY B 1 374 ? -15.624 -20.722 -13.783 1.00 9.80 374 GLY B CA 1
ATOM 5608 C C . GLY B 1 374 ? -14.182 -20.656 -14.225 1.00 9.54 374 GLY B C 1
ATOM 5609 O O . GLY B 1 374 ? -13.485 -21.670 -14.289 1.00 8.69 374 GLY B O 1
ATOM 5610 N N . PRO B 1 375 ? -13.716 -19.443 -14.545 1.00 8.95 375 PRO B N 1
ATOM 5611 C CA . PRO B 1 375 ? -12.393 -19.284 -15.166 1.00 10.83 375 PRO B CA 1
ATOM 5612 C C . PRO B 1 375 ? -11.282 -19.809 -14.273 1.00 11.37 375 PRO B C 1
ATOM 5613 O O . PRO B 1 375 ? -11.346 -19.713 -13.046 1.00 10.54 375 PRO B O 1
ATOM 5617 N N . GLY B 1 376 ? -10.260 -20.371 -14.917 1.00 9.52 376 GLY B N 1
ATOM 5618 C CA . GLY B 1 376 ? -9.146 -21.001 -14.235 1.00 9.95 376 GLY B CA 1
ATOM 5619 C C . GLY B 1 376 ? -8.531 -22.157 -15.008 1.00 14.03 376 GLY B C 1
ATOM 5620 O O . GLY B 1 376 ? -7.372 -22.068 -15.419 1.00 12.45 376 GLY B O 1
ATOM 5621 N N . LEU B 1 377 ? -9.265 -23.254 -15.215 1.00 12.39 377 LEU B N 1
ATOM 5622 C CA . LEU B 1 377 ? -10.618 -23.454 -14.719 1.00 10.39 377 LEU B CA 1
ATOM 5623 C C . LEU B 1 377 ? -10.645 -23.717 -13.218 1.00 8.92 377 LEU B C 1
ATOM 5624 O O . LEU B 1 377 ? -9.783 -24.402 -12.676 1.00 11.55 377 LEU B O 1
ATOM 5629 N N . THR B 1 378 ? -11.653 -23.150 -12.568 1.00 8.69 378 THR B N 1
ATOM 5630 C CA . THR B 1 378 ? -11.836 -23.251 -11.130 1.00 7.32 378 THR B CA 1
ATOM 5631 C C . THR B 1 378 ? -13.102 -24.038 -10.830 1.00 6.37 378 THR B C 1
ATOM 5632 O O . THR B 1 378 ? -14.131 -23.858 -11.490 1.00 9.29 378 THR B O 1
ATOM 5636 N N . VAL B 1 379 ? -13.006 -24.923 -9.841 1.00 8.48 379 VAL B N 1
ATOM 5637 C CA . VAL B 1 379 ? -14.155 -25.567 -9.221 1.00 9.58 379 VAL B CA 1
ATOM 5638 C C . VAL B 1 379 ? -14.171 -25.167 -7.753 1.00 9.61 379 VAL B C 1
ATOM 5639 O O . VAL B 1 379 ? -13.176 -25.368 -7.038 1.00 8.31 379 VAL B O 1
ATOM 5643 N N . GLU B 1 380 ? -15.281 -24.575 -7.310 1.00 7.72 380 GLU B N 1
ATOM 5644 C CA . GLU B 1 380 ? -15.528 -24.352 -5.894 1.00 8.17 380 GLU B CA 1
ATOM 5645 C C . GLU B 1 380 ? -16.498 -25.419 -5.420 1.00 7.99 380 GLU B C 1
ATOM 5646 O O . GLU B 1 380 ? -17.534 -25.634 -6.055 1.00 7.75 380 GLU B O 1
ATOM 5652 N N . THR B 1 381 ? -16.176 -26.057 -4.293 1.00 7.14 381 THR B N 1
ATOM 5653 C CA . THR B 1 381 ? -16.965 -27.151 -3.736 1.00 6.72 381 THR B CA 1
ATOM 5654 C C . THR B 1 381 ? -17.358 -26.800 -2.309 1.00 8.88 381 THR B C 1
ATOM 5655 O O . THR B 1 381 ? -16.498 -26.716 -1.421 1.00 8.48 381 THR B O 1
ATOM 5659 N N . VAL B 1 382 ? -18.654 -26.613 -2.079 1.00 7.84 382 VAL B N 1
ATOM 5660 C CA . VAL B 1 382 ? -19.174 -26.322 -0.749 1.00 8.41 382 VAL B CA 1
ATOM 5661 C C . VAL B 1 382 ? -19.997 -27.520 -0.299 1.00 8.70 382 VAL B C 1
ATOM 5662 O O . VAL B 1 382 ? -20.877 -27.981 -1.033 1.00 9.14 382 VAL B O 1
ATOM 5666 N N . VAL B 1 383 ? -19.694 -28.050 0.878 1.00 8.06 383 VAL B N 1
ATOM 5667 C CA . VAL B 1 383 ? -20.539 -29.079 1.473 1.00 7.93 383 VAL B CA 1
ATOM 5668 C C . VAL B 1 383 ? -21.571 -28.402 2.362 1.00 8.63 383 VAL B C 1
ATOM 5669 O O . VAL B 1 383 ? -21.227 -27.546 3.188 1.00 9.19 383 VAL B O 1
ATOM 5673 N N . LEU B 1 384 ? -22.835 -28.784 2.188 1.00 8.08 384 LEU B N 1
ATOM 5674 C CA . LEU B 1 384 ? -23.947 -28.247 2.953 1.00 9.01 384 LEU B CA 1
ATOM 5675 C C . LEU B 1 384 ? -24.655 -29.362 3.705 1.00 7.85 384 LEU B C 1
ATOM 5676 O O . LEU B 1 384 ? -24.605 -30.529 3.327 1.00 8.54 384 LEU B O 1
ATOM 5681 N N . ARG B 1 385 ? -25.329 -28.980 4.774 1.00 8.80 385 ARG B N 1
ATOM 5682 C CA . ARG B 1 385 ? -26.351 -29.828 5.354 1.00 7.55 385 ARG B CA 1
ATOM 5683 C C . ARG B 1 385 ? -27.673 -29.090 5.277 1.00 10.31 385 ARG B C 1
ATOM 5684 O O . ARG B 1 385 ? -27.715 -27.859 5.384 1.00 10.93 385 ARG B O 1
ATOM 5692 N N . SER B 1 386 ? -28.738 -29.842 5.044 1.00 8.81 386 SER B N 1
ATOM 5693 C CA . SER B 1 386 ? -30.082 -29.293 5.068 1.00 8.96 386 SER B CA 1
ATOM 5694 C C . SER B 1 386 ? -30.579 -29.163 6.505 1.00 10.18 386 SER B C 1
ATOM 5695 O O . SER B 1 386 ? -29.873 -29.470 7.471 1.00 10.20 386 SER B O 1
ATOM 5698 N N . VAL B 1 387 ? -31.812 -28.678 6.646 1.00 9.70 387 VAL B N 1
ATOM 5699 C CA . VAL B 1 387 ? -32.488 -28.661 7.942 1.00 10.67 387 VAL B CA 1
ATOM 5700 C C . VAL B 1 387 ? -33.846 -29.329 7.772 1.00 10.92 387 VAL B C 1
ATOM 5701 O O . VAL B 1 387 ? -34.403 -29.329 6.669 1.00 9.91 387 VAL B O 1
ATOM 5705 N N . PRO B 1 388 ? -34.409 -29.908 8.824 1.00 12.18 388 PRO B N 1
ATOM 5706 C CA . PRO B 1 388 ? -35.746 -30.498 8.708 1.00 12.59 388 PRO B CA 1
ATOM 5707 C C . PRO B 1 388 ? -36.808 -29.454 8.395 1.00 12.76 388 PRO B C 1
ATOM 5708 O O . PRO B 1 388 ? -36.700 -28.285 8.776 1.00 13.55 388 PRO B O 1
ATOM 5712 N N . ILE B 1 389 ? -37.848 -29.903 7.688 1.00 13.13 389 ILE B N 1
ATOM 5713 C CA . ILE B 1 389 ? -39.096 -29.169 7.529 1.00 13.34 389 ILE B CA 1
ATOM 5714 C C . ILE B 1 389 ? -40.183 -29.933 8.284 1.00 17.55 389 ILE B C 1
ATOM 5715 O O . ILE B 1 389 ? -40.770 -29.412 9.225 1.00 29.66 389 ILE B O 1
#

Radius of gyration: 25.38 Å; Cα contacts (8 Å, |Δi|>4): 1864; chains: 2; bounding box: 64×70×71 Å

B-factor: mean 15.06, std 6.88, range [5.1, 73.45]

Sequence (750 aa):
GLATILAISTATPPNCVIQADYPDYYFKITNSEHMTELKEKFRRLCEKSMIRKRHMCLTEEILKANPNMCLHMGTSLNARQDISLVEVPKLGKEAATKAIKEWGQPKSKITHLIFCTSAGVDMPGADYQLTRLLGLSPEVKRMMIYQQGCYAGATVLRLAKDLTENNKGSRVLIVCSENTVPTFRGPSDTHIDSLVGQALFADGAAALIVGADPDASIERPLYHIVSASQTLLPDSDGAIEGHIREAGLTVHLKKDVPAFFSANIEKSLVDAFTPIGISDWNSIFWIAHPGGPAILDQVEEKLGLRKDKLKASRHVMSEFGNMSSACVLFILDEMRKTCLEEGKATTGEGLDWGVLFGFGPGLTVETVVLRSVPIGLATILAISTATPPNCVIQADYPDYYFKITNSEHMTELKEKFRRLCEKSMIRKRHMCLTEEILKANPNMCLHMGTSLNARQDISLVEVPKLGKEAATKAIKEWGQPKSKITHLIFCTSAGVDMPGADYQLTRLLGLSPEVKRMMIYQQGCYAGATVLRLAKDLTENNKGSRVLIVCSENTVPTFRGPSDTHIDSLVGQALFADGAAALIVGADPDASIERPLYHIVSASQTLLPDSDGAIEGHIREAGLTVHLKKDVPAFFSANIEKSLVDAFTPIGISDWNSIFWIAHPGGPAILDQVEEKLGLRKDKLKASRHVMSEFGNMSSACVLFILDEMRKTCLEEGKATTGEGLDWGVLFGFGPGLTVETVVLRSVPI

Secondary structure (DSSP, 8-state):
---EEEEEEEE--S-EEEGGGHHHHHHHHTT-TT-HHHHHHHHHHHHHTT--EEE-S--HHHHHH-GGGGSSS-S-HHHHHHHHHHHHHHHHHHHHHHHHHHH-S-GGG--EEEEEESS--EES-HHHHHHHHHT--TT-EEEEEES-GGGHHHHHHHHHHHHHHTSTT-EEEEEEEE-STTT-----SS-HHHHHHHHHB--EEEEEEEESS--TTT----EEEEEEEEEEPTT-TTSEEEEEETTEEEEEE-S-HHHHHHHHHHHHHHHHHGGGT---GGGSEEEE--SSHHHHHHHHHHHT--TTTTHHHHHHHHHH-B-GGGHHHHHHHHHHHHHHHHT-SBTBTTBSEEEEEEEETTTEEEEEEEEE-B-/---EEEEEEEE--S-EEEGGGHHHHHHHHTT-TT-HHHHHHHHHHHHHTT--EEE-S--HHHHHH-GGGTSSS-S-HHHHHHHHHHHHHHHHHHHHHHHHHHH-S-GGG--EEEEEESS--EES-HHHHHHHHHT--TT-EEEEEES-GGGHHHHHHHHHHHHHHTSTT-EEEEEEEE-STTT-----TT-THHHHHHHHB--EEEEEEEESS--TTT----EEEEEEEEEEPTT-TTSEEEEEETTEEEEEE-TTHHHHHHHHHHHHHHHHHGGGT---TTSSEEEE--SSHHHHHHHHHHHT--TTTTHHHHHHHHHH-B-GGGHHHHHHHHHHHHHHHTT-SBTTTT-SEEEEEEEETTTEEEEEEEEE-B-